Protein AF-A0A498N273-F1 (afdb_monomer_lite)

Organism: Labeo rohita (NCBI:txid84645)

Radius of gyration: 37.77 Å; chains: 1; bounding box: 94×83×137 Å

Secondary structure (DSSP, 8-state):
--SSSTTTSSSS-------PPPGGGG----TTPEEEE-SSS-EEEE-TTTTEETTTT-EE-HHHHHHHHHPPPHHHHHHHHHS-HHHHHHHHH-HHHHHHHHHHHHHHHHTTS-SS--B-SS-SS--HHHHH-TTBPBBSSPPPPTTS----PPPHHHHIIIIIB-SS--B-TT-BBHHHHHHHHHHHTTT--B-TTT-TTBBS-TT-SSS-HHHH-SSHHHHHHHB-SSTTPBP-EEETTEEEPPBHHHH-------TTS-GGG-B--SSTTGGG-HHHHHHHHHHHHHHHHHHHHHHHH-TT--HHHHHHHHHHHHHHHHHHHIIIIIIHHHH--SS-----GGGGTTS---S----BHHHHHHT--GGGS-SSEEETTEEE-HHHHTT-THHHHHHHHHHHHHHHHHSBPBP-SSSS-B-GGGHHHHHHHHHHHHHTTPPBHHHHHHHTTPPPPSSHHHHHS-HHHHHHHHHHHSSGGG-BHHHHHHHSPPPTT-SS-HHHHHHHHHHHHHHHHTSGGGSTTT-SGGGGTSHHHHHHHHH--HHHHHHTTSSSSPPP--SB---HHHHHHHHHHHHHHHHHHHHHHHHHHHS-HHHHTTSTT-S-HHHHHHHHHHHHHTT--S--SSSSSSS-------------S--S---HHHHHHHHHT-PPPP-----------------------------------PPPHHHHHHHHHHHHHHHHHHHHHHHHHHHHHHHHHHHHHHHHHHHHHHHHHHHHHHHHHHHHHHHHHHHHHHHHHHHHTT--TTTHHHHHHHHHHHHHHHTTS----SSHHHHHHHHHHHHHHHHSS----

Foldseek 3Di:
DPPPVVVVVVPPPPPVVPQQAFCCLVVQAFQPWAWDGPDRNDIATRLPPSQADDRRRPHHDPVRVVCVVPDDAVLVVLCVQQDPLVVQVVQQVDVVSLLVVLLCLLVVLQVLADPVAAEFLVGLGRDPCQRPPLFFFGASHRFRDPNHPAPPFFQLLLLCVLWFAAPDFAFQLLQFFLLLVLLLVLQCCLQCAAPPVVARRGHLNSQNFLQPLQAQASDPLLNVLQPPQALLAGDWDADPNATFADFCVRSVDAADADPPQDRVLHGDGSDRDLLFFQSNRLVSGLVNLQLVVQSVVLCVLCVPDGNVVSNQLSSLLVSLLSLQQCQQANVCSQSSGSSGGGDDLVSPQPPPAALAHRHHSLLSLLSPQQLQDDQWQDFPPDIGGSVCGTSPNVSCSVCDSQSNQQRRQAHTTGQQALTNRHHPVCSVVSSVSVVSCVSSNPFALQVLCSSLVHHRDPALCQFQVDPVSRVSVCVRQVGSRSHHNNSSFRRGHCDVSHSGHDSSCSVNSNNSSCSSCSHPCSHPVNVDQVSNSHPVSNCSSNVHHQQCSQCVRDPDGRHDHHSRHDDPVVVCVVVVVVVVVVVVVVVVVVCVVPDPPVVVVVVVPCPDVVVVVVVVVVVVVVPDDDDPPPDPPDDDDDDDDDDDDDDDDDPPDDDPVVVVVVVVPDDDDDDDDDDDDDDDDDDDDDDDDDDDDDDDDDDDDDDDDDDPPVVVVVVVVVVVVVVVVVVVVVVVVVVVVVVVVVVVVVVVVVVVVVVVVVVVVVVVVVVVVVVVVVVVVVVVVCVVVVDPPPVVVVVVVVVVVVVVVVPPDDDDDPPVVVVVVVVVVVVVVVVPPPDDD

Structure (mmCIF, N/CA/C/O backbone):
data_AF-A0A498N273-F1
#
_entry.id   AF-A0A498N273-F1
#
loop_
_atom_site.group_PDB
_atom_site.id
_atom_site.type_symbol
_atom_site.label_atom_id
_atom_site.label_alt_id
_atom_site.label_comp_id
_atom_site.label_asym_id
_atom_site.label_entity_id
_atom_site.label_seq_id
_atom_site.pdbx_PDB_ins_code
_atom_site.Cartn_x
_atom_site.Cartn_y
_atom_site.Cartn_z
_atom_site.occupancy
_atom_site.B_iso_or_equiv
_atom_site.auth_seq_id
_atom_site.auth_comp_id
_atom_site.auth_asym_id
_atom_site.auth_atom_id
_atom_site.pdbx_PDB_model_num
ATOM 1 N N . MET A 1 1 ? 4.950 -53.287 -56.652 1.00 44.94 1 MET A N 1
ATOM 2 C CA . MET A 1 1 ? 5.261 -51.878 -56.986 1.00 44.94 1 MET A CA 1
ATOM 3 C C . MET A 1 1 ? 4.222 -50.840 -56.525 1.00 44.94 1 MET A C 1
ATOM 5 O O . MET A 1 1 ? 4.472 -49.673 -56.754 1.00 44.94 1 MET A O 1
ATOM 9 N N . ASN A 1 2 ? 3.154 -51.188 -55.783 1.00 47.03 2 ASN A N 1
ATOM 10 C CA . ASN A 1 2 ? 2.124 -50.221 -55.330 1.00 47.03 2 ASN A CA 1
ATOM 11 C C . ASN A 1 2 ? 1.917 -50.171 -53.797 1.00 47.03 2 ASN A C 1
ATOM 13 O O . ASN A 1 2 ? 0.798 -50.011 -53.325 1.00 47.03 2 ASN A O 1
ATOM 17 N N . LYS A 1 3 ? 2.979 -50.330 -52.994 1.00 42.00 3 LYS A N 1
ATOM 18 C CA . LYS A 1 3 ? 2.920 -50.085 -51.531 1.00 42.00 3 LYS A CA 1
ATOM 19 C C . LYS A 1 3 ? 4.093 -49.276 -50.959 1.00 42.00 3 LYS A C 1
ATOM 21 O O . LYS A 1 3 ? 4.051 -48.915 -49.793 1.00 42.00 3 LYS A O 1
ATOM 26 N N . LEU A 1 4 ? 5.093 -48.930 -51.778 1.00 41.75 4 LEU A N 1
ATOM 27 C CA . LEU A 1 4 ? 6.255 -48.138 -51.347 1.00 41.75 4 LEU A CA 1
ATOM 28 C C . LEU A 1 4 ? 6.167 -46.650 -51.744 1.00 41.75 4 LEU A C 1
ATOM 30 O O . LEU A 1 4 ? 6.940 -45.844 -51.249 1.00 41.75 4 LEU A O 1
ATOM 34 N N . ILE A 1 5 ? 5.207 -46.272 -52.599 1.00 43.53 5 ILE A N 1
ATOM 35 C CA . ILE A 1 5 ? 5.062 -44.895 -53.113 1.00 43.53 5 ILE A CA 1
ATOM 36 C C . ILE A 1 5 ? 4.079 -44.059 -52.266 1.00 43.53 5 ILE A C 1
ATOM 38 O O . ILE A 1 5 ? 4.222 -42.844 -52.187 1.00 43.53 5 ILE A O 1
ATOM 42 N N . CYS A 1 6 ? 3.149 -44.681 -51.528 1.00 37.53 6 CYS A N 1
ATOM 43 C CA . CYS A 1 6 ? 2.253 -43.949 -50.615 1.00 37.53 6 CYS A CA 1
ATOM 44 C C . CYS A 1 6 ? 2.905 -43.536 -49.284 1.00 37.53 6 CYS A C 1
ATOM 46 O O . CYS A 1 6 ? 2.385 -42.648 -48.619 1.00 37.53 6 CYS A O 1
ATOM 48 N N . LEU A 1 7 ? 4.032 -44.141 -48.895 1.00 35.72 7 LEU A N 1
ATOM 49 C CA . LEU A 1 7 ? 4.723 -43.822 -47.636 1.00 35.72 7 LEU A CA 1
ATOM 50 C C . LEU A 1 7 ? 5.719 -42.657 -47.760 1.00 35.72 7 LEU A C 1
ATOM 52 O O . LEU A 1 7 ? 6.090 -42.080 -46.747 1.00 35.72 7 LEU A O 1
ATOM 56 N N . VAL A 1 8 ? 6.104 -42.272 -48.982 1.00 38.25 8 VAL A N 1
ATOM 57 C CA . VAL A 1 8 ? 7.063 -41.176 -49.234 1.00 38.25 8 VAL A CA 1
ATOM 58 C C . VAL A 1 8 ? 6.360 -39.842 -49.540 1.00 38.25 8 VAL A C 1
ATOM 60 O O . VAL A 1 8 ? 6.970 -38.783 -49.446 1.00 38.25 8 VAL A O 1
ATOM 63 N N . LEU A 1 9 ? 5.056 -39.859 -49.844 1.00 35.78 9 LEU A N 1
ATOM 64 C CA . LEU A 1 9 ? 4.267 -38.651 -50.140 1.00 35.78 9 LEU A CA 1
ATOM 65 C C . LEU A 1 9 ? 3.417 -38.141 -48.961 1.00 35.78 9 LEU A C 1
ATOM 67 O O . LEU A 1 9 ? 2.783 -37.099 -49.081 1.00 35.78 9 LEU A O 1
ATOM 71 N N . LEU A 1 10 ? 3.427 -38.832 -47.815 1.00 36.25 10 LEU A N 1
ATOM 72 C CA . LEU A 1 10 ? 2.771 -38.386 -46.573 1.00 36.25 10 LEU A CA 1
ATOM 73 C C . LEU A 1 10 ? 3.752 -37.819 -45.529 1.00 36.25 10 LEU A C 1
ATOM 75 O O . LEU A 1 10 ? 3.320 -37.351 -44.481 1.00 36.25 10 LEU A O 1
ATOM 79 N N . SER A 1 11 ? 5.059 -37.814 -45.812 1.00 33.12 11 SER A N 1
ATOM 80 C CA . SER A 1 11 ? 6.101 -37.307 -44.905 1.00 33.12 11 SER A CA 1
ATOM 81 C C . SER A 1 11 ? 6.611 -35.899 -45.247 1.00 33.12 11 SER A C 1
ATOM 83 O O . SER A 1 11 ? 7.574 -35.443 -44.641 1.00 33.12 11 SER A O 1
ATOM 85 N N . SER A 1 12 ? 6.000 -35.201 -46.209 1.00 37.75 12 SER A N 1
ATOM 86 C CA . SER A 1 12 ? 6.477 -33.904 -46.727 1.00 37.75 12 SER A CA 1
ATOM 87 C C . SER A 1 12 ? 5.497 -32.734 -46.555 1.00 37.75 12 SER A C 1
ATOM 89 O O . SER A 1 12 ? 5.726 -31.663 -47.104 1.00 37.75 12 SER A O 1
ATOM 91 N N . PHE A 1 13 ? 4.451 -32.890 -45.736 1.00 37.34 13 PHE A N 1
ATOM 92 C CA . PHE A 1 13 ? 3.522 -31.803 -45.378 1.00 37.34 13 PHE A CA 1
ATOM 93 C C . PHE A 1 13 ? 3.272 -31.687 -43.868 1.00 37.34 13 PHE A C 1
ATOM 95 O O . PHE A 1 13 ? 2.177 -31.374 -43.418 1.00 37.34 13 PHE A O 1
ATOM 102 N N . TRP A 1 14 ? 4.324 -31.886 -43.076 1.00 32.78 14 TRP A N 1
ATOM 103 C CA . TRP A 1 14 ? 4.428 -31.257 -41.760 1.00 32.78 14 TRP A CA 1
ATOM 104 C C . TRP A 1 14 ? 5.559 -30.236 -41.824 1.00 32.78 14 TRP A C 1
ATOM 106 O O . TRP A 1 14 ? 6.591 -30.362 -41.171 1.00 32.78 14 TRP A O 1
ATOM 116 N N . ILE A 1 15 ? 5.358 -29.202 -42.645 1.00 31.83 15 ILE A N 1
ATOM 117 C CA . ILE A 1 15 ? 5.887 -27.893 -42.280 1.00 31.83 15 ILE A CA 1
ATOM 118 C C . ILE A 1 15 ? 5.110 -27.555 -41.010 1.00 31.83 15 ILE A C 1
ATOM 120 O O . ILE A 1 15 ? 3.981 -27.075 -41.081 1.00 31.83 15 ILE A O 1
ATOM 124 N N . PHE A 1 16 ? 5.673 -27.881 -39.843 1.00 34.06 16 PHE A N 1
ATOM 125 C CA . PHE A 1 16 ? 5.371 -27.078 -38.669 1.00 34.06 16 PHE A CA 1
ATOM 126 C C . PHE A 1 16 ? 5.617 -25.643 -39.137 1.00 34.06 16 PHE A C 1
ATOM 128 O O . PHE A 1 16 ? 6.737 -25.375 -39.589 1.00 34.06 16 PHE A O 1
ATOM 135 N N . PRO A 1 17 ? 4.618 -24.743 -39.151 1.00 38.34 17 PRO A N 1
ATOM 13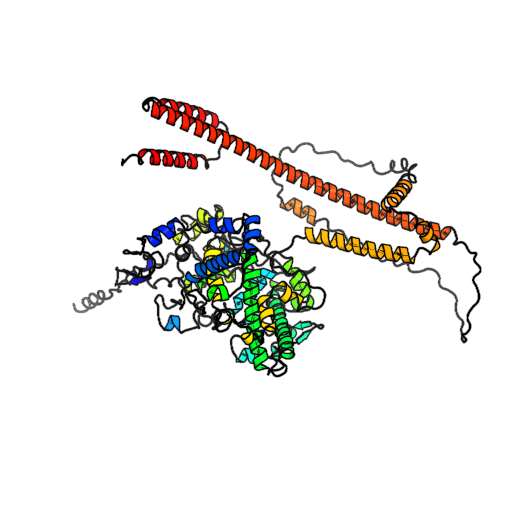6 C CA . PRO A 1 17 ? 4.957 -23.339 -39.239 1.00 38.34 17 PRO A CA 1
ATOM 137 C C . PRO A 1 17 ? 5.901 -23.134 -38.060 1.00 38.34 17 PRO A C 1
ATOM 139 O O . PRO A 1 17 ? 5.493 -23.332 -36.917 1.00 38.34 17 PRO A O 1
ATOM 142 N N . GLY A 1 18 ? 7.188 -22.899 -38.331 1.00 40.78 18 GLY A N 1
ATOM 143 C CA . GLY A 1 18 ? 8.090 -22.460 -37.282 1.00 40.78 18 GLY A CA 1
ATOM 144 C C . GLY A 1 18 ? 7.391 -21.260 -36.675 1.00 40.78 18 GLY A C 1
ATOM 145 O O . GLY A 1 18 ? 7.112 -20.309 -37.406 1.00 40.78 18 GLY A O 1
ATOM 146 N N . GLU A 1 19 ? 6.961 -21.367 -35.417 1.00 50.47 19 GLU A N 1
ATOM 147 C CA . GLU A 1 19 ? 6.368 -20.239 -34.718 1.00 50.47 19 GLU A CA 1
ATOM 148 C C . GLU A 1 19 ? 7.398 -19.120 -34.821 1.00 50.47 19 GLU A C 1
ATOM 150 O O . GLU A 1 19 ? 8.490 -19.222 -34.263 1.00 50.47 19 GLU A O 1
ATOM 155 N N . GLY A 1 20 ? 7.100 -18.124 -35.660 1.00 57.72 20 GLY A N 1
ATOM 156 C CA . GLY A 1 20 ? 8.016 -17.026 -35.920 1.00 57.72 20 GLY A CA 1
ATOM 157 C C . GLY A 1 20 ? 8.399 -16.402 -34.587 1.00 57.72 20 GLY A C 1
ATOM 158 O O . GLY A 1 20 ? 7.533 -16.178 -33.736 1.00 57.72 20 GLY A O 1
ATOM 159 N N . TYR A 1 21 ? 9.694 -16.184 -34.383 1.00 75.38 21 TYR A N 1
ATOM 160 C CA . TYR A 1 21 ? 10.208 -15.475 -33.220 1.00 75.38 21 TYR A CA 1
ATOM 161 C C . TYR A 1 21 ? 9.589 -14.073 -33.198 1.00 75.38 21 TYR A C 1
ATOM 163 O O . TYR A 1 21 ? 9.798 -13.310 -34.133 1.00 75.38 21 TYR A O 1
ATOM 171 N N . ASP A 1 22 ? 8.810 -13.719 -32.168 1.00 84.88 22 ASP A N 1
ATOM 172 C CA . ASP A 1 22 ? 8.237 -12.370 -32.106 1.00 84.88 22 ASP A CA 1
ATOM 173 C C . ASP A 1 22 ? 9.373 -11.347 -31.903 1.00 84.88 22 ASP A C 1
ATOM 175 O O . ASP A 1 22 ? 10.061 -11.388 -30.876 1.00 84.88 22 ASP A O 1
ATOM 179 N N . PRO A 1 23 ? 9.586 -10.402 -32.836 1.00 88.62 23 PRO A N 1
ATOM 180 C CA . PRO A 1 23 ? 10.664 -9.421 -32.725 1.00 88.62 23 PRO A CA 1
ATOM 181 C C . PRO A 1 23 ? 10.529 -8.517 -31.486 1.00 88.62 23 PRO A C 1
ATOM 183 O O . PRO A 1 23 ? 11.522 -7.970 -30.998 1.00 88.62 23 PRO A O 1
ATOM 186 N N . CYS A 1 24 ? 9.331 -8.398 -30.903 1.00 91.00 24 CYS A N 1
ATOM 187 C CA . CYS A 1 24 ? 9.109 -7.680 -29.653 1.00 91.00 24 CYS A CA 1
ATOM 188 C C . CYS A 1 24 ? 9.619 -8.433 -28.409 1.00 91.00 24 CYS A C 1
ATOM 190 O O . CYS A 1 24 ? 9.699 -7.828 -27.335 1.00 91.00 24 CYS A O 1
ATOM 192 N N . CYS A 1 25 ? 10.033 -9.702 -28.522 1.00 88.44 25 CYS A N 1
ATOM 193 C CA . CYS A 1 25 ? 10.668 -10.453 -27.432 1.00 88.44 25 CYS A CA 1
ATOM 194 C C . CYS A 1 25 ? 11.966 -9.807 -26.941 1.00 88.44 25 CYS A C 1
ATOM 196 O O . CYS A 1 25 ? 12.244 -9.822 -25.742 1.00 88.44 25 CYS A O 1
ATOM 198 N N . ALA A 1 26 ? 12.729 -9.187 -27.846 1.00 87.69 26 ALA A N 1
ATOM 199 C CA . ALA A 1 26 ? 13.946 -8.451 -27.513 1.00 87.69 26 ALA A CA 1
ATOM 200 C C . ALA A 1 26 ? 13.675 -7.099 -26.822 1.00 87.69 26 ALA A C 1
ATOM 202 O O . ALA A 1 26 ? 14.612 -6.446 -26.366 1.00 87.69 26 ALA A O 1
ATOM 203 N N . GLN A 1 27 ? 12.406 -6.671 -26.740 1.00 91.12 27 GLN A N 1
ATOM 204 C CA . GLN A 1 27 ? 11.986 -5.373 -26.197 1.00 91.12 27 GLN A CA 1
ATOM 205 C C . GLN A 1 27 ? 12.759 -4.194 -26.827 1.00 91.12 27 GLN A C 1
ATOM 207 O O . GLN A 1 27 ? 13.385 -3.405 -26.105 1.00 91.12 27 GLN A O 1
ATOM 212 N N . PRO A 1 28 ? 12.742 -4.067 -28.169 1.00 93.56 28 PRO A N 1
ATOM 213 C CA . PRO A 1 28 ? 13.600 -3.121 -28.883 1.00 93.56 28 PRO A CA 1
ATOM 214 C C . PRO A 1 28 ? 13.245 -1.655 -28.586 1.00 93.56 28 PRO A C 1
ATOM 216 O O . PRO A 1 28 ? 14.132 -0.808 -28.460 1.00 93.56 28 PRO A O 1
ATOM 219 N N . CYS A 1 29 ? 11.963 -1.362 -28.358 1.00 95.94 29 CYS A N 1
ATOM 220 C CA . CYS A 1 29 ? 11.476 -0.011 -28.094 1.00 95.94 29 CYS A CA 1
ATOM 221 C C . CYS A 1 29 ? 11.874 0.483 -26.699 1.00 95.94 29 CYS A C 1
ATOM 223 O O . CYS A 1 29 ? 11.448 -0.059 -25.677 1.00 95.94 29 CYS A O 1
ATOM 225 N N . GLN A 1 30 ? 12.682 1.543 -26.648 1.00 96.06 30 GLN A N 1
ATOM 226 C CA . GLN A 1 30 ? 13.123 2.166 -25.401 1.00 96.06 30 GLN A CA 1
ATOM 227 C C . GLN A 1 30 ? 12.214 3.339 -25.004 1.00 96.06 30 GLN A C 1
ATOM 229 O O . GLN A 1 30 ? 11.290 3.713 -25.722 1.00 96.06 30 GLN A O 1
ATOM 234 N N . ASN A 1 31 ? 12.463 3.922 -23.826 1.00 95.00 31 ASN A N 1
ATOM 235 C CA . ASN A 1 31 ? 11.831 5.170 -23.371 1.00 95.00 31 ASN A CA 1
ATOM 236 C C . ASN A 1 31 ? 10.291 5.171 -23.430 1.00 95.00 31 ASN A C 1
ATOM 238 O O . ASN A 1 31 ? 9.673 6.195 -23.706 1.00 95.00 31 ASN A O 1
ATOM 242 N N . GLN A 1 32 ? 9.680 4.024 -23.105 1.00 94.69 32 GLN A N 1
ATOM 243 C CA . GLN A 1 32 ? 8.226 3.793 -23.119 1.00 94.69 32 GLN A CA 1
ATOM 244 C C . GLN A 1 32 ? 7.589 3.717 -24.518 1.00 94.69 32 GLN A C 1
ATOM 246 O O . GLN A 1 32 ? 6.362 3.719 -24.614 1.00 94.69 32 GLN A O 1
ATOM 251 N N . GLY A 1 33 ? 8.391 3.605 -25.581 1.00 95.19 33 GLY A N 1
ATOM 252 C CA . GLY A 1 33 ? 7.890 3.266 -26.910 1.00 95.19 33 GLY A CA 1
ATOM 253 C C . GLY A 1 33 ? 7.167 1.916 -26.913 1.00 95.19 33 GLY A C 1
ATOM 254 O O . GLY A 1 33 ? 7.537 0.999 -26.174 1.00 95.19 33 GLY A O 1
ATOM 255 N N . VAL A 1 34 ? 6.119 1.796 -27.726 1.00 95.56 34 VAL A N 1
ATOM 256 C CA . VAL A 1 34 ? 5.301 0.576 -27.809 1.00 95.56 34 VAL A CA 1
ATOM 257 C C . VAL A 1 34 ? 5.722 -0.237 -29.025 1.00 95.56 34 VAL A C 1
ATOM 259 O O . VAL A 1 34 ? 5.678 0.268 -30.141 1.00 95.56 34 VAL A O 1
ATOM 262 N N . CYS A 1 35 ? 6.113 -1.493 -28.806 1.00 94.62 35 CYS A N 1
ATOM 263 C CA . CYS A 1 35 ? 6.479 -2.407 -29.885 1.00 94.62 35 CYS A CA 1
ATOM 264 C C . CYS A 1 35 ? 5.234 -2.982 -30.562 1.00 94.62 35 CYS A C 1
ATOM 266 O O . CYS A 1 35 ? 4.337 -3.489 -29.887 1.00 94.62 35 CYS A O 1
ATOM 268 N N . LEU A 1 36 ? 5.203 -2.911 -31.889 1.00 92.44 36 LEU A N 1
ATOM 269 C CA . LEU A 1 36 ? 4.174 -3.475 -32.751 1.00 92.44 36 LEU A CA 1
ATOM 270 C C . LEU A 1 36 ? 4.843 -4.441 -33.731 1.00 92.44 36 LEU A C 1
ATOM 272 O O . LEU A 1 36 ? 5.681 -4.028 -34.531 1.00 92.44 36 LEU A O 1
ATOM 276 N N . SER A 1 37 ? 4.474 -5.720 -33.683 1.00 89.19 37 SER A N 1
ATOM 277 C CA . SER A 1 37 ? 4.946 -6.699 -34.668 1.00 89.19 37 SER A CA 1
ATOM 278 C C . SER A 1 37 ? 4.305 -6.436 -36.042 1.00 89.19 37 SER A C 1
ATOM 280 O O . SER A 1 37 ? 3.099 -6.202 -36.142 1.00 89.19 37 SER A O 1
ATOM 282 N N . LYS A 1 38 ? 5.120 -6.464 -37.105 1.00 86.62 38 LYS A N 1
ATOM 283 C CA . LYS A 1 38 ? 4.755 -6.244 -38.519 1.00 86.62 38 LYS A CA 1
ATOM 284 C C . LYS A 1 38 ? 4.967 -7.495 -39.388 1.00 86.62 38 LYS A C 1
ATOM 286 O O . LYS A 1 38 ? 5.168 -7.386 -40.595 1.00 86.62 38 LYS A O 1
ATOM 291 N N . GLY A 1 39 ? 4.938 -8.685 -38.795 1.00 76.12 39 GLY A N 1
ATOM 292 C CA . GLY A 1 39 ? 5.166 -9.957 -39.488 1.00 76.12 39 GLY A CA 1
ATOM 293 C C . GLY A 1 39 ? 6.173 -10.831 -38.746 1.00 76.12 39 GLY A C 1
ATOM 294 O O . GLY A 1 39 ? 6.466 -10.570 -37.584 1.00 76.12 39 GLY A O 1
ATOM 295 N N . ALA A 1 40 ? 6.695 -11.865 -39.413 1.00 71.44 40 ALA A N 1
ATOM 296 C CA . ALA A 1 40 ? 7.546 -12.870 -38.768 1.00 71.44 40 ALA A CA 1
ATOM 297 C C . ALA A 1 40 ? 8.842 -12.289 -38.171 1.00 71.44 40 ALA A C 1
ATOM 299 O O . ALA A 1 40 ? 9.206 -12.691 -37.078 1.00 71.44 40 ALA A O 1
ATOM 300 N N . ASP A 1 41 ? 9.471 -11.307 -38.833 1.00 79.62 41 ASP A N 1
ATOM 301 C CA . ASP A 1 41 ? 10.799 -10.796 -38.439 1.00 79.62 41 ASP A CA 1
ATOM 302 C C . ASP A 1 41 ? 10.883 -9.256 -38.356 1.00 79.62 41 ASP A C 1
ATOM 304 O O . ASP A 1 41 ? 11.966 -8.692 -38.205 1.00 79.62 41 ASP A O 1
ATOM 308 N N . ALA A 1 42 ? 9.758 -8.543 -38.482 1.00 88.94 42 ALA A N 1
ATOM 309 C CA . ALA A 1 42 ? 9.729 -7.078 -38.537 1.00 88.94 42 ALA A CA 1
ATOM 310 C C . ALA A 1 42 ? 8.910 -6.479 -37.390 1.00 88.94 42 ALA A C 1
ATOM 312 O O . ALA A 1 42 ? 7.859 -7.006 -37.028 1.00 88.94 42 ALA A O 1
ATOM 313 N N . TYR A 1 43 ? 9.351 -5.340 -36.858 1.00 94.19 43 TYR A N 1
ATOM 314 C CA . TYR A 1 43 ? 8.640 -4.585 -35.828 1.00 94.19 43 TYR A CA 1
ATOM 315 C C . TYR A 1 43 ? 8.644 -3.085 -36.135 1.00 94.19 43 TYR A C 1
ATOM 317 O O . TYR A 1 43 ? 9.382 -2.600 -36.990 1.00 94.19 43 TYR A O 1
ATOM 325 N N . GLU A 1 44 ? 7.801 -2.347 -35.425 1.00 95.75 44 GLU A N 1
ATOM 326 C CA . GLU A 1 44 ? 7.808 -0.890 -35.369 1.00 95.75 44 GLU A CA 1
ATOM 327 C C . GLU A 1 44 ? 7.659 -0.437 -33.920 1.00 95.75 44 GLU A C 1
ATOM 329 O O . GLU A 1 44 ? 6.890 -1.020 -33.153 1.00 95.75 44 GLU A O 1
ATOM 334 N N . CYS A 1 45 ? 8.374 0.623 -33.552 1.00 97.06 45 CYS A N 1
ATOM 335 C CA . CYS A 1 45 ? 8.185 1.291 -32.276 1.00 97.06 45 CYS A CA 1
ATOM 336 C C . CYS A 1 45 ? 7.329 2.545 -32.445 1.00 97.06 45 CYS A C 1
ATOM 338 O O . CYS A 1 45 ? 7.725 3.503 -33.107 1.00 97.06 45 CYS A O 1
ATOM 340 N N . ASP A 1 46 ? 6.174 2.573 -31.784 1.00 97.25 46 ASP A N 1
ATOM 341 C CA . ASP A 1 46 ? 5.399 3.799 -31.625 1.00 97.25 46 ASP A CA 1
ATOM 342 C C . ASP A 1 46 ? 6.048 4.670 -30.537 1.00 97.25 46 ASP A C 1
ATOM 344 O O . ASP A 1 46 ? 5.923 4.399 -29.338 1.00 97.25 46 ASP A O 1
ATOM 348 N N . CYS A 1 47 ? 6.753 5.719 -30.968 1.00 97.31 47 CYS A N 1
ATOM 349 C CA . CYS A 1 47 ? 7.430 6.677 -30.092 1.00 97.31 47 CYS A CA 1
ATOM 350 C C . CYS A 1 47 ? 6.552 7.883 -29.701 1.00 97.31 47 CYS A C 1
ATOM 352 O O . CYS A 1 47 ? 7.056 8.858 -29.130 1.00 97.31 47 CYS A O 1
ATOM 354 N N . THR A 1 48 ? 5.248 7.858 -29.996 1.00 97.44 48 THR A N 1
ATOM 355 C CA . THR A 1 48 ? 4.342 8.999 -29.798 1.00 97.44 48 THR A CA 1
ATOM 356 C C . THR A 1 48 ? 4.396 9.543 -28.368 1.00 97.44 48 THR A C 1
ATOM 358 O O . THR A 1 48 ? 4.073 8.850 -27.404 1.00 97.44 48 THR A O 1
ATOM 361 N N . ARG A 1 49 ? 4.740 10.834 -28.234 1.00 95.25 49 ARG A N 1
ATOM 362 C CA . ARG A 1 49 ? 4.841 11.571 -26.954 1.00 95.25 49 ARG A CA 1
ATOM 363 C C . ARG A 1 49 ? 5.819 10.966 -25.934 1.00 95.25 49 ARG A C 1
ATOM 365 O O . ARG A 1 49 ? 5.735 11.286 -24.751 1.00 95.25 49 ARG A O 1
ATOM 372 N N . THR A 1 50 ? 6.770 10.148 -26.377 1.00 95.19 50 THR A N 1
ATOM 373 C CA . THR A 1 50 ? 7.875 9.681 -25.519 1.00 95.19 50 THR A CA 1
ATOM 374 C C . THR A 1 50 ? 8.936 10.769 -25.308 1.00 95.19 50 THR A C 1
ATOM 376 O O . THR A 1 50 ? 9.700 10.710 -24.345 1.00 95.19 50 THR A O 1
ATOM 379 N N . GLY A 1 51 ? 8.976 11.777 -26.191 1.00 95.81 51 GLY A N 1
ATOM 380 C CA . GLY A 1 51 ? 10.057 12.762 -26.274 1.00 95.81 51 GLY A CA 1
ATOM 381 C C . GLY A 1 51 ? 11.293 12.243 -27.020 1.00 95.81 51 GLY A C 1
ATOM 382 O O . GLY A 1 51 ? 12.343 12.891 -26.974 1.00 95.81 51 GLY A O 1
ATOM 383 N N . TYR A 1 52 ? 11.174 11.079 -27.667 1.00 97.12 52 TYR A N 1
ATOM 384 C CA . TYR A 1 52 ? 12.191 10.424 -28.483 1.00 97.12 52 TYR A CA 1
ATOM 385 C C . TYR A 1 52 ? 11.616 10.021 -29.849 1.00 97.12 52 TYR A C 1
ATOM 387 O O . TYR A 1 52 ? 10.407 9.867 -30.009 1.00 97.12 52 TYR A O 1
ATOM 395 N N . TYR A 1 53 ? 12.499 9.809 -30.823 1.00 96.62 53 TYR A N 1
ATOM 396 C CA . TYR A 1 53 ? 12.189 9.306 -32.161 1.00 96.62 53 TYR A CA 1
ATOM 397 C C . TYR A 1 53 ? 13.263 8.308 -32.642 1.00 96.62 53 TYR A C 1
ATOM 399 O O . TYR A 1 53 ? 14.178 7.948 -31.892 1.00 96.62 53 TYR A O 1
ATOM 407 N N . GLY A 1 54 ? 13.136 7.846 -33.889 1.00 96.12 54 GLY A N 1
ATOM 408 C CA . GLY A 1 54 ? 13.994 6.822 -34.494 1.00 96.12 54 GLY A CA 1
ATOM 409 C C . GLY A 1 54 ? 13.418 5.413 -34.340 1.00 96.12 54 GLY A C 1
ATOM 410 O O . GLY A 1 54 ? 12.418 5.227 -33.653 1.00 96.12 54 GLY A O 1
ATOM 411 N N . GLU A 1 55 ? 14.064 4.425 -34.963 1.00 95.06 55 GLU A N 1
ATOM 412 C CA . GLU A 1 55 ? 13.575 3.035 -35.046 1.00 95.06 55 GLU A CA 1
ATOM 413 C C . GLU A 1 55 ? 13.225 2.430 -33.676 1.00 95.06 55 GLU A C 1
ATOM 415 O O . GLU A 1 55 ? 12.208 1.762 -33.542 1.00 95.06 55 GLU A O 1
ATOM 420 N N . ASN A 1 56 ? 14.021 2.747 -32.646 1.00 97.06 56 ASN A N 1
ATOM 421 C CA . ASN A 1 56 ? 13.899 2.200 -31.289 1.00 97.06 56 ASN A CA 1
ATOM 422 C C . ASN A 1 56 ? 13.514 3.235 -30.219 1.00 97.06 56 ASN A C 1
ATOM 424 O O . ASN A 1 56 ? 13.649 2.965 -29.022 1.00 97.06 56 ASN A O 1
ATOM 428 N N . CYS A 1 57 ? 13.065 4.430 -30.620 1.00 97.38 57 CYS A N 1
ATOM 429 C CA . CYS A 1 57 ? 12.776 5.550 -29.712 1.00 97.38 57 CYS A CA 1
ATOM 430 C C . CYS A 1 57 ? 13.976 5.948 -28.829 1.00 97.38 57 CYS A C 1
ATOM 432 O O . CYS A 1 57 ? 13.843 6.176 -27.623 1.00 97.38 57 CYS A O 1
ATOM 434 N N . THR A 1 58 ? 15.174 6.004 -29.412 1.00 97.00 58 THR A N 1
ATOM 435 C CA . THR A 1 58 ? 16.429 6.288 -28.696 1.00 97.00 58 THR A CA 1
ATOM 436 C C . THR A 1 58 ? 16.984 7.680 -28.970 1.00 97.00 58 THR A C 1
ATOM 438 O O . THR A 1 58 ? 17.774 8.175 -28.166 1.00 97.00 58 THR A O 1
ATOM 441 N N . THR A 1 59 ? 16.566 8.344 -30.049 1.00 97.06 59 THR A N 1
ATOM 442 C CA . THR A 1 59 ? 17.050 9.685 -30.390 1.00 97.06 59 THR A CA 1
ATOM 443 C C . THR A 1 59 ? 16.198 10.740 -29.680 1.00 97.06 59 THR A C 1
ATOM 445 O O . THR A 1 59 ? 15.007 10.835 -29.970 1.00 97.06 59 THR A O 1
ATOM 448 N N . PRO A 1 60 ? 16.744 11.517 -28.725 1.00 96.62 60 PRO A N 1
ATOM 449 C CA . PRO A 1 60 ? 15.956 12.476 -27.960 1.00 96.62 60 PRO A CA 1
ATOM 450 C C . PRO A 1 60 ? 15.608 13.716 -28.787 1.00 96.62 60 PRO A C 1
ATOM 452 O O . PRO A 1 60 ? 16.417 14.217 -29.570 1.00 96.62 60 PRO A O 1
ATOM 455 N N . GLU A 1 61 ? 14.429 14.277 -28.541 1.00 96.44 61 GLU A N 1
ATOM 456 C CA . GLU A 1 61 ? 14.122 15.658 -28.917 1.00 96.44 61 GLU A CA 1
ATOM 457 C C . GLU A 1 61 ? 14.995 16.644 -28.117 1.00 96.44 61 GLU A C 1
ATOM 459 O O . GLU A 1 61 ? 15.441 16.339 -27.008 1.00 96.44 61 GLU A O 1
ATOM 464 N N . LEU A 1 62 ? 15.193 17.868 -28.623 1.00 95.25 62 LEU A N 1
ATOM 465 C CA . LEU A 1 62 ? 16.043 18.878 -27.973 1.00 95.25 62 LEU A CA 1
ATOM 466 C C . LEU A 1 62 ? 15.636 19.155 -26.512 1.00 95.25 62 LEU A C 1
ATOM 468 O O . LEU A 1 62 ? 16.482 19.187 -25.620 1.00 95.25 62 LEU A O 1
ATOM 472 N N . LEU A 1 63 ? 14.335 19.315 -26.245 1.00 93.81 63 LEU A N 1
ATOM 473 C CA . LEU A 1 63 ? 13.833 19.544 -24.885 1.00 93.81 63 LEU A CA 1
ATOM 474 C C . LEU A 1 63 ? 14.034 18.323 -23.982 1.00 93.81 63 LEU A C 1
ATOM 476 O O . LEU A 1 63 ? 14.341 18.480 -22.800 1.00 93.81 63 LEU A O 1
ATOM 480 N N . THR A 1 64 ? 13.876 17.114 -24.519 1.00 93.12 64 THR A N 1
ATOM 481 C CA . THR A 1 64 ? 14.122 15.864 -23.789 1.00 93.12 64 THR A CA 1
ATOM 482 C C . THR A 1 64 ? 15.595 15.721 -23.437 1.00 93.12 64 THR A C 1
ATOM 484 O O . THR A 1 64 ? 15.910 15.366 -22.303 1.00 93.12 64 THR A O 1
ATOM 487 N N . LEU A 1 65 ? 16.494 16.073 -24.359 1.00 93.25 65 LEU A N 1
ATOM 488 C CA . LEU A 1 65 ? 17.934 16.083 -24.126 1.00 93.25 65 LEU A CA 1
ATOM 489 C C . LEU A 1 65 ? 18.300 17.033 -22.975 1.00 93.25 65 LEU A C 1
ATOM 491 O O . LEU A 1 65 ? 18.968 16.616 -22.030 1.00 93.25 65 LEU A O 1
ATOM 495 N N . ILE A 1 66 ? 17.790 18.270 -22.998 1.00 94.06 66 ILE A N 1
ATOM 496 C CA . ILE A 1 66 ? 18.018 19.260 -21.931 1.00 94.06 66 ILE A CA 1
ATOM 497 C C . ILE A 1 66 ? 17.466 18.754 -20.591 1.00 94.06 66 ILE A C 1
ATOM 499 O O . ILE A 1 66 ? 18.172 18.766 -19.582 1.00 94.06 66 ILE A O 1
ATOM 503 N N . LYS A 1 67 ? 16.221 18.258 -20.567 1.00 90.81 67 LYS A N 1
ATOM 504 C CA . LYS A 1 67 ? 15.600 17.712 -19.348 1.00 90.81 67 LYS A CA 1
ATOM 505 C C . LYS A 1 67 ? 16.389 16.531 -18.792 1.00 90.81 67 LYS A C 1
ATOM 507 O O . LYS A 1 67 ? 16.604 16.463 -17.587 1.00 90.81 67 LYS A O 1
ATOM 512 N N . SER A 1 68 ? 16.822 15.610 -19.650 1.00 87.94 68 SER A N 1
ATOM 513 C CA . SER A 1 68 ? 17.596 14.440 -19.238 1.00 87.94 68 SER A CA 1
ATOM 514 C C . SER A 1 68 ? 18.984 14.817 -18.722 1.00 87.94 68 SER A C 1
ATOM 516 O O . SER A 1 68 ? 19.481 14.150 -17.820 1.00 87.94 68 SER A O 1
ATOM 518 N N . PHE A 1 69 ? 19.599 15.869 -19.268 1.00 91.06 69 PHE A N 1
ATOM 519 C CA . PHE A 1 69 ? 20.891 16.375 -18.807 1.00 91.06 69 PHE A CA 1
ATOM 520 C C . PHE A 1 69 ? 20.791 17.043 -17.427 1.00 91.06 69 PHE A C 1
ATOM 522 O O . PHE A 1 69 ? 21.643 16.818 -16.571 1.00 91.06 69 PHE A O 1
ATOM 529 N N . LEU A 1 70 ? 19.727 17.817 -17.182 1.00 91.69 70 LEU A N 1
ATOM 530 C CA . LEU A 1 70 ? 19.513 18.528 -15.915 1.00 91.69 70 LEU A CA 1
ATOM 531 C C . LEU A 1 70 ? 18.912 17.655 -14.802 1.00 91.69 70 LEU A C 1
ATOM 533 O O . LEU A 1 70 ? 18.996 18.018 -13.629 1.00 91.69 70 LEU A O 1
ATOM 537 N N . LYS A 1 71 ? 18.275 16.525 -15.136 1.00 89.31 71 LYS A N 1
ATOM 538 C CA . LYS A 1 71 ? 17.587 15.678 -14.155 1.00 89.31 71 LYS A CA 1
ATOM 539 C C . LYS A 1 71 ? 18.600 15.006 -13.211 1.00 89.31 71 LYS A C 1
ATOM 541 O O . LYS A 1 71 ? 19.378 14.159 -13.658 1.00 89.31 71 LYS A O 1
ATOM 546 N N . PRO A 1 72 ? 18.567 15.292 -11.896 1.00 91.50 72 PRO A N 1
ATOM 547 C CA . PRO A 1 72 ? 19.438 14.614 -10.945 1.00 91.50 72 PRO A CA 1
ATOM 548 C C . PRO A 1 72 ? 19.091 13.124 -10.854 1.00 91.50 72 PRO A C 1
ATOM 550 O O . PRO A 1 72 ? 17.932 12.718 -10.985 1.00 91.50 72 PRO A O 1
ATOM 553 N N . ARG A 1 73 ? 20.103 12.291 -10.588 1.00 88.75 73 ARG A N 1
ATOM 554 C CA . ARG A 1 73 ? 19.898 10.852 -10.356 1.00 88.75 73 ARG A CA 1
ATOM 555 C C . ARG A 1 73 ? 19.038 10.638 -9.097 1.00 88.75 73 ARG A C 1
ATOM 557 O O . ARG A 1 73 ? 19.217 11.391 -8.137 1.00 88.75 73 ARG A O 1
ATOM 564 N N . PRO A 1 74 ? 18.195 9.589 -9.022 1.00 89.56 74 PRO A N 1
ATOM 565 C CA . PRO A 1 74 ? 17.344 9.354 -7.851 1.00 89.56 74 PRO A CA 1
ATOM 566 C C . PRO A 1 74 ? 18.122 9.262 -6.530 1.00 89.56 74 PRO A C 1
ATOM 568 O O . PRO A 1 74 ? 17.675 9.777 -5.511 1.00 89.56 74 PRO A O 1
ATOM 571 N N . ASN A 1 75 ? 19.332 8.690 -6.546 1.00 87.69 75 ASN A N 1
ATOM 572 C CA . ASN A 1 75 ? 20.213 8.657 -5.372 1.00 87.69 75 ASN A CA 1
ATOM 573 C C . ASN A 1 75 ? 20.648 10.043 -4.875 1.00 87.69 75 ASN A C 1
ATOM 575 O O . ASN A 1 75 ? 20.757 10.234 -3.668 1.00 87.69 75 ASN A O 1
ATOM 579 N N . ILE A 1 76 ? 20.835 11.012 -5.776 1.00 91.44 76 ILE A N 1
ATOM 580 C CA . ILE A 1 76 ? 21.152 12.399 -5.409 1.00 91.44 76 ILE A CA 1
ATOM 581 C C . ILE A 1 76 ? 19.919 13.051 -4.779 1.00 91.44 76 ILE A C 1
ATOM 583 O O . ILE A 1 76 ? 20.017 13.637 -3.706 1.00 91.44 76 ILE A O 1
ATOM 587 N N . VAL A 1 77 ? 18.744 12.891 -5.397 1.00 92.31 77 VAL A N 1
ATOM 588 C CA . VAL A 1 77 ? 17.477 13.417 -4.858 1.00 92.31 77 VAL A CA 1
ATOM 589 C C . VAL A 1 77 ? 17.203 12.856 -3.461 1.00 92.31 77 VAL A C 1
ATOM 591 O O . VAL A 1 77 ? 16.888 13.606 -2.541 1.00 92.31 77 VAL A O 1
ATOM 594 N N . HIS A 1 78 ? 17.385 11.548 -3.277 1.00 90.50 78 HIS A N 1
ATOM 595 C CA . HIS A 1 78 ? 17.237 10.899 -1.979 1.00 90.50 78 HIS A CA 1
ATOM 596 C C . HIS A 1 78 ? 18.234 11.424 -0.940 1.00 90.50 78 HIS A C 1
ATOM 598 O O . HIS A 1 78 ? 17.849 11.650 0.205 1.00 90.50 78 HIS A O 1
ATOM 604 N N . HIS A 1 79 ? 19.496 11.639 -1.325 1.00 92.12 79 HIS A N 1
ATOM 605 C CA . HIS A 1 79 ? 20.496 12.221 -0.432 1.00 92.12 79 HIS A CA 1
ATOM 606 C C . HIS A 1 79 ? 20.061 13.616 0.035 1.00 92.12 79 HIS A C 1
ATOM 608 O O . HIS A 1 79 ? 20.015 13.859 1.234 1.00 92.12 79 HIS A O 1
ATOM 614 N N . ILE A 1 80 ? 19.618 14.486 -0.880 1.00 94.50 80 ILE A N 1
ATOM 615 C CA . ILE A 1 80 ? 19.118 15.826 -0.533 1.00 94.50 80 ILE A CA 1
ATOM 616 C C . ILE A 1 80 ? 17.915 15.734 0.420 1.00 94.50 80 ILE A C 1
ATOM 618 O O . ILE A 1 80 ? 17.877 16.450 1.414 1.00 94.50 80 ILE A O 1
ATOM 622 N N . LEU A 1 81 ? 16.956 14.834 0.167 1.00 93.94 81 LEU A N 1
ATOM 623 C CA . LEU A 1 81 ? 15.749 14.669 0.994 1.00 93.94 81 LEU A CA 1
ATOM 624 C C . LEU A 1 81 ? 16.014 14.091 2.395 1.00 93.94 81 LEU A C 1
ATOM 626 O O . LEU A 1 81 ? 15.179 14.260 3.283 1.00 93.94 81 LEU A O 1
ATOM 630 N N . THR A 1 82 ? 17.143 13.411 2.600 1.00 92.88 82 THR A N 1
ATOM 631 C CA . THR A 1 82 ? 17.522 12.770 3.876 1.00 92.88 82 THR A CA 1
ATOM 632 C C . THR A 1 82 ? 18.674 13.470 4.600 1.00 92.88 82 THR A C 1
ATOM 634 O O . THR A 1 82 ? 19.043 13.055 5.694 1.00 92.88 82 THR A O 1
ATOM 637 N N . HIS A 1 83 ? 19.240 14.527 4.014 1.00 92.19 83 HIS A N 1
ATOM 638 C CA . HIS A 1 83 ? 20.318 15.335 4.591 1.00 92.19 83 HIS A CA 1
ATOM 639 C C . HIS A 1 83 ? 19.878 16.799 4.720 1.00 92.19 83 HIS A C 1
ATOM 641 O O . HIS A 1 83 ? 18.767 17.166 4.344 1.00 92.19 83 HIS A O 1
ATOM 647 N N . TYR A 1 84 ? 20.738 17.647 5.292 1.00 94.56 84 TYR A N 1
ATOM 648 C CA . TYR A 1 84 ? 20.496 19.091 5.433 1.00 94.56 84 TYR A CA 1
ATOM 649 C C . TYR A 1 84 ? 19.196 19.435 6.175 1.00 94.56 84 TYR A C 1
ATOM 651 O O . TYR A 1 84 ? 18.441 20.317 5.767 1.00 94.56 84 TYR A O 1
ATOM 659 N N . LYS A 1 85 ? 18.929 18.742 7.290 1.00 95.00 85 LYS A N 1
ATOM 660 C CA . LYS A 1 85 ? 17.699 18.896 8.081 1.00 95.00 85 LYS A CA 1
ATOM 661 C C . LYS A 1 85 ? 17.314 20.358 8.355 1.00 95.00 85 LYS A C 1
ATOM 663 O O . LYS A 1 85 ? 16.141 20.689 8.250 1.00 95.00 85 LYS A O 1
ATOM 668 N N . TRP A 1 86 ? 18.279 21.227 8.658 1.00 96.12 86 TRP A N 1
ATOM 669 C CA . TRP A 1 86 ? 18.024 22.644 8.937 1.00 96.12 86 TRP A CA 1
ATOM 670 C C . TRP A 1 86 ? 17.390 23.389 7.746 1.00 96.12 86 TRP A C 1
ATOM 672 O O . TRP A 1 86 ? 16.495 24.205 7.953 1.00 96.12 86 TRP A O 1
ATOM 682 N N . ILE A 1 87 ? 17.786 23.070 6.505 1.00 96.38 87 ILE A N 1
ATOM 683 C CA . ILE A 1 87 ? 17.180 23.635 5.288 1.00 96.38 87 ILE A CA 1
ATOM 684 C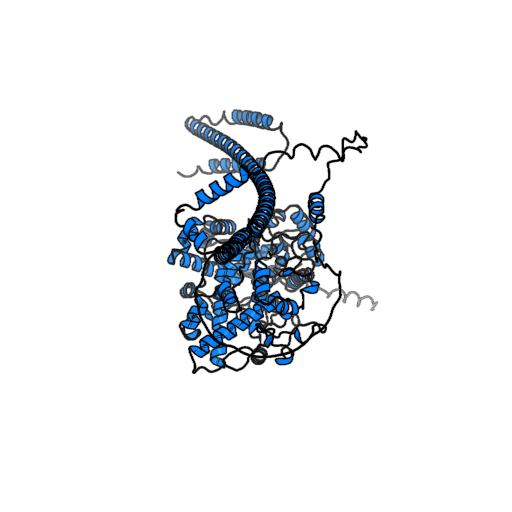 C . ILE A 1 87 ? 15.731 23.171 5.196 1.00 96.38 87 ILE A C 1
ATOM 686 O O . ILE A 1 87 ? 14.826 23.974 4.982 1.00 96.38 87 ILE A O 1
ATOM 690 N N . TRP A 1 88 ? 15.496 21.875 5.400 1.00 97.06 88 TRP A N 1
ATOM 691 C CA . TRP A 1 88 ? 14.149 21.320 5.366 1.00 97.06 88 TRP A CA 1
ATOM 692 C C . TRP A 1 88 ? 13.257 21.880 6.463 1.00 97.06 88 TRP A C 1
ATOM 694 O O . TRP A 1 88 ? 12.090 22.132 6.202 1.00 97.06 88 TRP A O 1
ATOM 704 N N . ASP A 1 89 ? 13.777 22.125 7.662 1.00 95.56 89 ASP A N 1
ATOM 705 C CA . ASP A 1 89 ? 13.008 22.744 8.741 1.00 95.56 89 ASP A CA 1
ATOM 706 C C . ASP A 1 89 ? 12.539 24.161 8.346 1.00 95.56 89 ASP A C 1
ATOM 708 O O . ASP A 1 89 ? 11.392 24.510 8.622 1.00 95.56 89 ASP A O 1
ATOM 712 N N . ILE A 1 90 ? 13.348 24.930 7.604 1.00 96.12 90 ILE A N 1
ATOM 713 C CA . ILE A 1 90 ? 12.930 26.214 7.009 1.00 96.12 90 ILE A CA 1
ATOM 714 C C . ILE A 1 90 ? 11.866 25.989 5.925 1.00 96.12 90 ILE A C 1
ATOM 716 O O . ILE A 1 90 ? 10.779 26.558 6.004 1.00 96.12 90 ILE A O 1
ATOM 720 N N . ILE A 1 91 ? 12.147 25.128 4.939 1.00 96.25 91 ILE A N 1
ATOM 721 C CA . ILE A 1 91 ? 11.240 24.839 3.812 1.00 96.25 91 ILE A CA 1
ATOM 722 C C . ILE A 1 91 ? 9.866 24.376 4.307 1.00 96.25 91 ILE A C 1
ATOM 724 O O . ILE A 1 91 ? 8.837 24.835 3.822 1.00 96.25 91 ILE A O 1
ATOM 728 N N . ASN A 1 92 ? 9.841 23.483 5.293 1.00 96.25 92 ASN A N 1
ATOM 729 C CA . ASN A 1 92 ? 8.624 22.896 5.841 1.00 96.25 92 ASN A CA 1
ATOM 730 C C . ASN A 1 92 ? 7.734 23.919 6.561 1.00 96.25 92 ASN A C 1
ATOM 732 O O . ASN A 1 92 ? 6.530 23.689 6.669 1.00 96.25 92 ASN A O 1
ATOM 736 N N . ASN A 1 93 ? 8.314 25.012 7.066 1.00 95.81 93 ASN A N 1
ATOM 737 C CA . ASN A 1 93 ? 7.586 26.090 7.737 1.00 95.81 93 ASN A CA 1
ATOM 738 C C . ASN A 1 93 ? 7.091 27.168 6.756 1.00 95.81 93 ASN A C 1
ATOM 740 O O . ASN A 1 93 ? 6.257 27.991 7.125 1.00 95.81 93 ASN A O 1
ATOM 744 N N . ILE A 1 94 ? 7.564 27.153 5.506 1.00 96.38 94 ILE A N 1
ATOM 745 C CA . ILE A 1 94 ? 7.143 28.071 4.446 1.00 96.38 94 ILE A CA 1
ATOM 746 C C . ILE A 1 94 ? 6.133 27.346 3.548 1.00 96.38 94 ILE A C 1
ATOM 748 O O . ILE A 1 94 ? 6.506 26.566 2.670 1.00 96.38 94 ILE A O 1
ATOM 752 N N . SER A 1 95 ? 4.840 27.610 3.763 1.00 93.62 95 SER A N 1
ATOM 753 C CA . SER A 1 95 ? 3.733 26.889 3.114 1.00 93.62 95 SER A CA 1
ATOM 754 C C . SER A 1 95 ? 3.853 26.835 1.591 1.00 93.62 95 SER A C 1
ATOM 756 O O . SER A 1 95 ? 3.841 25.743 1.033 1.00 93.62 95 SER A O 1
ATOM 758 N N . PHE A 1 96 ? 4.066 27.973 0.919 1.00 95.75 96 PHE A N 1
ATOM 759 C CA . PHE A 1 96 ? 4.127 28.012 -0.548 1.00 95.75 96 PHE A CA 1
ATOM 760 C C . PHE A 1 96 ? 5.249 27.130 -1.120 1.00 95.75 96 PHE A C 1
ATOM 762 O O . PHE A 1 96 ? 5.088 26.538 -2.186 1.00 95.75 96 PHE A O 1
ATOM 769 N N . LEU A 1 97 ? 6.382 27.022 -0.415 1.00 96.06 97 LEU A N 1
ATOM 770 C CA . LEU A 1 97 ? 7.530 26.244 -0.871 1.00 96.06 97 LEU A CA 1
ATOM 771 C C . LEU A 1 97 ? 7.315 24.752 -0.615 1.00 96.06 97 LEU A C 1
ATOM 773 O O . LEU A 1 97 ? 7.568 23.934 -1.501 1.00 96.06 97 LEU A O 1
ATOM 777 N N . ARG A 1 98 ? 6.791 24.398 0.565 1.00 97.38 98 ARG A N 1
ATOM 778 C CA . ARG A 1 98 ? 6.383 23.022 0.871 1.00 97.38 98 ARG A CA 1
ATOM 779 C C . ARG A 1 98 ? 5.340 22.526 -0.129 1.00 97.38 98 ARG A C 1
ATOM 781 O O . ARG A 1 98 ? 5.484 21.429 -0.665 1.00 97.38 98 ARG A O 1
ATOM 788 N N . ASP A 1 99 ? 4.340 23.348 -0.417 1.00 97.56 99 ASP A N 1
ATOM 789 C CA . ASP A 1 99 ? 3.241 23.027 -1.323 1.00 97.56 99 ASP A CA 1
ATOM 790 C C . ASP A 1 99 ? 3.721 22.903 -2.775 1.00 97.56 99 ASP A C 1
ATOM 792 O O . ASP A 1 99 ? 3.330 21.964 -3.470 1.00 97.56 99 ASP A O 1
ATOM 796 N N . ALA A 1 100 ? 4.636 23.770 -3.225 1.00 97.50 100 ALA A N 1
ATOM 797 C CA . ALA A 1 100 ? 5.257 23.656 -4.545 1.00 97.50 100 ALA A CA 1
ATOM 798 C C . ALA A 1 100 ? 6.053 22.347 -4.704 1.00 97.50 100 ALA A C 1
ATOM 800 O O . ALA A 1 100 ? 5.921 21.655 -5.717 1.00 97.50 100 ALA A O 1
ATOM 801 N N . ILE A 1 101 ? 6.842 21.967 -3.692 1.00 97.31 101 ILE A N 1
ATOM 802 C CA . ILE A 1 101 ? 7.610 20.714 -3.708 1.00 97.31 101 ILE A CA 1
ATOM 803 C C . ILE A 1 101 ? 6.669 19.509 -3.662 1.00 97.31 101 ILE A C 1
ATOM 805 O O . ILE A 1 101 ? 6.840 18.578 -4.449 1.00 97.31 101 ILE A O 1
ATOM 809 N N . MET A 1 102 ? 5.652 19.522 -2.795 1.00 97.75 102 MET A N 1
ATOM 810 C CA . MET A 1 102 ? 4.680 18.431 -2.716 1.00 97.75 102 MET A CA 1
ATOM 811 C C . MET A 1 102 ? 3.919 18.274 -4.037 1.00 97.75 102 MET A C 1
ATOM 813 O O . MET A 1 102 ? 3.798 17.158 -4.538 1.00 97.75 102 MET A O 1
ATOM 817 N N . ARG A 1 103 ? 3.487 19.375 -4.666 1.00 98.12 103 ARG A N 1
ATOM 818 C CA . ARG A 1 103 ? 2.856 19.354 -5.994 1.00 98.12 103 ARG A CA 1
ATOM 819 C C . ARG A 1 103 ? 3.767 18.725 -7.045 1.00 98.12 103 ARG A C 1
ATOM 821 O O . ARG A 1 103 ? 3.321 17.869 -7.811 1.00 98.12 103 ARG A O 1
ATOM 828 N N . TYR A 1 104 ? 5.047 19.098 -7.061 1.00 96.69 104 TYR A N 1
ATOM 829 C CA . TYR A 1 104 ? 6.027 18.488 -7.959 1.00 96.69 104 TYR A CA 1
ATOM 830 C C . TYR A 1 104 ? 6.193 16.985 -7.691 1.00 96.69 104 TYR A C 1
ATOM 832 O O . TYR A 1 104 ? 6.231 16.191 -8.629 1.00 96.69 104 TYR A O 1
ATOM 840 N N . VAL A 1 105 ? 6.241 16.559 -6.425 1.00 96.44 105 VAL A N 1
ATOM 841 C CA . VAL A 1 105 ? 6.294 15.134 -6.061 1.00 96.44 105 VAL A CA 1
ATOM 842 C C . VAL A 1 105 ? 5.053 14.395 -6.572 1.00 96.44 105 VAL A C 1
ATOM 844 O O . VAL A 1 105 ? 5.191 13.362 -7.224 1.00 96.44 105 VAL A O 1
ATOM 847 N N . LEU A 1 106 ? 3.850 14.925 -6.342 1.00 96.81 106 LEU A N 1
ATOM 848 C CA . LEU A 1 106 ? 2.600 14.291 -6.767 1.00 96.81 106 LEU A CA 1
ATOM 849 C C . LEU A 1 106 ? 2.511 14.150 -8.293 1.00 96.81 106 LEU A C 1
ATOM 851 O O . LEU A 1 106 ? 2.228 13.062 -8.800 1.00 96.81 106 LEU A O 1
ATOM 855 N N . THR A 1 107 ? 2.795 15.220 -9.033 1.00 96.06 107 THR A N 1
ATOM 856 C CA . THR A 1 107 ? 2.745 15.227 -10.505 1.00 96.06 107 THR A CA 1
ATOM 857 C C . THR A 1 107 ? 3.838 14.345 -11.111 1.00 96.06 107 THR A C 1
ATOM 859 O O . THR A 1 107 ? 3.541 13.413 -11.858 1.00 96.06 107 THR A O 1
ATOM 862 N N . SER A 1 108 ? 5.104 14.543 -10.728 1.00 94.31 108 SER A N 1
ATOM 863 C CA . SER A 1 108 ? 6.235 13.788 -11.292 1.00 94.31 108 SER A CA 1
ATOM 864 C C . SER A 1 108 ? 6.136 12.277 -11.065 1.00 94.31 108 SER A C 1
ATOM 866 O O . SER A 1 108 ? 6.536 11.500 -11.934 1.00 94.31 108 SER A O 1
ATOM 868 N N . ARG A 1 109 ? 5.588 11.843 -9.922 1.00 95.69 109 ARG A N 1
ATOM 869 C CA . ARG A 1 109 ? 5.401 10.422 -9.607 1.00 95.69 109 ARG A CA 1
ATOM 870 C C . ARG A 1 109 ? 4.169 9.840 -10.293 1.00 95.69 109 ARG A C 1
ATOM 872 O O . ARG A 1 109 ? 4.265 8.759 -10.866 1.00 95.69 109 ARG A O 1
ATOM 879 N N . SER A 1 110 ? 3.037 10.542 -10.283 1.00 93.38 110 SER A N 1
ATOM 880 C CA . SER A 1 110 ? 1.793 10.026 -10.871 1.00 93.38 110 SER A CA 1
ATOM 881 C C . SER A 1 110 ? 1.839 9.897 -12.395 1.00 93.38 110 SER A C 1
ATOM 883 O O . SER A 1 110 ? 1.252 8.957 -12.926 1.00 93.38 110 SER A O 1
ATOM 885 N N . HIS A 1 111 ? 2.600 10.745 -13.098 1.00 93.00 111 HIS A N 1
ATOM 886 C CA . HIS A 1 111 ? 2.791 10.642 -14.553 1.00 93.00 111 HIS A CA 1
ATOM 887 C C . HIS A 1 111 ? 3.486 9.349 -15.011 1.00 93.00 111 HIS A C 1
ATOM 889 O O . HIS A 1 111 ? 3.453 9.032 -16.198 1.00 93.00 111 HIS A O 1
ATOM 895 N N . LEU A 1 112 ? 4.101 8.583 -14.102 1.00 95.62 112 LEU A N 1
ATOM 896 C CA . LEU A 1 112 ? 4.693 7.286 -14.437 1.00 95.62 112 LEU A CA 1
ATOM 897 C C . LEU A 1 112 ? 3.667 6.150 -14.489 1.00 95.62 112 LEU A C 1
ATOM 899 O O . LEU A 1 112 ? 4.000 5.089 -15.020 1.00 95.62 112 LEU A O 1
ATOM 903 N N . VAL A 1 113 ? 2.447 6.355 -13.984 1.00 97.50 113 VAL A N 1
ATOM 904 C CA . VAL A 1 113 ? 1.362 5.365 -14.008 1.00 97.50 113 VAL A CA 1
ATOM 905 C C . VAL A 1 113 ? 0.395 5.689 -15.145 1.00 97.50 113 VAL A C 1
ATOM 907 O O . VAL A 1 113 ? -0.147 6.791 -15.219 1.00 97.50 113 VAL A O 1
ATOM 910 N N . ASN A 1 114 ? 0.145 4.714 -16.020 1.00 96.94 114 ASN A N 1
ATOM 911 C CA . ASN A 1 114 ? -0.789 4.883 -17.131 1.00 96.94 114 ASN A CA 1
ATOM 912 C C . ASN A 1 114 ? -2.224 5.045 -16.600 1.00 96.94 114 ASN A C 1
ATOM 914 O O . ASN A 1 114 ? -2.704 4.225 -15.818 1.00 96.94 114 ASN A O 1
ATOM 918 N N . SER A 1 115 ? -2.910 6.107 -17.022 1.00 97.56 115 SER A N 1
ATOM 919 C CA . SER A 1 115 ? -4.296 6.392 -16.645 1.00 97.56 115 SER A CA 1
ATOM 920 C C . SER A 1 115 ? -5.000 7.068 -17.832 1.00 97.56 115 SER A C 1
ATOM 922 O O . SER A 1 115 ? -4.610 8.189 -18.168 1.00 97.56 115 SER A O 1
ATOM 924 N N . PRO A 1 116 ? -5.984 6.420 -18.495 1.00 98.06 116 PRO A N 1
ATOM 925 C CA . PRO A 1 116 ? -6.572 5.098 -18.203 1.00 98.06 116 PRO A CA 1
ATOM 926 C C . PRO A 1 116 ? -5.578 3.910 -18.226 1.00 98.06 116 PRO A C 1
ATOM 928 O O . PRO A 1 116 ? -4.500 4.040 -18.812 1.00 98.06 116 PRO A O 1
ATOM 931 N N . PRO A 1 117 ? -5.902 2.765 -17.583 1.00 98.19 117 PRO A N 1
ATOM 932 C CA . PRO A 1 117 ? -5.050 1.571 -17.606 1.00 98.19 117 PRO A CA 1
ATOM 933 C C . PRO A 1 117 ? -4.891 1.004 -19.024 1.00 98.19 117 PRO A C 1
ATOM 935 O O . PRO A 1 117 ? -5.749 1.216 -19.879 1.00 98.19 117 PRO A O 1
ATOM 938 N N . THR A 1 118 ? -3.786 0.294 -19.277 1.00 97.88 118 THR A N 1
ATOM 939 C CA . THR A 1 118 ? -3.385 -0.111 -20.640 1.00 97.88 118 THR A CA 1
ATOM 940 C C . THR A 1 118 ? -3.443 -1.611 -20.901 1.00 97.88 118 THR A C 1
ATOM 942 O O . THR A 1 118 ? -4.132 -2.032 -21.823 1.00 97.88 118 THR A O 1
ATOM 945 N N . TYR A 1 119 ? -2.692 -2.402 -20.135 1.00 98.12 119 TYR A N 1
ATOM 946 C CA . TYR A 1 119 ? -2.475 -3.833 -20.372 1.00 98.12 119 TYR A CA 1
ATOM 947 C C . TYR A 1 119 ? -2.992 -4.642 -19.185 1.00 98.12 119 TYR A C 1
ATOM 949 O O . TYR A 1 119 ? -3.122 -4.107 -18.084 1.00 98.12 119 TYR A O 1
ATOM 957 N N . ASN A 1 120 ? -3.184 -5.943 -19.363 1.00 97.94 120 ASN A N 1
ATOM 958 C CA . ASN A 1 120 ? -3.323 -6.888 -18.254 1.00 97.94 120 ASN A CA 1
ATOM 959 C C . ASN A 1 120 ? -2.498 -8.157 -18.551 1.00 97.94 120 ASN A C 1
ATOM 961 O O . ASN A 1 120 ? -1.609 -8.119 -19.400 1.00 97.94 120 ASN A O 1
ATOM 965 N N . ALA A 1 121 ? -2.703 -9.250 -17.812 1.00 96.12 121 ALA A N 1
ATOM 966 C CA . ALA A 1 121 ? -1.923 -10.475 -18.018 1.00 96.12 121 ALA A CA 1
ATOM 967 C C . ALA A 1 121 ? -2.222 -11.192 -19.349 1.00 96.12 121 ALA A C 1
ATOM 969 O O . ALA A 1 121 ? -1.337 -11.877 -19.858 1.00 96.12 121 ALA A O 1
ATOM 970 N N . ASP A 1 122 ? -3.415 -10.997 -19.916 1.00 95.75 122 ASP A N 1
ATOM 971 C CA . ASP A 1 122 ? -3.869 -11.694 -21.125 1.00 95.75 122 ASP A CA 1
ATOM 972 C C . ASP A 1 122 ? -3.730 -10.819 -22.381 1.00 95.75 122 ASP A C 1
ATOM 974 O O . ASP A 1 122 ? -3.496 -11.324 -23.476 1.00 95.75 122 ASP A O 1
ATOM 978 N N . TYR A 1 123 ? -3.818 -9.495 -22.223 1.00 96.25 123 TYR A N 1
ATOM 979 C CA . TYR A 1 123 ? -3.715 -8.523 -23.309 1.00 96.25 123 TYR A CA 1
ATOM 980 C C . TYR A 1 123 ? -2.413 -7.719 -23.197 1.00 96.25 123 TYR A C 1
ATOM 982 O O . TYR A 1 123 ? -2.276 -6.829 -22.351 1.00 96.25 123 TYR A O 1
ATOM 990 N N . ASN A 1 124 ? -1.466 -8.005 -24.098 1.00 94.06 124 ASN A N 1
ATOM 991 C CA . ASN A 1 124 ? -0.209 -7.262 -24.268 1.00 94.06 124 ASN A CA 1
ATOM 992 C C . ASN A 1 124 ? -0.341 -6.011 -25.160 1.00 94.06 124 ASN A C 1
ATOM 994 O O . ASN A 1 124 ? 0.640 -5.308 -25.390 1.00 94.06 124 ASN A O 1
ATOM 998 N N . TYR A 1 125 ? -1.556 -5.704 -25.615 1.00 93.75 125 TYR A N 1
ATOM 999 C CA . TYR A 1 125 ? -1.934 -4.499 -26.348 1.00 93.75 125 TYR A CA 1
ATOM 1000 C C . TYR A 1 125 ? -3.138 -3.829 -25.675 1.00 93.75 125 TYR A C 1
ATOM 1002 O O . TYR A 1 125 ? -3.826 -4.425 -24.847 1.00 93.75 125 TYR A O 1
ATOM 1010 N N . LYS A 1 126 ? -3.399 -2.566 -26.024 1.00 96.94 126 LYS A N 1
ATOM 1011 C CA . LYS A 1 126 ? -4.561 -1.827 -25.510 1.00 96.94 126 LYS A CA 1
ATOM 1012 C C . LYS A 1 126 ? -5.832 -2.407 -26.128 1.00 96.94 126 LYS A C 1
ATOM 1014 O O . LYS A 1 126 ? -5.967 -2.414 -27.349 1.00 96.94 126 LYS A O 1
ATOM 1019 N N . SER A 1 127 ? -6.769 -2.848 -25.300 1.00 98.12 127 SER A N 1
ATOM 1020 C CA . SER A 1 127 ? -8.064 -3.372 -25.737 1.00 98.12 127 SER A CA 1
ATOM 1021 C C . SER A 1 127 ? -9.184 -2.829 -24.856 1.00 98.12 127 SER A C 1
ATOM 1023 O O . SER A 1 127 ? -8.947 -2.388 -23.728 1.00 98.12 127 SER A O 1
ATOM 1025 N N . TRP A 1 128 ? -10.416 -2.859 -25.368 1.00 98.44 128 TRP A N 1
ATOM 1026 C CA . TRP A 1 128 ? -11.574 -2.473 -24.563 1.00 98.44 128 TRP A CA 1
ATOM 1027 C C . TRP A 1 128 ? -11.735 -3.393 -23.352 1.00 98.44 128 TRP A C 1
ATOM 1029 O O . TRP A 1 128 ? -11.970 -2.903 -22.258 1.00 98.44 128 TRP A O 1
ATOM 1039 N N . GLU A 1 129 ? -11.490 -4.695 -23.520 1.00 98.38 129 GLU A N 1
ATOM 1040 C CA . GLU A 1 129 ? -11.557 -5.678 -22.434 1.00 98.38 129 GLU A CA 1
ATOM 1041 C C . GLU A 1 129 ? -10.546 -5.386 -21.315 1.00 98.38 129 GLU A C 1
ATOM 1043 O O . GLU A 1 129 ? -10.913 -5.375 -20.139 1.00 98.38 129 GLU A O 1
ATOM 1048 N N . ALA A 1 130 ? -9.291 -5.070 -21.660 1.00 98.06 130 ALA A N 1
ATOM 1049 C CA . ALA A 1 130 ? -8.276 -4.699 -20.672 1.00 98.06 130 ALA A CA 1
ATOM 1050 C C . ALA A 1 130 ? -8.652 -3.421 -19.899 1.00 98.06 130 ALA A C 1
ATOM 1052 O O . ALA A 1 130 ? -8.340 -3.285 -18.712 1.00 98.06 130 ALA A O 1
ATOM 1053 N N . TYR A 1 131 ? -9.352 -2.494 -20.557 1.00 98.44 131 TYR A N 1
ATOM 1054 C CA . TYR A 1 131 ? -9.864 -1.283 -19.930 1.00 98.44 131 TYR A CA 1
ATOM 1055 C C . TYR A 1 131 ? -11.089 -1.553 -19.039 1.00 98.44 131 TYR A C 1
ATOM 1057 O O . TYR A 1 131 ? -11.069 -1.182 -17.863 1.00 98.44 131 TYR A O 1
ATOM 1065 N N . SER A 1 132 ? -12.140 -2.193 -19.559 1.00 98.31 132 SER A N 1
ATOM 1066 C CA . SER A 1 132 ? -13.450 -2.288 -18.901 1.00 98.31 132 SER A CA 1
ATOM 1067 C C . SER A 1 132 ? -13.547 -3.385 -17.844 1.00 98.31 132 SER A C 1
ATOM 1069 O O . SER A 1 132 ? -14.305 -3.230 -16.887 1.00 98.31 132 SER A O 1
ATOM 1071 N N . ASN A 1 133 ? -12.802 -4.487 -17.974 1.00 98.44 133 ASN A N 1
ATOM 1072 C CA . ASN A 1 133 ? -12.902 -5.593 -17.027 1.00 98.44 133 ASN A CA 1
ATOM 1073 C C . ASN A 1 133 ? -12.104 -5.314 -15.743 1.00 98.44 133 ASN A C 1
ATOM 1075 O O . ASN A 1 133 ? -10.888 -5.505 -15.670 1.00 98.44 133 ASN A O 1
ATOM 1079 N N . LEU A 1 134 ? -12.821 -4.890 -14.700 1.00 98.50 134 LEU A N 1
ATOM 1080 C CA . LEU A 1 134 ? -12.270 -4.593 -13.372 1.00 98.50 134 LEU A CA 1
ATOM 1081 C C . LEU A 1 134 ? -11.814 -5.842 -12.602 1.00 98.50 134 LEU A C 1
ATOM 1083 O O . LEU A 1 134 ? -11.175 -5.728 -11.566 1.00 98.50 134 LEU A O 1
ATOM 1087 N N . SER A 1 135 ? -12.115 -7.055 -13.075 1.00 98.50 135 SER A N 1
ATOM 1088 C CA . SER A 1 135 ? -11.598 -8.255 -12.408 1.00 98.50 135 SER A CA 1
ATOM 1089 C C . SER A 1 135 ? -10.095 -8.435 -12.624 1.00 98.50 135 SER A C 1
ATOM 1091 O O . SER A 1 135 ? -9.500 -9.240 -11.920 1.00 98.50 135 SER A O 1
ATOM 1093 N N . TYR A 1 136 ? -9.467 -7.733 -13.573 1.00 98.75 136 TYR A N 1
ATOM 1094 C CA . TYR A 1 136 ? -8.027 -7.821 -13.816 1.00 98.75 136 TYR A CA 1
ATOM 1095 C C . TYR A 1 136 ? -7.235 -6.786 -13.020 1.00 98.75 136 TYR A C 1
ATOM 1097 O O . TYR A 1 136 ? -7.569 -5.598 -12.989 1.00 98.75 136 TYR A O 1
ATOM 1105 N N . TYR A 1 137 ? -6.079 -7.203 -12.506 1.00 98.81 137 TYR A N 1
ATOM 1106 C CA . TYR A 1 137 ? -4.995 -6.255 -12.280 1.00 98.81 137 TYR A CA 1
ATOM 1107 C C . TYR A 1 137 ? -4.483 -5.713 -13.624 1.00 98.81 137 TYR A C 1
ATOM 1109 O O . TYR A 1 137 ? -4.321 -6.461 -14.592 1.00 98.81 137 TYR A O 1
ATOM 1117 N N . THR A 1 138 ? -4.181 -4.412 -13.684 1.00 98.81 138 THR A N 1
ATOM 1118 C CA . THR A 1 138 ? -3.490 -3.836 -14.851 1.00 98.81 138 THR A CA 1
ATOM 1119 C C . THR A 1 138 ? -2.009 -4.201 -14.826 1.00 98.81 138 THR A C 1
ATOM 1121 O O . THR A 1 138 ? -1.472 -4.668 -13.819 1.00 98.81 138 THR A O 1
ATOM 1124 N N . ARG A 1 139 ? -1.320 -3.948 -15.933 1.00 98.25 139 ARG A N 1
ATOM 1125 C CA . ARG A 1 139 ? 0.126 -4.099 -16.065 1.00 98.25 139 ARG A CA 1
ATOM 1126 C C . ARG A 1 139 ? 0.762 -2.824 -16.603 1.00 98.25 139 ARG A C 1
ATOM 1128 O O . ARG A 1 139 ? 0.219 -2.192 -17.512 1.00 98.25 139 ARG A O 1
ATOM 1135 N N . THR A 1 140 ? 1.908 -2.445 -16.040 1.00 96.81 140 THR A N 1
ATOM 1136 C CA . THR A 1 140 ? 2.664 -1.259 -16.491 1.00 96.81 140 THR A CA 1
ATOM 1137 C C . THR A 1 140 ? 3.543 -1.578 -17.693 1.00 96.81 140 THR A C 1
ATOM 1139 O O . THR A 1 140 ? 3.661 -0.762 -18.608 1.00 96.81 140 THR A O 1
ATOM 1142 N N . LEU A 1 141 ? 4.138 -2.771 -17.699 1.00 97.06 141 LEU A N 1
ATOM 1143 C CA . LEU A 1 141 ? 4.777 -3.357 -18.872 1.00 97.06 141 LEU A CA 1
ATOM 1144 C C . LEU A 1 141 ? 3.915 -4.513 -19.361 1.00 97.06 141 LEU A C 1
ATOM 1146 O O . LEU A 1 141 ? 3.455 -5.322 -18.556 1.00 97.06 141 LEU A O 1
ATOM 1150 N N . ALA A 1 142 ? 3.713 -4.588 -20.673 1.00 95.62 142 ALA A N 1
ATOM 1151 C CA . ALA A 1 142 ? 2.993 -5.692 -21.281 1.00 95.62 142 ALA A CA 1
ATOM 1152 C C . ALA A 1 142 ? 3.663 -7.037 -20.920 1.00 95.62 142 ALA A C 1
ATOM 1154 O O . ALA A 1 142 ? 4.899 -7.092 -20.821 1.00 95.62 142 ALA A O 1
ATOM 1155 N N . PRO A 1 143 ? 2.890 -8.118 -20.706 1.00 94.94 143 PRO A N 1
ATOM 1156 C CA . PRO A 1 143 ? 3.471 -9.446 -20.569 1.00 94.94 143 PRO A CA 1
ATOM 1157 C C . PRO A 1 143 ? 4.286 -9.773 -21.824 1.00 94.94 143 PRO A C 1
ATOM 1159 O O . PRO A 1 143 ? 3.957 -9.319 -22.923 1.00 94.94 143 PRO A O 1
ATOM 1162 N N . LEU A 1 144 ? 5.360 -10.549 -21.665 1.00 90.50 144 LEU A N 1
ATOM 1163 C CA . LEU A 1 144 ? 6.146 -11.007 -22.817 1.00 90.50 144 LEU A CA 1
ATOM 1164 C C . LEU A 1 144 ? 5.218 -11.698 -23.848 1.00 90.50 144 LEU A C 1
ATOM 1166 O O . LEU A 1 144 ? 4.261 -12.343 -23.416 1.00 90.50 144 LEU A O 1
ATOM 1170 N N . PRO A 1 145 ? 5.481 -11.645 -25.165 1.00 87.38 145 PRO A N 1
ATOM 1171 C CA . PRO A 1 145 ? 4.761 -12.438 -26.179 1.00 87.38 145 PRO A CA 1
ATOM 1172 C C . PRO A 1 145 ? 4.889 -13.961 -26.017 1.00 87.38 145 PRO A C 1
ATOM 1174 O O . PRO A 1 145 ? 5.958 -14.455 -25.657 1.00 87.38 145 PRO A O 1
ATOM 1177 N N . GLN A 1 146 ? 3.813 -14.727 -26.253 1.00 83.31 146 GLN A N 1
ATOM 1178 C CA . GLN A 1 146 ? 3.750 -16.156 -25.889 1.00 83.31 146 GLN A CA 1
ATOM 1179 C C . GLN A 1 146 ? 4.868 -17.030 -26.463 1.00 83.31 146 GLN A C 1
ATOM 1181 O O . GLN A 1 146 ? 5.414 -17.855 -25.736 1.00 83.31 146 GLN A O 1
ATOM 1186 N N . ASN A 1 147 ? 5.243 -16.755 -27.702 1.00 83.12 147 ASN A N 1
ATOM 1187 C CA . ASN A 1 147 ? 6.279 -17.395 -28.505 1.00 83.12 147 ASN A CA 1
ATOM 1188 C C . ASN A 1 147 ? 7.713 -16.905 -28.219 1.00 83.12 147 ASN A C 1
ATOM 1190 O O . ASN A 1 147 ? 8.639 -17.273 -28.940 1.00 83.12 147 ASN A O 1
ATOM 1194 N N . CYS A 1 148 ? 7.942 -16.079 -27.193 1.00 83.00 148 CYS A N 1
ATOM 1195 C CA . CYS A 1 148 ? 9.309 -15.757 -26.793 1.00 83.00 148 CYS A CA 1
ATOM 1196 C C . CYS A 1 148 ? 10.025 -16.984 -26.237 1.00 83.00 148 CYS A C 1
ATOM 1198 O O . CYS A 1 148 ? 9.523 -17.637 -25.323 1.00 83.00 148 CYS A O 1
ATOM 1200 N N . LEU A 1 149 ? 11.255 -17.210 -26.704 1.00 70.06 149 LEU A N 1
ATOM 1201 C CA . LEU A 1 149 ? 12.209 -18.078 -26.022 1.00 70.06 149 LEU A CA 1
ATOM 1202 C C . LEU A 1 149 ? 12.483 -17.484 -24.636 1.00 70.06 149 LEU A C 1
ATOM 1204 O O . LEU A 1 149 ? 13.197 -16.490 -24.497 1.00 70.06 149 LEU A O 1
ATOM 1208 N N . THR A 1 150 ? 11.856 -18.041 -23.606 1.00 63.12 150 THR A N 1
ATOM 1209 C CA . THR A 1 150 ? 12.140 -17.655 -22.226 1.00 63.12 150 THR A CA 1
ATOM 1210 C C . THR A 1 150 ? 13.468 -18.279 -21.805 1.00 63.12 150 THR A C 1
ATOM 1212 O O . THR A 1 150 ? 13.655 -19.470 -22.054 1.00 63.12 150 THR A O 1
ATOM 1215 N N . PRO A 1 151 ? 14.377 -17.532 -21.152 1.00 66.31 151 PRO A N 1
ATOM 1216 C CA . PRO A 1 151 ? 15.542 -18.133 -20.510 1.00 66.31 151 PRO A CA 1
ATOM 1217 C C . PRO A 1 151 ? 15.094 -19.242 -19.552 1.00 66.31 151 PRO A C 1
ATOM 1219 O O . PRO A 1 151 ? 14.049 -19.094 -18.910 1.00 66.31 151 PRO A O 1
ATOM 1222 N N . ASP A 1 152 ? 15.884 -20.308 -19.413 1.00 79.56 152 ASP A N 1
ATOM 1223 C CA . ASP A 1 152 ? 15.667 -21.315 -18.371 1.00 79.56 152 ASP A CA 1
ATOM 1224 C C . ASP A 1 152 ? 15.803 -20.643 -16.995 1.00 79.56 152 ASP A C 1
ATOM 1226 O O . ASP A 1 152 ? 16.902 -20.427 -16.483 1.00 79.56 152 ASP A O 1
ATOM 1230 N N . LEU A 1 153 ? 14.670 -20.234 -16.415 1.00 91.94 153 LEU A N 1
ATOM 1231 C CA . LEU A 1 153 ? 14.641 -19.569 -15.117 1.00 91.94 153 LEU A CA 1
ATOM 1232 C C . LEU A 1 153 ? 14.972 -20.573 -14.002 1.00 91.94 153 LEU A C 1
ATOM 1234 O O . LEU A 1 153 ? 14.480 -21.707 -14.027 1.00 91.94 153 LEU A O 1
ATOM 1238 N N . PRO A 1 154 ? 15.720 -20.159 -12.964 1.00 95.31 154 PRO A N 1
ATOM 1239 C CA . PRO A 1 154 ? 16.059 -21.037 -11.849 1.00 95.31 154 PRO A CA 1
ATOM 1240 C C . PRO A 1 154 ? 14.807 -21.535 -11.123 1.00 95.31 154 PRO A C 1
ATOM 1242 O O . PRO A 1 154 ? 13.755 -20.891 -11.123 1.00 95.31 154 PRO A O 1
ATOM 1245 N N . ASN A 1 155 ? 14.901 -22.671 -10.433 1.00 97.19 155 ASN A N 1
ATOM 1246 C CA . ASN A 1 155 ? 13.793 -23.166 -9.622 1.00 97.19 155 ASN A CA 1
ATOM 1247 C C . ASN A 1 155 ? 13.408 -22.139 -8.531 1.00 97.19 155 ASN A C 1
ATOM 1249 O O . ASN A 1 155 ? 14.262 -21.688 -7.769 1.00 97.19 155 ASN A O 1
ATOM 1253 N N . ALA A 1 156 ? 12.121 -21.784 -8.435 1.00 97.75 156 ALA A N 1
ATOM 1254 C CA . ALA A 1 156 ? 11.651 -20.731 -7.528 1.00 97.75 156 ALA A CA 1
ATOM 1255 C C . ALA A 1 156 ? 11.982 -21.014 -6.051 1.00 97.75 156 ALA A C 1
ATOM 1257 O O . ALA A 1 156 ? 12.379 -20.107 -5.321 1.00 97.75 156 ALA A O 1
ATOM 1258 N N . LYS A 1 157 ? 11.879 -22.277 -5.617 1.00 97.94 157 LYS A N 1
ATOM 1259 C CA . LYS A 1 157 ? 12.236 -22.688 -4.255 1.00 97.94 157 LYS A CA 1
ATOM 1260 C C . LYS A 1 157 ? 13.731 -22.496 -3.993 1.00 97.94 157 LYS A C 1
ATOM 1262 O O . LYS A 1 157 ? 14.082 -21.900 -2.980 1.00 97.94 157 LYS A O 1
ATOM 1267 N N . GLN A 1 158 ? 14.591 -22.896 -4.932 1.00 97.62 158 GLN A N 1
ATOM 1268 C CA . GLN A 1 158 ? 16.040 -22.689 -4.807 1.00 97.62 158 GLN A CA 1
ATOM 1269 C C . GLN A 1 158 ? 16.415 -21.204 -4.728 1.00 97.62 158 GLN A C 1
ATOM 1271 O O . GLN A 1 158 ? 17.271 -20.839 -3.925 1.00 97.62 158 GLN A O 1
ATOM 1276 N N . VAL A 1 159 ? 15.766 -20.337 -5.516 1.00 98.19 159 VAL A N 1
ATOM 1277 C CA . VAL A 1 159 ? 15.973 -18.881 -5.421 1.00 98.19 159 VAL A CA 1
ATOM 1278 C C . VAL A 1 159 ? 15.621 -18.388 -4.017 1.00 98.19 159 VAL A C 1
ATOM 1280 O O . VAL A 1 159 ? 16.424 -17.716 -3.374 1.00 98.19 159 VAL A O 1
ATOM 1283 N N . VAL A 1 160 ? 14.437 -18.742 -3.512 1.00 98.25 160 VAL A N 1
ATOM 1284 C CA . VAL A 1 160 ? 13.978 -18.300 -2.187 1.00 98.25 160 VAL A CA 1
ATOM 1285 C C . VAL A 1 160 ? 14.932 -18.772 -1.088 1.00 98.25 160 VAL A C 1
ATOM 1287 O O . VAL A 1 160 ? 15.395 -17.950 -0.297 1.00 98.25 160 VAL A O 1
ATOM 1290 N N . GLU A 1 161 ? 15.277 -20.059 -1.064 1.00 97.62 161 GLU A N 1
ATOM 1291 C CA . GLU A 1 161 ? 16.128 -20.656 -0.027 1.00 97.62 161 GLU A CA 1
ATOM 1292 C C . GLU A 1 161 ? 17.553 -20.083 -0.023 1.00 97.62 161 GLU A C 1
ATOM 1294 O O . GLU A 1 161 ? 18.096 -19.810 1.047 1.00 97.62 161 GLU A O 1
ATOM 1299 N N . ARG A 1 162 ? 18.156 -19.851 -1.197 1.00 97.56 162 ARG A N 1
ATOM 1300 C CA . ARG A 1 162 ? 19.555 -19.396 -1.293 1.00 97.56 162 ARG A CA 1
ATOM 1301 C C . ARG A 1 162 ? 19.731 -17.900 -1.031 1.00 97.56 162 ARG A C 1
ATOM 1303 O O . ARG A 1 162 ? 20.718 -17.500 -0.404 1.00 97.56 162 ARG A O 1
ATOM 1310 N N . VAL A 1 163 ? 18.800 -17.062 -1.506 1.00 98.06 163 VAL A N 1
ATOM 1311 C CA . VAL A 1 163 ? 18.997 -15.598 -1.505 1.00 98.06 163 VAL A CA 1
ATOM 1312 C C . VAL A 1 163 ? 17.976 -14.796 -0.695 1.00 98.06 163 VAL A C 1
ATOM 1314 O O . VAL A 1 163 ? 18.254 -13.637 -0.379 1.00 98.06 163 VAL A O 1
ATOM 1317 N N . LEU A 1 164 ? 16.828 -15.368 -0.305 1.00 98.19 164 LEU A N 1
ATOM 1318 C CA . LEU A 1 164 ? 15.775 -14.629 0.413 1.00 98.19 164 LEU A CA 1
ATOM 1319 C C . LEU A 1 164 ? 15.586 -15.063 1.869 1.00 98.19 164 LEU A C 1
ATOM 1321 O O . LEU A 1 164 ? 15.386 -14.190 2.716 1.00 98.19 164 LEU A O 1
ATOM 1325 N N . VAL A 1 165 ? 15.637 -16.366 2.168 1.00 98.12 165 VAL A N 1
ATOM 1326 C CA . VAL A 1 165 ? 15.367 -16.894 3.517 1.00 98.12 165 VAL A CA 1
ATOM 1327 C C . VAL A 1 165 ? 16.352 -16.332 4.545 1.00 98.12 165 VAL A C 1
ATOM 1329 O O . VAL A 1 165 ? 17.556 -16.219 4.310 1.00 98.12 165 VAL A O 1
ATOM 1332 N N . ARG A 1 166 ? 15.801 -15.939 5.694 1.00 97.56 166 ARG A N 1
ATOM 1333 C CA . ARG A 1 166 ? 16.503 -15.372 6.839 1.00 97.56 166 ARG A CA 1
ATOM 1334 C C . ARG A 1 166 ? 17.430 -16.407 7.462 1.00 97.56 166 ARG A C 1
ATOM 1336 O O . ARG A 1 166 ? 16.980 -17.479 7.849 1.00 97.56 166 ARG A O 1
ATOM 1343 N N . LYS A 1 167 ? 18.702 -16.036 7.612 1.00 91.88 167 LYS A N 1
ATOM 1344 C CA . LYS A 1 167 ? 19.658 -16.758 8.470 1.00 91.88 167 LYS A CA 1
ATOM 1345 C C . LYS A 1 167 ? 19.682 -16.167 9.881 1.00 91.88 167 LYS A C 1
ATOM 1347 O O . LYS A 1 167 ? 19.616 -16.894 10.859 1.00 91.88 167 LYS A O 1
ATOM 1352 N N . GLN A 1 168 ? 19.713 -14.839 9.961 1.00 95.12 168 GLN A N 1
ATOM 1353 C CA . GLN A 1 168 ? 19.656 -14.060 11.195 1.00 95.12 168 GLN A CA 1
ATOM 1354 C C . GLN A 1 168 ? 18.715 -12.878 10.980 1.00 95.12 168 GLN A C 1
ATOM 1356 O O . GLN A 1 168 ? 18.664 -12.328 9.878 1.00 95.12 168 GLN A O 1
ATOM 1361 N N . PHE A 1 169 ? 17.972 -12.480 12.012 1.00 97.06 169 PHE A N 1
ATOM 1362 C CA . PHE A 1 169 ? 17.121 -11.298 11.940 1.00 97.06 169 PHE A CA 1
ATOM 1363 C C . PHE A 1 169 ? 17.943 -10.039 11.670 1.00 97.06 169 PHE A C 1
ATOM 1365 O O . PHE A 1 169 ? 18.779 -9.641 12.480 1.00 97.06 169 PHE A O 1
ATOM 1372 N N . ILE A 1 170 ? 17.667 -9.387 10.541 1.00 97.69 170 ILE A N 1
ATOM 1373 C CA . ILE A 1 170 ? 18.252 -8.091 10.205 1.00 97.69 170 ILE A CA 1
ATOM 1374 C C . ILE A 1 170 ? 17.201 -7.020 10.520 1.00 97.69 170 ILE A C 1
ATOM 1376 O O . ILE A 1 170 ? 16.248 -6.868 9.744 1.00 97.69 170 ILE A O 1
ATOM 1380 N N . PRO A 1 171 ? 17.328 -6.280 11.636 1.00 97.31 171 PRO A N 1
ATOM 1381 C CA . PRO A 1 171 ? 16.378 -5.231 11.982 1.00 97.31 171 PRO A CA 1
ATOM 1382 C C . PRO A 1 171 ? 16.440 -4.082 10.972 1.00 97.31 171 PRO A C 1
ATOM 1384 O O . PRO A 1 171 ? 17.502 -3.750 10.442 1.00 97.31 171 PRO A O 1
ATOM 1387 N N . ASP A 1 172 ? 15.304 -3.437 10.720 1.00 97.19 172 ASP A N 1
ATOM 1388 C CA . ASP A 1 172 ? 15.264 -2.270 9.841 1.00 97.19 172 ASP A CA 1
ATOM 1389 C C . ASP A 1 172 ? 16.034 -1.075 10.451 1.00 97.19 172 ASP A C 1
ATOM 1391 O O . ASP A 1 172 ? 15.670 -0.621 11.541 1.00 97.19 172 ASP A O 1
ATOM 1395 N N . PRO A 1 173 ? 17.043 -0.494 9.772 1.00 95.06 173 PRO A N 1
ATOM 1396 C CA . PRO A 1 173 ? 17.808 0.639 10.298 1.00 95.06 173 PRO A CA 1
ATOM 1397 C C . PRO A 1 173 ? 16.975 1.911 10.543 1.00 95.06 173 PRO A C 1
ATOM 1399 O O . PRO A 1 173 ? 17.347 2.709 11.410 1.00 95.06 173 PRO A O 1
ATOM 1402 N N . GLN A 1 174 ? 15.829 2.099 9.868 1.00 93.50 174 GLN A N 1
ATOM 1403 C CA . GLN A 1 174 ? 14.912 3.220 10.155 1.00 93.50 174 GLN A CA 1
ATOM 1404 C C . GLN A 1 174 ? 14.130 3.029 11.464 1.00 93.50 174 GLN A C 1
ATOM 1406 O O . GLN A 1 174 ? 13.456 3.956 11.931 1.00 93.50 174 GLN A O 1
ATOM 1411 N N . LYS A 1 175 ? 14.287 1.864 12.106 1.00 95.19 175 LYS A N 1
ATOM 1412 C CA . LYS A 1 175 ? 13.572 1.437 13.308 1.00 95.19 175 LYS A CA 1
ATOM 1413 C C . LYS A 1 175 ? 12.079 1.328 13.052 1.00 95.19 175 LYS A C 1
ATOM 1415 O O . LYS A 1 175 ? 11.296 1.764 13.878 1.00 95.19 175 LYS A O 1
ATOM 1420 N N . THR A 1 176 ? 11.662 0.790 11.918 1.00 97.81 176 THR A N 1
ATOM 1421 C CA . THR A 1 176 ? 10.256 0.460 11.664 1.00 97.81 176 THR A CA 1
ATOM 1422 C C . THR A 1 176 ? 9.730 -0.486 12.744 1.00 97.81 176 THR A C 1
ATOM 1424 O O . THR A 1 176 ? 10.432 -1.413 13.137 1.00 97.81 176 THR A O 1
ATOM 1427 N N . SER A 1 177 ? 8.528 -0.238 13.263 1.00 98.12 177 SER A N 1
ATOM 1428 C CA . SER A 1 177 ? 7.881 -1.066 14.290 1.00 98.12 177 SER A CA 1
ATOM 1429 C C . SER A 1 177 ? 6.940 -2.116 13.683 1.00 98.12 177 SER A C 1
ATOM 1431 O O . SER A 1 177 ? 6.558 -2.026 12.513 1.00 98.12 177 SER A O 1
ATOM 1433 N N . LEU A 1 178 ? 6.495 -3.100 14.470 1.00 98.38 178 LEU A N 1
ATOM 1434 C CA . LEU A 1 178 ? 5.422 -4.005 14.034 1.00 98.38 178 LEU A CA 1
ATOM 1435 C C . LEU A 1 178 ? 4.074 -3.296 13.881 1.00 98.38 178 LEU A C 1
ATOM 1437 O O . LEU A 1 178 ? 3.246 -3.742 13.087 1.00 98.38 178 LEU A O 1
ATOM 1441 N N . MET A 1 179 ? 3.872 -2.159 14.555 1.00 98.25 179 MET A N 1
ATOM 1442 C CA . MET A 1 179 ? 2.708 -1.303 14.321 1.00 98.25 179 MET A CA 1
ATOM 1443 C C . MET A 1 179 ? 2.660 -0.872 12.849 1.00 98.25 179 MET A C 1
ATOM 1445 O O . MET A 1 179 ? 1.605 -0.956 12.223 1.00 98.25 179 MET A O 1
ATOM 1449 N N . PHE A 1 180 ? 3.806 -0.500 12.262 1.00 98.75 180 PHE A N 1
ATOM 1450 C CA . PHE A 1 180 ? 3.914 -0.216 10.827 1.00 98.75 180 PHE A CA 1
ATOM 1451 C C . PHE A 1 180 ? 3.680 -1.464 9.978 1.00 98.75 180 PHE A C 1
ATOM 1453 O O . PHE A 1 180 ? 2.942 -1.403 8.999 1.00 98.75 180 PHE A O 1
ATOM 1460 N N . ALA A 1 181 ? 4.284 -2.597 10.342 1.00 98.69 181 ALA A N 1
ATOM 1461 C CA . ALA A 1 181 ? 4.191 -3.813 9.539 1.00 98.69 181 ALA A CA 1
ATOM 1462 C C . ALA A 1 181 ? 2.743 -4.321 9.416 1.00 98.69 181 ALA A C 1
ATOM 1464 O O . ALA A 1 181 ? 2.285 -4.634 8.316 1.00 98.69 181 ALA A O 1
ATOM 1465 N N . PHE A 1 182 ? 1.987 -4.320 10.516 1.00 98.81 182 PHE A N 1
ATOM 1466 C CA . PHE A 1 182 ? 0.571 -4.681 10.485 1.00 98.81 182 PHE A CA 1
ATOM 1467 C C . PHE A 1 182 ? -0.312 -3.592 9.867 1.00 98.81 182 PHE A C 1
ATOM 1469 O O . PHE A 1 182 ? -1.318 -3.935 9.249 1.00 98.81 182 PHE A O 1
ATOM 1476 N N . PHE A 1 183 ? 0.069 -2.308 9.945 1.00 98.94 183 PHE A N 1
ATOM 1477 C CA . PHE A 1 183 ? -0.631 -1.250 9.205 1.00 98.94 183 PHE A CA 1
ATOM 1478 C C . PHE A 1 183 ? -0.501 -1.475 7.704 1.00 98.94 183 PHE A C 1
ATOM 1480 O O . PHE A 1 183 ? -1.501 -1.462 6.996 1.00 98.94 183 PHE A O 1
ATOM 1487 N N . ALA A 1 184 ? 0.724 -1.732 7.231 1.00 98.69 184 ALA A N 1
ATOM 1488 C CA . ALA A 1 184 ? 1.017 -2.035 5.837 1.00 98.69 184 ALA A CA 1
ATOM 1489 C C . ALA A 1 184 ? 0.174 -3.220 5.353 1.00 98.69 184 ALA A C 1
ATOM 1491 O O . ALA A 1 184 ? -0.495 -3.130 4.325 1.00 98.69 184 ALA A O 1
ATOM 1492 N N . GLN A 1 185 ? 0.154 -4.313 6.121 1.00 98.81 185 GLN A N 1
ATOM 1493 C CA . GLN A 1 185 ? -0.628 -5.498 5.781 1.00 98.81 185 GLN A CA 1
ATOM 1494 C C . GLN A 1 185 ? -2.134 -5.190 5.735 1.00 98.81 185 GLN A C 1
ATOM 1496 O O . GLN A 1 185 ? -2.774 -5.444 4.718 1.00 98.81 185 GLN A O 1
ATOM 1501 N N . HIS A 1 186 ? -2.690 -4.573 6.781 1.00 98.88 186 HIS A N 1
ATOM 1502 C CA . HIS A 1 186 ? -4.113 -4.233 6.859 1.00 98.88 186 HIS A CA 1
ATOM 1503 C C . HIS A 1 186 ? -4.543 -3.286 5.730 1.00 98.88 186 HIS A C 1
ATOM 1505 O O . HIS A 1 186 ? -5.505 -3.563 5.017 1.00 98.88 186 HIS A O 1
ATOM 1511 N N . PHE A 1 187 ? -3.801 -2.191 5.536 1.00 98.88 187 PHE A N 1
ATOM 1512 C CA . PHE A 1 187 ? -4.083 -1.173 4.528 1.00 98.88 187 PHE A CA 1
ATOM 1513 C C . PHE A 1 187 ? -4.037 -1.739 3.109 1.00 98.88 187 PHE A C 1
ATOM 1515 O O . PHE A 1 187 ? -4.927 -1.463 2.309 1.00 98.88 187 PHE A O 1
ATOM 1522 N N . THR A 1 188 ? -3.014 -2.527 2.779 1.00 98.75 188 THR A N 1
ATOM 1523 C CA . THR A 1 188 ? -2.836 -3.009 1.403 1.00 98.75 188 THR A CA 1
ATOM 1524 C C . THR A 1 188 ? -3.791 -4.123 1.010 1.00 98.75 188 THR A C 1
ATOM 1526 O O . THR A 1 188 ? -4.184 -4.219 -0.153 1.00 98.75 188 THR A O 1
ATOM 1529 N N . HIS A 1 189 ? -4.232 -4.935 1.968 1.00 98.69 189 HIS A N 1
ATOM 1530 C CA . HIS A 1 189 ? -5.154 -6.036 1.697 1.00 98.69 189 HIS A CA 1
ATOM 1531 C C . HIS A 1 189 ? -6.565 -5.565 1.315 1.00 98.69 189 HIS A C 1
ATOM 1533 O O . HIS A 1 189 ? -7.366 -6.368 0.855 1.00 98.69 189 HIS A O 1
ATOM 1539 N N . GLN A 1 190 ? -6.877 -4.269 1.408 1.00 98.62 190 GLN A N 1
ATOM 1540 C CA . GLN A 1 190 ? -8.116 -3.743 0.829 1.00 98.62 190 GLN A CA 1
ATOM 1541 C C . GLN A 1 190 ? -8.108 -3.736 -0.706 1.00 98.62 190 GLN A C 1
ATOM 1543 O O . GLN A 1 190 ? -9.160 -3.824 -1.318 1.00 98.62 190 GLN A O 1
ATOM 1548 N N . PHE A 1 191 ? -6.930 -3.656 -1.335 1.00 98.56 191 PHE A N 1
ATOM 1549 C CA . PHE A 1 191 ? -6.805 -3.574 -2.793 1.00 98.56 191 PHE A CA 1
ATOM 1550 C C . PHE A 1 191 ? -5.928 -4.674 -3.411 1.00 98.56 191 PHE A C 1
ATOM 1552 O O . PHE A 1 191 ? -5.916 -4.832 -4.634 1.00 98.56 191 PHE A O 1
ATOM 1559 N N . PHE A 1 192 ? -5.238 -5.476 -2.594 1.00 98.62 192 PHE A N 1
ATOM 1560 C CA . PHE A 1 192 ? -4.592 -6.724 -3.010 1.00 98.62 192 PHE A CA 1
ATOM 1561 C C . PHE A 1 192 ? -5.397 -7.936 -2.541 1.00 98.62 192 PHE A C 1
ATOM 1563 O O . PHE A 1 192 ? -5.100 -8.546 -1.516 1.00 98.62 192 PHE A O 1
ATOM 1570 N N . LYS A 1 193 ? -6.415 -8.303 -3.324 1.00 98.12 193 LYS A N 1
ATOM 1571 C CA . LYS A 1 193 ? -7.290 -9.452 -3.054 1.00 98.12 193 LYS A CA 1
ATOM 1572 C C . LYS A 1 193 ? -7.341 -10.377 -4.257 1.00 98.12 193 LYS A C 1
ATOM 1574 O O . LYS A 1 193 ? -8.351 -10.442 -4.954 1.00 98.12 193 LYS A O 1
ATOM 1579 N N . SER A 1 194 ? -6.229 -11.051 -4.538 1.00 98.19 194 SER A N 1
ATOM 1580 C CA . SER A 1 194 ? -6.121 -11.892 -5.731 1.00 98.19 194 SER A CA 1
ATOM 1581 C C . SER A 1 194 ? -7.184 -12.998 -5.755 1.00 98.19 194 SER A C 1
ATOM 1583 O O . SER A 1 194 ? -7.368 -13.724 -4.777 1.00 98.19 194 SER A O 1
ATOM 1585 N N . ASP A 1 195 ? -7.882 -13.138 -6.882 1.00 97.69 195 ASP A N 1
ATOM 1586 C CA . ASP A 1 195 ? -8.881 -14.185 -7.088 1.00 97.69 195 ASP A CA 1
ATOM 1587 C C . ASP A 1 195 ? -8.214 -15.451 -7.629 1.00 97.69 195 ASP A C 1
ATOM 1589 O O . ASP A 1 195 ? -8.263 -15.755 -8.821 1.00 97.69 195 ASP A O 1
ATOM 1593 N N . PHE A 1 196 ? -7.590 -16.221 -6.737 1.00 94.12 196 PHE A N 1
ATOM 1594 C CA . PHE A 1 196 ? -6.881 -17.444 -7.119 1.00 94.12 196 PHE A CA 1
ATOM 1595 C C . PHE A 1 196 ? -7.777 -18.521 -7.754 1.00 94.12 196 PHE A C 1
ATOM 1597 O O . PHE A 1 196 ? -7.242 -19.443 -8.361 1.00 94.12 196 PHE A O 1
ATOM 1604 N N . LYS A 1 197 ? -9.115 -18.403 -7.680 1.00 96.06 197 LYS A N 1
ATOM 1605 C CA . LYS A 1 197 ? -10.023 -19.275 -8.447 1.00 96.06 197 LYS A CA 1
ATOM 1606 C C . LYS A 1 197 ? -9.945 -18.991 -9.952 1.00 96.06 197 LYS A C 1
ATOM 1608 O O . LYS A 1 197 ? -10.077 -19.919 -10.741 1.00 96.06 197 LYS A O 1
ATOM 1613 N N . LYS A 1 198 ? -9.727 -17.730 -10.342 1.00 96.94 198 LYS A N 1
ATOM 1614 C CA . LYS A 1 198 ? -9.513 -17.306 -11.739 1.00 96.94 198 LYS A CA 1
ATOM 1615 C C . LYS A 1 198 ? -8.032 -17.287 -12.126 1.00 96.94 198 LYS A C 1
ATOM 1617 O O . LYS A 1 198 ? -7.699 -17.471 -13.290 1.00 96.94 198 LYS A O 1
ATOM 1622 N N . GLY A 1 199 ? -7.147 -17.067 -11.157 1.00 97.38 199 GLY A N 1
ATOM 1623 C CA . GLY A 1 199 ? -5.697 -17.030 -11.336 1.00 97.38 199 GLY A CA 1
ATOM 1624 C C . GLY A 1 199 ? -5.064 -15.771 -10.732 1.00 97.38 199 GLY A C 1
ATOM 1625 O O . GLY A 1 199 ? -5.768 -14.847 -10.325 1.00 97.38 199 GLY A O 1
ATOM 1626 N N . PRO A 1 200 ? -3.723 -15.693 -10.672 1.00 97.38 200 PRO A N 1
ATOM 1627 C CA . PRO A 1 200 ? -3.022 -14.611 -9.973 1.00 97.38 200 PRO A CA 1
ATOM 1628 C C . PRO A 1 200 ? -3.198 -13.224 -10.611 1.00 97.38 200 PRO A C 1
ATOM 1630 O O . PRO A 1 200 ? -2.964 -12.218 -9.945 1.00 97.38 200 PRO A O 1
ATOM 1633 N N . ALA A 1 201 ? -3.627 -13.168 -11.875 1.00 97.81 201 ALA A N 1
ATOM 1634 C CA . ALA A 1 201 ? -3.873 -11.930 -12.613 1.00 97.81 201 ALA A CA 1
ATOM 1635 C C . ALA A 1 201 ? -5.174 -11.212 -12.218 1.00 97.81 201 ALA A C 1
ATOM 1637 O O . ALA A 1 201 ? -5.376 -10.057 -12.601 1.00 97.81 201 ALA A O 1
ATOM 1638 N N . PHE A 1 202 ? -6.056 -11.887 -11.478 1.00 98.75 202 PHE A N 1
ATOM 1639 C CA . PHE A 1 202 ? -7.389 -11.393 -11.162 1.00 98.75 202 PHE A CA 1
ATOM 1640 C C . PHE A 1 202 ? -7.493 -10.906 -9.721 1.00 98.75 202 PHE A C 1
ATOM 1642 O O . PHE A 1 202 ? -6.786 -11.388 -8.838 1.00 98.75 202 PHE A O 1
ATOM 1649 N N . THR A 1 203 ? -8.418 -9.985 -9.468 1.00 98.69 203 THR A N 1
ATOM 1650 C CA . THR A 1 203 ? -8.724 -9.426 -8.151 1.00 98.69 203 THR A CA 1
ATOM 1651 C C . THR A 1 203 ? -10.214 -9.507 -7.840 1.00 98.69 203 THR A C 1
ATOM 1653 O O . THR A 1 203 ? -11.059 -9.369 -8.723 1.00 98.69 203 THR A O 1
ATOM 1656 N N . LYS A 1 204 ? -10.533 -9.697 -6.558 1.00 98.00 204 LYS A N 1
ATOM 1657 C CA . LYS A 1 204 ? -11.877 -9.505 -6.000 1.00 98.00 204 LYS A CA 1
ATOM 1658 C C . LYS A 1 204 ? -12.127 -8.060 -5.557 1.00 98.00 204 LYS A C 1
ATOM 1660 O O . LYS A 1 204 ? -13.280 -7.686 -5.387 1.00 98.00 204 LYS A O 1
ATOM 1665 N N . ALA A 1 205 ? -11.067 -7.269 -5.369 1.00 98.06 205 ALA A N 1
ATOM 1666 C CA . ALA A 1 205 ? -11.145 -5.874 -4.938 1.00 98.06 205 ALA A CA 1
ATOM 1667 C C . ALA A 1 205 ? -11.412 -4.943 -6.128 1.00 98.06 205 ALA A C 1
ATOM 1669 O O . ALA A 1 205 ? -10.503 -4.280 -6.639 1.00 98.06 205 ALA A O 1
ATOM 1670 N N . LEU A 1 206 ? -12.663 -4.925 -6.595 1.00 98.31 206 LEU A N 1
ATOM 1671 C CA . LEU A 1 206 ? -13.072 -4.198 -7.805 1.00 98.31 206 LEU A CA 1
ATOM 1672 C C . LEU A 1 206 ? -13.015 -2.668 -7.646 1.00 98.31 206 LEU A C 1
ATOM 1674 O O . LEU A 1 206 ? -13.020 -1.954 -8.647 1.00 98.31 206 LEU A O 1
ATOM 1678 N N . GLY A 1 207 ? -12.916 -2.158 -6.412 1.00 97.81 207 GLY A N 1
ATOM 1679 C CA . GLY A 1 207 ? -12.711 -0.733 -6.135 1.00 97.81 207 GLY A CA 1
ATOM 1680 C C . GLY A 1 207 ? -11.321 -0.214 -6.525 1.00 97.81 207 GLY A C 1
ATOM 1681 O O . GLY A 1 207 ? -11.149 0.987 -6.720 1.00 97.81 207 GLY A O 1
ATOM 1682 N N . HIS A 1 208 ? -10.325 -1.099 -6.681 1.00 98.62 208 HIS A N 1
ATOM 1683 C CA . HIS A 1 208 ? -8.963 -0.766 -7.123 1.00 98.62 208 HIS A CA 1
ATOM 1684 C C . HIS A 1 208 ? -8.292 0.416 -6.394 1.00 98.62 208 HIS A C 1
ATOM 1686 O O . HIS A 1 208 ? -7.540 1.192 -6.995 1.00 98.62 208 HIS A O 1
ATOM 1692 N N . GLY A 1 209 ? -8.495 0.552 -5.088 1.00 98.25 209 GLY A N 1
ATOM 1693 C CA . GLY A 1 209 ? -7.897 1.646 -4.334 1.00 98.25 209 GLY A CA 1
ATOM 1694 C C . GLY A 1 209 ? -8.334 1.673 -2.882 1.00 98.25 209 GLY A C 1
ATOM 1695 O O . GLY A 1 209 ? -8.624 0.640 -2.289 1.00 98.25 209 GLY A O 1
ATOM 1696 N N . VAL A 1 210 ? -8.340 2.872 -2.306 1.00 98.75 210 VAL A N 1
ATOM 1697 C CA . VAL A 1 210 ? -8.719 3.096 -0.908 1.00 98.75 210 VAL A CA 1
ATOM 1698 C C . VAL A 1 210 ? -10.231 3.297 -0.812 1.00 98.75 210 VAL A C 1
ATOM 1700 O O . VAL A 1 210 ? -10.717 4.422 -0.777 1.00 98.75 210 VAL A O 1
ATOM 1703 N N . ASP A 1 211 ? -10.984 2.203 -0.822 1.00 98.56 211 ASP A N 1
ATOM 1704 C CA . ASP A 1 211 ? -12.447 2.196 -0.672 1.00 98.56 211 ASP A CA 1
ATOM 1705 C C . ASP A 1 211 ? -12.906 1.691 0.708 1.00 98.56 211 ASP A C 1
ATOM 1707 O O . ASP A 1 211 ? -14.102 1.686 1.018 1.00 98.56 211 ASP A O 1
ATOM 1711 N N . LEU A 1 212 ? -11.953 1.260 1.539 1.00 98.81 212 LEU A N 1
ATOM 1712 C CA . LEU A 1 212 ? -12.170 0.617 2.827 1.00 98.81 212 LEU A CA 1
ATOM 1713 C C . LEU A 1 212 ? -12.996 -0.687 2.744 1.00 98.81 212 LEU A C 1
ATOM 1715 O O . LEU A 1 212 ? -13.615 -1.095 3.728 1.00 98.81 212 LEU A O 1
ATOM 1719 N N . GLY A 1 213 ? -12.948 -1.411 1.620 1.00 98.56 213 GLY A N 1
ATOM 1720 C CA . GLY A 1 213 ? -13.592 -2.725 1.446 1.00 98.56 213 GLY A CA 1
ATOM 1721 C C . GLY A 1 213 ? -13.138 -3.765 2.478 1.00 98.56 213 GLY A C 1
ATOM 1722 O O . GLY A 1 213 ? -13.921 -4.584 2.952 1.00 98.56 213 GLY A O 1
ATOM 1723 N N . HIS A 1 214 ? -11.903 -3.659 2.966 1.00 98.75 214 HIS A N 1
ATOM 1724 C CA . HIS A 1 214 ? -11.411 -4.456 4.093 1.00 98.75 214 HIS A CA 1
ATOM 1725 C C . HIS A 1 214 ? -12.132 -4.235 5.443 1.00 98.75 214 HIS A C 1
ATOM 1727 O O . HIS A 1 214 ? -12.083 -5.118 6.301 1.00 98.75 214 HIS A O 1
ATOM 1733 N N . ILE A 1 215 ? -12.836 -3.113 5.627 1.00 98.88 215 ILE A N 1
ATOM 1734 C CA . ILE A 1 215 ? -13.680 -2.828 6.801 1.00 98.88 215 ILE A CA 1
ATOM 1735 C C . ILE A 1 215 ? -15.145 -3.129 6.471 1.00 98.88 215 ILE A C 1
ATOM 1737 O O . ILE A 1 215 ? -15.815 -3.840 7.217 1.00 98.88 215 ILE A O 1
ATOM 1741 N N . TYR A 1 216 ? -15.624 -2.635 5.326 1.00 98.81 216 TYR A N 1
ATOM 1742 C CA . TYR A 1 216 ? -17.046 -2.636 4.968 1.00 98.81 216 TYR A CA 1
ATOM 1743 C C . TYR A 1 216 ? -17.499 -3.833 4.119 1.00 98.81 216 TYR A C 1
ATOM 1745 O O . TYR A 1 216 ? -18.695 -4.032 3.954 1.00 98.81 216 TYR A O 1
ATOM 1753 N N . GLY A 1 217 ? -16.577 -4.633 3.589 1.00 97.69 217 GLY A N 1
ATOM 1754 C CA . GLY A 1 217 ? -16.840 -5.706 2.629 1.00 97.69 217 GLY A CA 1
ATOM 1755 C C . GLY A 1 217 ? -16.833 -5.241 1.166 1.00 97.69 217 GLY A C 1
ATOM 1756 O O . GLY A 1 217 ? -17.180 -4.103 0.860 1.00 97.69 217 GLY A O 1
ATOM 1757 N N . GLU A 1 218 ? -16.455 -6.149 0.257 1.00 95.06 218 GLU A N 1
ATOM 1758 C CA . GLU A 1 218 ? -16.397 -5.892 -1.200 1.00 95.06 218 GLU A CA 1
ATOM 1759 C C . GLU A 1 218 ? -17.775 -5.853 -1.867 1.00 95.06 218 GLU A C 1
ATOM 1761 O O . GLU A 1 218 ? -17.959 -5.228 -2.907 1.00 95.06 218 GLU A O 1
ATOM 1766 N N . THR A 1 219 ? -18.746 -6.573 -1.299 1.00 97.81 219 THR A N 1
ATOM 1767 C CA . THR A 1 219 ? -20.104 -6.666 -1.836 1.00 97.81 219 THR A CA 1
ATOM 1768 C C . THR A 1 219 ? -21.078 -5.946 -0.921 1.00 97.81 219 THR A C 1
ATOM 1770 O O . THR A 1 219 ? -20.931 -5.955 0.304 1.00 97.81 219 THR A O 1
ATOM 1773 N N . LEU A 1 220 ? -22.122 -5.374 -1.520 1.00 98.25 220 LEU A N 1
ATOM 1774 C CA . LEU A 1 220 ? -23.197 -4.725 -0.773 1.00 98.25 220 LEU A CA 1
ATOM 1775 C C . LEU A 1 220 ? -23.869 -5.694 0.211 1.00 98.25 220 LEU A C 1
ATOM 1777 O O . LEU A 1 220 ? -24.181 -5.325 1.336 1.00 98.25 220 LEU A O 1
ATOM 1781 N N . GLU A 1 221 ? -24.016 -6.963 -0.176 1.00 98.12 221 GLU A N 1
ATOM 1782 C CA . GLU A 1 221 ? -24.550 -8.006 0.699 1.00 98.12 221 GLU A CA 1
ATOM 1783 C C . GLU A 1 221 ? -23.704 -8.186 1.968 1.00 98.12 221 GLU A C 1
ATOM 1785 O O . GLU A 1 221 ? -24.240 -8.196 3.078 1.00 98.12 221 GLU A O 1
ATOM 1790 N N . ARG A 1 222 ? -22.376 -8.291 1.826 1.00 98.31 222 ARG A N 1
ATOM 1791 C CA . ARG A 1 222 ? -21.472 -8.406 2.975 1.00 98.31 222 ARG A CA 1
ATOM 1792 C C . ARG A 1 222 ? -21.531 -7.153 3.843 1.00 98.31 222 ARG A C 1
ATOM 1794 O O . ARG A 1 222 ? -21.604 -7.273 5.064 1.00 98.31 222 ARG A O 1
ATOM 1801 N N . GLN A 1 223 ? -21.558 -5.978 3.219 1.00 98.69 223 GLN A N 1
ATOM 1802 C CA . GLN A 1 223 ? -21.694 -4.706 3.921 1.00 98.69 223 GLN A CA 1
ATOM 1803 C C . GLN A 1 223 ? -22.971 -4.652 4.759 1.00 98.69 223 GLN A C 1
ATOM 1805 O O . GLN A 1 223 ? -22.912 -4.325 5.941 1.00 98.69 223 GLN A O 1
ATOM 1810 N N . HIS A 1 224 ? -24.112 -5.031 4.186 1.00 98.62 224 HIS A N 1
ATOM 1811 C CA . HIS A 1 224 ? -25.385 -5.075 4.901 1.00 98.62 224 HIS A CA 1
ATOM 1812 C C . HIS A 1 224 ? -25.335 -6.036 6.092 1.00 98.62 224 HIS A C 1
ATOM 1814 O O . HIS A 1 224 ? -25.794 -5.699 7.178 1.00 98.62 224 HIS A O 1
ATOM 1820 N N . ARG A 1 225 ? -24.720 -7.214 5.941 1.00 98.50 225 ARG A N 1
ATOM 1821 C CA . ARG A 1 225 ? -24.585 -8.166 7.057 1.00 98.50 225 ARG A CA 1
ATOM 1822 C C . ARG A 1 225 ? -23.751 -7.606 8.217 1.00 98.50 225 ARG A C 1
ATOM 1824 O O . ARG A 1 225 ? -24.070 -7.898 9.372 1.00 98.50 225 ARG A O 1
ATOM 1831 N N . LEU A 1 226 ? -22.735 -6.791 7.918 1.00 98.69 226 LEU A N 1
ATOM 1832 C CA . LEU A 1 226 ? -21.849 -6.150 8.899 1.00 98.69 226 LEU A CA 1
ATOM 1833 C C . LEU A 1 226 ? -22.442 -4.880 9.535 1.00 98.69 226 LEU A C 1
ATOM 1835 O O . LEU A 1 22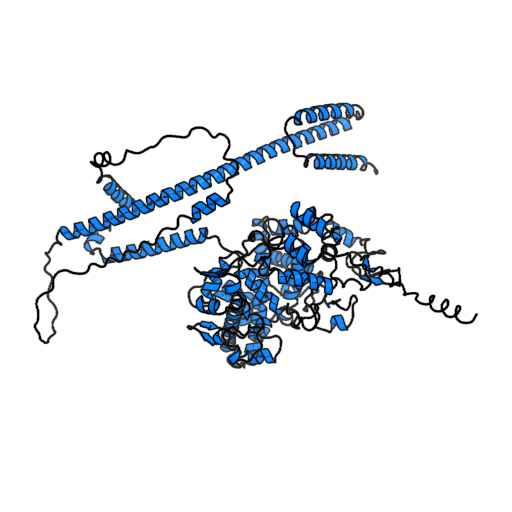6 ? -22.030 -4.500 10.630 1.00 98.69 226 LEU A O 1
ATOM 1839 N N . ARG A 1 227 ? -23.406 -4.224 8.884 1.00 98.69 227 ARG A N 1
ATOM 1840 C CA . ARG A 1 227 ? -24.062 -3.009 9.390 1.00 98.69 227 ARG A CA 1
ATOM 1841 C C . ARG A 1 227 ? -25.073 -3.306 10.486 1.00 98.69 227 ARG A C 1
ATOM 1843 O O . ARG A 1 227 ? -25.763 -4.324 10.461 1.00 98.69 227 ARG A O 1
ATOM 1850 N N . LEU A 1 228 ? -25.173 -2.385 11.441 1.00 98.69 228 LEU A N 1
ATOM 1851 C CA . LEU A 1 228 ? -26.179 -2.420 12.499 1.00 98.69 228 LEU A CA 1
ATOM 1852 C C . LEU A 1 228 ? -27.552 -1.952 11.997 1.00 98.69 228 LEU A C 1
ATOM 1854 O O . LEU A 1 228 ? -28.561 -2.368 12.558 1.00 98.69 228 LEU A O 1
ATOM 1858 N N . PHE A 1 229 ? -27.581 -1.116 10.951 1.00 98.69 229 PHE A N 1
ATOM 1859 C CA . PHE A 1 229 ? -28.779 -0.407 10.474 1.00 98.69 229 PHE A CA 1
ATOM 1860 C C . PHE A 1 229 ? -29.452 0.442 11.558 1.00 98.69 229 PHE A C 1
ATOM 1862 O O . PHE A 1 229 ? -30.674 0.596 11.608 1.00 98.69 229 PHE A O 1
ATOM 1869 N N . LYS A 1 230 ? -28.624 0.974 12.455 1.00 98.75 230 LYS A N 1
ATOM 1870 C CA . LYS A 1 230 ? -29.008 1.952 13.455 1.00 98.75 230 LYS A CA 1
ATOM 1871 C C . LYS A 1 230 ? -27.877 2.960 13.624 1.00 98.75 230 LYS A C 1
ATOM 1873 O O . LYS A 1 230 ? -26.729 2.568 13.845 1.00 98.75 230 LYS A O 1
ATOM 1878 N N . ASP A 1 231 ? -28.230 4.242 13.560 1.00 98.69 231 ASP A N 1
ATOM 1879 C CA . ASP A 1 231 ? -27.324 5.386 13.733 1.00 98.69 231 ASP A CA 1
ATOM 1880 C C . ASP A 1 231 ? -26.084 5.337 12.817 1.00 98.69 231 ASP A C 1
ATOM 1882 O O . ASP A 1 231 ? -25.017 5.833 13.161 1.00 98.69 231 ASP A O 1
ATOM 1886 N N . GLY A 1 232 ? -26.207 4.691 11.658 1.00 98.81 232 GLY A N 1
ATOM 1887 C CA . GLY A 1 232 ? -25.160 4.490 10.665 1.00 98.81 232 GLY A CA 1
ATOM 1888 C C . GLY A 1 232 ? -24.057 3.522 11.079 1.00 98.81 232 GLY A C 1
ATOM 1889 O O . GLY A 1 232 ? -23.043 3.471 10.398 1.00 98.81 232 GLY A O 1
ATOM 1890 N N . LYS A 1 233 ? -24.197 2.789 12.191 1.00 98.94 233 LYS A N 1
ATOM 1891 C CA . LYS A 1 233 ? -23.102 2.023 12.811 1.00 98.94 233 LYS A CA 1
ATOM 1892 C C . LYS A 1 233 ? -22.844 0.661 12.166 1.00 98.94 233 LYS A C 1
ATOM 1894 O O . LYS A 1 233 ? -23.718 0.039 11.554 1.00 98.94 233 LYS A O 1
ATOM 1899 N N . LEU A 1 234 ? -21.647 0.137 12.414 1.00 98.94 234 LEU A N 1
ATOM 1900 C CA . LEU A 1 234 ? -21.304 -1.273 12.230 1.00 98.94 234 LEU A CA 1
ATOM 1901 C C . LEU A 1 234 ? -21.687 -2.091 13.469 1.00 98.94 234 LEU A C 1
ATOM 1903 O O . LEU A 1 234 ? -21.615 -1.600 14.599 1.00 98.94 234 LEU A O 1
ATOM 1907 N N . LYS A 1 235 ? -22.067 -3.357 13.259 1.00 98.81 235 LYS A N 1
ATOM 1908 C CA . LYS A 1 235 ? -22.275 -4.328 14.342 1.00 98.81 235 LYS A CA 1
ATOM 1909 C C . LYS A 1 235 ? -20.974 -4.554 15.101 1.00 98.81 235 LYS A C 1
ATOM 1911 O O . LYS A 1 235 ? -19.890 -4.466 14.534 1.00 98.81 235 LYS A O 1
ATOM 1916 N N . TYR A 1 236 ? -21.099 -4.884 16.377 1.00 98.62 236 TYR A N 1
ATOM 1917 C CA . TYR A 1 236 ? -19.987 -5.147 17.278 1.00 98.62 236 TYR A CA 1
ATOM 1918 C C . TYR A 1 236 ? -20.446 -6.063 18.412 1.00 98.62 236 TYR A C 1
ATOM 1920 O O . TYR A 1 236 ? -21.642 -6.285 18.595 1.00 98.62 236 TYR A O 1
ATOM 1928 N N . GLN A 1 237 ? -19.491 -6.562 19.185 1.00 98.00 237 GLN A N 1
ATOM 1929 C CA . GLN A 1 237 ? -19.726 -7.218 20.467 1.00 98.00 237 GLN A CA 1
ATOM 1930 C C . GLN A 1 237 ? -18.922 -6.519 21.565 1.00 98.00 237 GLN A C 1
ATOM 1932 O O . GLN A 1 237 ? -17.996 -5.757 21.277 1.00 98.00 237 GLN A O 1
ATOM 1937 N N . VAL A 1 238 ? -19.276 -6.778 22.822 1.00 97.19 238 VAL A N 1
ATOM 1938 C CA . VAL A 1 238 ? -18.544 -6.270 23.985 1.00 97.19 238 VAL A CA 1
ATOM 1939 C C . VAL A 1 238 ? -17.978 -7.454 24.756 1.00 97.19 238 VAL A C 1
ATOM 1941 O O . VAL A 1 238 ? -18.738 -8.304 25.211 1.00 97.19 238 VAL A O 1
ATOM 1944 N N . VAL A 1 239 ? -16.655 -7.497 24.900 1.00 94.81 239 VAL A N 1
ATOM 1945 C CA . VAL A 1 239 ? -15.923 -8.524 25.657 1.00 94.81 239 VAL A CA 1
ATOM 1946 C C . VAL A 1 239 ? -15.097 -7.797 26.706 1.00 94.81 239 VAL A C 1
ATOM 1948 O O . VAL A 1 239 ? -14.375 -6.864 26.364 1.00 94.81 239 VAL A O 1
ATOM 1951 N N . ASP A 1 240 ? -15.273 -8.151 27.980 1.00 91.62 240 ASP A N 1
ATOM 1952 C CA . ASP A 1 240 ? -14.599 -7.505 29.118 1.00 91.62 240 ASP A CA 1
ATOM 1953 C C . ASP A 1 240 ? -14.725 -5.969 29.117 1.00 91.62 240 ASP A C 1
ATOM 1955 O O . ASP A 1 240 ? -13.806 -5.216 29.435 1.00 91.62 240 ASP A O 1
ATOM 1959 N N . GLY A 1 241 ? -15.903 -5.482 28.714 1.00 92.94 241 GLY A N 1
ATOM 1960 C CA . GLY A 1 241 ? -16.211 -4.057 28.622 1.00 92.94 241 GLY A CA 1
ATOM 1961 C C . GLY A 1 241 ? -15.619 -3.344 27.399 1.00 92.94 241 GLY A C 1
ATOM 1962 O O . GLY A 1 241 ? -15.885 -2.156 27.226 1.00 92.94 241 GLY A O 1
ATOM 1963 N N . GLU A 1 242 ? -14.868 -4.019 26.534 1.00 95.88 242 GLU A N 1
ATOM 1964 C CA . GLU A 1 242 ? -14.240 -3.462 25.333 1.00 95.88 242 GLU A CA 1
ATOM 1965 C C . GLU A 1 242 ? -14.995 -3.848 24.052 1.00 95.88 242 GLU A C 1
ATOM 1967 O O . GLU A 1 242 ? -15.542 -4.942 23.934 1.00 95.88 242 GLU A O 1
ATOM 1972 N N . VAL A 1 243 ? -15.018 -2.947 23.064 1.00 98.06 243 VAL A N 1
ATOM 1973 C CA . VAL A 1 243 ? -15.707 -3.166 21.779 1.00 98.06 243 VAL A CA 1
ATOM 1974 C C . VAL A 1 243 ? -14.827 -3.974 20.824 1.00 98.06 243 VAL A C 1
ATOM 1976 O O . VAL A 1 243 ? -13.710 -3.556 20.515 1.00 98.06 243 VAL A O 1
ATOM 1979 N N . TYR A 1 244 ? -15.352 -5.075 20.297 1.00 98.50 244 TYR A N 1
ATOM 1980 C CA . TYR A 1 244 ? -14.700 -5.921 19.292 1.00 98.50 244 TYR A CA 1
ATOM 1981 C C . TYR A 1 244 ? -15.624 -6.169 18.090 1.00 98.50 244 TYR A C 1
ATOM 1983 O O . TYR A 1 244 ? -16.840 -5.979 18.204 1.00 98.50 244 TYR A O 1
ATOM 1991 N N . PRO A 1 245 ? -15.089 -6.595 16.929 1.00 98.75 245 PRO A N 1
ATOM 1992 C CA . PRO A 1 245 ? -15.920 -6.999 15.801 1.00 98.75 245 PRO A CA 1
ATOM 1993 C C . PRO A 1 245 ? -16.871 -8.142 16.185 1.00 98.75 245 PRO A C 1
ATOM 1995 O O . PRO A 1 245 ? -16.522 -8.942 17.052 1.00 98.75 245 PRO A O 1
ATOM 1998 N N . PRO A 1 246 ? -18.059 -8.241 15.566 1.00 98.44 246 PRO A N 1
ATOM 1999 C CA . PRO A 1 246 ? -19.058 -9.253 15.907 1.00 98.44 246 PRO A CA 1
ATOM 2000 C C . PRO A 1 246 ? -18.565 -10.665 15.558 1.00 98.44 246 PRO A C 1
ATOM 2002 O O . PRO A 1 246 ? -17.597 -10.821 14.812 1.00 98.44 246 PRO A O 1
ATOM 2005 N N . LEU A 1 247 ? -19.228 -11.708 16.060 1.00 98.19 247 LEU A N 1
ATOM 2006 C CA . LEU A 1 247 ? -18.873 -13.089 15.721 1.00 98.19 247 LEU A CA 1
ATOM 2007 C C . LEU A 1 247 ? -19.458 -13.500 14.367 1.00 98.19 247 LEU A C 1
ATOM 2009 O O . LEU A 1 247 ? -20.538 -13.057 13.971 1.00 98.19 247 LEU A O 1
ATOM 2013 N N . VAL A 1 248 ? -18.774 -14.412 13.673 1.00 97.81 248 VAL A N 1
ATOM 2014 C CA . VAL A 1 248 ? -19.236 -14.988 12.398 1.00 97.81 248 VAL A CA 1
ATOM 2015 C C . VAL A 1 248 ? -20.630 -15.594 12.532 1.00 97.81 248 VAL A C 1
ATOM 2017 O O . VAL A 1 248 ? -21.472 -15.348 11.670 1.00 97.81 248 VAL A O 1
ATOM 2020 N N . LYS A 1 249 ? -20.912 -16.309 13.627 1.00 96.06 249 LYS A N 1
ATOM 2021 C CA . LYS A 1 249 ? -22.232 -16.903 13.891 1.00 96.06 249 LYS A CA 1
ATOM 2022 C C . LYS A 1 249 ? -23.376 -15.875 13.966 1.00 96.06 249 LYS A C 1
ATOM 2024 O O . LYS A 1 249 ? -24.502 -16.211 13.608 1.00 96.06 249 LYS A O 1
ATOM 2029 N N . ASP A 1 250 ? -23.090 -14.631 14.361 1.00 96.12 250 ASP A N 1
ATOM 2030 C CA . ASP A 1 250 ? -24.111 -13.596 14.584 1.00 96.12 250 ASP A CA 1
ATOM 2031 C C . ASP A 1 250 ? -24.446 -12.812 13.305 1.00 96.12 250 ASP A C 1
ATOM 2033 O O . ASP A 1 250 ? -25.555 -12.301 13.147 1.00 96.12 250 ASP A O 1
ATOM 2037 N N . VAL A 1 251 ? -23.493 -12.700 12.372 1.00 95.50 251 VAL A N 1
ATOM 2038 C CA . VAL A 1 251 ? -23.662 -11.929 11.122 1.00 95.50 251 VAL A CA 1
ATOM 2039 C C . VAL A 1 251 ? -23.674 -12.786 9.859 1.00 95.50 251 VAL A C 1
ATOM 2041 O O . VAL A 1 251 ? -24.078 -12.309 8.800 1.00 95.50 251 VAL A O 1
ATOM 2044 N N . GLN A 1 252 ? -23.242 -14.043 9.966 1.00 92.00 252 GLN A N 1
ATOM 2045 C CA . GLN A 1 252 ? -23.222 -15.042 8.898 1.00 92.00 252 GLN A CA 1
ATOM 2046 C C . GLN A 1 252 ? -22.441 -14.588 7.655 1.00 92.00 252 GLN A C 1
ATOM 2048 O O . GLN A 1 252 ? -22.867 -14.815 6.526 1.00 92.00 252 GLN A O 1
ATOM 2053 N N . VAL A 1 253 ? -21.301 -13.916 7.828 1.00 95.19 253 VAL A N 1
ATOM 2054 C CA . VAL A 1 253 ? -20.399 -13.584 6.710 1.00 95.19 253 VAL A CA 1
ATOM 2055 C C . VAL A 1 253 ? -19.319 -14.651 6.559 1.00 95.19 253 VAL A C 1
ATOM 2057 O O . VAL A 1 253 ? -18.840 -15.200 7.547 1.00 95.19 253 VAL A O 1
ATOM 20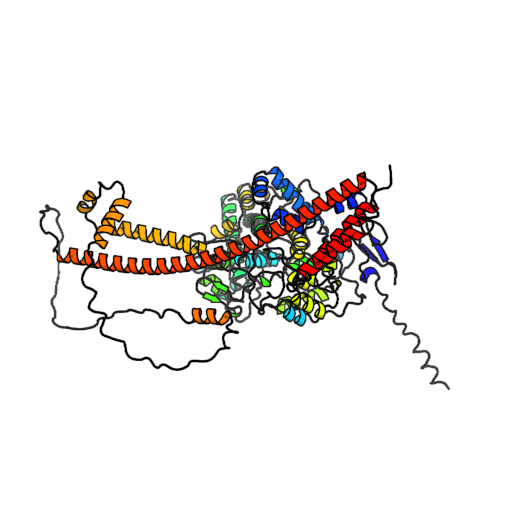60 N N . GLU A 1 254 ? -18.892 -14.921 5.326 1.00 95.62 254 GLU A N 1
ATOM 2061 C CA . GLU A 1 254 ? -17.779 -15.842 5.077 1.00 95.62 254 GLU A CA 1
ATOM 2062 C C . GLU A 1 254 ? -16.470 -15.268 5.649 1.00 95.62 254 GLU A C 1
ATOM 2064 O O . GLU A 1 254 ? -16.110 -14.120 5.371 1.00 95.62 254 GLU A O 1
ATOM 2069 N N . MET A 1 255 ? -15.756 -16.061 6.444 1.00 98.00 255 MET A N 1
ATOM 2070 C CA . MET A 1 255 ? -14.421 -15.754 6.957 1.00 98.00 255 MET A CA 1
ATOM 2071 C C . MET A 1 255 ? -13.532 -16.988 6.795 1.00 98.00 255 MET A C 1
ATOM 2073 O O . MET A 1 255 ? -13.981 -18.117 6.987 1.00 98.00 255 MET A O 1
ATOM 2077 N N . HIS A 1 256 ? -12.259 -16.780 6.476 1.00 97.31 256 HIS A N 1
ATOM 2078 C CA . HIS A 1 256 ? -11.273 -17.845 6.343 1.00 97.31 256 HIS A CA 1
ATOM 2079 C C . HIS A 1 256 ? -10.687 -18.196 7.717 1.00 97.31 256 HIS A C 1
ATOM 2081 O O . HIS A 1 256 ? -9.636 -17.685 8.103 1.00 97.31 256 HIS A O 1
ATOM 2087 N N . TYR A 1 257 ? -11.366 -19.082 8.443 1.00 97.69 257 TYR A N 1
ATOM 2088 C CA . TYR A 1 257 ? -10.859 -19.698 9.669 1.00 97.69 257 TYR A CA 1
ATOM 2089 C C . TYR A 1 257 ? -10.715 -21.213 9.490 1.00 97.69 257 TYR A C 1
ATOM 2091 O O . TYR A 1 257 ? -11.604 -21.842 8.909 1.00 97.69 257 TYR A O 1
ATOM 2099 N N . PRO A 1 258 ? -9.644 -21.833 10.013 1.00 96.94 258 PRO A N 1
ATOM 2100 C CA . PRO A 1 258 ? -9.569 -23.280 10.122 1.00 96.94 258 PRO A CA 1
ATOM 2101 C C . PRO A 1 258 ? -10.730 -23.853 10.957 1.00 96.94 258 PRO A C 1
ATOM 2103 O O . PRO A 1 258 ? -11.160 -23.210 11.920 1.00 96.94 258 PRO A O 1
ATOM 2106 N N . PRO A 1 259 ? -11.198 -25.084 10.671 1.00 94.75 259 PRO A N 1
ATOM 2107 C CA . PRO A 1 259 ? -12.312 -25.694 11.403 1.00 94.75 259 PRO A CA 1
ATOM 2108 C C . PRO A 1 259 ? -12.083 -25.845 12.914 1.00 94.75 259 PRO A C 1
ATOM 2110 O O . PRO A 1 259 ? -13.047 -25.866 13.668 1.00 94.75 259 PRO A O 1
ATOM 2113 N N . HIS A 1 260 ? -10.823 -25.937 13.353 1.00 93.69 260 HIS A N 1
ATOM 2114 C CA . HIS A 1 260 ? -10.458 -26.109 14.763 1.00 93.69 260 HIS A CA 1
ATOM 2115 C C . HIS A 1 260 ? -10.514 -24.814 15.588 1.00 93.69 260 HIS A C 1
ATOM 2117 O O . HIS A 1 260 ? -10.419 -24.883 16.810 1.00 93.69 260 HIS A O 1
ATOM 2123 N N . VAL A 1 261 ? -10.624 -23.639 14.955 1.00 96.44 261 VAL A N 1
ATOM 2124 C CA . VAL A 1 261 ? -10.742 -22.371 15.689 1.00 96.44 261 VAL A CA 1
ATOM 2125 C C . VAL A 1 261 ? -12.120 -22.329 16.367 1.00 96.44 261 VAL A C 1
ATOM 2127 O O . VAL A 1 261 ? -13.115 -22.577 15.680 1.00 96.44 261 VAL A O 1
ATOM 2130 N N . PRO A 1 262 ? -12.216 -22.018 17.672 1.00 95.56 262 PRO A N 1
ATOM 2131 C CA . PRO A 1 262 ? -13.501 -21.934 18.366 1.00 95.56 262 PRO A CA 1
ATOM 2132 C C . PRO A 1 262 ? -14.393 -20.801 17.838 1.00 95.56 262 PRO A C 1
ATOM 2134 O O . PRO A 1 262 ? -13.890 -19.762 17.405 1.00 95.56 262 PRO A O 1
ATOM 2137 N N . GLU A 1 263 ? -15.718 -20.971 17.880 1.00 94.75 263 GLU A N 1
ATOM 2138 C CA . GLU A 1 263 ? -16.680 -19.984 17.354 1.00 94.75 263 GLU A CA 1
ATOM 2139 C C . GLU A 1 263 ? -16.576 -18.624 18.054 1.00 94.75 263 GLU A C 1
ATOM 2141 O O . GLU A 1 263 ? -16.709 -17.583 17.415 1.00 94.75 263 GLU A O 1
ATOM 2146 N N . GLU A 1 264 ? -16.271 -18.617 19.349 1.00 93.38 264 GLU A N 1
ATOM 2147 C CA . GLU A 1 264 ? -16.038 -17.420 20.159 1.00 93.38 264 GLU A CA 1
ATOM 2148 C C . GLU A 1 264 ? -14.794 -16.616 19.739 1.00 93.38 264 GLU A C 1
ATOM 2150 O O . GLU A 1 264 ? -14.669 -15.450 20.104 1.00 93.38 264 GLU A O 1
ATOM 2155 N N . GLN A 1 265 ? -13.901 -17.197 18.929 1.00 94.44 265 GLN A N 1
ATOM 2156 C CA . GLN A 1 265 ? -12.704 -16.531 18.397 1.00 94.44 265 GLN A CA 1
ATOM 2157 C C . GLN A 1 265 ? -12.827 -16.149 16.911 1.00 94.44 265 GLN A C 1
ATOM 2159 O O . GLN A 1 265 ? -11.899 -15.566 16.332 1.00 94.44 265 GLN A O 1
ATOM 2164 N N . LYS A 1 266 ? -13.957 -16.470 16.266 1.00 97.62 266 LYS A N 1
ATOM 2165 C CA . LYS A 1 266 ? -14.212 -16.163 14.852 1.00 97.62 266 LYS A CA 1
ATOM 2166 C C . LYS A 1 266 ? -14.882 -14.804 14.717 1.00 97.62 266 LYS A C 1
ATOM 2168 O O . LYS A 1 266 ? -16.105 -14.699 14.649 1.00 97.62 266 LYS A O 1
ATOM 2173 N N . PHE A 1 267 ? -14.072 -13.757 14.654 1.00 98.44 267 PHE A N 1
ATOM 2174 C CA . PHE A 1 267 ? -14.545 -12.400 14.399 1.00 98.44 267 PHE A CA 1
ATOM 2175 C C . PHE A 1 267 ? -14.883 -12.186 12.922 1.00 98.44 267 PHE A C 1
ATOM 2177 O O . PHE A 1 267 ? -14.217 -12.698 12.024 1.00 98.44 267 PHE A O 1
ATOM 2184 N N . ALA A 1 268 ? -15.927 -11.407 12.674 1.00 98.62 268 ALA A N 1
ATOM 2185 C CA . ALA A 1 268 ? -16.415 -11.052 11.356 1.00 98.62 268 ALA A CA 1
ATOM 2186 C C . ALA A 1 268 ? -16.075 -9.596 11.027 1.00 98.62 268 ALA A C 1
ATOM 2188 O O . ALA A 1 268 ? -16.475 -8.671 11.731 1.00 98.62 268 ALA A O 1
ATOM 2189 N N . VAL A 1 269 ? -15.353 -9.399 9.925 1.00 98.69 269 VAL A N 1
ATOM 2190 C CA . VAL A 1 269 ? -14.920 -8.083 9.426 1.00 98.69 269 VAL A CA 1
ATOM 2191 C C . VAL A 1 269 ? -15.036 -8.027 7.901 1.00 98.69 269 VAL A C 1
ATOM 2193 O O . VAL A 1 269 ? -15.318 -9.041 7.257 1.00 98.69 269 VAL A O 1
ATOM 2196 N N . GLY A 1 270 ? -14.820 -6.858 7.294 1.00 98.44 270 GLY A N 1
ATOM 2197 C CA . GLY A 1 270 ? -14.918 -6.678 5.842 1.00 98.44 270 GLY A CA 1
ATOM 2198 C C . GLY A 1 270 ? -14.021 -7.622 5.037 1.00 98.44 270 GLY A C 1
ATOM 2199 O O . GLY A 1 270 ? -14.497 -8.243 4.089 1.00 98.44 270 GLY A O 1
ATOM 2200 N N . HIS A 1 271 ? -12.763 -7.800 5.441 1.00 98.56 271 HIS A N 1
ATOM 2201 C CA . HIS A 1 271 ? -11.821 -8.695 4.768 1.00 98.56 271 HIS A CA 1
ATOM 2202 C C . HIS A 1 271 ? -11.856 -10.125 5.331 1.00 98.56 271 HIS A C 1
ATOM 2204 O O . HIS A 1 271 ? -11.515 -10.366 6.489 1.00 98.56 271 HIS A O 1
ATOM 2210 N N . GLU A 1 272 ? -12.161 -11.104 4.481 1.00 98.12 272 GLU A N 1
ATOM 2211 C CA . GLU A 1 272 ? -12.389 -12.501 4.862 1.00 98.12 272 GLU A CA 1
ATOM 2212 C C . GLU A 1 272 ? -11.174 -13.200 5.504 1.00 98.12 272 GLU A C 1
ATOM 2214 O O . GLU A 1 272 ? -11.343 -14.131 6.284 1.00 98.12 272 GLU A O 1
ATOM 2219 N N . ALA A 1 273 ? -9.950 -12.739 5.229 1.00 97.81 273 ALA A N 1
ATOM 2220 C CA . ALA A 1 273 ? -8.715 -13.333 5.759 1.00 97.81 273 ALA A CA 1
ATOM 2221 C C . ALA A 1 273 ? -8.142 -12.660 7.026 1.00 97.81 273 ALA A C 1
ATOM 2223 O O . ALA A 1 273 ? -7.094 -13.080 7.506 1.00 97.81 273 ALA A O 1
ATOM 2224 N N . PHE A 1 274 ? -8.765 -11.613 7.583 1.00 98.56 274 PHE A N 1
ATOM 2225 C CA . PHE A 1 274 ? -8.166 -10.868 8.712 1.00 98.56 274 PHE A CA 1
ATOM 2226 C C . PHE A 1 274 ? -8.158 -11.627 10.042 1.00 98.56 274 PHE A C 1
ATOM 2228 O O . PHE A 1 274 ? -7.433 -11.243 10.955 1.00 98.56 274 PHE A O 1
ATOM 2235 N N . GLY A 1 275 ? -8.872 -12.752 10.123 1.00 97.88 275 GLY A N 1
ATOM 2236 C CA . GLY A 1 275 ? -8.733 -13.718 11.212 1.00 97.88 275 GLY A CA 1
ATOM 2237 C C . GLY A 1 275 ? -7.388 -14.452 11.258 1.00 97.88 275 GLY A C 1
ATOM 2238 O O . GLY A 1 275 ? -7.132 -15.165 12.223 1.00 97.88 275 GLY A O 1
ATOM 2239 N N . LEU A 1 276 ? -6.539 -14.290 10.233 1.00 98.31 276 LEU A N 1
ATOM 2240 C CA . LEU A 1 276 ? -5.248 -14.966 10.102 1.00 98.31 276 LEU A CA 1
ATOM 2241 C C . LEU A 1 276 ? -4.241 -14.575 11.188 1.00 98.31 276 LEU A C 1
ATOM 2243 O O . LEU A 1 276 ? -3.504 -15.437 11.651 1.00 98.31 276 LEU A O 1
ATOM 2247 N N . VAL A 1 277 ? -4.169 -13.299 11.573 1.00 98.50 277 VAL A N 1
ATOM 2248 C CA . VAL A 1 277 ? -3.221 -12.827 12.595 1.00 98.50 277 VAL A CA 1
ATOM 2249 C C . VAL A 1 277 ? -3.835 -11.732 13.476 1.00 98.50 277 VAL A C 1
ATOM 2251 O O . VAL A 1 277 ? -4.492 -10.828 12.949 1.00 98.50 277 VAL A O 1
ATOM 2254 N N . PRO A 1 278 ? -3.550 -11.724 14.792 1.00 98.50 278 PRO A N 1
ATOM 2255 C CA . PRO A 1 278 ? -4.050 -10.716 15.730 1.00 98.50 278 PRO A CA 1
ATOM 2256 C C . PRO A 1 278 ? -3.739 -9.270 15.341 1.00 98.50 278 PRO A C 1
ATOM 2258 O O . PRO A 1 278 ? -4.532 -8.379 15.625 1.00 98.50 278 PRO A O 1
ATOM 2261 N N . GLY A 1 279 ? -2.613 -9.017 14.664 1.00 98.56 279 GLY A N 1
ATOM 2262 C CA . GLY A 1 279 ? -2.249 -7.673 14.208 1.00 98.56 279 GLY A CA 1
ATOM 2263 C C . GLY A 1 279 ? -3.222 -7.080 13.180 1.00 98.56 279 GLY A C 1
ATOM 2264 O O . GLY A 1 279 ? -3.518 -5.888 13.238 1.00 98.56 279 GLY A O 1
ATOM 2265 N N . LEU A 1 280 ? -3.782 -7.904 12.285 1.00 98.88 280 LEU A N 1
ATOM 2266 C CA . LEU A 1 280 ? -4.815 -7.466 11.336 1.00 98.88 280 LEU A CA 1
ATOM 2267 C C . LEU A 1 280 ? -6.133 -7.186 12.053 1.00 98.88 280 LEU A C 1
ATOM 2269 O O . LEU A 1 280 ? -6.763 -6.153 11.828 1.00 98.88 280 LEU A O 1
ATOM 2273 N N . MET A 1 281 ? -6.521 -8.084 12.955 1.00 98.75 281 MET A N 1
ATOM 2274 C CA . MET A 1 281 ? -7.753 -7.954 13.722 1.00 98.75 281 MET A CA 1
ATOM 2275 C C . MET A 1 281 ? -7.714 -6.778 14.714 1.00 98.75 281 MET A C 1
ATOM 2277 O O . MET A 1 281 ? -8.737 -6.133 14.950 1.00 98.75 281 MET A O 1
ATOM 2281 N N . MET A 1 282 ? -6.532 -6.428 15.235 1.00 98.75 282 MET A N 1
ATOM 2282 C CA . MET A 1 282 ? -6.303 -5.212 16.021 1.00 98.75 282 MET A CA 1
ATOM 2283 C C . MET A 1 282 ? -6.666 -3.961 15.215 1.00 98.75 282 MET A C 1
ATOM 2285 O O . MET A 1 282 ? -7.463 -3.150 15.682 1.00 98.75 282 MET A O 1
ATOM 2289 N N . TYR A 1 283 ? -6.134 -3.813 13.998 1.00 98.88 283 TYR A N 1
ATOM 2290 C CA . TYR A 1 283 ? -6.482 -2.678 13.141 1.00 98.88 283 TYR A CA 1
ATOM 2291 C C . TYR A 1 283 ? -7.954 -2.686 12.734 1.00 98.88 283 TYR A C 1
ATOM 2293 O O . TYR A 1 283 ? -8.593 -1.639 12.805 1.00 98.88 283 TYR A O 1
ATOM 2301 N N . ALA A 1 284 ? -8.517 -3.849 12.397 1.00 98.88 284 ALA A N 1
ATOM 2302 C CA . ALA A 1 284 ? -9.938 -3.957 12.077 1.00 98.88 284 ALA A CA 1
ATOM 2303 C C . ALA A 1 284 ? -10.824 -3.505 13.253 1.00 98.88 284 ALA A C 1
ATOM 2305 O O . ALA A 1 284 ? -11.821 -2.815 13.052 1.00 98.88 284 ALA A O 1
ATOM 2306 N N . THR A 1 285 ? -10.420 -3.822 14.488 1.00 98.88 285 THR A N 1
ATOM 2307 C CA . THR A 1 285 ? -11.098 -3.364 15.708 1.00 98.88 285 THR A CA 1
ATOM 2308 C C . THR A 1 285 ? -10.971 -1.851 15.894 1.00 98.88 285 THR A C 1
ATOM 2310 O O . THR A 1 285 ? -11.971 -1.189 16.159 1.00 98.88 285 THR A O 1
ATOM 2313 N N . ILE A 1 286 ? -9.771 -1.282 15.724 1.00 98.88 286 ILE A N 1
ATOM 2314 C CA . ILE A 1 286 ? -9.536 0.168 15.846 1.00 98.88 286 ILE A CA 1
ATOM 2315 C C . ILE A 1 286 ? -10.394 0.943 14.836 1.00 98.88 286 ILE A C 1
ATOM 2317 O O . ILE A 1 286 ? -11.073 1.894 15.213 1.00 98.88 286 ILE A O 1
ATOM 2321 N N . TRP A 1 287 ? -10.418 0.512 13.574 1.00 98.94 287 TRP A N 1
ATOM 2322 C CA . TRP A 1 287 ? -11.197 1.175 12.526 1.00 98.94 287 TRP A CA 1
ATOM 2323 C C . TRP A 1 287 ? -12.709 1.003 12.685 1.00 98.94 287 TRP A C 1
ATOM 2325 O O . TRP A 1 287 ? -13.461 1.921 12.366 1.00 98.94 287 TRP A O 1
ATOM 2335 N N . LEU A 1 288 ? -13.170 -0.135 13.210 1.00 98.94 288 LEU A N 1
ATOM 2336 C CA . LEU A 1 288 ? -14.578 -0.327 13.564 1.00 98.94 288 LEU A CA 1
ATOM 2337 C C . LEU A 1 288 ? -15.008 0.642 14.672 1.00 98.94 288 LEU A C 1
ATOM 2339 O O . LEU A 1 288 ? -16.090 1.226 14.601 1.00 98.94 288 LEU A O 1
ATOM 2343 N N . ARG A 1 289 ? -14.160 0.821 15.692 1.00 98.88 289 ARG A N 1
ATOM 2344 C CA . ARG A 1 289 ? -14.409 1.782 16.773 1.00 98.88 289 ARG A CA 1
ATOM 2345 C C . ARG A 1 289 ? -14.434 3.210 16.235 1.00 98.88 289 ARG A C 1
ATOM 2347 O O . ARG A 1 289 ? -15.379 3.929 16.544 1.00 98.88 289 ARG A O 1
ATOM 2354 N N . GLU A 1 290 ? -13.487 3.569 15.365 1.00 98.94 290 GLU A N 1
ATOM 2355 C CA . GLU A 1 290 ? -13.454 4.896 14.740 1.00 98.94 290 GLU A CA 1
ATOM 2356 C C . GLU A 1 290 ? -14.707 5.161 13.906 1.00 98.94 290 GLU A C 1
ATOM 2358 O O . GLU A 1 290 ? -15.317 6.216 14.047 1.00 98.94 290 GLU A O 1
ATOM 2363 N N . HIS A 1 291 ? -15.158 4.183 13.115 1.00 98.94 291 HIS A N 1
ATOM 2364 C CA . HIS A 1 291 ? -16.407 4.298 12.366 1.00 98.94 291 HIS A CA 1
ATOM 2365 C C . HIS A 1 291 ? -17.581 4.615 13.300 1.00 98.94 291 HIS A C 1
ATOM 2367 O O . HIS A 1 291 ? -18.272 5.614 13.118 1.00 98.94 291 HIS A O 1
ATOM 2373 N N . ASN A 1 292 ? -17.784 3.806 14.343 1.00 98.94 292 ASN A N 1
ATOM 2374 C CA . ASN A 1 292 ? -18.902 4.006 15.263 1.00 98.94 292 ASN A CA 1
ATOM 2375 C C . ASN A 1 292 ? -18.789 5.331 16.043 1.00 98.94 292 ASN A C 1
ATOM 2377 O O . ASN A 1 292 ? -19.814 5.970 16.279 1.00 98.94 292 ASN A O 1
ATOM 2381 N N . ARG A 1 293 ? -17.569 5.772 16.384 1.00 98.88 293 ARG A N 1
ATOM 2382 C CA . ARG A 1 293 ? -17.297 7.069 17.024 1.00 98.88 293 ARG A CA 1
ATOM 2383 C C . ARG A 1 293 ? -17.660 8.237 16.107 1.00 98.88 293 ARG A C 1
ATOM 2385 O O . ARG A 1 293 ? -18.281 9.196 16.554 1.00 98.88 293 ARG A O 1
ATOM 2392 N N . VAL A 1 294 ? -17.293 8.170 14.828 1.00 98.94 294 VAL A N 1
ATOM 2393 C CA . VAL A 1 294 ? -17.635 9.205 13.842 1.00 98.94 294 VAL A CA 1
ATOM 2394 C C . VAL A 1 294 ? -19.135 9.209 13.553 1.00 98.94 294 VAL A C 1
ATOM 2396 O O . VAL A 1 294 ? -19.709 10.289 13.455 1.00 98.94 294 VAL A O 1
ATOM 2399 N N . CYS A 1 295 ? -19.798 8.049 13.520 1.00 98.94 295 CYS A N 1
ATOM 2400 C CA . CYS A 1 295 ? -21.259 7.979 13.439 1.00 98.94 295 CYS A CA 1
ATOM 2401 C C . CYS A 1 295 ? -21.947 8.723 14.591 1.00 98.94 295 CYS A C 1
ATOM 2403 O O . CYS A 1 295 ? -22.902 9.454 14.342 1.00 98.94 295 CYS A O 1
ATOM 2405 N N . ASP A 1 296 ? -21.444 8.601 15.825 1.00 98.88 296 ASP A N 1
ATOM 2406 C CA . ASP A 1 296 ? -21.982 9.344 16.973 1.00 98.88 296 ASP A CA 1
ATOM 2407 C C . ASP A 1 296 ? -21.839 10.864 16.792 1.00 98.88 296 ASP A C 1
ATOM 2409 O O . ASP A 1 296 ? -22.786 11.608 17.044 1.00 98.88 296 ASP A O 1
ATOM 2413 N N . ILE A 1 297 ? -20.695 11.327 16.277 1.00 98.88 297 ILE A N 1
ATOM 2414 C CA . ILE A 1 297 ? -20.471 12.750 15.972 1.00 98.88 297 ILE A CA 1
ATOM 2415 C C . ILE A 1 297 ? -21.414 13.216 14.863 1.00 98.88 297 ILE A C 1
ATOM 2417 O O . ILE A 1 297 ? -22.032 14.266 14.988 1.00 98.88 297 ILE A O 1
ATOM 2421 N N . MET A 1 298 ? -21.558 12.435 13.790 1.00 98.81 298 MET A N 1
ATOM 2422 C CA . MET A 1 298 ? -22.455 12.777 12.685 1.00 98.81 298 MET A CA 1
ATOM 2423 C C . MET A 1 298 ? -23.918 12.794 13.130 1.00 98.81 298 MET A C 1
ATOM 2425 O O . MET A 1 298 ? -24.660 13.671 12.703 1.00 98.81 298 MET A O 1
ATOM 2429 N N . LYS A 1 299 ? -24.336 11.880 14.014 1.00 98.69 299 LYS A N 1
ATOM 2430 C CA . LYS A 1 299 ? -25.697 11.864 14.566 1.00 98.69 299 LYS A CA 1
ATOM 2431 C C . LYS A 1 299 ? -25.959 13.049 15.492 1.00 98.69 299 LYS A C 1
ATOM 2433 O O . LYS A 1 299 ? -27.080 13.548 15.528 1.00 98.69 299 LYS A O 1
ATOM 2438 N N . GLN A 1 300 ? -24.947 13.488 16.238 1.00 98.56 300 GLN A N 1
ATOM 2439 C CA . GLN A 1 300 ? -25.034 14.689 17.065 1.00 98.56 300 GLN A CA 1
ATOM 2440 C C . GLN A 1 300 ? -25.127 15.956 16.207 1.00 98.56 300 GLN A C 1
ATOM 2442 O O . GLN A 1 300 ? -25.945 16.825 16.500 1.00 98.56 300 GLN A O 1
ATOM 2447 N N . GLU A 1 301 ? -24.302 16.051 15.165 1.00 98.44 301 GLU A N 1
ATOM 2448 C CA . GLU A 1 301 ? -24.243 17.221 14.285 1.00 98.44 301 GLU A CA 1
ATOM 2449 C C . GLU A 1 301 ? -25.473 17.317 13.371 1.00 98.44 301 GLU A C 1
ATOM 2451 O O . GLU A 1 301 ? -25.954 18.413 13.091 1.00 98.44 301 GLU A O 1
ATOM 2456 N N . HIS A 1 302 ? -26.009 16.164 12.961 1.00 98.56 302 HIS A N 1
ATOM 2457 C CA . HIS A 1 302 ? -27.181 16.041 12.095 1.00 98.56 302 HIS A CA 1
ATOM 2458 C C . HIS A 1 302 ? -28.214 15.064 12.684 1.00 98.56 302 HIS A C 1
ATOM 2460 O O . HIS A 1 302 ? -28.346 13.922 12.218 1.00 98.56 302 HIS A O 1
ATOM 2466 N N . PRO A 1 303 ? -28.978 15.473 13.717 1.00 98.56 303 PRO A N 1
ATOM 2467 C CA . PRO A 1 303 ? -29.985 14.619 14.349 1.00 98.56 303 PRO A CA 1
ATOM 2468 C C . PRO A 1 303 ? -31.054 14.109 13.375 1.00 98.56 303 PRO A C 1
ATOM 2470 O O . PRO A 1 303 ? -31.613 13.027 13.583 1.00 98.56 303 PRO A O 1
ATOM 2473 N N . GLU A 1 304 ? -31.320 14.863 12.309 1.00 98.44 304 GLU A N 1
ATOM 2474 C CA . GLU A 1 304 ? -32.305 14.573 11.271 1.00 98.44 304 GLU A CA 1
ATOM 2475 C C . GLU A 1 304 ? -31.844 13.544 10.232 1.00 98.44 304 GLU A C 1
ATOM 2477 O O . GLU A 1 304 ? -32.671 13.052 9.465 1.00 98.44 304 GLU A O 1
ATOM 2482 N N . TRP A 1 305 ? -30.552 13.202 10.184 1.00 98.69 305 TRP A N 1
ATOM 2483 C CA . TRP A 1 305 ? -30.061 12.209 9.230 1.00 98.69 305 TRP A CA 1
ATOM 2484 C C . TRP A 1 305 ? -30.484 10.790 9.609 1.00 98.69 305 TRP A C 1
ATOM 2486 O O . TRP A 1 305 ? -30.519 10.399 10.786 1.00 98.69 305 TRP A O 1
ATOM 2496 N N . ASP A 1 306 ? -30.785 10.015 8.568 1.00 98.69 306 ASP A N 1
ATOM 2497 C CA . ASP A 1 306 ? -31.069 8.592 8.661 1.00 98.69 306 ASP A CA 1
ATOM 2498 C C . ASP A 1 306 ? -29.784 7.753 8.780 1.00 98.69 306 ASP A C 1
ATOM 2500 O O . ASP A 1 306 ? -28.658 8.248 8.685 1.00 98.69 306 ASP A O 1
ATOM 2504 N N . ASP A 1 307 ? -29.965 6.453 9.027 1.00 98.81 307 ASP A N 1
ATOM 2505 C CA . ASP A 1 307 ? -28.867 5.491 9.157 1.00 98.81 307 ASP A CA 1
ATOM 2506 C C . ASP A 1 307 ? -27.965 5.462 7.915 1.00 98.81 307 ASP A C 1
ATOM 2508 O O . ASP A 1 307 ? -26.740 5.468 8.036 1.00 98.81 307 ASP A O 1
ATOM 2512 N N . GLU A 1 308 ? -28.564 5.459 6.722 1.00 98.88 308 GLU A N 1
ATOM 2513 C CA . GLU A 1 308 ? -27.832 5.323 5.465 1.00 98.88 308 GLU A CA 1
ATOM 2514 C C . GLU A 1 308 ? -26.913 6.519 5.223 1.00 98.88 308 GLU A C 1
ATOM 2516 O O . GLU A 1 308 ? -25.726 6.343 4.937 1.00 98.88 308 GLU A O 1
ATOM 2521 N N . ARG A 1 309 ? -27.424 7.745 5.382 1.00 98.81 309 ARG A N 1
ATOM 2522 C CA . ARG A 1 309 ? -26.630 8.954 5.165 1.00 98.81 309 ARG A CA 1
ATOM 2523 C C . ARG A 1 309 ? -25.479 9.059 6.157 1.00 98.81 309 ARG A C 1
ATOM 2525 O O . ARG A 1 309 ? -24.377 9.439 5.753 1.00 98.81 309 ARG A O 1
ATOM 2532 N N . ILE A 1 310 ? -25.700 8.694 7.421 1.00 98.94 310 ILE A N 1
ATOM 2533 C CA . ILE A 1 310 ? -24.633 8.660 8.428 1.00 98.94 310 ILE A CA 1
ATOM 2534 C C . ILE A 1 310 ? -23.585 7.615 8.045 1.00 98.94 310 ILE A C 1
ATOM 2536 O O . ILE A 1 310 ? -22.405 7.950 7.975 1.00 98.94 310 ILE A O 1
ATOM 2540 N N . PHE A 1 311 ? -23.995 6.387 7.710 1.00 98.94 311 PHE A N 1
ATOM 2541 C CA . PHE A 1 311 ? -23.072 5.318 7.319 1.00 98.94 311 PHE A CA 1
ATOM 2542 C C . PHE A 1 311 ? -22.183 5.725 6.130 1.00 98.94 311 PHE A C 1
ATOM 2544 O O . PHE A 1 311 ? -20.957 5.585 6.191 1.00 98.94 311 PHE A O 1
ATOM 2551 N N . GLN A 1 312 ? -22.779 6.264 5.059 1.00 98.94 312 GLN A N 1
ATOM 2552 C CA . GLN A 1 312 ? -22.034 6.658 3.859 1.00 98.94 312 GLN A CA 1
ATOM 2553 C C . GLN A 1 312 ? -21.119 7.862 4.116 1.00 98.94 312 GLN A C 1
ATOM 2555 O O . GLN A 1 312 ? -19.966 7.856 3.680 1.00 98.94 312 GLN A O 1
ATOM 2560 N N . THR A 1 313 ? -21.583 8.865 4.869 1.00 98.94 313 THR A N 1
ATOM 2561 C CA . THR A 1 313 ? -20.757 10.035 5.217 1.00 98.94 313 THR A CA 1
ATOM 2562 C C . THR A 1 313 ? -19.570 9.625 6.086 1.00 98.94 313 THR A C 1
ATOM 2564 O O . THR A 1 313 ? -18.432 9.997 5.796 1.00 98.94 313 THR A O 1
ATOM 2567 N N . THR A 1 314 ? -19.799 8.781 7.095 1.00 98.94 314 THR A N 1
ATOM 2568 C CA . THR A 1 314 ? -18.734 8.225 7.935 1.00 98.94 314 THR A CA 1
ATOM 2569 C C . THR A 1 314 ? -17.722 7.437 7.105 1.00 98.94 314 THR A C 1
ATOM 2571 O O . THR A 1 314 ? -16.516 7.595 7.293 1.00 98.94 314 THR A O 1
ATOM 2574 N N . ARG A 1 315 ? -18.167 6.626 6.135 1.00 98.94 315 ARG A N 1
ATOM 2575 C CA . ARG A 1 315 ? -17.252 5.919 5.225 1.00 98.94 315 ARG A CA 1
ATOM 2576 C C . ARG A 1 315 ? -16.354 6.885 4.446 1.00 98.94 315 ARG A C 1
ATOM 2578 O O . ARG A 1 315 ? -15.157 6.620 4.346 1.00 98.94 315 ARG A O 1
ATOM 2585 N N . LEU A 1 316 ? -16.895 7.992 3.932 1.00 98.94 316 LEU A N 1
ATOM 2586 C CA . LEU A 1 316 ? -16.115 9.020 3.228 1.00 98.94 316 LEU A CA 1
ATOM 2587 C C . LEU A 1 316 ? -15.094 9.706 4.146 1.00 98.94 316 LEU A C 1
ATOM 2589 O O . LEU A 1 316 ? -13.948 9.897 3.735 1.00 98.94 316 LEU A O 1
ATOM 2593 N N . ILE A 1 317 ? -15.473 10.010 5.392 1.00 98.94 317 ILE A N 1
ATOM 2594 C CA . ILE A 1 317 ? -14.556 10.553 6.406 1.00 98.94 317 ILE A CA 1
ATOM 2595 C C . ILE A 1 317 ? -13.400 9.576 6.645 1.00 98.94 317 ILE A C 1
ATOM 2597 O O . ILE A 1 317 ? -12.243 9.957 6.486 1.00 98.94 317 ILE A O 1
ATOM 2601 N N . LEU A 1 318 ? -13.682 8.300 6.922 1.00 98.94 318 LEU A N 1
ATOM 2602 C CA . LEU A 1 318 ? -12.637 7.308 7.196 1.00 98.94 318 LEU A CA 1
ATOM 2603 C C . LEU A 1 318 ? -11.734 7.028 5.977 1.00 98.94 318 LEU A C 1
ATOM 2605 O O . LEU A 1 318 ? -10.546 6.744 6.156 1.00 98.94 318 LEU A O 1
ATOM 2609 N N . ILE A 1 319 ? -12.241 7.134 4.738 1.00 98.94 319 ILE A N 1
ATOM 2610 C CA . ILE A 1 319 ? -11.392 7.115 3.528 1.00 98.94 319 ILE A CA 1
ATOM 2611 C C . ILE A 1 319 ? -10.405 8.292 3.576 1.00 98.94 319 ILE A C 1
ATOM 2613 O O . ILE A 1 319 ? -9.204 8.095 3.375 1.00 98.94 319 ILE A O 1
ATOM 2617 N N . GLY A 1 320 ? -10.889 9.498 3.889 1.00 98.88 320 GLY A N 1
ATOM 2618 C CA . GLY A 1 320 ? -10.060 10.692 4.055 1.00 98.88 320 GLY A CA 1
ATOM 2619 C C . GLY A 1 320 ? -9.005 10.541 5.151 1.00 98.88 320 GLY A C 1
ATOM 2620 O O . GLY A 1 320 ? -7.826 10.796 4.902 1.00 98.88 320 GLY A O 1
ATOM 2621 N N . GLU A 1 321 ? -9.397 10.074 6.338 1.00 98.94 321 GLU A N 1
ATOM 2622 C CA . GLU A 1 321 ? -8.467 9.810 7.443 1.00 98.94 321 GLU A CA 1
ATOM 2623 C C . GLU A 1 321 ? -7.399 8.787 7.052 1.00 98.94 321 GLU A C 1
ATOM 2625 O O . GLU A 1 321 ? -6.214 8.979 7.329 1.00 98.94 321 GLU A O 1
ATOM 2630 N N . THR A 1 322 ? -7.799 7.720 6.356 1.00 98.94 322 THR A N 1
ATOM 2631 C CA . THR A 1 322 ? -6.873 6.693 5.871 1.00 98.94 322 THR A CA 1
ATOM 2632 C C . THR A 1 322 ? -5.834 7.305 4.935 1.00 98.94 322 THR A C 1
ATOM 2634 O O . THR A 1 322 ? -4.640 7.104 5.141 1.00 98.94 322 THR A O 1
ATOM 2637 N N . ILE A 1 323 ? -6.252 8.085 3.933 1.00 98.88 323 ILE A N 1
ATOM 2638 C CA . ILE A 1 323 ? -5.326 8.717 2.980 1.00 98.88 323 ILE A CA 1
ATOM 2639 C C . ILE A 1 323 ? -4.402 9.716 3.692 1.00 98.88 323 ILE A C 1
ATOM 2641 O O . ILE A 1 323 ? -3.193 9.712 3.439 1.00 98.88 323 ILE A O 1
ATOM 2645 N N . LYS A 1 324 ? -4.939 10.514 4.624 1.00 98.88 324 LYS A N 1
ATOM 2646 C CA . LYS A 1 324 ? -4.170 11.455 5.450 1.00 98.88 324 LYS A CA 1
ATOM 2647 C C . LYS A 1 324 ? -3.067 10.743 6.236 1.00 98.88 324 LYS A C 1
ATOM 2649 O O . LYS A 1 324 ? -1.898 11.104 6.099 1.00 98.88 324 LYS A O 1
ATOM 2654 N N . ILE A 1 325 ? -3.422 9.709 7.003 1.00 98.88 325 ILE A N 1
ATOM 2655 C CA . ILE A 1 325 ? -2.479 8.916 7.810 1.00 98.88 325 ILE A CA 1
ATOM 2656 C C . ILE A 1 325 ? -1.456 8.223 6.905 1.00 98.88 325 ILE A C 1
ATOM 2658 O O . ILE A 1 325 ? -0.264 8.185 7.218 1.00 98.88 325 ILE A O 1
ATOM 2662 N N . VAL A 1 326 ? -1.888 7.700 5.753 1.00 98.81 326 VAL A N 1
ATOM 2663 C CA . VAL A 1 326 ? -0.976 7.032 4.824 1.00 98.81 326 VAL A CA 1
ATOM 2664 C C . VAL A 1 326 ? 0.075 8.009 4.287 1.00 98.81 326 VAL A C 1
ATOM 2666 O O . VAL A 1 326 ? 1.257 7.677 4.280 1.00 98.81 326 VAL A O 1
ATOM 2669 N N . ILE A 1 327 ? -0.305 9.213 3.859 1.00 98.62 327 ILE A N 1
ATOM 2670 C CA . ILE A 1 327 ? 0.652 10.180 3.297 1.00 98.62 327 ILE A CA 1
ATOM 2671 C C . ILE A 1 327 ? 1.558 10.768 4.385 1.00 98.62 327 ILE A C 1
ATOM 2673 O O . ILE A 1 327 ? 2.777 10.805 4.206 1.00 98.62 327 ILE A O 1
ATOM 2677 N N . GLU A 1 328 ? 0.982 11.235 5.493 1.00 98.62 328 GLU A N 1
ATOM 2678 C CA . GLU A 1 328 ? 1.700 12.079 6.458 1.00 98.62 328 GLU A CA 1
ATOM 2679 C C . GLU A 1 328 ? 2.380 11.310 7.595 1.00 98.62 328 GLU A C 1
ATOM 2681 O O . GLU A 1 328 ? 3.368 11.808 8.132 1.00 98.62 328 GLU A O 1
ATOM 2686 N N . ASP A 1 329 ? 1.932 10.090 7.915 1.00 98.50 329 ASP A N 1
ATOM 2687 C CA . ASP A 1 329 ? 2.571 9.249 8.936 1.00 98.50 329 ASP A CA 1
ATOM 2688 C C . ASP A 1 329 ? 3.302 8.057 8.298 1.00 98.50 329 ASP A C 1
ATOM 2690 O O . ASP A 1 329 ? 4.498 7.851 8.520 1.00 98.50 329 ASP A O 1
ATOM 2694 N N . TYR A 1 330 ? 2.602 7.264 7.481 1.00 98.50 330 TYR A N 1
ATOM 2695 C CA . TYR A 1 330 ? 3.120 5.991 6.966 1.00 98.50 330 TYR A CA 1
ATOM 2696 C C . TYR A 1 330 ? 4.203 6.178 5.893 1.00 98.50 330 TYR A C 1
ATOM 2698 O O . TYR A 1 330 ? 5.328 5.703 6.060 1.00 98.50 330 TYR A O 1
ATOM 2706 N N . VAL A 1 331 ? 3.905 6.904 4.808 1.00 97.62 331 VAL A N 1
ATOM 2707 C CA . VAL A 1 331 ? 4.876 7.197 3.739 1.00 97.62 331 VAL A CA 1
ATOM 2708 C C . VAL A 1 331 ? 5.975 8.129 4.256 1.00 97.62 331 VAL A C 1
ATOM 2710 O O . VAL A 1 331 ? 7.137 7.988 3.867 1.00 97.62 331 VAL A O 1
ATOM 2713 N N . GLN A 1 332 ? 5.653 9.035 5.183 1.00 97.25 332 GLN A N 1
ATOM 2714 C CA . GLN A 1 332 ? 6.648 9.878 5.845 1.00 97.25 332 GLN A CA 1
ATOM 2715 C C . GLN A 1 332 ? 7.699 9.039 6.582 1.00 97.25 332 GLN A C 1
ATOM 2717 O O . GLN A 1 332 ? 8.895 9.238 6.365 1.00 97.25 332 GLN A O 1
ATOM 2722 N N . HIS A 1 333 ? 7.269 8.078 7.408 1.00 96.56 333 HIS A N 1
ATOM 2723 C CA . HIS A 1 333 ? 8.173 7.150 8.092 1.00 96.56 333 HIS A CA 1
ATOM 2724 C C . HIS A 1 333 ? 8.977 6.313 7.093 1.00 96.56 333 HIS A C 1
ATOM 2726 O O . HIS A 1 333 ? 10.206 6.277 7.164 1.00 96.56 333 HIS A O 1
ATOM 2732 N N . LEU A 1 334 ? 8.286 5.706 6.125 1.00 93.75 334 LEU A N 1
ATOM 2733 C CA . LEU A 1 334 ? 8.875 4.826 5.117 1.00 93.75 334 LEU A CA 1
ATOM 2734 C C . LEU A 1 334 ? 9.970 5.520 4.296 1.00 93.75 334 LEU A C 1
ATOM 2736 O O . LEU A 1 334 ? 11.034 4.954 4.062 1.00 93.75 334 LEU A O 1
ATOM 2740 N N . SER A 1 335 ? 9.722 6.760 3.872 1.00 93.75 335 SER A N 1
ATOM 2741 C CA . SER A 1 335 ? 10.654 7.526 3.041 1.00 93.75 335 SER A CA 1
ATOM 2742 C C . SER A 1 335 ? 11.918 7.965 3.786 1.00 93.75 335 SER A C 1
ATOM 2744 O O . SER A 1 335 ? 12.973 8.116 3.168 1.00 93.75 335 SER A O 1
ATOM 2746 N N . GLY A 1 336 ? 11.815 8.189 5.101 1.00 93.12 336 GLY A N 1
ATOM 2747 C CA . GLY A 1 336 ? 12.891 8.757 5.914 1.00 93.12 336 GLY A CA 1
ATOM 2748 C C . GLY A 1 336 ? 13.216 10.219 5.585 1.00 93.12 336 GLY A C 1
ATOM 2749 O O . GLY A 1 336 ? 14.253 10.721 6.017 1.00 93.12 336 GLY A O 1
ATOM 2750 N N . TYR A 1 337 ? 12.368 10.911 4.816 1.00 95.19 337 TYR A N 1
ATOM 2751 C CA . TYR A 1 337 ? 12.645 12.274 4.368 1.00 95.19 337 TYR A CA 1
ATOM 2752 C C . TYR A 1 337 ? 12.523 13.288 5.508 1.00 95.19 337 TYR A C 1
ATOM 2754 O O . TYR A 1 337 ? 11.681 13.172 6.398 1.00 95.19 337 TYR A O 1
ATOM 2762 N N . HIS A 1 338 ? 13.357 14.326 5.461 1.00 96.50 338 HIS A N 1
ATOM 2763 C CA . HIS A 1 338 ? 13.215 15.511 6.306 1.00 96.50 338 HIS A CA 1
ATOM 2764 C C . HIS A 1 338 ? 12.148 16.475 5.779 1.00 96.50 338 HIS A C 1
ATOM 2766 O O . HIS A 1 338 ? 11.591 17.256 6.550 1.00 96.50 338 HIS A O 1
ATOM 2772 N N . PHE A 1 339 ? 11.833 16.401 4.485 1.00 97.75 339 PHE A N 1
ATOM 2773 C CA . PHE A 1 339 ? 10.659 17.049 3.915 1.00 97.75 339 PHE A CA 1
ATOM 2774 C C . PHE A 1 339 ? 9.378 16.465 4.530 1.00 97.75 339 PHE A C 1
ATOM 2776 O O . PHE A 1 339 ? 9.213 15.244 4.568 1.00 97.75 339 PHE A O 1
ATOM 2783 N N . LYS A 1 340 ? 8.478 17.334 5.004 1.00 97.69 340 LYS A N 1
ATOM 2784 C CA . LYS A 1 340 ? 7.176 16.942 5.553 1.00 97.69 340 LYS A CA 1
ATOM 2785 C C . LYS A 1 340 ? 6.171 16.786 4.418 1.00 97.69 340 LYS A C 1
ATOM 2787 O O . LYS A 1 340 ? 5.660 17.783 3.902 1.00 97.69 340 LYS A O 1
ATOM 2792 N N . LEU A 1 341 ? 5.852 15.547 4.067 1.00 97.81 341 LEU A N 1
ATOM 2793 C CA . LEU A 1 341 ? 4.780 15.219 3.129 1.00 97.81 341 LEU A CA 1
ATOM 2794 C C . LEU A 1 341 ? 3.456 15.829 3.602 1.00 97.81 341 LEU A C 1
ATOM 2796 O O . LEU A 1 341 ? 3.258 16.058 4.797 1.00 97.81 341 LEU A O 1
ATOM 2800 N N . LYS A 1 342 ? 2.577 16.163 2.659 1.00 98.00 342 LYS A N 1
ATOM 2801 C CA . LYS A 1 342 ? 1.293 16.819 2.928 1.00 98.00 342 LYS A CA 1
ATOM 2802 C C . LYS A 1 342 ? 0.207 16.146 2.102 1.00 98.00 342 LYS A C 1
ATOM 2804 O O . LYS A 1 342 ? 0.359 16.019 0.888 1.00 98.00 342 LYS A O 1
ATOM 2809 N N . PHE A 1 343 ? -0.876 15.737 2.748 1.00 98.56 343 PHE A N 1
ATOM 2810 C CA . PHE A 1 343 ? -2.117 15.419 2.060 1.00 98.56 343 PHE A CA 1
ATOM 2811 C C . PHE A 1 343 ? -2.911 16.709 1.881 1.00 98.56 343 PHE A C 1
ATOM 2813 O O . PHE A 1 343 ? -3.397 17.289 2.851 1.00 98.56 343 PHE A O 1
ATOM 2820 N N . ASP A 1 344 ? -2.982 17.159 0.635 1.00 98.38 344 ASP A N 1
ATOM 2821 C CA . ASP A 1 344 ? -3.728 18.343 0.232 1.00 98.38 344 ASP A CA 1
ATOM 2822 C C . ASP A 1 344 ? -4.171 18.176 -1.233 1.00 98.38 344 ASP A C 1
ATOM 2824 O O . ASP A 1 344 ? -3.357 18.350 -2.150 1.00 98.38 344 ASP A O 1
ATOM 2828 N N . PRO A 1 345 ? -5.428 17.757 -1.470 1.00 98.56 345 PRO A N 1
ATOM 2829 C CA . PRO A 1 345 ? -5.974 17.588 -2.815 1.00 98.56 345 PRO A CA 1
ATOM 2830 C C . PRO A 1 345 ? -5.948 18.849 -3.679 1.00 98.56 345 PRO A C 1
ATOM 2832 O O . PRO A 1 345 ? -5.782 18.736 -4.896 1.00 98.56 345 PRO A O 1
ATOM 2835 N N . GLU A 1 346 ? -6.023 20.039 -3.074 1.00 98.31 346 GLU A N 1
ATOM 2836 C CA . GLU A 1 346 ? -6.072 21.311 -3.805 1.00 98.31 346 GLU A CA 1
ATOM 2837 C C . GLU A 1 346 ? -4.798 21.560 -4.621 1.00 98.31 346 GLU A C 1
ATOM 2839 O O . GLU A 1 346 ? -4.823 22.227 -5.659 1.00 98.31 346 GLU A O 1
ATOM 2844 N N . LEU A 1 347 ? -3.678 20.944 -4.219 1.00 98.06 347 LEU A N 1
ATOM 2845 C CA . LEU A 1 347 ? -2.414 21.005 -4.951 1.00 98.06 347 LEU A CA 1
ATOM 2846 C C . LEU A 1 347 ? -2.518 20.471 -6.386 1.00 98.06 347 LEU A C 1
ATOM 2848 O O . LEU A 1 347 ? -1.670 20.820 -7.206 1.00 98.06 347 LEU A O 1
ATOM 2852 N N . LEU A 1 348 ? -3.518 19.639 -6.689 1.00 98.19 348 LEU A N 1
ATOM 2853 C CA . LEU A 1 348 ? -3.719 19.028 -8.004 1.00 98.19 348 LEU A CA 1
ATOM 2854 C C . LEU A 1 348 ? -4.878 19.632 -8.808 1.00 98.19 348 LEU A C 1
ATOM 2856 O O . LEU A 1 348 ? -5.024 19.278 -9.973 1.00 98.19 348 LEU A O 1
ATOM 2860 N N . PHE A 1 349 ? -5.667 20.558 -8.253 1.00 98.25 349 PHE A N 1
ATOM 2861 C CA . PHE A 1 349 ? -6.863 21.087 -8.937 1.00 98.25 349 PHE A CA 1
ATOM 2862 C C . PHE A 1 349 ? -6.543 21.844 -10.228 1.00 98.25 349 PHE A C 1
ATOM 2864 O O . PHE A 1 349 ? -7.340 21.852 -11.161 1.00 98.25 349 PHE A O 1
ATOM 2871 N N . ASN A 1 350 ? -5.353 22.442 -10.298 1.00 96.50 350 ASN A N 1
ATOM 2872 C CA . ASN A 1 350 ? -4.870 23.162 -11.477 1.00 96.50 350 ASN A CA 1
ATOM 2873 C C . ASN A 1 350 ? -3.912 22.324 -12.341 1.00 96.50 350 ASN A C 1
ATOM 2875 O O . ASN A 1 350 ? -3.269 22.857 -13.243 1.00 96.50 350 ASN A O 1
ATOM 2879 N N . GLU A 1 351 ? -3.792 21.024 -12.065 1.00 96.81 351 GLU A N 1
ATOM 2880 C CA . GLU A 1 351 ? -2.893 20.112 -12.766 1.00 96.81 351 GLU A CA 1
ATOM 2881 C C . GLU A 1 351 ? -3.675 19.113 -13.624 1.00 96.81 351 GLU A C 1
ATOM 2883 O O . GLU A 1 351 ? -4.828 18.772 -13.359 1.00 96.81 351 GLU A O 1
ATOM 2888 N N . ARG A 1 352 ? -3.031 18.579 -14.667 1.00 95.75 352 ARG A N 1
ATOM 2889 C CA . ARG A 1 352 ? -3.625 17.507 -15.479 1.00 95.75 352 ARG A CA 1
ATOM 2890 C C . ARG A 1 352 ? -3.515 16.177 -14.746 1.00 95.75 352 ARG A C 1
ATOM 2892 O O . ARG A 1 352 ? -2.578 15.409 -14.967 1.00 95.75 352 ARG A O 1
ATOM 2899 N N . PHE A 1 353 ? -4.497 15.903 -13.899 1.00 97.75 353 PHE A N 1
ATOM 2900 C CA . PHE A 1 353 ? -4.574 14.689 -13.103 1.00 97.75 353 PHE A CA 1
ATOM 2901 C C . PHE A 1 353 ? -5.890 13.940 -13.353 1.00 97.75 353 PHE A C 1
ATOM 2903 O O . PHE A 1 353 ? -6.920 14.535 -13.647 1.00 97.75 353 PHE A O 1
ATOM 2910 N N . GLN A 1 354 ? -5.849 12.609 -13.289 1.00 98.06 354 GLN A N 1
ATOM 2911 C CA . GLN A 1 354 ? -7.016 11.749 -13.506 1.00 98.06 354 GLN A CA 1
ATOM 2912 C C . GLN A 1 354 ? -7.416 11.095 -12.179 1.00 98.06 354 GLN A C 1
ATOM 2914 O O . GLN A 1 354 ? -6.643 10.297 -11.642 1.00 98.06 354 GLN A O 1
ATOM 2919 N N . TYR A 1 355 ? -8.612 11.390 -11.669 1.00 98.44 355 TYR A N 1
ATOM 2920 C CA . TYR A 1 355 ? -9.148 10.837 -10.414 1.00 98.44 355 TYR A CA 1
ATOM 2921 C C . TYR A 1 355 ? -9.731 9.432 -10.614 1.00 98.44 355 TYR A C 1
ATOM 2923 O O . TYR A 1 355 ? -10.924 9.186 -10.481 1.00 98.44 355 TYR A O 1
ATOM 2931 N N . GLN A 1 356 ? -8.858 8.515 -11.020 1.00 98.12 356 GLN A N 1
ATOM 2932 C CA . GLN A 1 356 ? -9.140 7.091 -11.158 1.00 98.12 356 GLN A CA 1
ATOM 2933 C C . GLN A 1 356 ? -7.861 6.292 -10.904 1.00 98.12 356 GLN A C 1
ATOM 2935 O O . GLN A 1 356 ? -6.752 6.794 -11.126 1.00 98.12 356 GLN A O 1
ATOM 2940 N N . ASN A 1 357 ? -8.009 5.029 -10.513 1.00 98.75 357 ASN A N 1
ATOM 2941 C CA . ASN A 1 357 ? -6.894 4.111 -10.326 1.00 98.75 357 ASN A CA 1
ATOM 2942 C C . ASN A 1 357 ? -7.240 2.697 -10.812 1.00 98.75 357 ASN A C 1
ATOM 2944 O O . ASN A 1 357 ? -8.393 2.273 -10.782 1.00 98.75 357 ASN A O 1
ATOM 2948 N N . ARG A 1 358 ? -6.217 1.956 -11.240 1.00 98.81 358 ARG A N 1
ATOM 2949 C CA . ARG A 1 358 ? -6.289 0.516 -11.482 1.00 98.81 358 ARG A CA 1
ATOM 2950 C C . ARG A 1 358 ? -5.056 -0.106 -10.855 1.00 98.81 358 ARG A C 1
ATOM 2952 O O . ARG A 1 358 ? -3.936 0.263 -11.199 1.00 98.81 358 ARG A O 1
ATOM 2959 N N . ILE A 1 359 ? -5.257 -1.024 -9.917 1.00 98.75 359 ILE A N 1
ATOM 2960 C CA . ILE A 1 359 ? -4.140 -1.656 -9.214 1.00 98.75 359 ILE A CA 1
ATOM 2961 C C . ILE A 1 359 ? -3.330 -2.487 -10.202 1.00 98.75 359 ILE A C 1
ATOM 2963 O O . ILE A 1 359 ? -3.877 -3.341 -10.904 1.00 98.75 359 ILE A O 1
ATOM 2967 N N . ALA A 1 360 ? -2.031 -2.210 -10.259 1.00 98.81 360 ALA A N 1
ATOM 2968 C CA . ALA A 1 360 ? -1.107 -2.948 -11.096 1.00 98.81 360 ALA A CA 1
ATOM 2969 C C . ALA A 1 360 ? -0.682 -4.249 -10.412 1.00 98.81 360 ALA A C 1
ATOM 2971 O O . ALA A 1 360 ? -0.410 -4.270 -9.208 1.00 98.81 360 ALA A O 1
ATOM 2972 N N . SER A 1 361 ? -0.557 -5.321 -11.186 1.00 98.75 361 SER A N 1
ATOM 2973 C CA . SER A 1 361 ? -0.072 -6.602 -10.674 1.00 98.75 361 SER A CA 1
ATOM 2974 C C . SER A 1 361 ? 1.361 -6.467 -10.148 1.00 98.75 361 SER A C 1
ATOM 2976 O O . SER A 1 361 ? 1.730 -7.067 -9.142 1.00 98.75 361 SER A O 1
ATOM 2978 N N . GLU A 1 362 ? 2.179 -5.613 -10.766 1.00 98.81 362 GLU A N 1
ATOM 2979 C CA . GLU A 1 362 ? 3.530 -5.326 -10.284 1.00 98.81 362 GLU A CA 1
ATOM 2980 C C . GLU A 1 362 ? 3.536 -4.597 -8.945 1.00 98.81 362 GLU A C 1
ATOM 2982 O O . GLU A 1 362 ? 4.446 -4.816 -8.153 1.00 98.81 362 GLU A O 1
ATOM 2987 N N . PHE A 1 363 ? 2.526 -3.761 -8.676 1.00 98.81 363 PHE A N 1
ATOM 2988 C CA . PHE A 1 363 ? 2.363 -3.120 -7.373 1.00 98.81 363 PHE A CA 1
ATOM 2989 C C . PHE A 1 363 ? 2.003 -4.154 -6.301 1.00 98.81 363 PHE A C 1
ATOM 2991 O O . PHE A 1 363 ? 2.544 -4.100 -5.202 1.00 98.81 363 PHE A O 1
ATOM 2998 N N . ASN A 1 364 ? 1.173 -5.143 -6.647 1.00 98.81 364 ASN A N 1
ATOM 2999 C CA . ASN A 1 364 ? 0.890 -6.290 -5.785 1.00 98.81 364 ASN A CA 1
ATOM 3000 C C . ASN A 1 364 ? 2.184 -7.066 -5.468 1.00 98.81 364 ASN A C 1
ATOM 3002 O O . ASN A 1 364 ? 2.569 -7.187 -4.305 1.00 98.81 364 ASN A O 1
ATOM 3006 N N . THR A 1 365 ? 2.936 -7.485 -6.491 1.00 98.69 365 THR A N 1
ATOM 3007 C CA . THR A 1 365 ? 4.229 -8.175 -6.326 1.00 98.69 365 THR A CA 1
ATOM 3008 C C . THR A 1 365 ? 5.212 -7.380 -5.458 1.00 98.69 365 THR A C 1
ATOM 3010 O O . THR A 1 365 ? 5.822 -7.943 -4.550 1.00 98.69 365 THR A O 1
ATOM 3013 N N . LEU A 1 366 ? 5.342 -6.070 -5.693 1.00 98.19 366 LEU A N 1
ATOM 3014 C CA . LEU A 1 366 ? 6.255 -5.201 -4.946 1.00 98.19 366 LEU A CA 1
ATOM 3015 C C . LEU A 1 366 ? 5.929 -5.131 -3.450 1.00 98.19 366 LEU A C 1
ATOM 3017 O O . LEU A 1 366 ? 6.852 -5.011 -2.649 1.00 98.19 366 LEU A O 1
ATOM 3021 N N . TYR A 1 367 ? 4.656 -5.223 -3.059 1.00 98.56 367 TYR A N 1
ATOM 3022 C CA . TYR A 1 367 ? 4.227 -5.016 -1.671 1.00 98.56 367 TYR A CA 1
ATOM 3023 C C . TYR A 1 367 ? 4.317 -6.270 -0.791 1.00 98.56 367 TYR A C 1
ATOM 3025 O O . TYR A 1 367 ? 3.866 -6.270 0.353 1.00 98.56 367 TYR A O 1
ATOM 3033 N N . HIS A 1 368 ? 4.925 -7.352 -1.279 1.00 98.69 368 HIS A N 1
ATOM 3034 C CA . HIS A 1 368 ? 5.147 -8.573 -0.500 1.00 98.69 368 HIS A CA 1
ATOM 3035 C C . HIS A 1 368 ? 6.322 -8.415 0.485 1.00 98.69 368 HIS A C 1
ATOM 3037 O O . HIS A 1 368 ? 7.315 -9.147 0.424 1.00 98.69 368 HIS A O 1
ATOM 3043 N N . TRP A 1 369 ? 6.193 -7.468 1.419 1.00 98.56 369 TRP A N 1
ATOM 3044 C CA . TRP A 1 369 ? 7.190 -7.064 2.423 1.00 98.56 369 TRP A CA 1
ATOM 3045 C C . TRP A 1 369 ? 7.240 -7.994 3.642 1.00 98.56 369 TRP A C 1
ATOM 3047 O O . TRP A 1 369 ? 7.425 -7.567 4.779 1.00 98.56 369 TRP A O 1
ATOM 3057 N N . HIS A 1 370 ? 7.119 -9.294 3.399 1.00 98.62 370 HIS A N 1
ATOM 3058 C CA . HIS A 1 370 ? 7.212 -10.340 4.415 1.00 98.62 370 HIS A CA 1
ATOM 3059 C C . HIS A 1 370 ? 8.492 -10.307 5.276 1.00 98.62 370 HIS A C 1
ATOM 3061 O O . HIS A 1 370 ? 8.397 -10.696 6.440 1.00 98.62 370 HIS A O 1
ATOM 3067 N N . PRO A 1 371 ? 9.658 -9.804 4.806 1.00 98.75 371 PRO A N 1
ATOM 3068 C CA . PRO A 1 371 ? 10.813 -9.607 5.684 1.00 98.75 371 PRO A CA 1
ATOM 3069 C C . PRO A 1 371 ? 10.578 -8.668 6.879 1.00 98.75 371 PRO A C 1
ATOM 3071 O O . PRO A 1 371 ? 11.347 -8.727 7.834 1.00 98.75 371 PRO A O 1
ATOM 3074 N N . LEU A 1 372 ? 9.526 -7.833 6.869 1.00 98.75 372 LEU A N 1
ATOM 3075 C CA . LEU A 1 372 ? 9.150 -7.017 8.031 1.00 98.75 372 LEU A CA 1
ATOM 3076 C C . LEU A 1 372 ? 8.802 -7.874 9.254 1.00 98.75 372 LEU A C 1
ATOM 3078 O O . LEU A 1 372 ? 8.991 -7.423 10.383 1.00 98.75 372 LEU A O 1
ATOM 3082 N N . MET A 1 373 ? 8.279 -9.085 9.043 1.00 98.50 373 MET A N 1
ATOM 3083 C CA . MET A 1 373 ? 7.824 -9.942 10.133 1.00 98.50 373 MET A CA 1
ATOM 3084 C C . MET A 1 373 ? 9.008 -10.438 10.984 1.00 98.50 373 MET A C 1
ATOM 3086 O O . MET A 1 373 ? 10.063 -10.783 10.436 1.00 98.50 373 MET A O 1
ATOM 3090 N N . PRO A 1 374 ? 8.867 -10.478 12.319 1.00 97.69 374 PRO A N 1
ATOM 3091 C CA . PRO A 1 374 ? 9.931 -10.891 13.232 1.00 97.69 374 PRO A CA 1
ATOM 3092 C C . PRO A 1 374 ? 10.067 -12.422 13.253 1.00 97.69 374 PRO A C 1
ATOM 3094 O O . PRO A 1 374 ? 9.343 -13.122 12.546 1.00 97.69 374 PRO A O 1
ATOM 3097 N N . ASP A 1 375 ? 10.983 -12.953 14.060 1.00 96.00 375 ASP A N 1
ATOM 3098 C CA . ASP A 1 375 ? 11.053 -14.403 14.310 1.00 96.00 375 ASP A CA 1
ATOM 3099 C C . ASP A 1 375 ? 9.976 -14.862 15.308 1.00 96.00 375 ASP A C 1
ATOM 3101 O O . ASP A 1 375 ? 9.391 -15.928 15.137 1.00 96.00 375 ASP A O 1
ATOM 3105 N N . ASN A 1 376 ? 9.657 -14.018 16.296 1.00 97.00 376 ASN A N 1
ATOM 3106 C CA . ASN A 1 376 ? 8.600 -14.222 17.291 1.00 97.00 376 ASN A CA 1
ATOM 3107 C C . ASN A 1 376 ? 7.876 -12.898 17.575 1.00 97.00 376 ASN A C 1
ATOM 3109 O O . ASN A 1 376 ? 8.438 -11.827 17.349 1.00 97.00 376 ASN A O 1
ATOM 3113 N N . PHE A 1 377 ? 6.660 -12.951 18.109 1.00 98.25 377 PHE A N 1
ATOM 3114 C CA . PHE A 1 377 ? 5.851 -11.781 18.457 1.00 98.25 377 PHE A CA 1
ATOM 3115 C C . PHE A 1 377 ? 5.872 -11.573 19.970 1.00 98.25 377 PHE A C 1
ATOM 3117 O O . PHE A 1 377 ? 5.366 -12.407 20.717 1.00 98.25 377 PHE A O 1
ATOM 3124 N N . GLN A 1 378 ? 6.463 -10.471 20.425 1.00 96.56 378 GLN A N 1
ATOM 3125 C CA . GLN A 1 378 ? 6.533 -10.127 21.841 1.00 96.56 378 GLN A CA 1
ATOM 3126 C C . GLN A 1 378 ? 5.363 -9.213 22.200 1.00 96.56 378 GLN A C 1
ATOM 3128 O O . GLN A 1 378 ? 5.246 -8.112 21.661 1.00 96.56 378 GLN A O 1
ATOM 3133 N N . ILE A 1 379 ? 4.497 -9.675 23.101 1.00 96.50 379 ILE A N 1
ATOM 3134 C CA . ILE A 1 379 ? 3.302 -8.957 23.546 1.00 96.50 379 ILE A CA 1
ATOM 3135 C C . ILE A 1 379 ? 3.319 -8.913 25.068 1.00 96.50 379 ILE A C 1
ATOM 3137 O O . ILE A 1 379 ? 3.161 -9.935 25.732 1.00 96.50 379 ILE A O 1
ATOM 3141 N N . GLN A 1 380 ? 3.532 -7.715 25.616 1.00 93.00 380 GLN A N 1
ATOM 3142 C CA . GLN A 1 380 ? 3.811 -7.509 27.038 1.00 93.00 380 GLN A CA 1
ATOM 3143 C C . GLN A 1 380 ? 4.944 -8.447 27.503 1.00 93.00 380 GLN A C 1
ATOM 3145 O O . GLN A 1 380 ? 6.034 -8.409 26.927 1.00 93.00 380 GLN A O 1
ATOM 3150 N N . ASP A 1 381 ? 4.687 -9.292 28.500 1.00 90.88 381 ASP A N 1
ATOM 3151 C CA . ASP A 1 381 ? 5.665 -10.224 29.070 1.00 90.88 381 ASP A CA 1
ATOM 3152 C C . ASP A 1 381 ? 5.657 -11.605 28.382 1.00 90.88 381 ASP A C 1
ATOM 3154 O O . ASP A 1 381 ? 6.367 -12.513 28.804 1.00 90.88 381 ASP A O 1
ATOM 3158 N N . GLN A 1 382 ? 4.857 -11.782 27.324 1.00 94.56 382 GLN A N 1
ATOM 3159 C CA . GLN A 1 382 ? 4.698 -13.048 26.605 1.00 94.56 382 GLN A CA 1
ATOM 3160 C C . GLN A 1 382 ? 5.375 -13.009 25.231 1.00 94.56 382 GLN A C 1
ATOM 3162 O O . GLN A 1 382 ? 5.403 -11.980 24.550 1.00 94.56 382 GLN A O 1
ATOM 3167 N N . VAL A 1 383 ? 5.901 -14.158 24.800 1.00 96.56 383 VAL A N 1
ATOM 3168 C CA . VAL A 1 383 ? 6.525 -14.340 23.483 1.00 96.56 383 VAL A CA 1
ATOM 3169 C C . VAL A 1 383 ? 5.797 -15.450 22.738 1.00 96.56 383 VAL A C 1
ATOM 3171 O O . VAL A 1 383 ? 5.732 -16.583 23.205 1.00 96.56 383 VAL A O 1
ATOM 3174 N N . TYR A 1 384 ? 5.273 -15.118 21.561 1.00 98.19 384 TYR A N 1
ATOM 3175 C CA . TYR A 1 384 ? 4.514 -16.029 20.715 1.00 98.19 384 TYR A CA 1
ATOM 3176 C C . TYR A 1 384 ? 5.310 -16.402 19.466 1.00 98.19 384 TYR A C 1
ATOM 3178 O O . TYR A 1 384 ? 5.698 -15.533 18.680 1.00 98.19 384 TYR A O 1
ATOM 3186 N N . GLY A 1 385 ? 5.502 -17.699 19.237 1.00 97.62 385 GLY A N 1
ATOM 3187 C CA . GLY A 1 385 ? 5.957 -18.200 17.940 1.00 97.62 385 GLY A CA 1
ATOM 3188 C C . GLY A 1 385 ? 4.849 -18.122 16.882 1.00 97.62 385 GLY A C 1
ATOM 3189 O O . GLY A 1 385 ? 3.667 -17.982 17.205 1.00 97.62 385 GLY A O 1
ATOM 3190 N N . TYR A 1 386 ? 5.196 -18.281 15.600 1.00 97.44 386 TYR A N 1
ATOM 3191 C CA . TYR A 1 386 ? 4.221 -18.229 14.494 1.00 97.44 386 TYR A CA 1
ATOM 3192 C C . TYR A 1 386 ? 3.035 -19.188 14.677 1.00 97.44 386 TYR A C 1
ATOM 3194 O O . TYR A 1 386 ? 1.897 -18.791 14.450 1.00 97.44 386 TYR A O 1
ATOM 3202 N N . HIS A 1 387 ? 3.278 -20.420 15.136 1.00 95.44 387 HIS A N 1
ATOM 3203 C CA . HIS A 1 387 ? 2.217 -21.408 15.372 1.00 95.44 387 HIS A CA 1
ATOM 3204 C C . HIS A 1 387 ? 1.216 -20.963 16.451 1.00 95.44 387 HIS A C 1
ATOM 3206 O O . HIS A 1 387 ? 0.047 -21.321 16.393 1.00 95.44 387 HIS A O 1
ATOM 3212 N N . GLN A 1 388 ? 1.665 -20.193 17.445 1.00 97.12 388 GLN A N 1
ATOM 3213 C CA . GLN A 1 388 ? 0.799 -19.691 18.514 1.00 97.12 388 GLN A CA 1
ATOM 3214 C C . GLN A 1 388 ? 0.088 -18.393 18.118 1.00 97.12 388 GLN A C 1
ATOM 3216 O O . GLN A 1 388 ? -0.986 -18.111 18.641 1.00 97.12 388 GLN A O 1
ATOM 3221 N N . PHE A 1 389 ? 0.692 -17.596 17.232 1.00 97.88 389 PHE A N 1
ATOM 3222 C CA . PHE A 1 389 ? 0.178 -16.290 16.823 1.00 97.88 389 PHE A CA 1
ATOM 3223 C C . PHE A 1 389 ? -0.847 -16.378 15.683 1.00 97.88 389 PHE A C 1
ATOM 3225 O O . PHE A 1 389 ? -1.823 -15.631 15.662 1.00 97.88 389 PHE A O 1
ATOM 3232 N N . VAL A 1 390 ? -0.638 -17.277 14.720 1.00 97.69 390 VAL A N 1
ATOM 3233 C CA . VAL A 1 390 ? -1.509 -17.426 13.546 1.00 97.69 390 VAL A CA 1
ATOM 3234 C C . VAL A 1 390 ? -2.844 -18.078 13.942 1.00 97.69 390 VAL A C 1
ATOM 3236 O O . VAL A 1 390 ? -2.869 -19.060 14.672 1.00 97.69 390 VAL A O 1
ATOM 3239 N N . PHE A 1 391 ? -3.957 -17.526 13.448 1.00 97.94 391 PHE A N 1
ATOM 3240 C CA . PHE A 1 391 ? -5.345 -17.918 13.742 1.00 97.94 391 PHE A CA 1
ATOM 3241 C C . PHE A 1 391 ? -5.757 -17.868 15.224 1.00 97.94 391 PHE A C 1
ATOM 3243 O O . PHE A 1 391 ? -6.724 -18.522 15.612 1.00 97.94 391 PHE A O 1
ATOM 3250 N N . ASN A 1 392 ? -5.081 -17.059 16.047 1.00 97.44 392 ASN A N 1
ATOM 3251 C CA . ASN A 1 392 ? -5.327 -17.002 17.487 1.00 97.44 392 ASN A CA 1
ATOM 3252 C C . ASN A 1 392 ? -5.827 -15.625 17.961 1.00 97.44 392 ASN A C 1
ATOM 3254 O O . ASN A 1 392 ? -5.063 -14.808 18.476 1.00 97.44 392 ASN A O 1
ATOM 3258 N N . ASN A 1 393 ? -7.128 -15.357 17.813 1.00 96.81 393 ASN A N 1
ATOM 3259 C CA . ASN A 1 393 ? -7.705 -14.073 18.237 1.00 96.81 393 ASN A CA 1
ATOM 3260 C C . ASN A 1 393 ? -7.849 -13.933 19.759 1.00 96.81 393 ASN A C 1
ATOM 3262 O O . ASN A 1 393 ? -8.070 -12.812 20.218 1.00 96.81 393 ASN A O 1
ATOM 3266 N N . SER A 1 394 ? -7.667 -15.000 20.551 1.00 96.19 394 SER A N 1
ATOM 3267 C CA . SER A 1 394 ? -7.696 -14.867 22.013 1.00 96.19 394 SER A CA 1
ATOM 3268 C C . SER A 1 394 ? -6.557 -13.986 22.529 1.00 96.19 394 SER A C 1
ATOM 3270 O O . SER A 1 394 ? -6.727 -13.319 23.540 1.00 96.19 394 SER A O 1
ATOM 3272 N N . ILE A 1 395 ? -5.430 -13.905 21.808 1.00 97.38 395 ILE A N 1
ATOM 3273 C CA . ILE A 1 395 ? -4.327 -12.974 22.105 1.00 97.38 395 ILE A CA 1
ATOM 3274 C C . ILE A 1 395 ? -4.840 -11.524 22.118 1.00 97.38 395 ILE A C 1
ATOM 3276 O O . ILE A 1 395 ? -4.493 -10.736 22.996 1.00 97.38 395 ILE A O 1
ATOM 3280 N N . LEU A 1 396 ? -5.709 -11.164 21.168 1.00 96.12 396 LEU A N 1
ATOM 3281 C CA . LEU A 1 396 ? -6.244 -9.808 21.054 1.00 96.12 396 LEU A CA 1
ATOM 3282 C C . LEU A 1 396 ? -7.179 -9.448 22.219 1.00 96.12 396 LEU A C 1
ATOM 3284 O O . LEU A 1 396 ? -7.148 -8.313 22.701 1.00 96.12 396 LEU A O 1
ATOM 3288 N N . THR A 1 397 ? -8.021 -10.387 22.656 1.00 95.31 397 THR A N 1
ATOM 3289 C CA . THR A 1 397 ? -8.933 -10.175 23.791 1.00 95.31 397 THR A CA 1
ATOM 3290 C C . THR A 1 397 ? -8.196 -10.252 25.126 1.00 95.31 397 THR A C 1
ATOM 3292 O O . THR A 1 397 ? -8.458 -9.441 26.001 1.00 95.31 397 THR A O 1
ATOM 3295 N N . GLN A 1 398 ? -7.210 -11.145 25.258 1.00 95.88 398 GLN A N 1
ATOM 3296 C CA . GLN A 1 398 ? -6.407 -11.322 26.471 1.00 95.88 398 GLN A CA 1
ATOM 3297 C C . GLN A 1 398 ? -5.542 -10.097 26.793 1.00 95.88 398 GLN A C 1
ATOM 3299 O O . GLN A 1 398 ? -5.490 -9.666 27.941 1.00 95.88 398 GLN A O 1
ATOM 3304 N N . HIS A 1 399 ? -4.843 -9.539 25.800 1.00 96.00 399 HIS A N 1
ATOM 3305 C CA . HIS A 1 399 ? -3.948 -8.392 26.015 1.00 96.00 399 HIS A CA 1
ATOM 3306 C C . HIS A 1 399 ? -4.639 -7.035 25.831 1.00 96.00 399 HIS A C 1
ATOM 3308 O O . HIS A 1 399 ? -4.093 -5.996 26.217 1.00 96.00 399 HIS A O 1
ATOM 3314 N N . GLY A 1 400 ? -5.825 -7.029 25.217 1.00 95.81 400 GLY A N 1
ATOM 3315 C CA . GLY A 1 400 ? -6.543 -5.819 24.838 1.00 95.81 400 GLY A CA 1
ATOM 3316 C C . GLY A 1 400 ? -5.846 -5.015 23.732 1.00 95.81 400 GLY A C 1
ATOM 3317 O O . GLY A 1 400 ? -4.668 -5.191 23.417 1.00 95.81 400 GLY A O 1
ATOM 3318 N N . ILE A 1 401 ? -6.571 -4.060 23.142 1.00 96.94 401 ILE A N 1
ATOM 3319 C CA . ILE A 1 401 ? -6.025 -3.207 22.069 1.00 96.94 401 ILE A CA 1
ATOM 3320 C C . ILE A 1 401 ? -4.826 -2.381 22.558 1.00 96.94 401 ILE A C 1
ATOM 3322 O O . ILE A 1 401 ? -3.840 -2.246 21.838 1.00 96.94 401 ILE A O 1
ATOM 3326 N N . SER A 1 402 ? -4.878 -1.867 23.792 1.00 95.81 402 SER A N 1
ATOM 3327 C CA . SER A 1 402 ? -3.800 -1.043 24.357 1.00 95.81 402 SER A CA 1
ATOM 3328 C C . SER A 1 402 ? -2.485 -1.823 24.500 1.00 95.81 402 SER A C 1
ATOM 3330 O O . SER A 1 402 ? -1.447 -1.371 24.008 1.00 95.81 402 SER A O 1
ATOM 3332 N N . GLY A 1 403 ? -2.535 -3.033 25.076 1.00 95.81 403 GLY A N 1
ATOM 3333 C CA . GLY A 1 403 ? -1.360 -3.894 25.234 1.00 95.81 403 GLY A CA 1
ATOM 3334 C C . GLY A 1 403 ? -0.757 -4.317 23.894 1.00 95.81 403 GLY A C 1
ATOM 3335 O O . GLY A 1 403 ? 0.468 -4.319 23.737 1.00 95.81 403 GLY A O 1
ATOM 3336 N N . MET A 1 404 ? -1.605 -4.590 22.900 1.00 97.56 404 MET A N 1
ATOM 3337 C CA . MET A 1 404 ? -1.179 -4.920 21.537 1.00 97.56 404 MET A CA 1
ATOM 3338 C C . MET A 1 404 ? -0.477 -3.743 20.852 1.00 97.56 404 MET A C 1
ATOM 3340 O O . MET A 1 404 ? 0.638 -3.899 20.351 1.00 97.56 404 MET A O 1
ATOM 3344 N N . VAL A 1 405 ? -1.082 -2.549 20.873 1.00 97.56 405 VAL A N 1
ATOM 3345 C CA . VAL A 1 405 ? -0.502 -1.346 20.252 1.00 97.56 405 VAL A CA 1
ATOM 3346 C C . VAL A 1 405 ? 0.833 -0.979 20.892 1.00 97.56 405 VAL A C 1
ATOM 3348 O O . VAL A 1 405 ? 1.795 -0.688 20.176 1.00 97.56 405 VAL A O 1
ATOM 3351 N N . GLU A 1 406 ? 0.919 -1.006 22.224 1.00 95.56 406 GLU A N 1
ATOM 3352 C CA . GLU A 1 406 ? 2.160 -0.686 22.925 1.00 95.56 406 GLU A CA 1
ATOM 3353 C C . GLU A 1 406 ? 3.273 -1.682 22.564 1.00 95.56 406 GLU A C 1
ATOM 3355 O O . GLU A 1 406 ? 4.400 -1.277 22.263 1.00 95.56 406 GLU A O 1
ATOM 3360 N N . SER A 1 407 ? 2.954 -2.976 22.539 1.00 97.06 407 SER A N 1
ATOM 3361 C CA . SER A 1 407 ? 3.918 -4.036 22.230 1.00 97.06 407 SER A CA 1
ATOM 3362 C C . SER A 1 407 ? 4.402 -3.964 20.782 1.00 97.06 407 SER A C 1
ATOM 3364 O O . SER A 1 407 ? 5.608 -3.925 20.528 1.00 97.06 407 SER A O 1
ATOM 3366 N N . PHE A 1 408 ? 3.485 -3.824 19.821 1.00 98.12 408 PHE A N 1
ATOM 3367 C CA . PHE A 1 408 ? 3.840 -3.697 18.408 1.00 98.12 408 PHE A CA 1
ATOM 3368 C C . PHE A 1 408 ? 4.535 -2.382 18.071 1.00 98.12 408 PHE A C 1
ATOM 3370 O O . PHE A 1 408 ? 5.310 -2.333 17.118 1.00 98.12 408 PHE A O 1
ATOM 3377 N N . THR A 1 409 ? 4.309 -1.319 18.843 1.00 97.19 409 THR A N 1
ATOM 3378 C CA . THR A 1 409 ? 5.075 -0.076 18.705 1.00 97.19 409 THR A CA 1
ATOM 3379 C C . THR A 1 409 ? 6.513 -0.247 19.195 1.00 97.19 409 THR A C 1
ATOM 3381 O O . THR A 1 409 ? 7.428 0.335 18.613 1.00 97.19 409 THR A O 1
ATOM 3384 N N . LYS A 1 410 ? 6.742 -1.042 20.248 1.00 94.62 410 LYS A N 1
ATOM 3385 C CA . LYS A 1 410 ? 8.082 -1.291 20.805 1.00 94.62 410 LYS A CA 1
ATOM 3386 C C . LYS A 1 410 ? 8.898 -2.272 19.968 1.00 94.62 410 LYS A C 1
ATOM 3388 O O . LYS A 1 410 ? 10.097 -2.058 19.800 1.00 94.62 410 LYS A O 1
ATOM 3393 N N . GLN A 1 411 ? 8.271 -3.326 19.452 1.00 96.50 411 GLN A N 1
ATOM 3394 C CA . GLN A 1 411 ? 8.975 -4.362 18.707 1.00 96.50 411 GLN A CA 1
ATOM 3395 C C . GLN A 1 411 ? 9.360 -3.881 17.301 1.00 96.50 411 GLN A C 1
ATOM 3397 O O . GLN A 1 411 ? 8.531 -3.364 16.550 1.00 96.50 411 GLN A O 1
ATOM 3402 N N . GLN A 1 412 ? 10.633 -4.058 16.944 1.00 96.25 412 GLN A N 1
ATOM 3403 C CA . GLN A 1 412 ? 11.186 -3.641 15.657 1.00 96.25 412 GLN A CA 1
ATOM 3404 C C . GLN A 1 412 ? 10.888 -4.671 14.556 1.00 96.25 412 GLN A C 1
ATOM 3406 O O . GLN A 1 412 ? 10.958 -5.878 14.781 1.00 96.25 412 GLN A O 1
ATOM 3411 N N . ALA A 1 413 ? 10.581 -4.178 13.360 1.00 98.38 413 ALA A N 1
ATOM 3412 C CA . ALA A 1 413 ? 10.399 -4.954 12.142 1.00 98.38 413 ALA A CA 1
ATOM 3413 C C . ALA A 1 413 ? 11.740 -5.210 11.427 1.00 98.38 413 ALA A C 1
ATOM 3415 O O . ALA A 1 413 ? 12.733 -4.506 11.644 1.00 98.38 413 ALA A O 1
ATOM 3416 N N . GLY A 1 414 ? 11.770 -6.221 10.560 1.00 98.12 414 GLY A N 1
ATOM 3417 C CA . GLY A 1 414 ? 12.950 -6.555 9.759 1.00 98.12 414 GLY A CA 1
ATOM 3418 C C . GLY A 1 414 ? 13.148 -5.635 8.550 1.00 98.12 414 GLY A C 1
ATOM 3419 O O . GLY A 1 414 ? 12.202 -5.062 8.015 1.00 98.12 414 GLY A O 1
ATOM 3420 N N . ARG A 1 415 ? 14.391 -5.497 8.080 1.00 98.25 415 ARG A N 1
ATOM 3421 C CA . ARG A 1 415 ? 14.719 -4.806 6.823 1.00 98.25 415 ARG A CA 1
ATOM 3422 C C . ARG A 1 415 ? 14.180 -5.586 5.618 1.00 98.25 415 ARG A C 1
ATOM 3424 O O . ARG A 1 415 ? 14.290 -6.810 5.590 1.00 98.25 415 ARG A O 1
ATOM 3431 N N . VAL A 1 416 ? 13.651 -4.902 4.601 1.00 98.50 416 VAL A N 1
ATOM 3432 C CA . VAL A 1 416 ? 13.049 -5.575 3.434 1.00 98.50 416 VAL A CA 1
ATOM 3433 C C . VAL A 1 416 ? 14.043 -5.850 2.312 1.00 98.50 416 VAL A C 1
ATOM 3435 O O . VAL A 1 416 ? 14.048 -6.955 1.778 1.00 98.50 416 VAL A O 1
ATOM 3438 N N . ALA A 1 417 ? 14.880 -4.875 1.961 1.00 97.88 417 ALA A N 1
ATOM 3439 C CA . ALA A 1 417 ? 15.904 -5.044 0.930 1.00 97.88 417 ALA A CA 1
ATOM 3440 C C . ALA A 1 417 ? 17.215 -5.646 1.480 1.00 97.88 417 ALA A C 1
ATOM 3442 O O . ALA A 1 417 ? 17.436 -5.723 2.695 1.00 97.88 417 ALA A O 1
ATOM 3443 N N . GLY A 1 418 ? 18.124 -6.014 0.575 1.00 97.06 418 GLY A N 1
ATOM 3444 C CA . GLY A 1 418 ? 19.453 -6.553 0.878 1.00 97.06 418 GLY A CA 1
ATOM 3445 C C . GLY A 1 418 ? 19.535 -8.075 1.041 1.00 97.06 418 GLY A C 1
ATOM 3446 O O . GLY A 1 418 ? 20.589 -8.571 1.428 1.00 97.06 418 GLY A O 1
ATOM 3447 N N . GLY A 1 419 ? 18.459 -8.805 0.745 1.00 96.81 419 GLY A N 1
ATOM 3448 C CA . GLY A 1 419 ? 18.414 -10.267 0.746 1.00 96.81 419 GLY A CA 1
ATOM 3449 C C . GLY A 1 419 ? 18.441 -10.909 2.137 1.00 96.81 419 GLY A C 1
ATOM 3450 O O . GLY A 1 419 ? 18.633 -10.245 3.155 1.00 96.81 419 GLY A O 1
ATOM 3451 N N . ARG A 1 420 ? 18.233 -12.232 2.162 1.00 97.38 420 ARG A N 1
ATOM 3452 C CA . ARG A 1 420 ? 18.411 -13.122 3.328 1.00 97.38 420 ARG A CA 1
ATOM 3453 C C . ARG A 1 420 ? 17.762 -12.638 4.637 1.00 97.38 420 ARG A C 1
ATOM 3455 O O . ARG A 1 420 ? 18.362 -12.747 5.705 1.00 97.38 420 ARG A O 1
ATOM 3462 N N . ASN A 1 421 ? 16.533 -12.120 4.570 1.00 98.38 421 ASN A N 1
ATOM 3463 C CA . ASN A 1 421 ? 15.782 -11.662 5.747 1.00 98.38 421 ASN A CA 1
ATOM 3464 C C . ASN A 1 421 ? 14.291 -12.056 5.748 1.00 98.38 421 ASN A C 1
ATOM 3466 O O . ASN A 1 421 ? 13.524 -11.556 6.569 1.00 98.38 421 ASN A O 1
ATOM 3470 N N . LEU A 1 422 ? 13.861 -12.943 4.848 1.00 98.19 422 LEU A N 1
ATOM 3471 C CA . LEU A 1 422 ? 12.503 -13.492 4.817 1.00 98.19 422 LEU A CA 1
ATOM 3472 C C . LEU A 1 422 ? 12.348 -14.600 5.880 1.00 98.19 422 LEU A C 1
ATOM 3474 O O . LEU A 1 422 ? 13.063 -15.598 5.788 1.00 98.19 422 LEU A O 1
ATOM 3478 N N . PRO A 1 423 ? 11.423 -14.501 6.853 1.00 97.69 423 PRO A N 1
ATOM 3479 C CA . PRO A 1 423 ? 11.233 -15.565 7.836 1.00 97.69 423 PRO A CA 1
ATOM 3480 C C . PRO A 1 423 ? 10.867 -16.894 7.164 1.00 97.69 423 PRO A C 1
ATOM 3482 O O . PRO A 1 423 ? 9.997 -16.938 6.289 1.00 97.69 423 PRO A O 1
ATOM 3485 N N . ALA A 1 424 ? 11.477 -17.992 7.616 1.00 96.31 424 ALA A N 1
ATOM 3486 C CA . ALA A 1 424 ? 11.226 -19.325 7.062 1.00 96.31 424 ALA A CA 1
ATOM 3487 C C . ALA A 1 424 ? 9.738 -19.726 7.131 1.00 96.31 424 ALA A C 1
ATOM 3489 O O . ALA A 1 424 ? 9.228 -20.368 6.215 1.00 96.31 424 ALA A O 1
ATOM 3490 N N . ALA A 1 425 ? 9.014 -19.266 8.160 1.00 96.00 425 ALA A N 1
ATOM 3491 C CA . ALA A 1 425 ? 7.584 -19.521 8.348 1.00 96.00 425 ALA A CA 1
ATOM 3492 C C . ALA A 1 425 ? 6.701 -19.057 7.171 1.00 96.00 425 ALA A C 1
ATOM 3494 O O . ALA A 1 425 ? 5.622 -19.604 6.960 1.00 96.00 425 ALA A O 1
ATOM 3495 N N . VAL A 1 426 ? 7.153 -18.071 6.386 1.00 96.56 426 VAL A N 1
ATOM 3496 C CA . VAL A 1 426 ? 6.401 -17.496 5.256 1.00 96.56 426 VAL A CA 1
ATOM 3497 C C . VAL A 1 426 ? 7.102 -17.692 3.908 1.00 96.56 426 VAL A C 1
ATOM 3499 O O . VAL A 1 426 ? 6.691 -17.109 2.904 1.00 96.56 426 VAL A O 1
ATOM 3502 N N . GLN A 1 427 ? 8.125 -18.553 3.833 1.00 96.94 427 GLN A N 1
ATOM 3503 C CA . GLN A 1 427 ? 8.882 -18.781 2.594 1.00 96.94 427 GLN A CA 1
ATOM 3504 C C . GLN A 1 427 ? 8.012 -19.298 1.437 1.00 96.94 427 GLN A C 1
ATOM 3506 O O . GLN A 1 427 ? 8.229 -18.931 0.283 1.00 96.94 427 GLN A O 1
ATOM 3511 N N . GLY A 1 428 ? 6.978 -20.091 1.746 1.00 97.94 428 GLY A N 1
ATOM 3512 C CA . GLY A 1 428 ? 6.036 -20.604 0.748 1.00 97.94 428 GLY A CA 1
ATOM 3513 C C . GLY A 1 428 ? 5.290 -19.493 0.005 1.00 97.94 428 GLY A C 1
ATOM 3514 O O . GLY A 1 428 ? 4.989 -19.646 -1.177 1.00 97.94 428 GLY A O 1
ATOM 3515 N N . VAL A 1 429 ? 5.067 -18.344 0.655 1.00 98.12 429 VAL A N 1
ATOM 3516 C CA . VAL A 1 429 ? 4.461 -17.171 0.014 1.00 98.12 429 VAL A CA 1
ATOM 3517 C C . VAL A 1 429 ? 5.403 -16.610 -1.050 1.00 98.12 429 VAL A C 1
ATOM 3519 O O . VAL A 1 429 ? 4.982 -16.407 -2.184 1.00 98.12 429 VAL A O 1
ATOM 3522 N N . ALA A 1 430 ? 6.688 -16.431 -0.734 1.00 98.31 430 ALA A N 1
ATOM 3523 C CA . ALA A 1 430 ? 7.676 -15.921 -1.688 1.00 98.31 430 ALA A CA 1
ATOM 3524 C C . ALA A 1 430 ? 7.866 -16.845 -2.903 1.00 98.31 430 ALA A C 1
ATOM 3526 O O . ALA A 1 430 ? 7.980 -16.357 -4.027 1.00 98.31 430 ALA A O 1
ATOM 3527 N N . VAL A 1 431 ? 7.830 -18.169 -2.697 1.00 98.69 431 VAL A N 1
ATOM 3528 C CA . VAL A 1 431 ? 7.852 -19.148 -3.800 1.00 98.69 431 VAL A CA 1
ATOM 3529 C C . VAL A 1 431 ? 6.656 -18.927 -4.727 1.00 98.69 431 VAL A C 1
ATOM 3531 O O . VAL A 1 431 ? 6.833 -18.794 -5.938 1.00 98.69 431 VAL A O 1
ATOM 3534 N N . LYS A 1 432 ? 5.447 -18.799 -4.165 1.00 98.38 432 LYS A N 1
ATOM 3535 C CA . LYS A 1 432 ? 4.227 -18.553 -4.947 1.00 98.38 432 LYS A CA 1
ATOM 3536 C C . LYS A 1 432 ? 4.259 -17.218 -5.686 1.00 98.38 432 LYS A C 1
ATOM 3538 O O . LYS A 1 432 ? 3.800 -17.153 -6.819 1.00 98.38 432 LYS A O 1
ATOM 3543 N N . VAL A 1 433 ? 4.838 -16.168 -5.103 1.00 98.44 433 VAL A N 1
ATOM 3544 C CA . VAL A 1 433 ? 4.999 -14.871 -5.786 1.00 98.44 433 VAL A CA 1
ATOM 3545 C C . VAL A 1 433 ? 5.854 -15.002 -7.046 1.00 98.44 433 VAL A C 1
ATOM 3547 O O . VAL A 1 433 ? 5.493 -14.434 -8.080 1.00 98.44 433 VAL A O 1
ATOM 3550 N N . LEU A 1 434 ? 6.954 -15.759 -6.990 1.00 98.12 434 LEU A N 1
ATOM 3551 C CA . LEU A 1 434 ? 7.785 -16.023 -8.169 1.00 98.12 434 LEU A CA 1
ATOM 3552 C C . LEU A 1 434 ? 7.024 -16.844 -9.210 1.00 98.12 434 LEU A C 1
ATOM 3554 O O . LEU A 1 434 ? 6.943 -16.436 -10.365 1.00 98.12 434 LEU A O 1
ATOM 3558 N N . GLU A 1 435 ? 6.389 -17.944 -8.801 1.00 97.75 435 GLU A N 1
ATOM 3559 C CA . GLU A 1 435 ? 5.579 -18.780 -9.698 1.00 97.75 435 GLU A CA 1
ATOM 3560 C C . GLU A 1 435 ? 4.479 -17.968 -10.401 1.00 97.75 435 GLU A C 1
ATOM 3562 O O . GLU A 1 435 ? 4.333 -18.041 -11.621 1.00 97.75 435 GLU A O 1
ATOM 3567 N N . HIS A 1 436 ? 3.755 -17.124 -9.663 1.00 97.88 436 HIS A N 1
ATOM 3568 C CA . HIS A 1 436 ? 2.726 -16.249 -10.220 1.00 97.88 436 HIS A CA 1
ATOM 3569 C C . HIS A 1 436 ? 3.308 -15.183 -11.158 1.00 97.88 436 HIS A C 1
ATOM 3571 O O . HIS A 1 436 ? 2.719 -14.899 -12.199 1.00 97.88 436 HIS A O 1
ATOM 3577 N N . SER A 1 437 ? 4.468 -14.605 -10.831 1.00 97.38 437 SER A N 1
ATOM 3578 C CA . SER A 1 437 ? 5.141 -13.622 -11.696 1.00 97.38 437 SER A CA 1
ATOM 3579 C C . SER A 1 437 ? 5.549 -14.241 -13.038 1.00 97.38 437 SER A C 1
ATOM 3581 O O . SER A 1 437 ? 5.393 -13.606 -14.084 1.00 97.38 437 SER A O 1
ATOM 3583 N N . ARG A 1 438 ? 5.996 -15.505 -13.022 1.00 95.56 438 ARG A N 1
ATOM 3584 C CA . ARG A 1 438 ? 6.315 -16.296 -14.221 1.00 95.56 438 ARG A CA 1
ATOM 3585 C C . ARG A 1 438 ? 5.064 -16.653 -15.015 1.00 95.56 438 ARG A C 1
ATOM 3587 O O . ARG A 1 438 ? 5.046 -16.445 -16.224 1.00 95.56 438 ARG A O 1
ATOM 3594 N N . GLN A 1 439 ? 3.997 -17.096 -14.344 1.00 95.25 439 GLN A N 1
ATOM 3595 C CA . GLN A 1 439 ? 2.702 -17.370 -14.980 1.00 95.25 439 GLN A CA 1
ATOM 3596 C C . GLN A 1 439 ? 2.150 -16.127 -15.691 1.00 95.25 439 GLN A C 1
ATOM 3598 O O . GLN A 1 439 ? 1.634 -16.220 -16.799 1.00 95.25 439 GLN A O 1
ATOM 3603 N N . MET A 1 440 ? 2.301 -14.951 -15.079 1.00 96.06 440 MET A N 1
ATOM 3604 C CA . MET A 1 440 ? 1.905 -13.666 -15.661 1.00 96.06 440 MET A CA 1
ATOM 3605 C C . MET A 1 440 ? 2.966 -13.062 -16.591 1.00 96.06 440 MET A C 1
ATOM 3607 O O . MET A 1 440 ? 2.797 -11.935 -17.065 1.00 96.06 440 MET A O 1
ATOM 3611 N N . ARG A 1 441 ? 4.063 -13.783 -16.855 1.00 95.62 441 ARG A N 1
ATOM 3612 C CA . ARG A 1 441 ? 5.085 -13.445 -17.855 1.00 95.62 441 ARG A CA 1
ATOM 3613 C C . ARG A 1 441 ? 5.653 -12.041 -17.659 1.00 95.62 441 ARG A C 1
ATOM 3615 O O . ARG A 1 441 ? 5.671 -11.213 -18.577 1.00 95.62 441 ARG A O 1
ATOM 3622 N N . TYR A 1 442 ? 6.036 -11.741 -16.421 1.00 96.81 442 TYR A N 1
ATOM 3623 C CA . TYR A 1 442 ? 6.684 -10.477 -16.089 1.00 96.81 442 TYR A CA 1
ATOM 3624 C C . TYR A 1 442 ? 7.984 -10.317 -16.875 1.00 96.81 442 TYR A C 1
ATOM 3626 O O . TYR A 1 442 ? 8.706 -11.280 -17.115 1.00 96.81 442 TYR A O 1
ATOM 3634 N N . GLN A 1 443 ? 8.278 -9.079 -17.265 1.00 95.56 443 GLN A N 1
ATOM 3635 C CA . GLN A 1 443 ? 9.583 -8.740 -17.822 1.00 95.56 443 GLN A CA 1
ATOM 3636 C C . GLN A 1 443 ? 10.642 -8.710 -16.706 1.00 95.56 443 GLN A C 1
ATOM 3638 O O . GLN A 1 443 ? 10.317 -8.756 -15.515 1.00 95.56 443 GLN A O 1
ATOM 3643 N N . SER A 1 444 ? 11.917 -8.627 -17.084 1.00 96.06 444 SER A N 1
ATOM 3644 C CA . SER A 1 444 ? 13.016 -8.633 -16.120 1.00 96.06 444 SER A CA 1
ATOM 3645 C C . SER A 1 444 ? 13.026 -7.398 -15.218 1.00 96.06 444 SER A C 1
ATOM 3647 O O . SER A 1 444 ? 12.466 -6.342 -15.530 1.00 96.06 444 SER A O 1
ATOM 3649 N N . PHE A 1 445 ? 13.729 -7.512 -14.096 1.00 98.19 445 PHE A N 1
ATOM 3650 C CA . PHE A 1 445 ? 13.977 -6.414 -13.169 1.00 98.19 445 PHE A CA 1
ATOM 3651 C C . PHE A 1 445 ? 14.551 -5.177 -13.881 1.00 98.19 445 PHE A C 1
ATOM 3653 O O . PHE A 1 445 ? 14.070 -4.062 -13.673 1.00 98.19 445 PHE A O 1
ATOM 3660 N N . ASN A 1 446 ? 15.506 -5.365 -14.798 1.00 97.81 446 ASN A N 1
ATOM 3661 C CA . ASN A 1 446 ? 16.094 -4.274 -15.576 1.00 97.81 446 ASN A CA 1
ATOM 3662 C C . ASN A 1 446 ? 15.106 -3.632 -16.567 1.00 97.81 446 ASN A C 1
ATOM 3664 O O . ASN A 1 446 ? 15.157 -2.416 -16.766 1.00 97.81 446 ASN A O 1
ATOM 3668 N N . ALA A 1 447 ? 14.166 -4.391 -17.143 1.00 96.88 447 ALA A N 1
ATOM 3669 C CA . ALA A 1 447 ? 13.098 -3.820 -17.967 1.00 96.88 447 ALA A CA 1
ATOM 3670 C C . ALA A 1 447 ? 12.208 -2.868 -17.147 1.00 96.88 447 ALA A C 1
ATOM 3672 O O . ALA A 1 447 ? 11.938 -1.738 -17.566 1.00 96.88 447 ALA A O 1
ATOM 3673 N N . TYR A 1 448 ? 11.840 -3.270 -15.926 1.00 98.38 448 TYR A N 1
ATOM 3674 C CA . TYR A 1 448 ? 11.112 -2.403 -15.001 1.00 98.38 448 TYR A CA 1
ATOM 3675 C C . TYR A 1 448 ? 11.943 -1.199 -14.544 1.00 98.38 448 TYR A C 1
ATOM 3677 O O . TYR A 1 448 ? 11.419 -0.085 -14.518 1.00 98.38 448 TYR A O 1
ATOM 3685 N N . ARG A 1 449 ? 13.248 -1.358 -14.279 1.00 98.19 449 ARG A N 1
ATOM 3686 C CA . ARG A 1 449 ? 14.130 -0.217 -13.976 1.00 98.19 449 ARG A CA 1
ATOM 3687 C C . ARG A 1 449 ? 14.096 0.831 -15.090 1.00 98.19 449 ARG A C 1
ATOM 3689 O O . ARG A 1 449 ? 13.828 2.000 -14.808 1.00 98.19 449 ARG A O 1
ATOM 3696 N N . LYS A 1 450 ? 14.243 0.411 -16.352 1.00 97.06 450 LYS A N 1
ATOM 3697 C CA . LYS A 1 450 ? 14.123 1.304 -17.519 1.00 97.06 450 LYS A CA 1
ATOM 3698 C C . LYS A 1 450 ? 12.756 1.995 -17.569 1.00 97.06 450 LYS A C 1
ATOM 3700 O O . LYS A 1 450 ? 12.691 3.213 -17.727 1.00 97.06 450 LYS A O 1
ATOM 3705 N N . ARG A 1 451 ? 11.660 1.252 -17.361 1.00 97.19 451 ARG A N 1
ATOM 3706 C CA . ARG A 1 451 ? 10.289 1.801 -17.371 1.00 97.19 451 ARG A CA 1
ATOM 3707 C C . ARG A 1 451 ? 10.059 2.896 -16.325 1.00 97.19 451 ARG A C 1
ATOM 3709 O O . ARG A 1 451 ? 9.246 3.792 -16.557 1.00 97.19 451 ARG A O 1
ATOM 3716 N N . PHE A 1 452 ? 10.765 2.839 -15.201 1.00 96.69 452 PHE A N 1
ATOM 3717 C CA . PHE A 1 452 ? 10.690 3.825 -14.120 1.00 96.69 452 PHE A CA 1
ATOM 3718 C C . PHE A 1 452 ? 11.866 4.817 -14.130 1.00 96.69 452 PHE A C 1
ATOM 3720 O O . PHE A 1 452 ? 12.164 5.446 -13.118 1.00 96.69 452 PHE A O 1
ATOM 3727 N N . ASN A 1 453 ? 12.491 5.027 -15.296 1.00 94.38 453 ASN A N 1
ATOM 3728 C CA . ASN A 1 453 ? 13.573 5.994 -15.522 1.00 94.38 453 ASN A CA 1
ATOM 3729 C C . ASN A 1 453 ? 14.822 5.769 -14.650 1.00 94.38 453 ASN A C 1
ATOM 3731 O O . ASN A 1 453 ? 15.532 6.724 -14.320 1.00 94.38 453 ASN A O 1
ATOM 3735 N N . MET A 1 454 ? 15.096 4.520 -14.280 1.00 95.69 454 MET A N 1
ATOM 3736 C CA . MET A 1 454 ? 16.334 4.108 -13.626 1.00 95.69 454 MET A CA 1
ATOM 3737 C C . MET A 1 454 ? 17.280 3.469 -14.642 1.00 95.69 454 MET A C 1
ATOM 3739 O O . MET A 1 454 ? 16.855 2.882 -15.639 1.00 95.69 454 MET A O 1
ATOM 3743 N N . LYS A 1 455 ? 18.585 3.550 -14.370 1.00 95.38 455 LYS A N 1
ATOM 3744 C CA . LYS A 1 455 ? 19.579 2.829 -15.170 1.00 95.38 455 LYS A CA 1
ATOM 3745 C C . LYS A 1 455 ? 19.496 1.328 -14.867 1.00 95.38 455 LYS A C 1
ATOM 3747 O O . LYS A 1 455 ? 19.436 0.988 -13.682 1.00 95.38 455 LYS A O 1
ATOM 3752 N N . PRO A 1 456 ? 19.499 0.446 -15.880 1.00 97.62 456 PRO A N 1
ATOM 3753 C CA . PRO A 1 456 ? 19.620 -0.989 -15.643 1.00 97.62 456 PRO A CA 1
ATOM 3754 C C . PRO A 1 456 ? 20.951 -1.290 -14.945 1.00 97.62 456 PRO A C 1
ATOM 3756 O O . PRO A 1 456 ? 21.937 -0.585 -15.163 1.00 97.62 456 PRO A O 1
ATOM 3759 N N . TYR A 1 457 ? 20.964 -2.313 -14.095 1.00 98.31 457 TYR A N 1
ATOM 3760 C CA . TYR A 1 457 ? 22.194 -2.789 -13.472 1.00 98.31 457 TYR A CA 1
ATOM 3761 C C . TYR A 1 457 ? 23.059 -3.530 -14.484 1.00 98.31 457 TYR A C 1
ATOM 3763 O O . TYR A 1 457 ? 22.548 -4.335 -15.263 1.00 98.31 457 TYR A O 1
ATOM 3771 N N . SER A 1 458 ? 24.364 -3.269 -14.437 1.00 97.62 458 SER A N 1
ATOM 3772 C CA . SER A 1 458 ? 25.353 -3.874 -15.333 1.00 97.62 458 SER A CA 1
ATOM 3773 C C . SER A 1 458 ? 25.943 -5.177 -14.789 1.00 97.62 458 SER A C 1
ATOM 3775 O O . SER A 1 458 ? 26.433 -6.004 -15.554 1.00 97.62 458 SER A O 1
ATOM 3777 N N . SER A 1 459 ? 25.881 -5.392 -13.471 1.00 98.19 459 SER A N 1
ATOM 3778 C CA . SER A 1 459 ? 26.391 -6.598 -12.819 1.00 98.19 459 SER A CA 1
ATOM 3779 C C . SER A 1 459 ? 25.606 -6.948 -11.554 1.00 98.19 459 SER A C 1
ATOM 3781 O O . SER A 1 459 ? 24.936 -6.105 -10.949 1.00 98.19 459 SER A O 1
ATOM 3783 N N . PHE A 1 460 ? 25.718 -8.205 -11.118 1.00 98.56 460 PHE A N 1
ATOM 3784 C CA . PHE A 1 460 ? 25.131 -8.664 -9.856 1.00 98.56 460 PHE A CA 1
ATOM 3785 C C . PHE A 1 460 ? 25.753 -7.972 -8.633 1.00 98.56 460 PHE A C 1
ATOM 3787 O O . PHE A 1 460 ? 25.045 -7.694 -7.664 1.00 98.56 460 PHE A O 1
ATOM 3794 N N . GLU A 1 461 ? 27.049 -7.645 -8.680 1.00 98.00 461 GLU A N 1
ATOM 3795 C CA . GLU A 1 461 ? 27.736 -6.908 -7.610 1.00 98.00 461 GLU A CA 1
ATOM 3796 C C . GLU A 1 461 ? 27.212 -5.470 -7.489 1.00 98.00 461 GLU A C 1
ATOM 3798 O O . GLU A 1 461 ? 26.980 -4.987 -6.381 1.00 98.00 461 GLU A O 1
ATOM 3803 N N . GLU A 1 462 ? 26.948 -4.794 -8.615 1.00 97.62 462 GLU A N 1
ATOM 3804 C CA . GLU A 1 462 ? 26.376 -3.443 -8.612 1.00 97.62 462 GLU A CA 1
ATOM 3805 C C . GLU A 1 462 ? 24.983 -3.423 -7.962 1.00 97.62 462 GLU A C 1
ATOM 3807 O O . GLU A 1 462 ? 24.683 -2.517 -7.171 1.00 97.62 462 GLU A O 1
ATOM 3812 N N . MET A 1 463 ? 24.161 -4.429 -8.284 1.00 98.19 463 MET A N 1
ATOM 3813 C CA . MET A 1 463 ? 22.791 -4.589 -7.794 1.00 98.19 463 MET A CA 1
ATOM 3814 C C . MET A 1 463 ? 22.746 -4.909 -6.297 1.00 98.19 463 MET A C 1
ATOM 3816 O O . MET A 1 463 ? 22.015 -4.259 -5.552 1.00 98.19 463 MET A O 1
ATOM 3820 N N . THR A 1 464 ? 23.514 -5.904 -5.853 1.00 98.06 464 THR A N 1
ATOM 3821 C CA . THR A 1 464 ? 23.447 -6.433 -4.478 1.00 98.06 464 THR A CA 1
ATOM 3822 C C . THR A 1 464 ? 24.328 -5.667 -3.495 1.00 98.06 464 THR A C 1
ATOM 3824 O O . THR A 1 464 ? 24.041 -5.649 -2.300 1.00 98.06 464 THR A O 1
ATOM 3827 N N . GLY A 1 465 ? 25.412 -5.036 -3.966 1.00 96.69 465 GLY A N 1
ATOM 3828 C CA . GLY A 1 465 ? 26.432 -4.441 -3.100 1.00 96.69 465 GLY A CA 1
ATOM 3829 C C . GLY A 1 465 ? 27.142 -5.455 -2.190 1.00 96.69 465 GLY A C 1
ATOM 3830 O O . GLY A 1 465 ? 27.795 -5.046 -1.234 1.00 96.69 465 GLY A O 1
ATOM 3831 N N . ASN A 1 466 ? 26.995 -6.759 -2.451 1.00 96.25 466 ASN A N 1
ATOM 3832 C CA . ASN A 1 466 ? 27.544 -7.846 -1.648 1.00 96.25 466 ASN A CA 1
ATOM 3833 C C . ASN A 1 466 ? 28.047 -8.958 -2.577 1.00 96.25 466 ASN A C 1
ATOM 3835 O O . ASN A 1 466 ? 27.269 -9.537 -3.331 1.00 96.25 466 ASN A O 1
ATOM 3839 N N . LYS A 1 467 ? 29.345 -9.265 -2.505 1.00 96.94 467 LYS A N 1
ATOM 3840 C CA . LYS A 1 467 ? 29.993 -10.215 -3.417 1.00 96.94 467 LYS A CA 1
ATOM 3841 C C . LYS A 1 467 ? 29.444 -11.640 -3.297 1.00 96.94 467 LYS A C 1
ATOM 3843 O O . LYS A 1 467 ? 29.137 -12.254 -4.307 1.00 96.94 467 LYS A O 1
ATOM 3848 N N . GLU A 1 468 ? 29.242 -12.132 -2.076 1.00 96.62 468 GLU A N 1
ATOM 3849 C CA . GLU A 1 468 ? 28.708 -13.480 -1.838 1.00 96.62 468 GLU A CA 1
ATOM 3850 C C . GLU A 1 468 ? 27.296 -13.629 -2.429 1.00 96.62 468 GLU A C 1
ATOM 3852 O O . GLU A 1 468 ? 26.998 -14.586 -3.140 1.00 96.62 468 GLU A O 1
ATOM 3857 N N . LEU A 1 469 ? 26.425 -12.644 -2.188 1.00 96.81 469 LEU A N 1
ATOM 3858 C CA . LEU A 1 469 ? 25.073 -12.632 -2.740 1.00 96.81 469 LEU A CA 1
ATOM 3859 C C . LEU A 1 469 ? 25.086 -12.476 -4.268 1.00 96.81 469 LEU A C 1
ATOM 3861 O O . LEU A 1 469 ? 24.264 -13.083 -4.952 1.00 96.81 469 LEU A O 1
ATOM 3865 N N . ALA A 1 470 ? 26.013 -11.685 -4.813 1.00 98.31 470 ALA A N 1
ATOM 3866 C CA . ALA A 1 470 ? 26.192 -11.529 -6.251 1.00 98.31 470 ALA A CA 1
ATOM 3867 C C . ALA A 1 470 ? 26.612 -12.839 -6.932 1.00 98.31 470 ALA A C 1
ATOM 3869 O O . ALA A 1 470 ? 26.068 -13.166 -7.988 1.00 98.31 470 ALA A O 1
ATOM 3870 N N . ASP A 1 471 ? 27.528 -13.596 -6.324 1.00 98.19 471 ASP A N 1
ATOM 3871 C CA . ASP A 1 471 ? 27.993 -14.887 -6.835 1.00 98.19 471 ASP A CA 1
ATOM 3872 C C . ASP A 1 471 ? 26.861 -15.925 -6.841 1.00 98.19 471 ASP A C 1
ATOM 3874 O O . ASP A 1 471 ? 26.642 -16.600 -7.849 1.00 98.19 471 ASP A O 1
ATOM 3878 N N . GLU A 1 472 ? 26.071 -15.988 -5.766 1.00 97.75 472 GLU A N 1
ATOM 3879 C CA . GLU A 1 472 ? 24.866 -16.825 -5.679 1.00 97.75 472 GLU A CA 1
ATOM 3880 C C . GLU A 1 472 ? 23.842 -16.468 -6.770 1.00 97.75 472 GLU A C 1
ATOM 3882 O O . GLU A 1 472 ? 23.325 -17.340 -7.472 1.00 97.75 472 GLU A O 1
ATOM 3887 N N . MET A 1 473 ? 23.581 -15.172 -6.965 1.00 98.06 473 MET A N 1
ATOM 3888 C CA . MET A 1 473 ? 22.674 -14.689 -8.009 1.00 98.06 473 MET A CA 1
ATOM 3889 C C . MET A 1 473 ? 23.192 -15.000 -9.418 1.00 98.06 473 MET A C 1
ATOM 3891 O O . MET A 1 473 ? 22.406 -15.387 -10.283 1.00 98.06 473 MET A O 1
ATOM 3895 N N . LYS A 1 474 ? 24.504 -14.881 -9.650 1.00 97.19 474 LYS A N 1
ATOM 3896 C CA . LYS A 1 474 ? 25.141 -15.220 -10.927 1.00 97.19 474 LYS A CA 1
ATOM 3897 C C . LYS A 1 474 ? 25.021 -16.709 -11.239 1.00 97.19 474 LYS A C 1
ATOM 3899 O O . LYS A 1 474 ? 24.734 -17.055 -12.380 1.00 97.19 474 LYS A O 1
ATOM 3904 N N . GLN A 1 475 ? 25.194 -17.577 -10.244 1.00 97.19 475 GLN A N 1
ATOM 3905 C CA . GLN A 1 475 ? 24.996 -19.020 -10.410 1.00 97.19 475 GLN A CA 1
ATOM 3906 C C . GLN A 1 475 ? 23.540 -19.374 -10.735 1.00 97.19 475 GLN A C 1
ATOM 3908 O O . GLN A 1 475 ? 23.300 -20.285 -11.519 1.00 97.19 475 GLN A O 1
ATOM 3913 N N . LEU A 1 476 ? 22.575 -18.665 -10.140 1.00 97.06 476 LEU A N 1
ATOM 3914 C CA . LEU A 1 476 ? 21.148 -18.918 -10.353 1.00 97.06 476 LEU A CA 1
ATOM 3915 C C . LEU A 1 476 ? 20.634 -18.399 -11.702 1.00 97.06 476 LEU A C 1
ATOM 3917 O O . LEU A 1 476 ? 19.860 -19.089 -12.355 1.00 97.06 476 LEU A O 1
ATOM 3921 N N . TYR A 1 477 ? 21.020 -17.186 -12.102 1.00 96.50 477 TYR A N 1
ATOM 3922 C CA . TYR A 1 477 ? 20.430 -16.502 -13.260 1.00 96.50 477 TYR A CA 1
ATOM 3923 C C . TYR A 1 477 ? 21.338 -16.440 -14.492 1.00 96.50 477 TYR A C 1
ATOM 3925 O O . TYR A 1 477 ? 20.853 -16.155 -15.584 1.00 96.50 477 TYR A O 1
ATOM 3933 N N . GLY A 1 478 ? 22.651 -16.639 -14.342 1.00 95.62 478 GLY A N 1
ATOM 3934 C CA . GLY A 1 478 ? 23.645 -16.516 -15.415 1.00 95.62 478 GLY A CA 1
ATOM 3935 C C . GLY A 1 478 ? 23.908 -15.072 -15.869 1.00 95.62 478 GLY A C 1
ATOM 3936 O O . GLY A 1 478 ? 25.063 -14.651 -15.938 1.00 95.62 478 GLY A O 1
ATOM 3937 N N . HIS A 1 479 ? 22.856 -14.290 -16.130 1.00 95.00 479 HIS A N 1
ATOM 3938 C CA . HIS A 1 479 ? 22.924 -12.925 -16.653 1.00 95.00 479 HIS A CA 1
ATOM 3939 C C . HIS A 1 479 ? 22.048 -11.941 -15.859 1.00 95.00 479 HIS A C 1
ATOM 3941 O O . HIS A 1 479 ? 20.951 -12.282 -15.420 1.00 95.00 479 HIS A O 1
ATOM 3947 N N . ILE A 1 480 ? 22.510 -10.694 -15.699 1.00 96.12 480 ILE A N 1
ATOM 3948 C CA . ILE A 1 480 ? 21.824 -9.667 -14.891 1.00 96.12 480 ILE A CA 1
ATOM 3949 C C . ILE A 1 480 ? 20.441 -9.297 -15.453 1.00 96.12 480 ILE A C 1
ATOM 3951 O O . ILE A 1 480 ? 19.495 -9.081 -14.699 1.00 96.12 480 ILE A O 1
ATOM 3955 N N . ASP A 1 481 ? 20.290 -9.311 -16.779 1.00 94.50 481 ASP A N 1
ATOM 3956 C CA . ASP A 1 481 ? 19.013 -9.037 -17.452 1.00 94.50 481 ASP A CA 1
ATOM 3957 C C . ASP A 1 481 ? 17.989 -10.179 -17.357 1.00 94.50 481 ASP A C 1
ATOM 3959 O O . ASP A 1 481 ? 16.849 -9.991 -17.775 1.00 94.50 481 ASP A O 1
ATOM 3963 N N . ALA A 1 482 ? 18.356 -11.333 -16.788 1.00 94.88 482 ALA A N 1
ATOM 3964 C CA . ALA A 1 482 ? 17.431 -12.437 -16.524 1.00 94.88 482 ALA A CA 1
ATOM 3965 C C . ALA A 1 482 ? 16.791 -12.369 -15.123 1.00 94.88 482 ALA A C 1
ATOM 3967 O O . ALA A 1 482 ? 15.878 -13.138 -14.831 1.00 94.88 482 ALA A O 1
ATOM 3968 N N . VAL A 1 483 ? 17.248 -11.461 -14.249 1.00 97.62 483 VAL A N 1
ATOM 3969 C CA . VAL A 1 483 ? 16.758 -11.369 -12.865 1.00 97.62 483 VAL A CA 1
ATOM 3970 C C . VAL A 1 483 ? 15.276 -10.993 -12.838 1.00 97.62 483 VAL A C 1
ATOM 3972 O O . VAL A 1 483 ? 14.855 -9.997 -13.431 1.00 97.62 483 VAL A O 1
ATOM 3975 N N . GLU A 1 484 ? 14.481 -11.775 -12.111 1.00 98.06 484 GLU A N 1
ATOM 3976 C CA . GLU A 1 484 ? 13.046 -11.547 -11.929 1.00 98.06 484 GLU A CA 1
ATOM 3977 C C . GLU A 1 484 ? 12.769 -10.342 -11.018 1.00 98.06 484 GLU A C 1
ATOM 3979 O O . GLU A 1 484 ? 13.509 -10.080 -10.067 1.00 98.06 484 GLU A O 1
ATOM 3984 N N . LEU A 1 485 ? 11.660 -9.632 -11.268 1.00 98.56 485 LEU A N 1
ATOM 3985 C CA . LEU A 1 485 ? 11.293 -8.415 -10.532 1.00 98.56 485 LEU A CA 1
ATOM 3986 C C . LEU A 1 485 ? 11.289 -8.620 -9.008 1.00 98.56 485 LEU A C 1
ATOM 3988 O O . LEU A 1 485 ? 11.910 -7.841 -8.291 1.00 98.56 485 LEU A O 1
ATOM 3992 N N . TYR A 1 486 ? 10.604 -9.654 -8.509 1.00 98.62 486 TYR A N 1
ATOM 3993 C CA . TYR A 1 486 ? 10.457 -9.866 -7.066 1.00 98.62 486 TYR A CA 1
ATOM 3994 C C . TYR A 1 486 ? 11.790 -10.184 -6.381 1.00 98.62 486 TYR A C 1
ATOM 3996 O O . TYR A 1 486 ? 12.110 -9.586 -5.354 1.00 98.62 486 TYR A O 1
ATOM 4004 N N . THR A 1 487 ? 12.599 -11.071 -6.970 1.00 98.56 487 THR A N 1
ATOM 4005 C CA . THR A 1 487 ? 13.938 -11.367 -6.448 1.00 98.56 487 THR A CA 1
ATOM 4006 C C . THR A 1 487 ? 14.804 -10.116 -6.464 1.00 98.56 487 THR A C 1
ATOM 4008 O O . THR A 1 487 ? 15.370 -9.781 -5.428 1.00 98.56 487 THR A O 1
ATOM 4011 N N . GLY A 1 488 ? 14.850 -9.396 -7.593 1.00 98.56 488 GLY A N 1
ATOM 4012 C CA . GLY A 1 488 ? 15.613 -8.157 -7.738 1.00 98.56 488 GLY A CA 1
ATOM 4013 C C . GLY A 1 488 ? 15.266 -7.128 -6.662 1.00 98.56 488 GLY A C 1
ATOM 4014 O O . GLY A 1 488 ? 16.162 -6.623 -5.997 1.00 98.56 488 GLY A O 1
ATOM 4015 N N . LEU A 1 489 ? 13.973 -6.893 -6.408 1.00 98.75 489 LEU A N 1
ATOM 4016 C CA . LEU A 1 489 ? 13.500 -5.957 -5.379 1.00 98.75 489 LEU A CA 1
ATOM 4017 C C . LEU A 1 489 ? 13.978 -6.301 -3.961 1.00 98.75 489 LEU A C 1
ATOM 4019 O O . LEU A 1 489 ? 14.248 -5.393 -3.174 1.00 98.75 489 LEU A O 1
ATOM 4023 N N . LEU A 1 490 ? 14.054 -7.589 -3.616 1.00 98.62 490 LEU A N 1
ATOM 4024 C CA . LEU A 1 490 ? 14.426 -8.024 -2.269 1.00 98.62 490 LEU A CA 1
ATOM 4025 C C . LEU A 1 490 ? 15.939 -8.146 -2.068 1.00 98.62 490 LEU A C 1
ATOM 4027 O O . LEU A 1 490 ? 16.404 -7.931 -0.951 1.00 98.62 490 LEU A O 1
ATOM 4031 N N . VAL A 1 491 ? 16.712 -8.468 -3.110 1.00 98.44 491 VAL A N 1
ATOM 4032 C CA . VAL A 1 491 ? 18.182 -8.594 -3.020 1.00 98.44 491 VAL A CA 1
ATOM 4033 C C . VAL A 1 491 ? 18.929 -7.303 -3.353 1.00 98.44 491 VAL A C 1
ATOM 4035 O O . VAL A 1 491 ? 20.122 -7.210 -3.067 1.00 98.44 491 VAL A O 1
ATOM 4038 N N . GLU A 1 492 ? 18.258 -6.313 -3.951 1.00 98.62 492 GLU A N 1
ATOM 4039 C CA . GLU A 1 492 ? 18.845 -5.004 -4.249 1.00 98.62 492 GLU A CA 1
ATOM 4040 C C . GLU A 1 492 ? 19.439 -4.376 -2.982 1.00 98.62 492 GLU A C 1
ATOM 4042 O O . GLU A 1 492 ? 18.848 -4.434 -1.896 1.00 98.62 492 GLU A O 1
ATOM 4047 N N . LYS A 1 493 ? 20.613 -3.752 -3.120 1.00 97.88 493 LYS A N 1
ATOM 4048 C CA . LYS A 1 493 ? 21.275 -3.068 -2.012 1.00 97.88 493 LYS A CA 1
ATOM 4049 C C . LYS A 1 493 ? 20.359 -1.985 -1.423 1.00 97.88 493 LYS A C 1
ATOM 4051 O O . LYS A 1 493 ? 19.864 -1.129 -2.166 1.00 97.88 493 LYS A O 1
ATOM 4056 N N . PRO A 1 494 ? 20.145 -1.969 -0.097 1.00 97.25 494 PRO A N 1
ATOM 4057 C CA . PRO A 1 494 ? 19.400 -0.897 0.543 1.00 97.25 494 PRO A CA 1
ATOM 4058 C C . PRO A 1 494 ? 20.094 0.454 0.352 1.00 97.25 494 PRO A C 1
ATOM 4060 O O . PRO A 1 494 ? 21.322 0.536 0.257 1.00 97.25 494 PRO A O 1
ATOM 4063 N N . ARG A 1 495 ? 19.316 1.538 0.359 1.00 94.94 495 ARG A N 1
ATOM 4064 C CA . ARG A 1 495 ? 19.883 2.883 0.533 1.00 94.94 495 ARG A CA 1
ATOM 4065 C C . ARG A 1 495 ? 20.491 3.006 1.947 1.00 94.94 495 ARG A C 1
ATOM 4067 O O . ARG A 1 495 ? 20.064 2.281 2.852 1.00 94.94 495 ARG A O 1
ATOM 4074 N N . PRO A 1 496 ? 21.469 3.905 2.174 1.00 91.88 496 PRO A N 1
ATOM 4075 C CA . PRO A 1 496 ? 22.066 4.086 3.496 1.00 91.88 496 PRO A CA 1
ATOM 4076 C C . PRO A 1 496 ? 21.003 4.341 4.571 1.00 91.88 496 PRO A C 1
ATOM 4078 O O . PRO A 1 496 ? 20.182 5.243 4.426 1.00 91.88 496 PRO A O 1
ATOM 4081 N N . ASN A 1 497 ? 21.024 3.543 5.641 1.00 88.75 497 ASN A N 1
ATOM 4082 C CA . ASN A 1 497 ? 20.060 3.601 6.746 1.00 88.75 497 ASN A CA 1
ATOM 4083 C C . ASN A 1 497 ? 18.577 3.497 6.330 1.00 88.75 497 ASN A C 1
ATOM 4085 O O . ASN A 1 497 ? 17.724 4.049 7.023 1.00 88.75 497 ASN A O 1
ATOM 4089 N N . ALA A 1 498 ? 18.262 2.793 5.237 1.00 93.44 498 ALA A N 1
ATOM 4090 C CA . ALA A 1 498 ? 16.897 2.630 4.736 1.00 93.44 498 ALA A CA 1
ATOM 4091 C C . ALA A 1 498 ? 16.394 1.176 4.774 1.00 93.44 498 ALA A C 1
ATOM 4093 O O . ALA A 1 498 ? 17.173 0.220 4.727 1.00 93.44 498 ALA A O 1
ATOM 4094 N N . VAL A 1 499 ? 15.068 1.023 4.778 1.00 95.00 499 VAL A N 1
ATOM 4095 C CA . VAL A 1 499 ? 14.366 -0.269 4.720 1.00 95.00 499 VAL A CA 1
ATOM 4096 C C . VAL A 1 499 ? 14.410 -0.904 3.322 1.00 95.00 499 VAL A C 1
ATOM 4098 O O . VAL A 1 499 ? 14.348 -2.131 3.189 1.00 95.00 499 VAL A O 1
ATOM 4101 N N . PHE A 1 500 ? 14.559 -0.076 2.279 1.00 96.12 500 PHE A N 1
ATOM 4102 C CA . PHE A 1 500 ? 14.476 -0.458 0.868 1.00 96.12 500 PHE A CA 1
ATOM 4103 C C . PHE A 1 500 ? 15.684 -0.040 0.020 1.00 96.12 500 PHE A C 1
ATOM 4105 O O . PHE A 1 500 ? 16.438 0.873 0.369 1.00 96.12 500 PHE A O 1
ATOM 4112 N N . GLY A 1 501 ? 15.812 -0.685 -1.144 1.00 95.38 501 GLY A N 1
ATOM 4113 C CA . GLY A 1 501 ? 16.657 -0.251 -2.255 1.00 95.38 501 GLY A CA 1
ATOM 4114 C C . GLY A 1 501 ? 16.029 0.862 -3.105 1.00 95.38 501 GLY A C 1
ATOM 4115 O O . GLY A 1 501 ? 14.951 1.386 -2.810 1.00 95.38 501 GLY A O 1
ATOM 4116 N N . GLU A 1 502 ? 16.733 1.258 -4.167 1.00 97.06 502 GLU A N 1
ATOM 4117 C CA . GLU A 1 502 ? 16.295 2.304 -5.099 1.00 97.06 502 GLU A CA 1
ATOM 4118 C C . GLU A 1 502 ? 15.009 1.918 -5.840 1.00 97.06 502 GLU A C 1
ATOM 4120 O O . GLU A 1 502 ? 14.073 2.721 -5.886 1.00 97.06 502 GLU A O 1
ATOM 4125 N N . THR A 1 503 ? 14.936 0.697 -6.372 1.00 98.25 503 THR A N 1
ATOM 4126 C CA . THR A 1 503 ? 13.847 0.269 -7.256 1.00 98.25 503 THR A CA 1
ATOM 4127 C C . THR A 1 503 ? 12.513 0.217 -6.523 1.00 98.25 503 THR A C 1
ATOM 4129 O O . THR A 1 503 ? 11.502 0.671 -7.057 1.00 98.25 503 THR A O 1
ATOM 4132 N N . MET A 1 504 ? 12.502 -0.253 -5.272 1.00 98.00 504 MET A N 1
ATOM 4133 C CA . MET A 1 504 ? 11.279 -0.305 -4.463 1.00 98.00 504 MET A CA 1
ATOM 4134 C C . MET A 1 504 ? 10.647 1.085 -4.287 1.00 98.00 504 MET A C 1
ATOM 4136 O O . MET A 1 504 ? 9.429 1.227 -4.367 1.00 98.00 504 MET A O 1
ATOM 4140 N N . VAL A 1 505 ? 11.466 2.126 -4.089 1.00 96.62 505 VAL A N 1
ATOM 4141 C CA . VAL A 1 505 ? 10.990 3.509 -3.921 1.00 96.62 505 VAL A CA 1
ATOM 4142 C C . VAL A 1 505 ? 10.530 4.090 -5.256 1.00 96.62 505 VAL A C 1
ATOM 4144 O O . VAL A 1 505 ? 9.430 4.634 -5.348 1.00 96.62 505 VAL A O 1
ATOM 4147 N N . GLU A 1 506 ? 11.347 3.958 -6.299 1.00 97.44 506 GLU A N 1
ATOM 4148 C CA . GLU A 1 506 ? 11.085 4.576 -7.602 1.00 97.44 506 GLU A CA 1
ATOM 4149 C C . GLU A 1 506 ? 9.923 3.908 -8.358 1.00 97.44 506 GLU A C 1
ATOM 4151 O O . GLU A 1 506 ? 9.234 4.585 -9.121 1.00 97.44 506 GLU A O 1
ATOM 4156 N N . MET A 1 507 ? 9.649 2.621 -8.103 1.00 98.12 507 MET A N 1
ATOM 4157 C CA . MET A 1 507 ? 8.450 1.925 -8.590 1.00 98.12 507 MET A CA 1
ATOM 4158 C C . MET A 1 507 ? 7.252 2.079 -7.649 1.00 98.12 507 MET A C 1
ATOM 4160 O O . MET A 1 507 ? 6.132 2.299 -8.108 1.00 98.12 507 MET A O 1
ATOM 4164 N N . GLY A 1 508 ? 7.464 1.970 -6.335 1.00 97.94 508 GLY A N 1
ATOM 4165 C CA . GLY A 1 508 ? 6.387 1.972 -5.345 1.00 97.94 508 GLY A CA 1
ATOM 4166 C C . GLY A 1 508 ? 5.721 3.332 -5.167 1.00 97.94 508 GLY A C 1
ATOM 4167 O O . GLY A 1 508 ? 4.495 3.402 -5.082 1.00 97.94 508 GLY A O 1
ATOM 4168 N N . ALA A 1 509 ? 6.499 4.420 -5.154 1.00 97.44 509 ALA A N 1
ATOM 4169 C CA . ALA A 1 509 ? 5.963 5.762 -4.933 1.00 97.44 509 ALA A CA 1
ATOM 4170 C C . ALA A 1 509 ? 4.950 6.195 -6.015 1.00 97.44 509 ALA A C 1
ATOM 4172 O O . ALA A 1 509 ? 3.882 6.675 -5.635 1.00 97.44 509 ALA A O 1
ATOM 4173 N N . PRO A 1 510 ? 5.196 5.994 -7.329 1.00 98.62 510 PRO A N 1
ATOM 4174 C CA . PRO A 1 510 ? 4.192 6.230 -8.369 1.00 98.62 510 PRO A CA 1
ATOM 4175 C C . PRO A 1 510 ? 2.859 5.519 -8.132 1.00 98.62 510 PRO A C 1
ATOM 4177 O O . PRO A 1 510 ? 1.819 6.176 -8.131 1.00 98.62 510 PRO A O 1
ATOM 4180 N N . TYR A 1 511 ? 2.878 4.204 -7.891 1.00 98.69 511 TYR A N 1
ATOM 4181 C CA . TYR A 1 511 ? 1.653 3.437 -7.656 1.00 98.69 511 TYR A CA 1
ATOM 4182 C C . TYR A 1 511 ? 0.935 3.882 -6.383 1.00 98.69 511 TYR A C 1
ATOM 4184 O O . TYR A 1 511 ? -0.279 4.073 -6.399 1.00 98.69 511 TYR A O 1
ATOM 4192 N N . SER A 1 512 ? 1.685 4.097 -5.298 1.00 98.31 512 SER A N 1
ATOM 4193 C CA . SER A 1 512 ? 1.129 4.534 -4.019 1.00 98.31 512 SER A CA 1
ATOM 4194 C C . SER A 1 512 ? 0.462 5.903 -4.142 1.00 98.31 512 SER A C 1
ATOM 4196 O O . SER A 1 512 ? -0.698 6.053 -3.776 1.00 98.31 512 SER A O 1
ATOM 4198 N N . LEU A 1 513 ? 1.162 6.906 -4.680 1.00 98.00 513 LEU A N 1
ATOM 4199 C CA . LEU A 1 513 ? 0.627 8.267 -4.783 1.00 98.00 513 LEU A CA 1
ATOM 4200 C C . LEU A 1 513 ? -0.533 8.352 -5.777 1.00 98.00 513 LEU A C 1
ATOM 4202 O O . LEU A 1 513 ? -1.502 9.060 -5.510 1.00 98.00 513 LEU A O 1
ATOM 4206 N N . LYS A 1 514 ? -0.481 7.600 -6.886 1.00 98.56 514 LYS A N 1
ATOM 4207 C CA . LYS A 1 514 ? -1.605 7.501 -7.823 1.00 98.56 514 LYS A CA 1
ATOM 4208 C C . LYS A 1 514 ? -2.819 6.818 -7.190 1.00 98.56 514 LYS A C 1
ATOM 4210 O O . LYS A 1 514 ? -3.927 7.296 -7.390 1.00 98.56 514 LYS A O 1
ATOM 4215 N N . GLY A 1 515 ? -2.629 5.756 -6.408 1.00 98.38 515 GLY A N 1
ATOM 4216 C CA . GLY A 1 515 ? -3.720 5.079 -5.700 1.00 98.38 515 GLY A CA 1
ATOM 4217 C C . GLY A 1 515 ? -4.372 5.933 -4.609 1.00 98.38 515 GLY A C 1
ATOM 4218 O O . GLY A 1 515 ? -5.576 5.828 -4.395 1.00 98.38 515 GLY A O 1
ATOM 4219 N N . LEU A 1 516 ? -3.593 6.802 -3.956 1.00 98.69 516 LEU A N 1
ATOM 4220 C CA . LEU A 1 516 ? -4.073 7.722 -2.921 1.00 98.69 516 LEU A CA 1
ATOM 4221 C C . LEU A 1 516 ? -4.768 8.947 -3.530 1.00 98.69 516 LEU A C 1
ATOM 4223 O O . LEU A 1 516 ? -5.957 9.161 -3.316 1.00 98.69 516 LEU A O 1
ATOM 4227 N N . MET A 1 517 ? -4.052 9.732 -4.341 1.00 98.62 517 MET A N 1
ATOM 4228 C CA . MET A 1 517 ? -4.592 10.972 -4.914 1.00 98.62 517 MET A CA 1
ATOM 4229 C C . MET A 1 517 ? -5.574 10.723 -6.061 1.00 98.62 517 MET A C 1
ATOM 4231 O O . MET A 1 517 ? -6.378 11.591 -6.373 1.00 98.62 517 MET A O 1
ATOM 4235 N N . GLY A 1 518 ? -5.535 9.539 -6.680 1.00 98.44 518 GLY A N 1
ATOM 4236 C CA . GLY A 1 518 ? -6.496 9.094 -7.692 1.00 98.44 518 GLY A CA 1
ATOM 4237 C C . GLY A 1 518 ? -7.867 8.726 -7.133 1.00 98.44 518 GLY A C 1
ATOM 4238 O O . GLY A 1 518 ? -8.751 8.403 -7.919 1.00 98.44 518 GLY A O 1
ATOM 4239 N N . ASN A 1 519 ? -8.048 8.753 -5.810 1.00 98.81 519 ASN A N 1
ATOM 4240 C CA . ASN A 1 519 ? -9.346 8.540 -5.189 1.00 98.81 519 ASN A CA 1
ATOM 4241 C C . ASN A 1 519 ? -10.316 9.676 -5.554 1.00 98.81 519 ASN A C 1
ATOM 4243 O O . ASN A 1 519 ? -9.927 10.844 -5.580 1.00 98.81 519 ASN A O 1
ATOM 4247 N N . ALA A 1 520 ? -11.585 9.335 -5.784 1.00 98.44 520 ALA A N 1
ATOM 4248 C CA . ALA A 1 520 ? -12.627 10.305 -6.098 1.00 98.44 520 ALA A CA 1
ATOM 4249 C C . ALA A 1 520 ? -12.777 11.380 -5.013 1.00 98.44 520 ALA A C 1
ATOM 4251 O O . ALA A 1 520 ? -13.031 12.528 -5.363 1.00 98.44 520 ALA A O 1
ATOM 4252 N N . ILE A 1 521 ? -12.539 11.068 -3.729 1.00 98.62 521 ILE A N 1
ATOM 4253 C CA . ILE A 1 521 ? -12.648 12.073 -2.657 1.00 98.62 521 ILE A CA 1
ATOM 4254 C C . ILE A 1 521 ? -11.638 13.220 -2.791 1.00 98.62 521 ILE A C 1
ATOM 4256 O O . ILE A 1 521 ? -11.851 14.281 -2.219 1.00 98.62 521 ILE A O 1
ATOM 4260 N N . CYS A 1 522 ? -10.556 13.020 -3.548 1.00 98.75 522 CYS A N 1
ATOM 4261 C CA . CYS A 1 522 ? -9.537 14.033 -3.821 1.00 98.75 522 CYS A CA 1
ATOM 4262 C C . CYS A 1 522 ? -9.884 14.912 -5.038 1.00 98.75 522 CYS A C 1
ATOM 4264 O O . CYS A 1 522 ? -9.104 15.800 -5.379 1.00 98.75 522 CYS A O 1
ATOM 4266 N N . SER A 1 523 ? -10.993 14.643 -5.733 1.00 98.62 523 SER A N 1
ATOM 4267 C CA . SER A 1 523 ? -11.448 15.466 -6.858 1.00 98.62 523 SER A CA 1
ATOM 4268 C C . SER A 1 523 ? -12.002 16.812 -6.377 1.00 98.62 523 SER A C 1
ATOM 4270 O O . SER A 1 523 ? -12.532 16.876 -5.263 1.00 98.62 523 SER A O 1
ATOM 4272 N N . PRO A 1 524 ? -11.934 17.876 -7.200 1.00 98.38 524 PRO A N 1
ATOM 4273 C CA . PRO A 1 524 ? -12.573 19.156 -6.891 1.00 98.38 524 PRO A CA 1
ATOM 4274 C C . PRO A 1 524 ? -14.063 19.016 -6.545 1.00 98.38 524 PRO A C 1
ATOM 4276 O O . PRO A 1 524 ? -14.578 19.749 -5.706 1.00 98.38 524 PRO A O 1
ATOM 4279 N N . GLU A 1 525 ? -14.750 18.052 -7.159 1.00 98.31 525 GLU A N 1
ATOM 4280 C CA . GLU A 1 525 ? -16.178 17.803 -6.961 1.00 98.31 525 GLU A CA 1
ATOM 4281 C C . GLU A 1 525 ? -16.509 17.190 -5.594 1.00 98.31 525 GLU A C 1
ATOM 4283 O O . GLU A 1 525 ? -17.599 17.420 -5.077 1.00 98.31 525 GLU A O 1
ATOM 4288 N N . TYR A 1 526 ? -15.601 16.409 -5.002 1.00 98.69 526 TYR A N 1
ATOM 4289 C CA . TYR A 1 526 ? -15.842 15.742 -3.717 1.00 98.69 526 TYR A CA 1
ATOM 4290 C C . TYR A 1 526 ? -15.134 16.422 -2.551 1.00 98.69 526 TYR A C 1
ATOM 4292 O O . TYR A 1 526 ? -15.609 16.322 -1.419 1.00 98.69 526 TYR A O 1
ATOM 4300 N N . TRP A 1 527 ? -14.008 17.095 -2.784 1.00 98.62 527 TRP A N 1
ATOM 4301 C CA . TRP A 1 527 ? -13.195 17.681 -1.723 1.00 98.62 527 TRP A CA 1
ATOM 4302 C C . TRP A 1 527 ? -13.787 19.001 -1.213 1.00 98.62 527 TRP A C 1
ATOM 4304 O O . TRP A 1 527 ? -13.262 20.091 -1.430 1.00 98.62 527 TRP A O 1
ATOM 4314 N N . MET A 1 528 ? -14.922 18.892 -0.529 1.00 98.19 528 MET A N 1
ATOM 4315 C CA . MET A 1 528 ? -15.662 20.004 0.053 1.00 98.19 528 MET A CA 1
ATOM 4316 C C . MET A 1 528 ? -16.296 19.588 1.383 1.00 98.19 528 MET A C 1
ATOM 4318 O O . MET A 1 528 ? -16.655 18.419 1.544 1.00 98.19 528 MET A O 1
ATOM 4322 N N . PRO A 1 529 ? -16.497 20.520 2.336 1.00 98.62 529 PRO A N 1
ATOM 4323 C CA . PRO A 1 529 ? -17.021 20.172 3.654 1.00 98.62 529 PRO A CA 1
ATOM 4324 C C . PRO A 1 529 ? -18.358 19.422 3.619 1.00 98.62 529 PRO A C 1
ATOM 4326 O O . PRO A 1 529 ? -18.560 18.500 4.400 1.00 98.62 529 PRO A O 1
ATOM 4329 N N . SER A 1 530 ? -19.265 19.760 2.699 1.00 98.31 530 SER A N 1
ATOM 4330 C CA . SER A 1 530 ? -20.578 19.109 2.562 1.00 98.31 530 SER A CA 1
ATOM 4331 C C . SER A 1 530 ? -20.496 17.598 2.316 1.00 98.31 530 SER A C 1
ATOM 4333 O O . SER A 1 530 ? -21.324 16.866 2.857 1.00 98.31 530 SER A O 1
ATOM 4335 N N . THR A 1 531 ? -19.491 17.119 1.578 1.00 98.69 531 THR A N 1
ATOM 4336 C CA . THR A 1 531 ? -19.244 15.684 1.331 1.00 98.69 531 THR A CA 1
ATOM 4337 C C . THR A 1 531 ? -19.002 14.908 2.623 1.00 98.69 531 THR A C 1
ATOM 4339 O O . THR A 1 531 ? -19.363 13.740 2.732 1.00 98.69 531 THR A O 1
ATOM 4342 N N . PHE A 1 532 ? -18.420 15.574 3.618 1.00 98.75 532 PHE A N 1
ATOM 4343 C CA . PHE A 1 532 ? -18.045 14.997 4.905 1.00 98.75 532 PHE A CA 1
ATOM 4344 C C . PHE A 1 532 ? -19.009 15.415 6.023 1.00 98.75 532 PHE A C 1
ATOM 4346 O O . PHE A 1 532 ? -18.651 15.378 7.193 1.00 98.75 532 PHE A O 1
ATOM 4353 N N . GLY A 1 533 ? -20.221 15.862 5.684 1.00 98.38 533 GLY A N 1
ATOM 4354 C CA . GLY A 1 533 ? -21.202 16.308 6.676 1.00 98.38 533 GLY A CA 1
ATOM 4355 C C . GLY A 1 533 ? -20.859 17.625 7.360 1.00 98.38 533 GLY A C 1
ATOM 4356 O O . GLY A 1 533 ? -21.204 17.849 8.515 1.00 98.38 533 GLY A O 1
ATOM 4357 N N . GLY A 1 534 ? -20.213 18.529 6.630 1.00 98.50 534 GLY A N 1
ATOM 4358 C CA . GLY A 1 534 ? -19.881 19.872 7.080 1.00 98.50 534 GLY A CA 1
ATOM 4359 C C . GLY A 1 534 ? -18.453 19.990 7.602 1.00 98.50 534 GLY A C 1
ATOM 4360 O O . GLY A 1 534 ? -17.600 19.122 7.409 1.00 98.50 534 GLY A O 1
ATOM 4361 N N . LYS A 1 535 ? -18.175 21.120 8.257 1.00 98.50 535 LYS A N 1
ATOM 4362 C CA . LYS A 1 535 ? -16.827 21.458 8.728 1.00 98.50 535 LYS A CA 1
ATOM 4363 C C . LYS A 1 535 ? -16.292 20.434 9.734 1.00 98.50 535 LYS A C 1
ATOM 4365 O O . LYS A 1 535 ? -15.111 20.122 9.684 1.00 98.50 535 LYS A O 1
ATOM 4370 N N . VAL A 1 536 ? -17.151 19.879 10.592 1.00 98.69 536 VAL A N 1
ATOM 4371 C CA . VAL A 1 536 ? -16.749 18.901 11.614 1.00 98.69 536 VAL A CA 1
ATOM 4372 C C . VAL A 1 536 ? -16.139 17.648 10.990 1.00 98.69 536 VAL A C 1
ATOM 4374 O O . VAL A 1 536 ? -15.003 17.309 11.313 1.00 98.69 536 VAL A O 1
ATOM 4377 N N . GLY A 1 537 ? -16.831 16.985 10.058 1.00 98.69 537 GLY A N 1
ATOM 4378 C CA . GLY A 1 537 ? -16.274 15.797 9.405 1.00 98.69 537 GLY A CA 1
ATOM 4379 C C . GLY A 1 537 ? -15.069 16.114 8.519 1.00 98.69 537 GLY A C 1
ATOM 4380 O O . GLY A 1 537 ? -14.113 15.341 8.478 1.00 98.69 537 GLY A O 1
ATOM 4381 N N . PHE A 1 538 ? -15.042 17.290 7.888 1.00 98.75 538 PHE A N 1
ATOM 4382 C CA . PHE A 1 538 ? -13.877 17.732 7.122 1.00 98.75 538 PHE A CA 1
ATOM 4383 C C . PHE A 1 538 ? -12.641 17.981 8.004 1.00 98.75 538 PHE A C 1
ATOM 4385 O O . PHE A 1 538 ? -11.522 17.633 7.626 1.00 98.75 538 PHE A O 1
ATOM 4392 N N . ASP A 1 539 ? -12.820 18.529 9.206 1.00 98.75 539 ASP A N 1
ATOM 4393 C CA . ASP A 1 539 ? -11.742 18.735 10.179 1.00 98.75 539 ASP A CA 1
ATOM 4394 C C . ASP A 1 539 ? -11.237 17.407 10.770 1.00 98.75 539 ASP A C 1
ATOM 4396 O O . ASP A 1 539 ? -10.043 17.288 11.075 1.00 98.75 539 ASP A O 1
ATOM 4400 N N . ILE A 1 540 ? -12.104 16.391 10.901 1.00 98.81 540 ILE A N 1
ATOM 4401 C CA . ILE A 1 540 ? -11.691 15.025 11.268 1.00 98.81 540 ILE A CA 1
ATOM 4402 C C . ILE A 1 540 ? -10.677 14.515 10.238 1.00 98.81 540 ILE A C 1
ATOM 4404 O O . ILE A 1 540 ? -9.547 14.201 10.611 1.00 98.81 540 ILE A O 1
ATOM 4408 N N . VAL A 1 541 ? -11.019 14.566 8.944 1.00 98.75 541 VAL A N 1
ATOM 4409 C CA . VAL A 1 541 ? -10.114 14.166 7.852 1.00 98.75 541 VAL A CA 1
ATOM 4410 C C . VAL A 1 541 ? -8.804 14.959 7.881 1.00 98.75 541 VAL A C 1
ATOM 4412 O O . VAL A 1 541 ? -7.715 14.382 7.900 1.00 98.75 541 VAL A O 1
ATOM 4415 N N . ASN A 1 542 ? -8.886 16.291 7.901 1.00 98.31 542 ASN A N 1
ATOM 4416 C CA . ASN A 1 542 ? -7.713 17.160 7.770 1.00 98.31 542 ASN A CA 1
ATOM 4417 C C . ASN A 1 542 ? -6.764 17.104 8.972 1.00 98.31 542 ASN A C 1
ATOM 4419 O O . ASN A 1 542 ? -5.582 17.436 8.843 1.00 98.31 542 ASN A O 1
ATOM 4423 N N . SER A 1 543 ? -7.264 16.678 10.133 1.00 98.38 543 SER A N 1
ATOM 4424 C CA . SER A 1 543 ? -6.495 16.595 11.372 1.00 98.38 543 SER A CA 1
ATOM 4425 C C . SER A 1 543 ? -6.187 15.162 11.818 1.00 98.38 543 SER A C 1
ATOM 4427 O O . SER A 1 543 ? -5.643 14.988 12.919 1.00 98.38 543 SER A O 1
ATOM 4429 N N . ALA A 1 544 ? -6.520 14.161 10.996 1.00 98.81 544 ALA A N 1
ATOM 4430 C CA . ALA A 1 544 ? -6.284 12.752 11.275 1.00 98.81 544 ALA A CA 1
ATOM 4431 C C . ALA A 1 544 ? -4.789 12.444 11.434 1.00 98.81 544 ALA A C 1
ATOM 4433 O O . ALA A 1 544 ? -3.927 13.032 10.784 1.00 98.81 544 ALA A O 1
ATOM 4434 N N . SER A 1 545 ? -4.489 11.516 12.338 1.00 98.69 545 SER A N 1
ATOM 4435 C CA . SER A 1 545 ? -3.146 10.976 12.572 1.00 98.69 545 SER A CA 1
ATOM 4436 C C . SER A 1 545 ? -3.276 9.595 13.199 1.00 98.69 545 SER A C 1
ATOM 4438 O O . SER A 1 545 ? -4.256 9.333 13.904 1.00 98.69 545 SER A O 1
ATOM 4440 N N . LEU A 1 546 ? -2.265 8.741 13.031 1.00 98.31 546 LEU A N 1
ATOM 4441 C CA . LEU A 1 546 ? -2.215 7.422 13.668 1.00 98.31 546 LEU A CA 1
ATOM 4442 C C . LEU A 1 546 ? -2.444 7.525 15.183 1.00 98.31 546 LEU A C 1
ATOM 4444 O O . LEU A 1 546 ? -3.149 6.710 15.779 1.00 98.31 546 LEU A O 1
ATOM 4448 N N . LYS A 1 547 ? -1.870 8.560 15.809 1.00 97.69 547 LYS A N 1
ATOM 4449 C CA . LYS A 1 547 ? -2.016 8.797 17.243 1.00 97.69 547 LYS A CA 1
ATOM 4450 C C . LYS A 1 547 ? -3.467 9.073 17.630 1.00 97.69 547 LYS A C 1
ATOM 4452 O O . LYS A 1 547 ? -3.940 8.469 18.584 1.00 97.69 547 LYS A O 1
ATOM 4457 N N . LYS A 1 548 ? -4.171 9.959 16.919 1.00 98.31 548 LYS A N 1
ATOM 4458 C CA . LYS A 1 548 ? -5.589 10.242 17.205 1.00 98.31 548 LYS A CA 1
ATOM 4459 C C . LYS A 1 548 ? -6.465 9.017 16.967 1.00 98.31 548 LYS A C 1
ATOM 4461 O O . LYS A 1 548 ? -7.252 8.693 17.848 1.00 98.31 548 LYS A O 1
ATOM 4466 N N . LEU A 1 549 ? -6.256 8.318 15.849 1.00 98.69 549 LEU A N 1
ATOM 4467 C CA . LEU A 1 549 ? -6.979 7.090 15.515 1.00 98.69 549 LEU A CA 1
ATOM 4468 C C . LEU A 1 549 ? -6.903 6.068 16.657 1.00 98.69 549 LEU A C 1
ATOM 4470 O O . LEU A 1 549 ? -7.911 5.488 17.038 1.00 98.69 549 LEU A O 1
ATOM 4474 N N . VAL A 1 550 ? -5.721 5.867 17.244 1.00 98.12 550 VAL A N 1
ATOM 4475 C CA . VAL A 1 550 ? -5.573 4.962 18.390 1.00 98.12 550 VAL A CA 1
ATOM 4476 C C . VAL A 1 550 ? -6.129 5.581 19.672 1.00 98.12 550 VAL A C 1
ATOM 4478 O O . VAL A 1 550 ? -6.995 4.982 20.300 1.00 98.12 550 VAL A O 1
ATOM 4481 N N . CYS A 1 551 ? -5.649 6.763 20.077 1.00 97.56 551 CYS A N 1
ATOM 4482 C CA . CYS A 1 551 ? -5.953 7.332 21.394 1.00 97.56 551 CYS A CA 1
ATOM 4483 C C . CYS A 1 551 ? -7.450 7.600 21.610 1.00 97.56 551 CYS A C 1
ATOM 4485 O O . CYS A 1 551 ? -7.908 7.529 22.744 1.00 97.56 551 CYS A O 1
ATOM 4487 N N . LEU A 1 552 ? -8.202 7.940 20.556 1.00 98.06 552 LEU A N 1
ATOM 4488 C CA . LEU A 1 552 ? -9.637 8.229 20.657 1.00 98.06 552 LEU A CA 1
ATOM 4489 C C . LEU A 1 552 ? -10.506 6.962 20.716 1.00 98.06 552 LEU A C 1
ATOM 4491 O O . LEU A 1 552 ? -11.690 7.067 21.023 1.00 98.06 552 LEU A O 1
ATOM 4495 N N . ASN A 1 553 ? -9.935 5.782 20.446 1.00 97.94 553 ASN A N 1
ATOM 4496 C CA . ASN A 1 553 ? -10.668 4.517 20.299 1.00 97.94 553 ASN A CA 1
ATOM 4497 C C . ASN A 1 553 ? -10.247 3.435 21.301 1.00 97.94 553 ASN A C 1
ATOM 4499 O O . ASN A 1 553 ? -10.500 2.243 21.105 1.00 97.94 553 ASN A O 1
ATOM 4503 N N . ILE A 1 554 ? -9.610 3.830 22.395 1.00 94.00 554 ILE A N 1
ATOM 4504 C CA . ILE A 1 554 ? -9.191 2.936 23.473 1.00 94.00 554 ILE A CA 1
ATOM 4505 C C . ILE A 1 554 ? -9.600 3.529 24.817 1.00 94.00 554 ILE A C 1
ATOM 4507 O O . ILE A 1 554 ? -9.673 4.749 24.970 1.00 94.00 554 ILE A O 1
ATOM 4511 N N . LYS A 1 555 ? -9.848 2.672 25.807 1.00 85.81 555 LYS A N 1
ATOM 4512 C CA . LYS A 1 555 ? -10.068 3.124 27.180 1.00 85.81 555 LYS A CA 1
ATOM 4513 C C . LYS A 1 555 ? -8.743 3.311 27.914 1.00 85.81 555 LYS A C 1
ATOM 4515 O O . LYS A 1 555 ? -7.782 2.579 27.686 1.00 85.81 555 LYS A O 1
ATOM 4520 N N . GLY A 1 556 ? -8.730 4.263 28.845 1.00 86.81 556 GLY A N 1
ATOM 4521 C CA . GLY A 1 556 ? -7.580 4.537 29.703 1.00 86.81 556 GLY A CA 1
ATOM 4522 C C . GLY A 1 556 ? -6.539 5.473 29.072 1.00 86.81 556 GLY A C 1
ATOM 4523 O O . GLY A 1 556 ? -6.842 6.194 28.118 1.00 86.81 556 GLY A O 1
ATOM 4524 N N . PRO A 1 557 ? -5.318 5.527 29.634 1.00 89.75 557 PRO A N 1
ATOM 4525 C CA . PRO A 1 557 ? -4.266 6.399 29.127 1.00 89.75 557 PRO A CA 1
ATOM 4526 C C . PRO A 1 557 ? -3.842 5.968 27.722 1.00 89.75 557 PRO A C 1
ATOM 4528 O O . PRO A 1 557 ? -3.702 4.778 27.442 1.00 89.75 557 PRO A O 1
ATOM 4531 N N . CYS A 1 558 ? -3.589 6.939 26.841 1.00 92.94 558 CYS A N 1
ATOM 4532 C CA . CYS A 1 558 ? -3.144 6.604 25.496 1.00 92.94 558 CYS A CA 1
ATOM 4533 C C . CYS A 1 558 ? -1.757 5.925 25.523 1.00 92.94 558 CYS A C 1
ATOM 4535 O O . CYS A 1 558 ? -0.809 6.528 26.041 1.00 92.94 558 CYS A O 1
ATOM 4537 N N . PRO A 1 559 ? -1.607 4.708 24.959 1.00 92.12 559 PRO A N 1
ATOM 4538 C CA . PRO A 1 559 ? -0.359 3.988 24.918 1.00 92.12 559 PRO A CA 1
ATOM 4539 C C . PRO A 1 559 ? 0.591 4.673 23.949 1.00 92.12 559 PRO A C 1
ATOM 4541 O O . PRO A 1 559 ? 0.239 5.544 23.144 1.00 92.12 559 PRO A O 1
ATOM 4544 N N . MET A 1 560 ? 1.837 4.229 24.000 1.00 90.75 560 MET A N 1
ATOM 4545 C CA . MET A 1 560 ? 2.795 4.613 22.987 1.00 90.75 560 MET A CA 1
ATOM 4546 C C . MET A 1 560 ? 2.365 4.051 21.628 1.00 90.75 560 MET A C 1
ATOM 4548 O O . MET A 1 560 ? 2.247 2.841 21.465 1.00 90.75 560 MET A O 1
ATOM 4552 N N . VAL A 1 561 ? 2.181 4.940 20.652 1.00 95.00 561 VAL A N 1
ATOM 4553 C CA . VAL A 1 561 ? 1.817 4.599 19.275 1.00 95.00 561 VAL A CA 1
ATOM 4554 C C . VAL A 1 561 ? 2.749 5.314 18.305 1.00 95.00 561 VAL A C 1
ATOM 4556 O O . VAL A 1 561 ? 2.915 6.534 18.366 1.00 95.00 561 VAL A O 1
ATOM 4559 N N . SER A 1 562 ? 3.411 4.543 17.445 1.00 95.81 562 SER A N 1
ATOM 4560 C CA . SER A 1 562 ? 4.366 5.054 16.461 1.00 95.81 562 SER A CA 1
ATOM 4561 C C . SER A 1 562 ? 4.715 3.978 15.431 1.00 95.81 562 SER A C 1
ATOM 4563 O O . SER A 1 562 ? 4.911 2.811 15.774 1.00 95.81 562 SER A O 1
ATOM 4565 N N . PHE A 1 563 ? 4.888 4.384 14.173 1.00 97.25 563 PHE A N 1
ATOM 4566 C CA . PHE A 1 563 ? 5.490 3.536 13.135 1.00 97.25 563 PHE A CA 1
ATOM 4567 C C . PHE A 1 563 ? 7.002 3.349 13.299 1.00 97.25 563 PHE A C 1
ATOM 4569 O O . PHE A 1 563 ? 7.585 2.431 12.725 1.00 97.25 563 PHE A O 1
ATOM 4576 N N . LYS A 1 564 ? 7.628 4.178 14.135 1.00 91.88 564 LYS A N 1
ATOM 4577 C CA . LYS A 1 564 ? 9.023 4.060 14.542 1.00 91.88 564 LYS A CA 1
ATOM 4578 C C . LYS A 1 564 ? 9.136 3.440 15.935 1.00 91.88 564 LYS A C 1
ATOM 4580 O O . LYS A 1 564 ? 8.645 4.021 16.905 1.00 91.88 564 LYS A O 1
ATOM 4585 N N . GLY A 1 565 ? 9.828 2.312 16.022 1.00 74.56 565 GLY A N 1
ATOM 4586 C CA . GLY A 1 565 ? 10.225 1.614 17.235 1.00 74.56 565 GLY A CA 1
ATOM 4587 C C . GLY A 1 565 ? 11.177 2.429 18.107 1.00 74.56 565 GLY A C 1
ATOM 4588 O O . GLY A 1 565 ? 12.044 3.174 17.630 1.00 74.56 565 GLY A O 1
ATOM 4589 N N . TRP A 1 566 ? 10.999 2.299 19.420 1.00 60.66 566 TRP A N 1
ATOM 4590 C CA . TRP A 1 566 ? 11.696 3.088 20.433 1.00 60.66 566 TRP A CA 1
ATOM 4591 C C . TRP A 1 566 ? 12.698 2.234 21.213 1.00 60.66 566 TRP A C 1
ATOM 4593 O O . TRP A 1 566 ? 12.392 1.113 21.602 1.00 60.66 566 TRP A O 1
ATOM 4603 N N . ARG A 1 567 ? 13.903 2.762 21.482 1.00 50.91 567 ARG A N 1
ATOM 4604 C CA . ARG A 1 567 ? 14.901 2.056 22.308 1.00 50.91 567 ARG A CA 1
ATOM 4605 C C . ARG A 1 567 ? 14.463 2.016 23.778 1.00 50.91 567 ARG A C 1
ATOM 4607 O O . ARG A 1 567 ? 14.131 3.057 24.350 1.00 50.91 567 ARG A O 1
ATOM 4614 N N . LEU A 1 568 ? 14.622 0.846 24.402 1.00 43.91 568 LEU A N 1
ATOM 4615 C CA . LEU A 1 568 ? 14.518 0.582 25.847 1.00 43.91 568 LEU A CA 1
ATOM 4616 C C . LEU A 1 568 ? 15.184 1.658 26.736 1.00 43.91 568 LEU A C 1
ATOM 4618 O O . LEU A 1 568 ? 14.625 2.023 27.764 1.00 43.91 568 LEU A O 1
ATOM 4622 N N . LEU A 1 569 ? 16.310 2.250 26.316 1.00 41.22 569 LEU A N 1
ATOM 4623 C CA . LEU A 1 569 ? 17.040 3.295 27.063 1.00 41.22 569 LEU A CA 1
ATOM 4624 C C . LEU A 1 569 ? 16.205 4.550 27.384 1.00 41.22 569 LEU A C 1
ATOM 4626 O O . LEU A 1 569 ? 16.309 5.110 28.473 1.00 41.22 569 LEU A O 1
ATOM 4630 N N . GLY A 1 570 ? 15.340 4.995 26.465 1.00 37.34 570 GLY A N 1
ATOM 4631 C CA . GLY A 1 570 ? 14.497 6.173 26.705 1.00 37.34 570 GLY A CA 1
ATOM 4632 C C . GLY A 1 570 ? 13.354 5.894 27.685 1.00 37.34 570 GLY A C 1
ATOM 4633 O O . GLY A 1 570 ? 12.918 6.797 28.398 1.00 37.34 570 GLY A O 1
ATOM 4634 N N . TRP A 1 571 ? 12.891 4.642 27.730 1.00 40.56 571 TRP A N 1
ATOM 4635 C CA . TRP A 1 571 ? 11.889 4.173 28.682 1.00 40.56 571 TRP A CA 1
ATOM 4636 C C . TRP A 1 571 ? 12.503 3.904 30.051 1.00 40.56 571 TRP A C 1
ATOM 4638 O O . TRP A 1 571 ? 11.928 4.360 31.025 1.00 40.56 571 TRP A O 1
ATOM 4648 N N . MET A 1 572 ? 13.687 3.288 30.141 1.00 34.09 572 MET A N 1
ATOM 4649 C CA . MET A 1 572 ? 14.401 3.153 31.416 1.00 34.09 572 MET A CA 1
ATOM 4650 C C . MET A 1 572 ? 14.628 4.522 32.048 1.00 34.09 572 MET A C 1
ATOM 4652 O O . MET A 1 572 ? 14.303 4.701 33.209 1.00 34.09 572 MET A O 1
ATOM 4656 N N . ARG A 1 573 ? 15.045 5.531 31.270 1.00 36.72 573 ARG A N 1
ATOM 4657 C CA . ARG A 1 573 ? 15.205 6.903 31.773 1.00 36.72 573 ARG A CA 1
ATOM 4658 C C . ARG A 1 573 ? 13.880 7.557 32.188 1.00 36.72 573 ARG A C 1
ATOM 4660 O O . ARG A 1 573 ? 13.828 8.210 33.223 1.00 36.72 573 ARG A O 1
ATOM 4667 N N . LYS A 1 574 ? 12.797 7.402 31.413 1.00 41.75 574 LYS A N 1
ATOM 4668 C CA . LYS A 1 574 ? 11.482 7.984 31.757 1.00 41.75 574 LYS A CA 1
ATOM 4669 C C . LYS A 1 574 ? 10.784 7.255 32.907 1.00 41.75 574 LYS A C 1
ATOM 4671 O O . LYS A 1 574 ? 10.167 7.916 33.730 1.00 41.75 574 LYS A O 1
ATOM 4676 N N . ARG A 1 575 ? 10.898 5.929 32.980 1.00 41.47 575 ARG A N 1
ATOM 4677 C CA . ARG A 1 575 ? 10.391 5.092 34.072 1.00 41.47 575 ARG A CA 1
ATOM 4678 C C . ARG A 1 575 ? 11.224 5.273 35.334 1.00 41.47 575 ARG A C 1
ATOM 4680 O O . ARG A 1 575 ? 10.627 5.368 36.389 1.00 41.47 575 ARG A O 1
ATOM 4687 N N . TYR A 1 576 ? 12.544 5.433 35.225 1.00 41.78 576 TYR A N 1
ATOM 4688 C CA . TYR A 1 576 ? 13.409 5.890 36.317 1.00 41.78 576 TYR A CA 1
ATOM 4689 C C . TYR A 1 576 ? 12.911 7.230 36.866 1.00 41.78 576 TYR A C 1
ATOM 4691 O O . TYR A 1 576 ? 12.595 7.325 38.042 1.00 41.78 576 TYR A O 1
ATOM 4699 N N . LEU A 1 577 ? 12.713 8.239 36.010 1.00 40.59 577 LEU A N 1
ATOM 4700 C CA . LEU A 1 577 ? 12.215 9.550 36.448 1.00 40.59 577 LEU A CA 1
ATOM 4701 C C . LEU A 1 577 ? 10.782 9.504 37.010 1.00 40.59 577 LEU A C 1
ATOM 4703 O O . LEU A 1 577 ? 10.467 10.266 37.921 1.00 40.59 577 LEU A O 1
ATOM 4707 N N . ALA A 1 578 ? 9.922 8.625 36.489 1.00 43.62 578 ALA A N 1
ATOM 4708 C CA . ALA A 1 578 ? 8.557 8.438 36.980 1.00 43.62 578 ALA A CA 1
ATOM 4709 C C . ALA A 1 578 ? 8.524 7.699 38.328 1.00 43.62 578 ALA A C 1
ATOM 4711 O O . ALA A 1 578 ? 7.895 8.190 39.255 1.00 43.62 578 ALA A O 1
ATOM 4712 N N . GLN A 1 579 ? 9.267 6.596 38.474 1.00 43.19 579 GLN A N 1
ATOM 4713 C CA . GLN A 1 579 ? 9.382 5.839 39.726 1.00 43.19 579 GLN A CA 1
ATOM 4714 C C . GLN A 1 579 ? 10.083 6.646 40.820 1.00 43.19 579 GLN A C 1
ATOM 4716 O O . GLN A 1 579 ? 9.699 6.553 41.980 1.00 43.19 579 GLN A O 1
ATOM 4721 N N . VAL A 1 580 ? 11.081 7.462 40.467 1.00 41.50 580 VAL A N 1
ATOM 4722 C CA . VAL A 1 580 ? 11.719 8.392 41.407 1.00 41.50 580 VAL A CA 1
ATOM 4723 C C . VAL A 1 580 ? 10.726 9.470 41.853 1.00 41.50 580 VAL A C 1
ATOM 4725 O O . VAL A 1 580 ? 10.682 9.784 43.036 1.00 41.50 580 VAL A O 1
ATOM 4728 N N . ARG A 1 581 ? 9.881 10.005 40.958 1.00 42.94 581 ARG A N 1
ATOM 4729 C CA . ARG A 1 581 ? 8.823 10.967 41.333 1.00 42.94 581 ARG A CA 1
ATOM 4730 C C . ARG A 1 581 ? 7.743 10.360 42.220 1.00 42.94 581 ARG A C 1
ATOM 4732 O O . ARG A 1 581 ? 7.345 11.001 43.180 1.00 42.94 581 ARG A O 1
ATOM 4739 N N . GLU A 1 582 ? 7.293 9.158 41.891 1.00 42.91 582 GLU A N 1
ATOM 4740 C CA . GLU A 1 582 ? 6.221 8.451 42.594 1.00 42.91 582 GLU A CA 1
ATOM 4741 C C . GLU A 1 582 ? 6.678 7.974 43.979 1.00 42.91 582 GLU A C 1
ATOM 4743 O O . GLU A 1 582 ? 5.967 8.140 44.966 1.00 42.91 582 GLU A O 1
ATOM 4748 N N . ARG A 1 583 ? 7.927 7.496 44.097 1.00 45.66 583 ARG A N 1
ATOM 4749 C CA . ARG A 1 583 ? 8.530 7.246 45.413 1.00 45.66 583 ARG A CA 1
ATOM 4750 C C . ARG A 1 583 ? 8.735 8.539 46.188 1.00 45.66 583 ARG A C 1
ATOM 4752 O O . ARG A 1 583 ? 8.464 8.545 47.375 1.00 45.66 583 ARG A O 1
ATOM 4759 N N . LYS A 1 584 ? 9.149 9.635 45.541 1.00 38.94 584 LYS A N 1
ATOM 4760 C CA . LYS A 1 584 ? 9.307 10.939 46.205 1.00 38.94 584 LYS A CA 1
ATOM 4761 C C . LYS A 1 584 ? 7.976 11.483 46.739 1.00 38.94 584 LYS A C 1
ATOM 4763 O O . LYS A 1 584 ? 7.974 12.043 47.826 1.00 38.94 584 LYS A O 1
ATOM 4768 N N . SER A 1 585 ? 6.860 11.309 46.025 1.00 41.97 585 SER A N 1
ATOM 4769 C CA . SER A 1 585 ? 5.540 11.742 46.507 1.00 41.97 585 SER A CA 1
ATOM 4770 C C . SER A 1 585 ? 5.038 10.894 47.673 1.00 41.97 585 SER A C 1
ATOM 4772 O O . SER A 1 585 ? 4.612 11.462 48.670 1.00 41.97 585 SER A O 1
ATOM 4774 N N . LEU A 1 586 ? 5.175 9.565 47.592 1.00 46.09 586 LEU A N 1
ATOM 4775 C CA . LEU A 1 586 ? 4.813 8.659 48.690 1.00 46.09 586 LEU A CA 1
ATOM 4776 C C . LEU A 1 586 ? 5.669 8.913 49.940 1.00 46.09 586 LEU A C 1
ATOM 4778 O O . LEU A 1 586 ? 5.160 8.908 51.054 1.00 46.09 586 LEU A O 1
ATOM 4782 N N . TRP A 1 587 ? 6.957 9.211 49.753 1.00 43.59 587 TRP A N 1
ATOM 4783 C CA . TRP A 1 587 ? 7.882 9.527 50.842 1.00 43.59 587 TRP A CA 1
ATOM 4784 C C . TRP A 1 587 ? 7.549 10.865 51.525 1.00 43.59 587 TRP A C 1
ATOM 4786 O O . TRP A 1 587 ? 7.591 10.957 52.747 1.00 43.59 587 TRP A O 1
ATOM 4796 N N . LEU A 1 588 ? 7.156 11.890 50.757 1.00 41.59 588 LEU A N 1
ATOM 4797 C CA . LEU A 1 588 ? 6.711 13.184 51.297 1.00 41.59 588 LEU A CA 1
ATOM 4798 C C . LEU A 1 588 ? 5.375 13.075 52.048 1.00 41.59 588 LEU A C 1
ATOM 4800 O O . LEU A 1 588 ? 5.197 13.710 53.086 1.00 41.59 588 LEU A O 1
ATOM 4804 N N . GLU A 1 589 ? 4.455 12.250 51.552 1.00 42.84 589 GLU A N 1
ATOM 4805 C CA . GLU A 1 589 ? 3.146 12.014 52.167 1.00 42.84 589 GLU A CA 1
ATOM 4806 C C . GLU A 1 589 ? 3.271 11.195 53.465 1.00 42.84 589 GLU A C 1
ATOM 4808 O O . GLU A 1 589 ? 2.610 11.482 54.461 1.00 42.84 589 GLU A O 1
ATOM 4813 N N . GLU A 1 590 ? 4.191 10.229 53.509 1.00 42.22 590 GLU A N 1
ATOM 4814 C CA . GLU A 1 590 ? 4.422 9.394 54.689 1.00 42.22 590 GLU A CA 1
ATOM 4815 C C . GLU A 1 590 ? 5.204 10.116 55.804 1.00 42.22 590 GLU A C 1
ATOM 4817 O O . GLU A 1 590 ? 4.946 9.873 56.984 1.00 42.22 590 GLU A O 1
ATOM 4822 N N . ILE A 1 591 ? 6.082 11.066 55.459 1.00 40.47 591 ILE A N 1
ATOM 4823 C CA . ILE A 1 591 ? 6.737 11.966 56.428 1.00 40.47 591 ILE A CA 1
ATOM 4824 C C . ILE A 1 591 ? 5.747 12.989 56.990 1.00 40.47 591 ILE A C 1
ATOM 4826 O O . ILE A 1 591 ? 5.700 13.191 58.203 1.00 40.47 591 ILE A O 1
ATOM 4830 N N . SER A 1 592 ? 4.905 13.577 56.133 1.00 40.12 592 SER A N 1
ATOM 4831 C CA . SER A 1 592 ? 3.864 14.521 56.560 1.00 40.12 592 SER A CA 1
ATOM 4832 C C . SER A 1 592 ? 2.851 13.890 57.521 1.00 40.12 592 SER A C 1
ATOM 4834 O O . SER A 1 592 ? 2.295 14.595 58.357 1.00 40.12 592 SER A O 1
ATOM 4836 N N . ASN A 1 593 ? 2.608 12.581 57.412 1.00 41.69 593 ASN A N 1
ATOM 4837 C CA . ASN A 1 593 ? 1.626 11.867 58.230 1.00 41.69 593 ASN A CA 1
ATOM 4838 C C . ASN A 1 593 ? 2.202 11.271 59.529 1.00 41.69 593 ASN A C 1
ATOM 4840 O O . ASN A 1 593 ? 1.430 10.857 60.393 1.00 41.69 593 ASN A O 1
ATOM 4844 N N . ARG A 1 594 ? 3.534 11.194 59.683 1.00 39.56 594 ARG A N 1
ATOM 4845 C CA . ARG A 1 594 ? 4.194 10.551 60.842 1.00 39.56 594 ARG A CA 1
ATOM 4846 C C . ARG A 1 594 ? 4.972 11.508 61.751 1.00 39.56 594 ARG A C 1
ATOM 4848 O O . ARG A 1 594 ? 5.348 11.100 62.849 1.00 39.56 594 ARG A O 1
ATOM 4855 N N . CYS A 1 595 ? 5.200 12.754 61.343 1.00 35.69 595 CYS A N 1
ATOM 4856 C CA . CYS A 1 595 ? 5.805 13.785 62.188 1.00 35.69 595 CYS A CA 1
ATOM 4857 C C . CYS A 1 595 ? 4.710 14.660 62.824 1.00 35.69 595 CYS A C 1
ATOM 4859 O O . CYS A 1 595 ? 3.847 15.173 62.118 1.00 35.69 595 CYS A O 1
ATOM 4861 N N . SER A 1 596 ? 4.720 14.832 64.154 1.00 38.75 596 SER A N 1
ATOM 4862 C CA . SER A 1 596 ? 3.801 15.771 64.817 1.00 38.75 596 SER A CA 1
ATOM 4863 C C . SER A 1 596 ? 4.126 17.215 64.416 1.00 38.75 596 SER A C 1
ATOM 4865 O O . SER A 1 596 ? 5.272 17.537 64.093 1.00 38.75 596 SER A O 1
ATOM 4867 N N . ALA A 1 597 ? 3.115 18.091 64.455 1.00 40.53 597 ALA A N 1
ATOM 4868 C CA . ALA A 1 597 ? 3.228 19.503 64.075 1.00 40.53 597 ALA A CA 1
ATOM 4869 C C . ALA A 1 597 ? 4.370 20.254 64.798 1.00 40.53 597 ALA A C 1
ATOM 4871 O O . ALA A 1 597 ? 4.956 21.166 64.220 1.00 40.53 597 ALA A O 1
ATOM 4872 N N . ASP A 1 598 ? 4.754 19.810 65.999 1.00 37.47 598 ASP A N 1
ATOM 4873 C CA . ASP A 1 598 ? 5.838 20.404 66.795 1.00 37.47 598 ASP A CA 1
ATOM 4874 C C . ASP A 1 598 ? 7.251 20.118 66.242 1.00 37.47 598 ASP A C 1
ATOM 4876 O O . ASP A 1 598 ? 8.186 20.864 66.527 1.00 37.47 598 ASP A O 1
ATOM 4880 N N . LEU A 1 599 ? 7.433 19.067 65.425 1.00 36.94 599 LEU A N 1
ATOM 4881 C CA . LEU A 1 599 ? 8.711 18.783 64.746 1.00 36.94 599 LEU A CA 1
ATOM 4882 C C . LEU A 1 599 ? 8.839 19.554 63.419 1.00 36.94 599 LEU A C 1
ATOM 4884 O O . LEU A 1 599 ? 9.943 19.838 62.955 1.00 36.94 599 LEU A O 1
ATOM 4888 N N . LEU A 1 600 ? 7.704 19.904 62.807 1.00 38.91 600 LEU A N 1
ATOM 4889 C CA . LEU A 1 600 ? 7.650 20.694 61.576 1.00 38.91 600 LEU A CA 1
ATOM 4890 C C . LEU A 1 600 ? 7.924 22.181 61.850 1.00 38.91 600 LEU A C 1
ATOM 4892 O O . LEU A 1 600 ? 8.590 22.821 61.042 1.00 38.91 600 LEU A O 1
ATOM 4896 N N . SER A 1 601 ? 7.551 22.707 63.025 1.00 37.19 601 SER A N 1
ATOM 4897 C CA . SER A 1 601 ? 7.853 24.099 63.397 1.00 37.19 601 SER A CA 1
ATOM 4898 C C . SER A 1 601 ? 9.338 24.374 63.669 1.00 37.19 601 SER A C 1
ATOM 4900 O O . SER A 1 601 ? 9.749 25.530 63.658 1.00 37.19 601 SER A O 1
ATOM 4902 N N . SER A 1 602 ? 10.171 23.347 63.897 1.00 36.91 602 SER A N 1
ATOM 4903 C CA . SER A 1 602 ? 11.635 23.516 63.977 1.00 36.91 602 SER A CA 1
ATOM 4904 C C . SER A 1 602 ? 12.339 23.461 62.615 1.00 36.91 602 SER A C 1
ATOM 4906 O O . SER A 1 602 ? 13.551 23.651 62.550 1.00 36.91 602 SER A O 1
ATOM 4908 N N . LEU A 1 603 ? 11.604 23.183 61.532 1.00 36.91 603 LEU A N 1
ATOM 4909 C CA . LEU A 1 603 ? 12.126 23.094 60.162 1.00 36.91 603 LEU A CA 1
ATOM 4910 C C . LEU A 1 603 ? 11.757 24.308 59.291 1.00 36.91 603 LEU A C 1
ATOM 4912 O O . LEU A 1 603 ? 12.253 24.417 58.170 1.00 36.91 603 LEU A O 1
ATOM 4916 N N . ASP A 1 604 ? 10.966 25.248 59.816 1.00 36.28 604 ASP A N 1
ATOM 4917 C CA . ASP A 1 604 ? 10.516 26.446 59.091 1.00 36.28 604 ASP A CA 1
ATOM 4918 C C . ASP A 1 604 ? 11.606 27.517 58.875 1.00 36.28 604 ASP A C 1
ATOM 4920 O O . ASP A 1 604 ? 11.364 28.492 58.168 1.00 36.28 604 ASP A O 1
ATOM 4924 N N . ASP A 1 605 ? 12.825 27.327 59.398 1.00 37.59 605 ASP A N 1
ATOM 4925 C CA . ASP A 1 605 ? 13.937 28.283 59.235 1.00 37.59 605 ASP A CA 1
ATOM 4926 C C . ASP A 1 605 ? 15.048 27.816 58.269 1.00 37.59 605 ASP A C 1
ATOM 4928 O O . ASP A 1 605 ? 16.106 28.440 58.155 1.00 37.59 605 ASP A O 1
ATOM 4932 N N . VAL A 1 606 ? 14.830 26.731 57.514 1.00 38.59 606 VAL A N 1
ATOM 4933 C CA . VAL A 1 606 ? 15.805 26.242 56.523 1.00 38.59 606 VAL A CA 1
ATOM 4934 C C . VAL A 1 606 ? 15.388 26.664 55.114 1.00 38.59 606 VAL A C 1
ATOM 4936 O O . VAL A 1 606 ? 14.731 25.938 54.372 1.00 38.59 606 VAL A O 1
ATOM 4939 N N . THR A 1 607 ? 15.829 27.852 54.705 1.00 37.34 607 THR A N 1
ATOM 4940 C CA . THR A 1 607 ? 15.620 28.387 53.345 1.00 37.34 607 THR A CA 1
ATOM 4941 C C . THR A 1 607 ? 16.512 27.746 52.273 1.00 37.34 607 THR A C 1
ATOM 4943 O O . THR A 1 607 ? 16.451 28.145 51.111 1.00 37.34 607 THR A O 1
ATOM 4946 N N . ASN A 1 608 ? 17.292 26.710 52.607 1.00 39.03 608 ASN A N 1
ATOM 4947 C CA . ASN A 1 608 ? 18.030 25.926 51.620 1.00 39.03 608 ASN A CA 1
ATOM 4948 C C . ASN A 1 608 ? 18.140 24.448 52.036 1.00 39.03 608 ASN A C 1
ATOM 4950 O O . ASN A 1 608 ? 18.987 24.070 52.844 1.00 39.03 608 ASN A O 1
ATOM 4954 N N . TRP A 1 609 ? 17.261 23.605 51.490 1.00 40.31 609 TRP A N 1
ATOM 4955 C CA . TRP A 1 609 ? 17.179 22.174 51.820 1.00 40.31 609 TRP A CA 1
ATOM 4956 C C . TRP A 1 609 ? 18.421 21.366 51.401 1.00 40.31 609 TRP A C 1
ATOM 4958 O O . TRP A 1 609 ? 18.655 20.294 51.956 1.00 40.31 609 TRP A O 1
ATOM 4968 N N . ASP A 1 610 ? 19.249 21.894 50.494 1.00 38.59 610 ASP A N 1
ATOM 4969 C CA . ASP A 1 610 ? 20.504 21.256 50.079 1.00 38.59 610 ASP A CA 1
ATOM 4970 C C . ASP A 1 610 ? 21.577 21.292 51.194 1.00 38.59 610 ASP A C 1
ATOM 4972 O O . ASP A 1 610 ? 22.320 20.327 51.358 1.00 38.59 610 ASP A O 1
ATOM 4976 N N . ASP A 1 611 ? 21.599 22.329 52.044 1.00 35.69 611 ASP A N 1
ATOM 4977 C CA . ASP A 1 611 ? 22.559 22.458 53.161 1.00 35.69 611 ASP A CA 1
ATOM 4978 C C . ASP A 1 611 ? 22.184 21.584 54.376 1.00 35.69 611 ASP A C 1
ATOM 4980 O O . ASP A 1 611 ? 23.056 21.114 55.111 1.00 35.69 611 ASP A O 1
ATOM 4984 N N . ALA A 1 612 ? 20.888 21.325 54.592 1.00 35.81 612 ALA A N 1
ATOM 4985 C CA . ALA A 1 612 ? 20.417 20.417 55.644 1.00 35.81 612 ALA A CA 1
ATOM 4986 C C . ALA A 1 612 ? 20.678 18.942 55.299 1.00 35.81 612 ALA A C 1
ATOM 4988 O O . ALA A 1 612 ? 20.980 18.143 56.186 1.00 35.81 612 ALA A O 1
ATOM 4989 N N . LEU A 1 613 ? 20.625 18.597 54.008 1.00 38.91 613 LEU A N 1
ATOM 4990 C CA . LEU A 1 613 ? 21.022 17.285 53.498 1.00 38.91 613 LEU A CA 1
ATOM 4991 C C . LEU A 1 613 ? 22.528 17.044 53.656 1.00 38.91 613 LEU A C 1
ATOM 4993 O O . LEU A 1 613 ? 22.909 15.945 54.043 1.00 38.91 613 LEU A O 1
ATOM 4997 N N . ILE A 1 614 ? 23.368 18.064 53.445 1.00 38.22 614 ILE A N 1
ATOM 4998 C CA . ILE A 1 614 ? 24.825 17.973 53.649 1.00 38.22 614 ILE A CA 1
ATOM 4999 C C . ILE A 1 614 ? 25.165 17.823 55.141 1.00 38.22 614 ILE A C 1
ATOM 5001 O O . ILE A 1 614 ? 25.898 16.909 55.505 1.00 38.22 614 ILE A O 1
ATOM 5005 N N . LYS A 1 615 ? 24.548 18.612 56.033 1.00 33.47 615 LYS A N 1
ATOM 5006 C CA . LYS A 1 615 ? 24.763 18.477 57.490 1.00 33.47 615 LYS A CA 1
ATOM 5007 C C . LYS A 1 615 ? 24.236 17.159 58.073 1.00 33.47 615 LYS A C 1
ATOM 5009 O O . LYS A 1 615 ? 24.807 16.642 59.028 1.00 33.47 615 LYS A O 1
ATOM 5014 N N . GLY A 1 616 ? 23.162 16.602 57.507 1.00 35.03 616 GLY A N 1
ATOM 5015 C CA . GLY A 1 616 ? 22.673 15.262 57.856 1.00 35.03 616 GLY A CA 1
ATOM 5016 C C . GLY A 1 616 ? 23.585 14.137 57.354 1.00 35.03 616 GLY A C 1
ATOM 5017 O O . GLY A 1 616 ? 23.613 13.056 57.945 1.00 35.03 616 GLY A O 1
ATOM 5018 N N . TRP A 1 617 ? 24.356 14.399 56.296 1.00 34.91 617 TRP A N 1
ATOM 5019 C CA . TRP A 1 617 ? 25.340 13.468 55.754 1.00 34.91 617 TRP A CA 1
ATOM 5020 C C . TRP A 1 617 ? 26.632 13.461 56.580 1.00 34.91 617 TRP A C 1
ATOM 5022 O O . TRP A 1 617 ? 27.114 12.383 56.917 1.00 34.91 617 TRP A O 1
ATOM 5032 N N . ASP A 1 618 ? 27.103 14.631 57.027 1.00 33.97 618 ASP A N 1
ATOM 5033 C CA . ASP A 1 618 ? 28.262 14.755 57.927 1.00 33.97 618 ASP A CA 1
ATOM 5034 C C . ASP A 1 618 ? 28.016 14.064 59.288 1.00 33.97 618 ASP A C 1
ATOM 5036 O O . ASP A 1 618 ? 28.911 13.434 59.850 1.00 33.97 618 ASP A O 1
ATOM 5040 N N . ALA A 1 619 ? 26.769 14.067 59.780 1.00 34.53 619 ALA A N 1
ATOM 5041 C CA . ALA A 1 619 ? 26.374 13.330 60.987 1.00 34.53 619 ALA A CA 1
ATOM 5042 C C . ALA A 1 619 ? 26.366 11.794 60.810 1.00 34.53 619 ALA A C 1
ATOM 5044 O O . ALA A 1 619 ? 26.448 11.060 61.796 1.00 34.53 619 ALA A O 1
ATOM 5045 N N . CYS A 1 620 ? 26.269 11.296 59.570 1.00 33.50 620 CYS A N 1
ATOM 5046 C CA . CYS A 1 620 ? 26.394 9.868 59.264 1.00 33.50 620 CYS A CA 1
ATOM 5047 C C . CYS A 1 620 ? 27.862 9.425 59.145 1.00 33.50 620 CYS A C 1
ATOM 5049 O O . CYS A 1 620 ? 28.158 8.267 59.439 1.00 33.50 620 CYS A O 1
ATOM 5051 N N . ASP A 1 621 ? 28.766 10.327 58.751 1.00 32.16 621 ASP A N 1
ATOM 5052 C CA . ASP A 1 621 ? 30.203 10.046 58.624 1.00 32.16 621 ASP A CA 1
ATOM 5053 C C . ASP A 1 621 ? 30.937 10.090 59.982 1.00 32.16 621 ASP A C 1
ATOM 5055 O O . ASP A 1 621 ? 31.841 9.287 60.216 1.00 32.16 621 ASP A O 1
ATOM 5059 N N . GLU A 1 622 ? 30.522 10.943 60.929 1.00 33.94 622 GLU A N 1
ATOM 5060 C CA . GLU A 1 622 ? 31.172 11.033 62.254 1.00 33.94 622 GLU A CA 1
ATOM 5061 C C . GLU A 1 622 ? 30.788 9.909 63.243 1.00 33.94 622 GLU A C 1
ATOM 5063 O O . GLU A 1 622 ? 31.468 9.717 64.253 1.00 33.94 622 GLU A O 1
ATOM 5068 N N . ALA A 1 623 ? 29.741 9.119 62.973 1.00 33.84 623 ALA A N 1
ATOM 5069 C CA . ALA A 1 623 ? 29.222 8.125 63.923 1.00 33.84 623 ALA A CA 1
ATOM 5070 C C . ALA A 1 623 ? 29.769 6.688 63.756 1.00 33.84 623 ALA A C 1
ATOM 5072 O O . ALA A 1 623 ? 29.439 5.825 64.573 1.00 33.84 623 ALA A O 1
ATOM 5073 N N . VAL A 1 624 ? 30.591 6.382 62.737 1.00 33.75 624 VAL A N 1
ATOM 5074 C CA . VAL A 1 624 ? 31.009 4.988 62.448 1.00 33.75 624 VAL A CA 1
ATOM 5075 C C . VAL A 1 624 ? 32.490 4.849 62.057 1.00 33.75 624 VAL A C 1
ATOM 5077 O O . VAL A 1 624 ? 32.792 4.425 60.952 1.00 33.75 624 VAL A O 1
ATOM 5080 N N . VAL A 1 625 ? 33.415 5.118 62.990 1.00 26.56 625 VAL A N 1
ATOM 5081 C CA . VAL A 1 625 ? 34.727 4.433 63.178 1.00 26.56 625 VAL A CA 1
ATOM 5082 C C . VAL A 1 625 ? 35.133 4.684 64.651 1.00 26.56 625 VAL A C 1
ATOM 5084 O O . VAL A 1 625 ? 35.238 5.854 65.010 1.00 26.56 625 VAL A O 1
ATOM 5087 N N . PRO A 1 626 ? 35.346 3.675 65.537 1.00 31.53 626 PRO A N 1
ATOM 5088 C CA . PRO A 1 626 ? 36.306 2.584 65.334 1.00 31.53 626 PRO A CA 1
ATOM 5089 C C . PRO A 1 626 ? 35.850 1.181 65.795 1.00 31.53 626 PRO A C 1
ATOM 5091 O O . PRO A 1 626 ? 34.885 1.014 66.530 1.00 31.53 626 PRO A O 1
ATOM 5094 N N . ASN A 1 627 ? 36.650 0.181 65.405 1.00 29.81 627 ASN A N 1
ATOM 5095 C CA . ASN A 1 627 ? 36.619 -1.244 65.784 1.00 29.81 627 ASN A CA 1
ATOM 5096 C C . ASN A 1 627 ? 35.810 -2.196 64.888 1.00 29.81 627 ASN A C 1
ATOM 5098 O O . ASN A 1 627 ? 34.902 -2.888 65.334 1.00 29.81 627 ASN A O 1
ATOM 5102 N N . ALA A 1 628 ? 36.254 -2.346 63.637 1.00 26.67 628 ALA A N 1
ATOM 5103 C CA . ALA A 1 628 ? 36.002 -3.557 62.845 1.00 26.67 628 ALA A CA 1
ATOM 5104 C C . ALA A 1 628 ? 37.268 -4.059 62.116 1.00 26.67 628 ALA A C 1
ATOM 5106 O O . ALA A 1 628 ? 37.187 -4.658 61.049 1.00 26.67 628 ALA A O 1
ATOM 5107 N N . SER A 1 629 ? 38.454 -3.827 62.698 1.00 27.25 629 SER A N 1
ATOM 5108 C CA . SER A 1 629 ? 39.743 -4.318 62.177 1.00 27.25 629 SER A CA 1
ATOM 5109 C C . SER A 1 629 ? 40.177 -5.677 62.763 1.00 27.25 629 SER A C 1
ATOM 5111 O O . SER A 1 629 ? 41.295 -6.111 62.499 1.00 27.25 629 SER A O 1
ATOM 5113 N N . GLU A 1 630 ? 39.345 -6.377 63.546 1.00 28.36 630 GLU A N 1
ATOM 5114 C CA . GLU A 1 630 ? 39.824 -7.539 64.326 1.00 28.36 630 GLU A CA 1
ATOM 5115 C C . GLU A 1 630 ? 38.977 -8.824 64.242 1.00 28.36 630 GLU A C 1
ATOM 5117 O O . GLU A 1 630 ? 39.246 -9.778 64.965 1.00 28.36 630 GLU A O 1
ATOM 5122 N N . ALA A 1 631 ? 38.005 -8.922 63.324 1.00 27.27 631 ALA A N 1
ATOM 5123 C CA . ALA A 1 631 ? 37.131 -10.107 63.233 1.00 27.27 631 ALA A CA 1
ATOM 5124 C C . ALA A 1 631 ? 37.145 -10.870 61.891 1.00 27.27 631 ALA A C 1
ATOM 5126 O O . ALA A 1 631 ? 36.503 -11.911 61.791 1.00 27.27 631 ALA A O 1
ATOM 5127 N N . ILE A 1 632 ? 37.907 -10.439 60.876 1.00 27.67 632 ILE A N 1
ATOM 5128 C CA . ILE A 1 632 ? 37.994 -11.138 59.570 1.00 27.67 632 ILE A CA 1
ATOM 5129 C C . ILE A 1 632 ? 39.446 -11.552 59.264 1.00 27.67 632 ILE A C 1
ATOM 5131 O O . ILE A 1 632 ? 39.932 -11.448 58.144 1.00 27.67 632 ILE A O 1
ATOM 5135 N N . THR A 1 633 ? 40.162 -12.039 60.283 1.00 27.84 633 THR A N 1
ATOM 5136 C CA . THR A 1 633 ? 41.525 -12.596 60.130 1.00 27.84 633 THR A CA 1
ATOM 5137 C C . THR A 1 633 ? 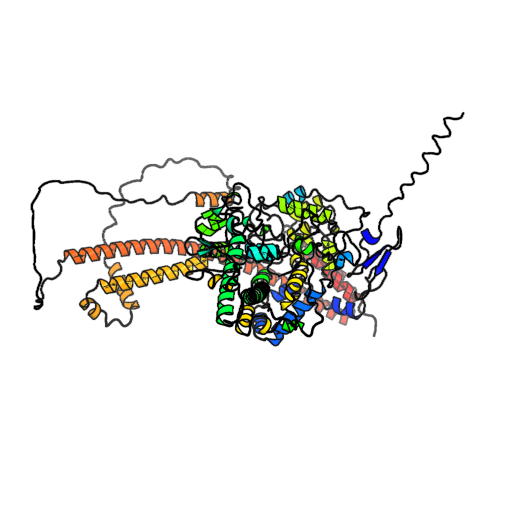41.634 -14.050 60.601 1.00 27.84 633 THR A C 1
ATOM 5139 O O . THR A 1 633 ? 42.736 -14.569 60.761 1.00 27.84 633 THR A O 1
ATOM 5142 N N . ARG A 1 634 ? 40.518 -14.760 60.822 1.00 27.84 634 ARG A N 1
ATOM 5143 C CA . ARG A 1 634 ? 40.532 -16.195 61.168 1.00 27.84 634 ARG A CA 1
ATOM 5144 C C . ARG A 1 634 ? 39.290 -16.935 60.673 1.00 27.84 634 ARG A C 1
ATOM 5146 O O . ARG A 1 634 ? 38.421 -17.267 61.464 1.00 27.84 634 ARG A O 1
ATOM 5153 N N . SER A 1 635 ? 39.226 -17.213 59.375 1.00 25.48 635 SER A N 1
ATOM 5154 C CA . SER A 1 635 ? 38.700 -18.472 58.823 1.00 25.48 635 SER A CA 1
ATOM 5155 C C . SER A 1 635 ? 38.817 -18.421 57.298 1.00 25.48 635 SER A C 1
ATOM 5157 O O . SER A 1 635 ? 38.428 -17.433 56.689 1.00 25.48 635 SER A O 1
ATOM 5159 N N . VAL A 1 636 ? 39.314 -19.502 56.696 1.00 25.83 636 VAL A N 1
ATOM 5160 C CA . VAL A 1 636 ? 39.402 -19.757 55.244 1.00 25.83 636 VAL A CA 1
ATOM 5161 C C . VAL A 1 636 ? 40.606 -19.138 54.508 1.00 25.83 636 VAL A C 1
ATOM 5163 O O . VAL A 1 636 ? 40.493 -18.420 53.521 1.00 25.83 636 VAL A O 1
ATOM 5166 N N . VAL A 1 637 ? 41.804 -19.543 54.936 1.00 25.19 637 VAL A N 1
ATOM 5167 C CA . VAL A 1 637 ? 42.882 -19.930 54.010 1.00 25.19 637 VAL A CA 1
ATOM 5168 C C . VAL A 1 637 ? 43.226 -21.375 54.347 1.00 25.19 637 VAL A C 1
ATOM 5170 O O . VAL A 1 637 ? 43.743 -21.622 55.431 1.00 25.19 637 VAL A O 1
ATOM 5173 N N . THR A 1 638 ? 42.878 -22.317 53.469 1.00 25.31 638 THR A N 1
ATOM 5174 C CA . THR A 1 638 ? 43.557 -23.610 53.215 1.00 25.31 638 THR A CA 1
ATOM 5175 C C . THR A 1 638 ? 42.698 -24.421 52.245 1.00 25.31 638 THR A C 1
ATOM 5177 O O . THR A 1 638 ? 41.784 -25.122 52.647 1.00 25.31 638 THR A O 1
ATOM 5180 N N . ASP A 1 639 ? 42.917 -24.222 50.946 1.00 25.02 639 ASP A N 1
ATOM 5181 C CA . ASP A 1 639 ? 43.337 -25.312 50.057 1.00 25.02 639 ASP A CA 1
ATOM 5182 C C . ASP A 1 639 ? 43.518 -24.787 48.629 1.00 25.02 639 ASP A C 1
ATOM 5184 O O . ASP A 1 639 ? 42.577 -24.439 47.918 1.00 25.02 639 ASP A O 1
ATOM 5188 N N . ARG A 1 640 ? 44.785 -24.719 48.215 1.00 24.66 640 ARG A N 1
ATOM 5189 C CA . ARG A 1 640 ? 4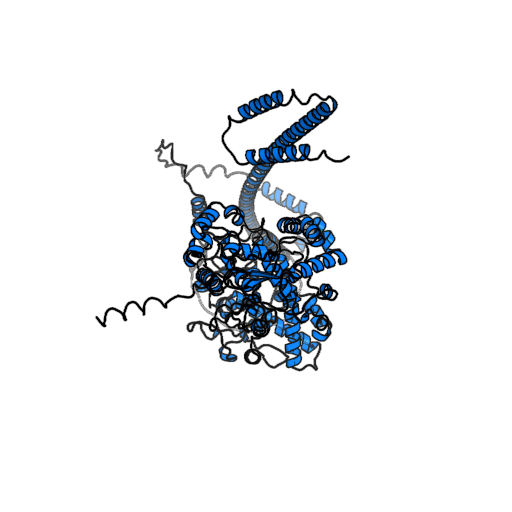5.196 -24.711 46.810 1.00 24.66 640 ARG A CA 1
ATOM 5190 C C . ARG A 1 640 ? 45.759 -26.093 46.501 1.00 24.66 640 ARG A C 1
ATOM 5192 O O . ARG A 1 640 ? 46.623 -26.545 47.250 1.00 24.66 640 ARG A O 1
ATOM 5199 N N . PRO A 1 641 ? 45.463 -26.643 45.320 1.00 24.55 641 PRO A N 1
ATOM 5200 C CA . PRO A 1 641 ? 46.437 -27.438 44.596 1.00 24.55 641 PRO A CA 1
ATOM 5201 C C . PRO A 1 641 ? 46.971 -26.637 43.409 1.00 24.55 641 PRO A C 1
ATOM 5203 O O . PRO A 1 641 ? 46.243 -26.165 42.540 1.00 24.55 641 PRO A O 1
ATOM 5206 N N . SER A 1 642 ? 48.287 -26.487 43.406 1.00 25.98 642 SER A N 1
ATOM 5207 C CA . SER A 1 642 ? 49.120 -26.059 42.292 1.00 25.98 642 SER A CA 1
ATOM 5208 C C . SER A 1 642 ? 49.296 -27.185 41.272 1.00 25.98 642 SER A C 1
ATOM 5210 O O . SER A 1 642 ? 49.650 -28.297 41.659 1.00 25.98 642 SER A O 1
ATOM 5212 N N . GLY A 1 643 ? 49.186 -26.867 39.981 1.00 23.66 643 GLY A N 1
ATOM 5213 C CA . GLY A 1 643 ? 49.741 -27.697 38.913 1.00 23.66 643 GLY A CA 1
ATOM 5214 C C . GLY A 1 643 ? 49.014 -27.546 37.583 1.00 23.66 643 GLY A C 1
ATOM 5215 O O . GLY A 1 643 ? 47.964 -28.144 37.404 1.00 23.66 643 GLY A O 1
ATOM 5216 N N . ILE A 1 644 ? 49.583 -26.749 36.675 1.00 24.69 644 ILE A N 1
ATOM 5217 C CA . ILE A 1 644 ? 49.887 -27.069 35.265 1.00 24.69 644 ILE A CA 1
ATOM 5218 C C . ILE A 1 644 ? 50.361 -25.762 34.614 1.00 24.69 644 ILE A C 1
ATOM 5220 O O . ILE A 1 644 ? 49.605 -24.829 34.362 1.00 24.69 644 ILE A O 1
ATOM 5224 N N . THR A 1 645 ? 51.667 -25.700 34.392 1.00 25.89 645 THR A N 1
ATOM 5225 C CA . THR A 1 645 ? 52.338 -24.781 33.476 1.00 25.89 645 THR A CA 1
ATOM 5226 C C . THR A 1 645 ? 52.531 -25.494 32.139 1.00 25.89 645 THR A C 1
ATOM 5228 O O . THR A 1 645 ? 52.883 -26.670 32.148 1.00 25.89 645 THR A O 1
ATOM 5231 N N . HIS A 1 646 ? 52.404 -24.733 31.045 1.00 25.05 646 HIS A N 1
ATOM 5232 C CA . HIS A 1 646 ? 52.583 -25.075 29.618 1.00 25.05 646 HIS A CA 1
ATOM 5233 C C . HIS A 1 646 ? 51.327 -25.510 28.846 1.00 25.05 646 HIS A C 1
ATOM 5235 O O . HIS A 1 646 ? 51.001 -26.689 28.766 1.00 25.05 646 HIS A O 1
ATOM 5241 N N . ALA A 1 647 ? 50.720 -24.527 28.173 1.00 25.27 647 ALA A N 1
ATOM 5242 C CA . ALA A 1 647 ? 50.207 -24.659 26.810 1.00 25.27 647 ALA A CA 1
ATOM 5243 C C . ALA A 1 647 ? 50.143 -23.256 26.175 1.00 25.27 647 ALA A C 1
ATOM 5245 O O . ALA A 1 647 ? 49.115 -22.583 26.197 1.00 25.27 647 ALA A O 1
ATOM 5246 N N . ASP A 1 648 ? 51.278 -22.801 25.640 1.00 31.78 648 ASP A N 1
ATOM 5247 C CA . ASP A 1 648 ? 51.256 -21.890 24.498 1.00 31.78 648 ASP A CA 1
ATOM 5248 C C . ASP A 1 648 ? 50.515 -22.603 23.351 1.00 31.78 648 ASP A C 1
ATOM 5250 O O . ASP A 1 648 ? 50.763 -23.786 23.104 1.00 31.78 648 ASP A O 1
ATOM 5254 N N . ASN A 1 649 ? 49.626 -21.872 22.668 1.00 33.50 649 ASN A N 1
ATOM 5255 C CA . ASN A 1 649 ? 48.675 -22.302 21.624 1.00 33.50 649 ASN A CA 1
ATOM 5256 C C . ASN A 1 649 ? 47.330 -22.876 22.110 1.00 33.50 649 ASN A C 1
ATOM 5258 O O . ASN A 1 649 ? 47.074 -24.058 21.903 1.00 33.50 649 ASN A O 1
ATOM 5262 N N . PHE A 1 650 ? 46.435 -22.041 22.666 1.00 25.41 650 PHE A N 1
ATOM 5263 C CA . PHE A 1 650 ? 44.983 -22.325 22.670 1.00 25.41 650 PHE A CA 1
ATOM 5264 C C . PHE A 1 650 ? 44.090 -21.104 23.020 1.00 25.41 650 PHE A C 1
ATOM 5266 O O . PHE A 1 650 ? 43.315 -21.177 23.959 1.00 25.41 650 PHE A O 1
ATOM 5273 N N . TRP A 1 651 ? 44.200 -19.962 22.316 1.00 26.69 651 TRP A N 1
ATOM 5274 C CA . TRP A 1 651 ? 43.193 -18.863 22.389 1.00 26.69 651 TRP A CA 1
ATOM 5275 C C . TRP A 1 651 ? 42.980 -18.130 21.049 1.00 26.69 651 TRP A C 1
ATOM 5277 O O . TRP A 1 651 ? 42.611 -16.958 21.006 1.00 26.69 651 TRP A O 1
ATOM 5287 N N . ALA A 1 652 ? 43.211 -18.827 19.937 1.00 30.31 652 ALA A N 1
ATOM 5288 C CA . ALA A 1 652 ? 42.430 -18.588 18.729 1.00 30.31 652 ALA A CA 1
ATOM 5289 C C . ALA A 1 652 ? 41.200 -19.499 18.852 1.00 30.31 652 ALA A C 1
ATOM 5291 O O . ALA A 1 652 ? 41.374 -20.655 19.223 1.00 30.31 652 ALA A O 1
ATOM 5292 N N . ASP A 1 653 ? 40.011 -18.968 18.582 1.00 30.78 653 ASP A N 1
ATOM 5293 C CA . ASP A 1 653 ? 38.691 -19.601 18.749 1.00 30.78 653 ASP A CA 1
ATOM 5294 C C . ASP A 1 653 ? 38.097 -19.536 20.167 1.00 30.78 653 ASP A C 1
ATOM 5296 O O . ASP A 1 653 ? 38.006 -20.527 20.887 1.00 30.78 653 ASP A O 1
ATOM 5300 N N . ILE A 1 654 ? 37.606 -18.345 20.529 1.00 27.66 654 ILE A N 1
ATOM 5301 C CA . ILE A 1 654 ? 36.330 -18.223 21.245 1.00 27.66 654 ILE A CA 1
ATOM 5302 C C . ILE A 1 654 ? 35.433 -17.301 20.426 1.00 27.66 654 ILE A C 1
ATOM 5304 O O . ILE A 1 654 ? 35.802 -16.169 20.116 1.00 27.66 654 ILE A O 1
ATOM 5308 N N . ASP A 1 655 ? 34.284 -17.844 20.045 1.00 29.12 655 ASP A N 1
ATOM 5309 C CA . ASP A 1 655 ? 33.234 -17.200 19.267 1.00 29.12 655 ASP A CA 1
ATOM 5310 C C . ASP A 1 655 ? 32.470 -16.190 20.146 1.00 29.12 655 ASP A C 1
ATOM 5312 O O . ASP A 1 655 ? 32.270 -16.419 21.344 1.00 29.12 655 ASP A O 1
ATOM 5316 N N . ASP A 1 656 ? 31.980 -15.093 19.558 1.00 33.75 656 ASP A N 1
ATOM 5317 C CA . ASP A 1 656 ? 31.149 -14.075 20.235 1.00 33.75 656 ASP A CA 1
ATOM 5318 C C . ASP A 1 656 ? 29.861 -14.686 20.843 1.00 33.75 656 ASP A C 1
ATOM 5320 O O . ASP A 1 656 ? 29.172 -14.068 21.660 1.00 33.75 656 ASP A O 1
ATOM 5324 N N . GLN A 1 657 ? 29.546 -15.929 20.475 1.00 34.47 657 GLN A N 1
ATOM 5325 C CA . GLN A 1 657 ? 28.424 -16.716 20.970 1.00 34.47 657 GLN A CA 1
ATOM 5326 C C . GLN A 1 657 ? 28.636 -17.286 22.390 1.00 34.47 657 GLN A C 1
ATOM 5328 O O . GLN A 1 657 ? 27.657 -17.439 23.126 1.00 34.47 657 GLN A O 1
ATOM 5333 N N . ASP A 1 658 ? 29.879 -17.515 22.836 1.00 30.47 658 ASP A N 1
ATOM 5334 C CA . ASP A 1 658 ? 30.149 -18.091 24.167 1.00 30.47 658 ASP A CA 1
ATOM 5335 C C . ASP A 1 658 ? 30.053 -17.052 25.295 1.00 30.47 658 ASP A C 1
ATOM 5337 O O . ASP A 1 658 ? 29.592 -17.370 26.394 1.00 30.47 658 ASP A O 1
ATOM 5341 N N . LEU A 1 659 ? 30.372 -15.782 25.017 1.00 32.31 659 LEU A N 1
ATOM 5342 C CA . LEU A 1 659 ? 30.182 -14.674 25.965 1.00 32.31 659 LEU A CA 1
ATOM 5343 C C . LEU A 1 659 ? 28.701 -14.323 26.174 1.00 32.31 659 LEU A C 1
ATOM 5345 O O . LEU A 1 659 ? 28.317 -13.877 27.256 1.00 32.31 659 LEU A O 1
ATOM 5349 N N . ILE A 1 660 ? 27.862 -14.566 25.164 1.00 33.53 660 ILE A N 1
ATOM 5350 C CA . ILE A 1 660 ? 26.407 -14.405 25.266 1.00 33.53 660 ILE A CA 1
ATOM 5351 C C . ILE A 1 660 ? 25.797 -15.592 26.029 1.00 33.53 660 ILE A C 1
ATOM 5353 O O . ILE A 1 660 ? 24.948 -15.380 26.892 1.00 33.53 660 ILE A O 1
ATOM 5357 N N . SER A 1 661 ? 26.301 -16.817 25.830 1.00 31.12 661 SER A N 1
ATOM 5358 C CA . SER A 1 661 ? 25.835 -17.985 26.598 1.00 31.12 661 SER A CA 1
ATOM 5359 C C . SER A 1 661 ? 26.188 -17.910 28.095 1.00 31.12 661 SER A C 1
ATOM 5361 O O . SER A 1 661 ? 25.400 -18.332 28.942 1.00 31.12 661 SER A O 1
ATOM 5363 N N . ALA A 1 662 ? 27.323 -17.293 28.451 1.00 29.91 662 ALA A N 1
ATOM 5364 C CA . ALA A 1 662 ? 27.703 -17.078 29.847 1.00 29.91 662 ALA A CA 1
ATOM 5365 C C . ALA A 1 662 ? 26.804 -16.037 30.544 1.00 29.91 662 ALA A C 1
ATOM 5367 O O . ALA A 1 662 ? 26.491 -16.193 31.726 1.00 29.91 662 ALA A O 1
ATOM 5368 N N . ALA A 1 663 ? 26.325 -15.021 29.815 1.00 31.97 663 ALA A N 1
ATOM 5369 C CA . ALA A 1 663 ? 25.405 -14.010 30.339 1.00 31.97 663 ALA A CA 1
ATOM 5370 C C . ALA A 1 663 ? 23.976 -14.549 30.557 1.00 31.97 663 ALA A C 1
ATOM 5372 O O . ALA A 1 663 ? 23.313 -14.134 31.507 1.00 31.97 663 ALA A O 1
ATOM 5373 N N . ASP A 1 664 ? 23.534 -15.517 29.747 1.00 31.41 664 ASP A N 1
ATOM 5374 C CA . ASP A 1 664 ? 22.218 -16.163 29.887 1.00 31.41 664 ASP A CA 1
ATOM 5375 C C . ASP A 1 664 ? 22.169 -17.234 30.999 1.00 31.41 664 ASP A C 1
ATOM 5377 O O . ASP A 1 664 ? 21.089 -17.666 31.404 1.00 31.41 664 ASP A O 1
ATOM 5381 N N . SER A 1 665 ? 23.320 -17.641 31.550 1.00 29.91 665 SER A N 1
ATOM 5382 C CA . SER A 1 665 ? 23.401 -18.668 32.605 1.00 29.91 665 SER A CA 1
ATOM 5383 C C . SER A 1 665 ? 23.326 -18.132 34.046 1.00 29.91 665 SER A C 1
ATOM 5385 O O . SER A 1 665 ? 23.322 -18.914 34.997 1.00 29.91 665 SER A O 1
ATOM 5387 N N . ILE A 1 666 ? 23.191 -16.813 34.235 1.00 29.84 666 ILE A N 1
ATOM 5388 C CA . ILE A 1 666 ? 23.029 -16.180 35.555 1.00 29.84 666 ILE A CA 1
ATOM 5389 C C . ILE A 1 666 ? 21.652 -15.507 35.632 1.00 29.84 666 ILE A C 1
ATOM 5391 O O . ILE A 1 666 ? 21.513 -14.286 35.678 1.00 29.84 666 ILE A O 1
ATOM 5395 N N . ALA A 1 667 ? 20.602 -16.327 35.651 1.00 27.98 667 ALA A N 1
ATOM 5396 C CA . ALA A 1 667 ? 19.294 -15.893 36.125 1.00 27.98 667 ALA A CA 1
ATOM 5397 C C . ALA A 1 667 ? 19.309 -15.834 37.668 1.00 27.98 667 ALA A C 1
ATOM 5399 O O . ALA A 1 667 ? 19.763 -16.789 38.305 1.00 27.98 667 ALA A O 1
ATOM 5400 N N . PRO A 1 668 ? 18.810 -14.763 38.312 1.00 27.05 668 PRO A N 1
ATOM 5401 C CA . PRO A 1 668 ? 18.615 -14.775 39.754 1.00 27.05 668 PRO A CA 1
ATOM 5402 C C . PRO A 1 668 ? 17.508 -15.779 40.112 1.00 27.05 668 PRO A C 1
ATOM 5404 O O . PRO A 1 668 ? 16.398 -15.716 39.583 1.00 27.05 668 PRO A O 1
ATOM 5407 N N . ALA A 1 669 ? 17.815 -16.704 41.023 1.00 26.17 669 ALA A N 1
ATOM 5408 C CA . ALA A 1 669 ? 16.827 -17.581 41.643 1.00 26.17 669 ALA A CA 1
ATOM 5409 C C . ALA A 1 669 ? 15.718 -16.754 42.333 1.00 26.17 669 ALA A C 1
ATOM 5411 O O . ALA A 1 669 ? 15.996 -15.665 42.850 1.00 26.17 669 ALA A O 1
ATOM 5412 N N . PRO A 1 670 ? 14.466 -17.246 42.383 1.00 25.98 670 PRO A N 1
ATOM 5413 C CA . PRO A 1 670 ? 13.388 -16.549 43.068 1.00 25.98 670 PRO A CA 1
ATOM 5414 C C . PRO A 1 670 ? 13.653 -16.540 44.578 1.00 25.98 670 PRO A C 1
ATOM 5416 O O . PRO A 1 670 ? 13.737 -17.591 45.211 1.00 25.98 670 PRO A O 1
ATOM 5419 N N . VAL A 1 671 ? 13.748 -15.351 45.175 1.00 25.78 671 VAL A N 1
ATOM 5420 C CA . VAL A 1 671 ? 13.690 -15.208 46.634 1.00 25.78 671 VAL A CA 1
ATOM 5421 C C . VAL A 1 671 ? 12.225 -15.315 47.045 1.00 25.78 671 VAL A C 1
ATOM 5423 O O . VAL A 1 671 ? 11.476 -14.342 47.020 1.00 25.78 671 VAL A O 1
ATOM 5426 N N . THR A 1 672 ? 11.801 -16.523 47.402 1.00 27.61 672 THR A N 1
ATOM 5427 C CA . THR A 1 672 ? 10.617 -16.733 48.234 1.00 27.61 672 THR A CA 1
ATOM 5428 C C . THR A 1 672 ? 10.998 -16.503 49.691 1.00 27.61 672 THR A C 1
ATOM 5430 O O . THR A 1 672 ? 11.865 -17.201 50.213 1.00 27.61 672 THR A O 1
ATOM 5433 N N . SER A 1 673 ? 10.308 -15.599 50.379 1.00 26.89 673 SER A N 1
ATOM 5434 C CA . SER A 1 673 ? 10.249 -15.607 51.842 1.00 26.89 673 SER A CA 1
ATOM 5435 C C . SER A 1 673 ? 8.811 -15.375 52.294 1.00 26.89 673 SER A C 1
ATOM 5437 O O . SER A 1 673 ? 8.419 -14.268 52.654 1.00 26.89 673 SER A O 1
ATOM 5439 N N . ASN A 1 674 ? 8.029 -16.456 52.272 1.00 24.94 674 ASN A N 1
ATOM 5440 C CA . ASN A 1 674 ? 7.005 -16.672 53.286 1.00 24.94 674 ASN A CA 1
ATOM 5441 C C . ASN A 1 674 ? 7.747 -17.003 54.586 1.00 24.94 674 ASN A C 1
ATOM 5443 O O . ASN A 1 674 ? 8.432 -18.022 54.645 1.00 24.94 674 ASN A O 1
ATOM 5447 N N . VAL A 1 675 ? 7.609 -16.175 55.618 1.00 25.25 675 VAL A N 1
ATOM 5448 C CA . VAL A 1 675 ? 7.889 -16.600 56.994 1.00 25.25 675 VAL A CA 1
ATOM 5449 C C . VAL A 1 675 ? 6.540 -16.883 57.639 1.00 25.25 675 VAL A C 1
ATOM 5451 O O . VAL A 1 675 ? 5.812 -15.973 58.021 1.00 25.25 675 VAL A O 1
ATOM 5454 N N . VAL A 1 676 ? 6.204 -18.169 57.705 1.00 24.48 676 VAL A N 1
ATOM 5455 C CA . VAL A 1 676 ? 5.209 -18.713 58.628 1.00 24.48 676 VAL A CA 1
ATOM 5456 C C . VAL A 1 676 ? 5.948 -18.990 59.937 1.00 24.48 676 VAL A C 1
ATOM 5458 O O . VAL A 1 676 ? 6.922 -19.738 59.940 1.00 24.48 676 VAL A O 1
ATOM 5461 N N . LEU A 1 677 ? 5.495 -18.396 61.039 1.00 25.12 677 LEU A N 1
ATOM 5462 C CA . LEU A 1 677 ? 5.809 -18.852 62.393 1.00 25.12 677 LEU A CA 1
ATOM 5463 C C . LEU A 1 677 ? 4.509 -19.388 62.995 1.00 25.12 677 LEU A C 1
ATOM 5465 O O . LEU A 1 677 ? 3.609 -18.616 63.317 1.00 25.12 677 LEU A O 1
ATOM 5469 N N . THR A 1 678 ? 4.403 -20.710 63.113 1.00 24.41 678 THR A N 1
ATOM 5470 C CA . THR A 1 678 ? 3.361 -21.395 63.888 1.00 24.41 678 THR A CA 1
ATOM 5471 C C . THR A 1 678 ? 3.933 -21.944 65.195 1.00 24.41 678 THR A C 1
ATOM 5473 O O . THR A 1 678 ? 4.979 -22.583 65.190 1.00 24.41 678 THR A O 1
ATOM 5476 N N . GLU A 1 679 ? 3.146 -21.721 66.255 1.00 25.97 679 GLU A N 1
ATOM 5477 C CA . GLU A 1 679 ? 2.996 -22.476 67.513 1.00 25.97 679 GLU A CA 1
ATOM 5478 C C . GLU A 1 679 ? 4.027 -22.339 68.650 1.00 25.97 679 GLU A C 1
ATOM 5480 O O . GLU A 1 679 ? 5.082 -22.963 68.652 1.00 25.97 679 GLU A O 1
ATOM 5485 N N . ALA A 1 680 ? 3.595 -21.657 69.724 1.00 22.92 680 ALA A N 1
ATOM 5486 C CA . ALA A 1 680 ? 3.571 -22.229 71.075 1.00 22.92 680 ALA A CA 1
ATOM 5487 C C . ALA A 1 680 ? 2.565 -21.489 71.992 1.00 22.92 680 ALA A C 1
ATOM 5489 O O . ALA A 1 680 ? 2.553 -20.263 72.051 1.00 22.92 680 ALA A O 1
ATOM 5490 N N . VAL A 1 681 ? 1.826 -22.286 72.776 1.00 24.95 681 VAL A N 1
ATOM 5491 C CA . VAL A 1 681 ? 1.004 -21.973 73.970 1.00 24.95 681 VAL A CA 1
ATOM 5492 C C . VAL A 1 681 ? -0.492 -21.675 73.753 1.00 24.95 681 VAL A C 1
ATOM 5494 O O . VAL A 1 681 ? -0.953 -20.540 73.702 1.00 24.95 681 VAL A O 1
ATOM 5497 N N . THR A 1 682 ? -1.267 -22.762 73.758 1.00 26.73 682 THR A N 1
ATOM 5498 C CA . THR A 1 682 ? -2.662 -22.852 74.221 1.00 26.73 682 THR A CA 1
ATOM 5499 C C . THR A 1 682 ? -2.746 -22.804 75.756 1.00 26.73 682 THR A C 1
ATOM 5501 O O . THR A 1 682 ? -2.015 -23.557 76.400 1.00 26.73 682 THR A O 1
ATOM 5504 N N . ASN A 1 683 ? -3.663 -22.013 76.339 1.00 25.31 683 ASN A N 1
ATOM 5505 C CA . ASN A 1 683 ? -4.726 -22.477 77.265 1.00 25.31 683 ASN A CA 1
ATOM 5506 C C . ASN A 1 683 ? -5.459 -21.344 78.020 1.00 25.31 683 ASN A C 1
ATOM 5508 O O . ASN A 1 683 ? -4.854 -20.348 78.401 1.00 25.31 683 ASN A O 1
ATOM 5512 N N . HIS A 1 684 ? -6.737 -21.639 78.311 1.00 25.70 684 HIS A N 1
ATOM 5513 C CA . HIS A 1 684 ? -7.780 -20.935 79.089 1.00 25.70 684 HIS A CA 1
ATOM 5514 C C . HIS A 1 684 ? -8.546 -19.818 78.356 1.00 25.70 684 HIS A C 1
ATOM 5516 O O . HIS A 1 684 ? -8.001 -18.755 78.096 1.00 25.70 684 HIS A O 1
ATOM 5522 N N . GLN A 1 685 ? -9.735 -20.085 77.792 1.00 26.75 685 GLN A N 1
ATOM 5523 C CA . GLN A 1 685 ? -11.074 -20.396 78.362 1.00 26.75 685 GLN A CA 1
ATOM 5524 C C . GLN A 1 685 ? -11.861 -19.187 78.906 1.00 26.75 685 GLN A C 1
ATOM 5526 O O . GLN A 1 685 ? -11.521 -18.640 79.947 1.00 26.75 685 GLN A O 1
ATOM 5531 N N . ASP A 1 686 ? -12.951 -18.914 78.174 1.00 25.02 686 ASP A N 1
ATOM 5532 C CA . ASP A 1 686 ? -14.344 -18.655 78.583 1.00 25.02 686 ASP A CA 1
ATOM 5533 C C . ASP A 1 686 ? -14.734 -17.436 79.448 1.00 25.02 686 ASP A C 1
ATOM 5535 O O . ASP A 1 686 ? -14.285 -17.290 80.579 1.00 25.02 686 ASP A O 1
ATOM 5539 N N . ALA A 1 687 ? -15.689 -16.652 78.901 1.00 25.98 687 ALA A N 1
ATOM 5540 C CA . ALA A 1 687 ? -16.848 -15.955 79.520 1.00 25.98 687 ALA A CA 1
ATOM 5541 C C . ALA A 1 687 ? -17.084 -14.590 78.822 1.00 25.98 687 ALA A C 1
ATOM 5543 O O . ALA A 1 687 ? -16.227 -13.717 78.852 1.00 25.98 687 ALA A O 1
ATOM 5544 N N . GLU A 1 688 ? -18.089 -14.440 77.953 1.00 26.27 688 GLU A N 1
ATOM 5545 C CA . GLU A 1 688 ? -19.509 -14.119 78.219 1.00 26.27 688 GLU A CA 1
ATOM 5546 C C . GLU A 1 688 ? -19.856 -12.613 78.368 1.00 26.27 688 GLU A C 1
ATOM 5548 O O . GLU A 1 688 ? -19.304 -11.896 79.189 1.00 26.27 688 GLU A O 1
ATOM 5553 N N . LEU A 1 689 ? -20.891 -12.233 77.598 1.00 24.80 689 LEU A N 1
ATOM 5554 C CA . LEU A 1 689 ? -21.960 -11.245 77.838 1.00 24.80 689 LEU A CA 1
ATOM 5555 C C . LEU A 1 689 ? -21.736 -9.707 77.802 1.00 24.80 689 LEU A C 1
ATOM 5557 O O . LEU A 1 689 ? -21.183 -9.094 78.701 1.00 24.80 689 LEU A O 1
ATOM 5561 N N . ASN A 1 690 ? -22.450 -9.120 76.827 1.00 23.98 690 ASN A N 1
ATOM 5562 C CA . ASN A 1 690 ? -23.464 -8.050 76.916 1.00 23.98 690 ASN A CA 1
ATOM 5563 C C . ASN A 1 690 ? -23.142 -6.579 77.290 1.00 23.98 690 ASN A C 1
ATOM 5565 O O . ASN A 1 690 ? -22.647 -6.246 78.356 1.00 23.98 690 ASN A O 1
ATOM 5569 N N . SER A 1 691 ? -23.766 -5.726 76.457 1.00 23.97 691 SER A N 1
ATOM 5570 C CA . SER A 1 691 ? -24.566 -4.519 76.760 1.00 23.97 691 SER A CA 1
ATOM 5571 C C . SER A 1 691 ? -23.921 -3.122 76.874 1.00 23.97 691 SER A C 1
ATOM 5573 O O . SER A 1 691 ? -23.221 -2.824 77.825 1.00 23.97 691 SER A O 1
ATOM 5575 N N . VAL A 1 692 ? -24.365 -2.267 75.931 1.00 26.02 692 VAL A N 1
ATOM 5576 C CA . VAL A 1 692 ? -25.041 -0.956 76.116 1.00 26.02 692 VAL A CA 1
ATOM 5577 C C . VAL A 1 692 ? -24.207 0.301 76.463 1.00 26.02 692 VAL A C 1
ATOM 5579 O O . VAL A 1 692 ? -23.340 0.292 77.321 1.00 26.02 692 VAL A O 1
ATOM 5582 N N . GLU A 1 693 ? -24.615 1.397 75.792 1.00 25.97 693 GLU A N 1
ATOM 5583 C CA . GLU A 1 693 ? -24.471 2.839 76.102 1.00 25.97 693 GLU A CA 1
ATOM 5584 C C . GLU A 1 693 ? -23.279 3.662 75.552 1.00 25.97 693 GLU A C 1
ATOM 5586 O O . GLU A 1 693 ? -22.168 3.680 76.064 1.00 25.97 693 GLU A O 1
ATOM 5591 N N . THR A 1 694 ? -23.590 4.481 74.538 1.00 24.97 694 THR A N 1
ATOM 5592 C CA . THR A 1 694 ? -23.210 5.913 74.443 1.00 24.97 694 THR A CA 1
ATOM 5593 C C . THR A 1 694 ? -24.199 6.751 75.279 1.00 24.97 694 THR A C 1
ATOM 5595 O O . THR A 1 694 ? -25.331 6.268 75.380 1.00 24.97 694 THR A O 1
ATOM 5598 N N . PRO A 1 695 ? -23.931 8.000 75.754 1.00 37.50 695 PRO A N 1
ATOM 5599 C CA . PRO A 1 695 ? -23.034 9.028 75.175 1.00 37.50 695 PRO A CA 1
ATOM 5600 C C . PRO A 1 695 ? -22.273 9.935 76.192 1.00 37.50 695 PRO A C 1
ATOM 5602 O O . PRO A 1 695 ? -22.586 9.933 77.375 1.00 37.50 695 PRO A O 1
ATOM 5605 N N . THR A 1 696 ? -21.312 10.760 75.733 1.00 25.95 696 THR A N 1
ATOM 5606 C CA . THR A 1 696 ? -21.142 12.222 76.014 1.00 25.95 696 THR A CA 1
ATOM 5607 C C . THR A 1 696 ? -19.696 12.717 75.788 1.00 25.95 696 THR A C 1
ATOM 5609 O O . THR A 1 696 ? -18.734 12.133 76.271 1.00 25.95 696 THR A O 1
ATOM 5612 N N . GLU A 1 697 ? -19.555 13.817 75.043 1.00 26.72 697 GLU A N 1
ATOM 5613 C CA . GLU A 1 697 ? -18.365 14.691 74.951 1.00 26.72 697 GLU A CA 1
ATOM 5614 C C . GLU A 1 697 ? -18.398 15.777 76.063 1.00 26.72 697 GLU A C 1
ATOM 5616 O O . GLU A 1 697 ? -19.448 15.940 76.689 1.00 26.72 697 GLU A O 1
ATOM 5621 N N . PRO A 1 698 ? -17.410 16.695 76.192 1.00 42.16 698 PRO A N 1
ATOM 5622 C CA . PRO A 1 698 ? -15.946 16.567 76.118 1.00 42.16 698 PRO A CA 1
ATOM 5623 C C . PRO A 1 698 ? -15.255 17.258 77.327 1.00 42.16 698 PRO A C 1
ATOM 5625 O O . PRO A 1 698 ? -15.751 18.255 77.852 1.00 42.16 698 PRO A O 1
ATOM 5628 N N . SER A 1 699 ? -14.051 16.837 77.734 1.00 25.25 699 SER A N 1
ATOM 5629 C CA . SER A 1 699 ? -13.217 17.681 78.613 1.00 25.25 699 SER A CA 1
ATOM 5630 C C . SER A 1 699 ? -11.716 17.420 78.468 1.00 25.25 699 SER A C 1
ATOM 5632 O O . SER A 1 699 ? -11.212 16.381 78.877 1.00 25.25 699 SER A O 1
ATOM 5634 N N . THR A 1 700 ? -11.045 18.431 77.905 1.00 26.97 700 THR A N 1
ATOM 5635 C CA . THR A 1 700 ? -9.729 18.985 78.282 1.00 26.97 700 THR A CA 1
ATOM 5636 C C . THR A 1 700 ? -8.545 18.037 78.494 1.00 26.97 700 THR A C 1
ATOM 5638 O O . THR A 1 700 ? -8.442 17.344 79.502 1.00 26.97 700 THR A O 1
ATOM 5641 N N . LEU A 1 701 ? -7.580 18.157 77.572 1.00 28.39 701 LEU A N 1
ATOM 5642 C CA . LEU A 1 701 ? -6.194 17.719 77.707 1.00 28.39 701 LEU A CA 1
ATOM 5643 C C . LEU A 1 701 ? -5.541 18.235 78.999 1.00 28.39 701 LEU A C 1
ATOM 5645 O O . LEU A 1 701 ? -5.549 19.436 79.267 1.00 28.39 701 LEU A O 1
ATOM 5649 N N . THR A 1 702 ? -4.817 17.343 79.672 1.00 27.78 702 THR A N 1
ATOM 5650 C CA . THR A 1 702 ? -3.566 17.681 80.359 1.00 27.78 702 THR A CA 1
ATOM 5651 C C . THR A 1 702 ? -2.447 16.818 79.788 1.00 27.78 702 THR A C 1
ATOM 5653 O O . THR A 1 702 ? -2.488 15.591 79.858 1.00 27.78 702 THR A O 1
ATOM 5656 N N . THR A 1 703 ? -1.481 17.503 79.188 1.00 35.84 703 THR A N 1
ATOM 5657 C CA . THR A 1 703 ? -0.144 17.060 78.789 1.00 35.84 703 THR A CA 1
ATOM 5658 C C . THR A 1 703 ? 0.623 16.453 79.960 1.00 35.84 703 THR A C 1
ATOM 5660 O O . THR A 1 703 ? 0.782 17.126 80.971 1.00 35.84 703 THR A O 1
ATOM 5663 N N . ASP A 1 704 ? 1.088 15.212 79.804 1.00 36.72 704 ASP A N 1
ATOM 5664 C CA . ASP A 1 704 ? 2.450 14.762 80.147 1.00 36.72 704 ASP A CA 1
ATOM 5665 C C . ASP A 1 704 ? 2.527 13.232 80.099 1.00 36.72 704 ASP A C 1
ATOM 5667 O O . ASP A 1 704 ? 2.355 12.557 81.109 1.00 36.72 704 ASP A O 1
ATOM 5671 N N . GLN A 1 705 ? 2.829 12.674 78.925 1.00 33.00 705 GLN A N 1
ATOM 5672 C CA . GLN A 1 705 ? 3.543 11.399 78.827 1.00 33.00 705 GLN A CA 1
ATOM 5673 C C . GLN A 1 705 ? 4.474 11.462 77.618 1.00 33.00 705 GLN A C 1
ATOM 5675 O O . GLN A 1 705 ? 4.068 11.260 76.474 1.00 33.00 705 GLN A O 1
ATOM 5680 N N . ALA A 1 706 ? 5.740 11.779 77.888 1.00 37.47 706 ALA A N 1
ATOM 5681 C CA . ALA A 1 706 ? 6.825 11.565 76.948 1.00 37.47 706 ALA A CA 1
ATOM 5682 C C . ALA A 1 706 ? 6.802 10.101 76.476 1.00 37.47 706 ALA A C 1
ATOM 5684 O O . ALA A 1 706 ? 6.787 9.173 77.288 1.00 37.47 706 ALA A O 1
ATOM 5685 N N . LEU A 1 707 ? 6.793 9.905 75.157 1.00 34.62 707 LEU A N 1
ATOM 5686 C CA . LEU A 1 707 ? 6.959 8.598 74.528 1.00 34.62 707 LEU A CA 1
ATOM 5687 C C . LEU A 1 707 ? 8.239 7.925 75.068 1.00 34.62 707 LEU A C 1
ATOM 5689 O O . LEU A 1 707 ? 9.290 8.572 75.092 1.00 34.62 707 LEU A O 1
ATOM 5693 N N . PRO A 1 708 ? 8.198 6.650 75.505 1.00 34.47 708 PRO A N 1
ATOM 5694 C CA . PRO A 1 708 ? 9.366 5.994 76.081 1.00 34.47 708 PRO A CA 1
ATOM 5695 C C . PRO A 1 708 ? 10.520 5.956 75.071 1.00 34.47 708 PRO A C 1
ATOM 5697 O O . PRO A 1 708 ? 10.311 5.624 73.902 1.00 34.47 708 PRO A O 1
ATOM 5700 N N . ALA A 1 709 ? 11.749 6.203 75.539 1.00 37.84 709 ALA A N 1
ATOM 5701 C CA . ALA A 1 709 ? 12.995 6.207 74.754 1.00 37.84 709 ALA A CA 1
ATOM 5702 C C . ALA A 1 709 ? 13.200 4.967 73.845 1.00 37.84 709 ALA A C 1
ATOM 5704 O O . ALA A 1 709 ? 13.957 5.001 72.876 1.00 37.84 709 ALA A O 1
ATOM 5705 N N . ASN A 1 710 ? 12.465 3.882 74.096 1.00 38.12 710 ASN A N 1
ATOM 5706 C CA . ASN A 1 710 ? 12.489 2.651 73.311 1.00 38.12 710 ASN A CA 1
ATOM 5707 C C . ASN A 1 710 ? 11.789 2.756 71.938 1.00 38.12 710 ASN A C 1
ATOM 5709 O O . ASN A 1 710 ? 12.131 1.987 71.043 1.00 38.12 710 ASN A O 1
ATOM 5713 N N . GLN A 1 711 ? 10.865 3.704 71.720 1.00 37.09 711 GLN A N 1
ATOM 5714 C CA . GLN A 1 711 ? 10.227 3.903 70.404 1.00 37.09 711 GLN A CA 1
ATOM 5715 C C . GLN A 1 711 ? 11.020 4.836 69.477 1.00 37.09 711 GLN A C 1
ATOM 5717 O O . GLN A 1 711 ? 11.046 4.606 68.268 1.00 37.09 711 GLN A O 1
ATOM 5722 N N . GLN A 1 712 ? 11.760 5.808 70.023 1.00 37.09 712 GLN A N 1
ATOM 5723 C CA . GLN A 1 712 ? 12.719 6.602 69.239 1.00 37.09 712 GLN A CA 1
ATOM 5724 C C . GLN A 1 712 ? 13.883 5.736 68.731 1.00 37.09 712 GLN A C 1
ATOM 5726 O O . GLN A 1 712 ? 14.283 5.857 67.575 1.00 37.09 712 GLN A O 1
ATOM 5731 N N . CYS A 1 713 ? 14.351 4.781 69.543 1.00 34.91 713 CYS A N 1
ATOM 5732 C CA . CYS A 1 713 ? 15.364 3.801 69.141 1.00 34.91 713 CYS A CA 1
ATOM 5733 C C . CYS A 1 713 ? 14.894 2.871 68.007 1.00 34.91 713 CYS A C 1
ATOM 5735 O O . CYS A 1 713 ? 15.693 2.494 67.153 1.00 34.91 713 CYS A O 1
ATOM 5737 N N . PHE A 1 714 ? 13.606 2.516 67.960 1.00 36.66 714 PHE A N 1
ATOM 5738 C CA . PHE A 1 714 ? 13.067 1.643 66.912 1.00 36.66 714 PHE A CA 1
ATOM 5739 C C . PHE A 1 714 ? 12.973 2.359 65.558 1.00 36.66 714 PHE A C 1
ATOM 5741 O O . PHE A 1 714 ? 13.351 1.791 64.536 1.00 36.66 714 PHE A O 1
ATOM 5748 N N . ILE A 1 715 ? 12.554 3.628 65.558 1.00 41.25 715 ILE A N 1
ATOM 5749 C CA . ILE A 1 715 ? 12.521 4.467 64.350 1.00 41.25 715 ILE A CA 1
ATOM 5750 C C . ILE A 1 715 ? 13.944 4.773 63.865 1.00 41.25 715 ILE A C 1
ATOM 5752 O O . ILE A 1 715 ? 14.208 4.683 62.669 1.00 41.25 715 ILE A O 1
ATOM 5756 N N . HIS A 1 716 ? 14.883 5.049 64.776 1.00 41.16 716 HIS A N 1
ATOM 5757 C CA . HIS A 1 716 ? 16.290 5.268 64.432 1.00 41.16 716 HIS A CA 1
ATOM 5758 C C . HIS A 1 716 ? 16.941 4.013 63.825 1.00 41.16 716 HIS A C 1
ATOM 5760 O O . HIS A 1 716 ? 17.651 4.102 62.828 1.00 41.16 716 HIS A O 1
ATOM 5766 N N . LYS A 1 717 ? 16.636 2.824 64.361 1.00 40.94 717 LYS A N 1
ATOM 5767 C CA . LYS A 1 717 ? 17.127 1.545 63.831 1.00 40.94 717 LYS A CA 1
ATOM 5768 C C . LYS A 1 717 ? 16.547 1.217 62.448 1.00 40.94 717 LYS A C 1
ATOM 5770 O O . LYS A 1 717 ? 17.292 0.777 61.579 1.00 40.94 717 LYS A O 1
ATOM 5775 N N . LEU A 1 718 ? 15.259 1.497 62.224 1.00 43.62 718 LEU A N 1
ATOM 5776 C CA . LEU A 1 718 ? 14.624 1.343 60.909 1.00 43.62 718 LEU A CA 1
ATOM 5777 C C . LEU A 1 718 ? 15.188 2.334 59.881 1.00 43.62 718 LEU A C 1
ATOM 5779 O O . LEU A 1 718 ? 15.423 1.964 58.735 1.00 43.62 718 LEU A O 1
ATOM 5783 N N . LEU A 1 719 ? 15.434 3.583 60.290 1.00 42.50 719 LEU A N 1
ATOM 5784 C CA . LEU A 1 719 ? 16.066 4.597 59.443 1.00 42.50 719 LEU A CA 1
ATOM 5785 C C . LEU A 1 719 ? 17.495 4.198 59.068 1.00 42.50 719 LEU A C 1
ATOM 5787 O O . LEU A 1 719 ? 17.859 4.320 57.904 1.00 42.50 719 LEU A O 1
ATOM 5791 N N . LEU A 1 720 ? 18.277 3.659 60.008 1.00 44.72 720 LEU A N 1
ATOM 5792 C CA . LEU A 1 720 ? 19.629 3.159 59.742 1.00 44.72 720 LEU A CA 1
ATOM 5793 C C . LEU A 1 720 ? 19.627 1.955 58.788 1.00 44.72 720 LEU A C 1
ATOM 5795 O O . LEU A 1 720 ? 20.400 1.947 57.833 1.00 44.72 720 LEU A O 1
ATOM 5799 N N . GLU A 1 721 ? 18.727 0.984 58.969 1.00 45.47 721 GLU A N 1
ATOM 5800 C CA . GLU A 1 721 ? 18.604 -0.169 58.060 1.00 45.47 721 GLU A CA 1
ATOM 5801 C C . GLU A 1 721 ? 18.170 0.241 56.645 1.00 45.47 721 GLU A C 1
ATOM 5803 O O . GLU A 1 721 ? 18.694 -0.278 55.656 1.00 45.47 721 GLU A O 1
ATOM 5808 N N . VAL A 1 722 ? 17.252 1.203 56.524 1.00 44.62 722 VAL A N 1
ATOM 5809 C CA . VAL A 1 722 ? 16.798 1.725 55.226 1.00 44.62 722 VAL A CA 1
ATOM 5810 C C . VAL A 1 722 ? 17.882 2.578 54.559 1.00 44.62 722 VAL A C 1
ATOM 5812 O O . VAL A 1 722 ? 18.101 2.453 53.352 1.00 44.62 722 VAL A O 1
ATOM 5815 N N . CYS A 1 723 ? 18.608 3.398 55.323 1.00 43.22 723 CYS A N 1
ATOM 5816 C CA . CYS A 1 723 ? 19.761 4.150 54.826 1.00 43.22 723 CYS A CA 1
ATOM 5817 C C . CYS A 1 723 ? 20.871 3.215 54.341 1.00 43.22 723 CYS A C 1
ATOM 5819 O O . CYS A 1 723 ? 21.432 3.435 53.269 1.00 43.22 723 CYS A O 1
ATOM 5821 N N . GLU A 1 724 ? 21.146 2.128 55.060 1.00 47.38 724 GLU A N 1
ATOM 5822 C CA . GLU A 1 724 ? 22.166 1.160 54.668 1.00 47.38 724 GLU A CA 1
ATOM 5823 C C . GLU A 1 724 ? 21.747 0.335 53.438 1.00 47.38 724 GLU A C 1
ATOM 5825 O O . GLU A 1 724 ? 22.565 0.080 52.548 1.00 47.38 724 GLU A O 1
ATOM 5830 N N . GLN A 1 725 ? 20.461 -0.012 53.306 1.00 45.72 725 GLN A N 1
ATOM 5831 C CA . GLN A 1 725 ? 19.932 -0.633 52.087 1.00 45.72 725 GLN A CA 1
ATOM 5832 C C . GLN A 1 725 ? 20.007 0.301 50.874 1.00 45.72 725 GLN A C 1
ATOM 5834 O O . GLN A 1 725 ? 20.397 -0.147 49.792 1.00 45.72 725 GLN A O 1
ATOM 5839 N N . ASN A 1 726 ? 19.690 1.587 51.048 1.00 42.47 726 ASN A N 1
ATOM 5840 C CA . ASN A 1 726 ? 19.812 2.585 49.986 1.00 42.47 726 ASN A CA 1
ATOM 5841 C C . ASN A 1 726 ? 21.276 2.832 49.608 1.00 42.47 726 ASN A C 1
ATOM 5843 O O . ASN A 1 726 ? 21.580 2.853 48.417 1.00 42.47 726 ASN A O 1
ATOM 5847 N N . ARG A 1 727 ? 22.200 2.894 50.578 1.00 45.53 727 ARG A N 1
ATOM 5848 C CA . ARG A 1 727 ? 23.642 3.030 50.315 1.00 45.53 727 ARG A CA 1
ATOM 5849 C C . ARG A 1 727 ? 24.185 1.854 49.502 1.00 45.53 727 ARG A C 1
ATOM 5851 O O . ARG A 1 727 ? 24.860 2.060 48.500 1.00 45.53 727 ARG A O 1
ATOM 5858 N N . ARG A 1 728 ? 23.811 0.618 49.854 1.00 48.06 728 ARG A N 1
ATOM 5859 C CA . ARG A 1 728 ? 24.195 -0.599 49.104 1.00 48.06 728 ARG A CA 1
ATOM 5860 C C . ARG A 1 728 ? 23.554 -0.678 47.716 1.00 48.06 728 ARG A C 1
ATOM 5862 O O . ARG A 1 728 ? 24.075 -1.352 46.824 1.00 48.06 728 ARG A O 1
ATOM 5869 N N . LEU A 1 729 ? 22.391 -0.059 47.515 1.00 43.00 729 LEU A N 1
ATOM 5870 C CA . LEU A 1 729 ? 21.787 0.064 46.187 1.00 43.00 729 LEU A CA 1
ATOM 5871 C C . LEU A 1 729 ? 22.517 1.118 45.350 1.00 43.00 729 LEU A C 1
ATOM 5873 O O . LEU A 1 729 ? 22.824 0.853 44.192 1.00 43.00 729 LEU A O 1
ATOM 5877 N N . GLU A 1 730 ? 22.838 2.271 45.935 1.00 43.44 730 GLU A N 1
ATOM 5878 C CA . GLU A 1 730 ? 23.602 3.326 45.273 1.00 43.44 730 GLU A CA 1
ATOM 5879 C C . GLU A 1 730 ? 25.025 2.892 44.926 1.00 43.44 730 GLU A C 1
ATOM 5881 O O . GLU A 1 730 ? 25.478 3.196 43.831 1.00 43.44 730 GLU A O 1
ATOM 5886 N N . GLU A 1 731 ? 25.717 2.148 45.790 1.00 49.34 731 GLU A N 1
ATOM 5887 C CA . GLU A 1 731 ? 27.053 1.603 45.508 1.00 49.34 731 GLU A CA 1
ATOM 5888 C C . GLU A 1 731 ? 27.019 0.637 44.312 1.00 49.34 731 GLU A C 1
ATOM 5890 O O . GLU A 1 731 ? 27.781 0.813 43.362 1.00 49.34 731 GLU A O 1
ATOM 5895 N N . ARG A 1 732 ? 26.058 -0.299 44.268 1.00 44.78 732 ARG A N 1
ATOM 5896 C CA . ARG A 1 732 ? 25.883 -1.215 43.120 1.00 44.78 732 ARG A CA 1
ATOM 5897 C C . ARG A 1 732 ? 25.505 -0.486 41.829 1.00 44.78 732 ARG A C 1
ATOM 5899 O O . ARG A 1 732 ? 25.912 -0.886 40.739 1.00 44.78 732 ARG A O 1
ATOM 5906 N N . LEU A 1 733 ? 24.731 0.593 41.933 1.00 44.84 733 LEU A N 1
ATOM 5907 C CA . LEU A 1 733 ? 24.355 1.422 40.787 1.00 44.84 733 LEU A CA 1
ATOM 5908 C C . LEU A 1 733 ? 25.503 2.326 40.324 1.00 44.84 733 LEU A C 1
ATOM 5910 O O . LEU A 1 733 ? 25.656 2.520 39.119 1.00 44.84 733 LEU A O 1
ATOM 5914 N N . LYS A 1 734 ? 26.339 2.828 41.242 1.00 47.56 734 LYS A N 1
ATOM 5915 C CA . LYS A 1 734 ? 27.589 3.529 40.923 1.00 47.56 734 LYS A CA 1
ATOM 5916 C C . LYS A 1 734 ? 28.553 2.585 40.216 1.00 47.56 734 LYS A C 1
ATOM 5918 O O . LYS A 1 734 ? 29.065 2.961 39.174 1.00 47.56 734 LYS A O 1
ATOM 5923 N N . GLU A 1 735 ? 28.705 1.342 40.670 1.00 51.53 735 GLU A N 1
ATOM 5924 C CA . GLU A 1 735 ? 29.520 0.330 39.981 1.00 51.53 735 GLU A CA 1
ATOM 5925 C C . GLU A 1 735 ? 29.012 0.022 38.563 1.00 51.53 735 GLU A C 1
ATOM 5927 O O . GLU A 1 735 ? 29.808 -0.044 37.621 1.00 51.53 735 GLU A O 1
ATOM 5932 N N . GLN A 1 736 ? 27.692 -0.101 38.374 1.00 42.06 736 GLN A N 1
ATOM 5933 C CA . GLN A 1 736 ? 27.098 -0.272 37.042 1.00 42.06 736 GLN A CA 1
ATOM 5934 C C . GLN A 1 736 ? 27.275 0.971 36.158 1.00 42.06 736 GLN A C 1
ATOM 5936 O O . GLN A 1 736 ? 27.598 0.839 34.977 1.00 42.06 736 GLN A O 1
ATOM 5941 N N . ALA A 1 737 ? 27.114 2.175 36.708 1.00 41.50 737 ALA A N 1
ATOM 5942 C CA . ALA A 1 737 ? 27.343 3.425 35.989 1.00 41.50 737 ALA A CA 1
ATOM 5943 C C . ALA A 1 737 ? 28.825 3.608 35.619 1.00 41.50 737 ALA A C 1
ATOM 5945 O O . ALA A 1 737 ? 29.124 4.024 34.506 1.00 41.50 737 ALA A O 1
ATOM 5946 N N . GLU A 1 738 ? 29.754 3.227 36.498 1.00 48.75 738 GLU A N 1
ATOM 5947 C CA . GLU A 1 738 ? 31.204 3.229 36.271 1.00 48.75 738 GLU A CA 1
ATOM 5948 C C . GLU A 1 738 ? 31.604 2.200 35.202 1.00 48.75 738 GLU A C 1
ATOM 5950 O O . GLU A 1 738 ? 32.498 2.436 34.389 1.00 48.75 738 GLU A O 1
ATOM 5955 N N . TYR A 1 739 ? 30.943 1.039 35.177 1.00 47.34 739 TYR A N 1
ATOM 5956 C CA . TYR A 1 739 ? 31.115 0.040 34.124 1.00 47.34 739 TYR A CA 1
ATOM 5957 C C . TYR A 1 739 ? 30.624 0.565 32.768 1.00 47.34 739 TYR A C 1
ATOM 5959 O O . TYR A 1 739 ? 31.348 0.473 31.776 1.00 47.34 739 TYR A O 1
ATOM 5967 N N . ILE A 1 740 ? 29.440 1.184 32.730 1.00 42.16 740 ILE A N 1
ATOM 5968 C CA . ILE A 1 740 ? 28.881 1.799 31.518 1.00 42.16 740 ILE A CA 1
ATOM 5969 C C . ILE A 1 740 ? 29.764 2.957 31.044 1.00 42.16 740 ILE A C 1
ATOM 5971 O O . ILE A 1 740 ? 30.104 3.002 29.867 1.00 42.16 740 ILE A O 1
ATOM 5975 N N . ARG A 1 741 ? 30.219 3.829 31.950 1.00 47.81 741 ARG A N 1
ATOM 5976 C CA . ARG A 1 741 ? 31.144 4.931 31.651 1.00 47.81 741 ARG A CA 1
ATOM 5977 C C . ARG A 1 741 ? 32.444 4.415 31.036 1.00 47.81 741 ARG A C 1
ATOM 5979 O O . ARG A 1 741 ? 32.877 4.946 30.023 1.00 47.81 741 ARG A O 1
ATOM 5986 N N . ARG A 1 742 ? 33.020 3.328 31.567 1.00 52.22 742 ARG A N 1
ATOM 5987 C CA . ARG A 1 742 ? 34.215 2.676 30.992 1.00 52.22 742 ARG A CA 1
ATOM 5988 C C . ARG A 1 742 ? 33.959 2.068 29.610 1.00 52.22 742 ARG A C 1
ATOM 5990 O O . ARG A 1 742 ? 34.850 2.063 28.766 1.00 52.22 742 ARG A O 1
ATOM 5997 N N . VAL A 1 743 ? 32.758 1.549 29.351 1.00 48.72 743 VAL A N 1
ATOM 5998 C CA . VAL A 1 743 ? 32.364 1.087 28.008 1.00 48.72 743 VAL A CA 1
ATOM 5999 C C . VAL A 1 743 ? 32.204 2.274 27.053 1.00 48.72 743 VAL A C 1
ATOM 6001 O O . VAL A 1 743 ? 32.693 2.210 25.928 1.00 48.72 743 VAL A O 1
ATOM 6004 N N . GLU A 1 744 ? 31.580 3.366 27.492 1.00 46.09 744 GLU A N 1
ATOM 6005 C CA . GLU A 1 744 ? 31.418 4.590 26.704 1.00 46.09 744 GLU A CA 1
ATOM 6006 C C . GLU A 1 744 ? 32.759 5.265 26.402 1.00 46.09 744 GLU A C 1
ATOM 6008 O O . GLU A 1 744 ? 32.978 5.664 25.261 1.00 46.09 744 GLU A O 1
ATOM 6013 N N . GLU A 1 745 ? 33.682 5.323 27.364 1.00 57.25 745 GLU A N 1
ATOM 6014 C CA . GLU A 1 745 ? 35.051 5.810 27.165 1.00 57.25 745 GLU A CA 1
ATOM 6015 C C . GLU A 1 745 ? 35.787 4.969 26.124 1.00 57.25 745 GLU A C 1
ATOM 6017 O O . GLU A 1 745 ? 36.326 5.537 25.180 1.00 57.25 745 GLU A O 1
ATOM 6022 N N . ARG A 1 746 ? 35.704 3.632 26.183 1.00 55.22 746 ARG A N 1
ATOM 6023 C CA . ARG A 1 746 ? 36.293 2.757 25.150 1.00 55.22 746 ARG A CA 1
ATOM 6024 C C . ARG A 1 746 ? 35.680 2.978 23.764 1.00 55.22 746 ARG A C 1
ATOM 6026 O O . ARG A 1 746 ? 36.392 2.970 22.761 1.00 55.22 746 ARG A O 1
ATOM 6033 N N . VAL A 1 747 ? 34.370 3.217 23.682 1.00 47.69 747 VAL A N 1
ATOM 6034 C CA . VAL A 1 747 ? 33.691 3.534 22.412 1.00 47.69 747 VAL A CA 1
ATOM 6035 C C . VAL A 1 747 ? 34.094 4.920 21.896 1.00 47.69 747 VAL A C 1
ATOM 6037 O O . VAL A 1 747 ? 34.295 5.095 20.692 1.00 47.69 747 VAL A O 1
ATOM 6040 N N . GLN A 1 748 ? 34.246 5.910 22.776 1.00 54.50 748 GLN A N 1
ATOM 6041 C CA . GLN A 1 748 ? 34.700 7.249 22.404 1.00 54.50 748 GLN A CA 1
ATOM 6042 C C . GLN A 1 748 ? 36.181 7.278 22.023 1.00 54.50 748 GLN A C 1
ATOM 6044 O O . GLN A 1 748 ? 36.534 7.971 21.070 1.00 54.50 748 GLN A O 1
ATOM 6049 N N . GLU A 1 749 ? 37.031 6.501 22.691 1.00 63.53 749 GLU A N 1
ATOM 6050 C CA . GLU A 1 749 ? 38.433 6.295 22.330 1.00 63.53 749 GLU A CA 1
ATOM 6051 C C . GLU A 1 749 ? 38.552 5.623 20.964 1.00 63.53 749 GLU A C 1
ATOM 6053 O O . GLU A 1 749 ? 39.328 6.095 20.131 1.00 63.53 749 GLU A O 1
ATOM 6058 N N . GLN A 1 750 ? 37.724 4.612 20.677 1.00 51.59 750 GLN A N 1
ATOM 6059 C CA . GLN A 1 750 ? 37.654 3.995 19.352 1.00 51.59 750 GLN A CA 1
ATOM 6060 C C . GLN A 1 750 ? 37.179 4.996 18.288 1.00 51.59 750 GLN A C 1
ATOM 6062 O O . GLN A 1 750 ? 37.752 5.077 17.203 1.00 51.59 750 GLN A O 1
ATOM 6067 N N . ALA A 1 751 ? 36.179 5.826 18.595 1.00 47.38 751 ALA A N 1
ATOM 6068 C CA . ALA A 1 751 ? 35.713 6.870 17.685 1.00 47.38 751 ALA A CA 1
ATOM 6069 C C . ALA A 1 751 ? 36.759 7.984 17.473 1.00 47.38 751 ALA A C 1
ATOM 6071 O O . ALA A 1 751 ? 36.900 8.498 16.365 1.00 47.38 751 ALA A O 1
ATOM 6072 N N . ALA A 1 752 ? 37.519 8.357 18.506 1.00 59.31 752 ALA A N 1
ATOM 6073 C CA . ALA A 1 752 ? 38.611 9.327 18.421 1.00 59.31 752 ALA A CA 1
ATOM 6074 C C . ALA A 1 752 ? 39.846 8.751 17.713 1.00 59.31 752 ALA A C 1
ATOM 6076 O O . ALA A 1 752 ? 40.573 9.479 17.040 1.00 59.31 752 ALA A O 1
ATOM 6077 N N . HIS A 1 753 ? 40.097 7.448 17.844 1.00 65.56 753 HIS A N 1
ATOM 6078 C CA . HIS A 1 753 ? 41.082 6.733 17.042 1.00 65.56 753 HIS A CA 1
ATOM 6079 C C . HIS A 1 753 ? 40.687 6.772 15.563 1.00 65.56 753 HIS A C 1
ATOM 6081 O O . HIS A 1 753 ? 41.493 7.204 14.744 1.00 65.56 753 HIS A O 1
ATOM 6087 N N . ASN A 1 754 ? 39.431 6.447 15.241 1.00 49.41 754 ASN A N 1
ATOM 6088 C CA . ASN A 1 754 ? 38.917 6.491 13.872 1.00 49.41 754 ASN A CA 1
ATOM 6089 C C . ASN A 1 754 ? 38.985 7.909 13.276 1.00 49.41 754 ASN A C 1
ATOM 6091 O O . ASN A 1 754 ? 39.464 8.066 12.159 1.00 49.41 754 ASN A O 1
ATOM 6095 N N . ARG A 1 755 ? 38.636 8.955 14.041 1.00 60.59 755 ARG A N 1
ATOM 6096 C CA . ARG A 1 755 ? 38.796 10.355 13.601 1.00 60.59 755 ARG A CA 1
ATOM 6097 C C . ARG A 1 755 ? 40.254 10.748 13.353 1.00 60.59 755 ARG A C 1
ATOM 6099 O O . ARG A 1 755 ? 40.541 11.397 12.362 1.00 60.59 755 ARG A O 1
ATOM 6106 N N . ARG A 1 756 ? 41.201 10.307 14.191 1.00 63.03 756 ARG A N 1
ATOM 6107 C CA . ARG A 1 756 ? 42.647 10.532 13.965 1.00 63.03 756 ARG A CA 1
ATOM 6108 C C . ARG A 1 756 ? 43.200 9.740 12.780 1.00 63.03 756 ARG A C 1
ATOM 6110 O O . ARG A 1 756 ? 44.272 10.064 12.269 1.00 63.03 756 ARG A O 1
ATOM 6117 N N . VAL A 1 757 ? 42.537 8.654 12.390 1.00 56.94 757 VAL A N 1
ATOM 6118 C CA . VAL A 1 757 ? 42.833 7.933 11.147 1.00 56.94 757 VAL A CA 1
ATOM 6119 C C . VAL A 1 757 ? 42.280 8.722 9.958 1.00 56.94 757 VAL A C 1
ATOM 6121 O O . VAL A 1 757 ? 43.029 8.951 9.016 1.00 56.94 757 VAL A O 1
ATOM 6124 N N . GLU A 1 758 ? 41.048 9.228 10.039 1.00 50.09 758 GLU A N 1
ATOM 6125 C CA . GLU A 1 758 ? 40.444 10.097 9.016 1.00 50.09 758 GLU A CA 1
ATOM 6126 C C . GLU A 1 758 ? 41.230 11.402 8.812 1.00 50.09 758 GLU A C 1
ATOM 6128 O O . GLU A 1 758 ? 41.602 11.698 7.687 1.00 50.09 758 GLU A O 1
ATOM 6133 N N . GLU A 1 759 ? 41.614 12.116 9.874 1.00 57.97 759 GLU A N 1
ATOM 6134 C CA . GLU A 1 759 ? 42.428 13.341 9.781 1.00 57.97 759 GLU A CA 1
ATOM 6135 C C . GLU A 1 759 ? 43.813 13.079 9.167 1.00 57.97 759 GLU A C 1
ATOM 6137 O O . GLU A 1 759 ? 44.323 13.893 8.398 1.00 57.97 759 GLU A O 1
ATOM 6142 N N . ARG A 1 760 ? 44.435 11.925 9.456 1.00 54.38 760 ARG A N 1
ATOM 6143 C CA . ARG A 1 760 ? 45.700 11.529 8.808 1.00 54.38 760 ARG A CA 1
ATOM 6144 C C . ARG A 1 760 ? 45.509 11.210 7.328 1.00 54.38 760 ARG A C 1
ATOM 6146 O O . ARG A 1 760 ? 46.390 11.539 6.534 1.00 54.38 760 ARG A O 1
ATOM 6153 N N . LEU A 1 761 ? 44.377 10.609 6.963 1.00 46.41 761 LEU A N 1
ATOM 6154 C CA . LEU A 1 761 ? 43.993 10.409 5.568 1.00 46.41 761 LEU A CA 1
ATOM 6155 C C . LEU A 1 761 ? 43.717 11.747 4.867 1.00 46.41 761 LEU A C 1
ATOM 6157 O O . LEU A 1 761 ? 44.169 11.928 3.741 1.00 46.41 761 LEU A O 1
ATOM 6161 N N . ASP A 1 762 ? 43.064 12.698 5.528 1.00 50.44 762 ASP A N 1
ATOM 6162 C CA . ASP A 1 762 ? 42.755 14.013 4.963 1.00 50.44 762 ASP A CA 1
ATOM 6163 C C . ASP A 1 762 ? 44.016 14.866 4.768 1.00 50.44 762 ASP A C 1
ATOM 6165 O O . ASP A 1 762 ? 44.169 15.492 3.721 1.00 50.44 762 ASP A O 1
ATOM 6169 N N . VAL A 1 763 ? 44.986 14.817 5.690 1.00 57.91 763 VAL A N 1
ATOM 6170 C CA . VAL A 1 763 ? 46.305 15.460 5.506 1.00 57.91 763 VAL A CA 1
ATOM 6171 C C . VAL A 1 763 ? 47.078 14.827 4.343 1.00 57.91 763 VAL A C 1
ATOM 6173 O O . VAL A 1 763 ? 47.717 15.537 3.563 1.00 57.91 763 VAL A O 1
ATOM 6176 N N . GLN A 1 764 ? 47.004 13.501 4.177 1.00 48.19 764 GLN A N 1
ATOM 6177 C CA . GLN A 1 764 ? 47.594 12.819 3.018 1.00 48.19 764 GLN A CA 1
ATOM 6178 C C . GLN A 1 764 ? 46.904 13.228 1.709 1.00 48.19 764 GLN A C 1
ATOM 6180 O O . GLN A 1 764 ? 47.582 13.444 0.704 1.00 48.19 764 GLN A O 1
ATOM 6185 N N . VAL A 1 765 ? 45.581 13.401 1.722 1.00 47.78 765 VAL A N 1
ATOM 6186 C CA . VAL A 1 765 ? 44.811 13.904 0.577 1.00 47.78 765 VAL A CA 1
ATOM 6187 C C . VAL A 1 765 ? 45.160 15.363 0.270 1.00 47.78 765 VAL A C 1
ATOM 6189 O O . VAL A 1 765 ? 45.368 15.692 -0.896 1.00 47.78 765 VAL A O 1
ATOM 6192 N N . GLU A 1 766 ? 45.320 16.225 1.273 1.00 50.69 766 GLU A N 1
ATOM 6193 C CA . GLU A 1 766 ? 45.754 17.615 1.084 1.00 50.69 766 GLU A CA 1
ATOM 6194 C C . GLU A 1 766 ? 47.177 17.710 0.525 1.00 50.69 766 GLU A C 1
ATOM 6196 O O . GLU A 1 766 ? 47.442 18.528 -0.355 1.00 50.69 766 GLU A O 1
ATOM 6201 N N . HIS A 1 767 ? 48.106 16.871 0.992 1.00 55.06 767 HIS A N 1
ATOM 6202 C CA . HIS A 1 767 ? 49.458 16.802 0.433 1.00 55.06 767 HIS A CA 1
ATOM 6203 C C . HIS A 1 767 ? 49.434 16.362 -1.037 1.00 55.06 767 HIS A C 1
ATOM 6205 O O . HIS A 1 767 ? 50.136 16.953 -1.860 1.00 55.06 767 HIS A O 1
ATOM 6211 N N . LEU A 1 768 ? 48.584 15.390 -1.386 1.00 48.00 768 LEU A N 1
ATOM 6212 C CA . LEU A 1 768 ? 48.375 14.961 -2.771 1.00 48.00 768 LEU A CA 1
ATOM 6213 C C . LEU A 1 768 ? 47.740 16.069 -3.625 1.00 48.00 768 LEU A C 1
ATOM 6215 O O . LEU A 1 768 ? 48.162 16.281 -4.758 1.00 48.00 768 LEU A O 1
ATOM 6219 N N . GLN A 1 769 ? 46.789 16.832 -3.084 1.00 48.28 769 GLN A N 1
ATOM 6220 C CA . GLN A 1 769 ? 46.166 17.966 -3.775 1.00 48.28 769 GLN A CA 1
ATOM 6221 C C . GLN A 1 769 ? 47.129 19.148 -3.958 1.00 48.28 769 GLN A C 1
ATOM 6223 O O . GLN A 1 769 ? 47.161 19.742 -5.036 1.00 48.28 769 GLN A O 1
ATOM 6228 N N . ARG A 1 770 ? 47.962 19.470 -2.958 1.00 52.88 770 ARG A N 1
ATOM 6229 C CA . ARG A 1 770 ? 49.000 20.510 -3.076 1.00 52.88 770 ARG A CA 1
ATOM 6230 C C . ARG A 1 770 ? 50.069 20.115 -4.084 1.00 52.88 770 ARG A C 1
ATOM 6232 O O . ARG A 1 770 ? 50.433 20.954 -4.905 1.00 52.88 770 ARG A O 1
ATOM 6239 N N . ALA A 1 771 ? 50.513 18.856 -4.071 1.00 51.28 771 ALA A N 1
ATOM 6240 C CA . ALA A 1 771 ? 51.418 18.321 -5.085 1.00 51.28 771 ALA A CA 1
ATOM 6241 C C . ALA A 1 771 ? 50.805 18.432 -6.490 1.00 51.28 771 ALA A C 1
ATOM 6243 O O . ALA A 1 771 ? 51.484 18.874 -7.413 1.00 51.28 771 ALA A O 1
ATOM 6244 N N . ASN A 1 772 ? 49.507 18.146 -6.631 1.00 46.22 772 ASN A N 1
ATOM 6245 C CA . ASN A 1 772 ? 48.788 18.302 -7.894 1.00 46.22 772 ASN A CA 1
ATOM 6246 C C . ASN A 1 772 ? 48.704 19.775 -8.345 1.00 46.22 772 ASN A C 1
ATOM 6248 O O . ASN A 1 772 ? 48.953 20.072 -9.506 1.00 46.22 772 ASN A O 1
ATOM 6252 N N . SER A 1 773 ? 48.461 20.718 -7.425 1.00 48.28 773 SER A N 1
ATOM 6253 C CA . SER A 1 773 ? 48.443 22.157 -7.752 1.00 48.28 773 SER A CA 1
ATOM 6254 C C . SER A 1 773 ? 49.826 22.712 -8.123 1.00 48.28 773 SER A C 1
ATOM 6256 O O . SER A 1 773 ? 49.937 23.601 -8.963 1.00 48.28 773 SER A O 1
ATOM 6258 N N . HIS A 1 774 ? 50.895 22.165 -7.530 1.00 51.16 774 HIS A N 1
ATOM 6259 C CA . HIS A 1 774 ? 52.276 22.539 -7.842 1.00 51.16 774 HIS A CA 1
ATOM 6260 C C . HIS A 1 774 ? 52.683 22.010 -9.224 1.00 51.16 774 HIS A C 1
ATOM 6262 O O . HIS A 1 774 ? 53.384 22.690 -9.972 1.00 51.16 774 HIS A O 1
ATOM 6268 N N . ILE A 1 775 ? 52.202 20.815 -9.584 1.00 52.00 775 ILE A N 1
ATOM 6269 C CA . ILE A 1 775 ? 52.338 20.241 -10.926 1.00 52.00 775 ILE A CA 1
ATOM 6270 C C . ILE A 1 775 ? 51.565 21.087 -11.948 1.00 52.00 775 ILE A C 1
ATOM 6272 O O . ILE A 1 775 ? 52.132 21.421 -12.985 1.00 52.00 775 ILE A O 1
ATOM 6276 N N . ASP A 1 776 ? 50.341 21.521 -11.636 1.00 47.22 776 ASP A N 1
ATOM 6277 C CA . ASP A 1 776 ? 49.571 22.429 -12.499 1.00 47.22 776 ASP A CA 1
ATOM 6278 C C . ASP A 1 776 ? 50.265 23.792 -12.676 1.00 47.22 776 ASP A C 1
ATOM 6280 O O . ASP A 1 776 ? 50.341 24.297 -13.796 1.00 47.22 776 ASP A O 1
ATOM 6284 N N . GLN A 1 777 ? 50.852 24.379 -11.625 1.00 52.19 777 GLN A N 1
ATOM 6285 C CA . GLN A 1 777 ? 51.637 25.621 -11.740 1.00 52.19 777 GLN A CA 1
ATOM 6286 C C . GLN A 1 777 ? 52.917 25.445 -12.571 1.00 52.19 777 GLN A C 1
ATOM 6288 O O . GLN A 1 777 ? 53.250 26.319 -13.373 1.00 52.19 777 GLN A O 1
ATOM 6293 N N . LEU A 1 778 ? 53.621 24.317 -12.433 1.00 50.41 778 LEU A N 1
ATOM 6294 C CA . LEU A 1 778 ? 54.797 23.998 -13.251 1.00 50.41 778 LEU A CA 1
ATOM 6295 C C . LEU A 1 778 ? 54.428 23.764 -14.722 1.00 50.41 778 LEU A C 1
ATOM 6297 O O . LEU A 1 778 ? 55.168 24.192 -15.609 1.00 50.41 778 LEU A O 1
ATOM 6301 N N . LEU A 1 779 ? 53.278 23.138 -14.989 1.00 47.28 779 LEU A N 1
ATOM 6302 C CA . LEU A 1 779 ? 52.732 22.965 -16.336 1.00 47.28 779 LEU A CA 1
ATOM 6303 C C . LEU A 1 779 ? 52.308 24.309 -16.940 1.00 47.28 779 LEU A C 1
ATOM 6305 O O . LEU A 1 779 ? 52.637 24.580 -18.091 1.00 47.28 779 LEU A O 1
ATOM 6309 N N . THR A 1 780 ? 51.679 25.186 -16.155 1.00 48.47 780 THR A N 1
ATOM 6310 C CA . THR A 1 780 ? 51.241 26.519 -16.604 1.00 48.47 780 THR A CA 1
ATOM 6311 C C . THR A 1 780 ? 52.438 27.430 -16.921 1.00 48.47 780 THR A C 1
ATOM 6313 O O . THR A 1 780 ? 52.495 28.010 -18.004 1.00 48.47 780 THR A O 1
ATOM 6316 N N . ASN A 1 781 ? 53.463 27.464 -16.059 1.00 47.22 781 ASN A N 1
ATOM 6317 C CA . ASN A 1 781 ? 54.696 28.233 -16.298 1.00 47.22 781 ASN A CA 1
ATOM 6318 C C . ASN A 1 781 ? 55.543 27.670 -17.461 1.00 47.22 781 ASN A C 1
ATOM 6320 O O . ASN A 1 781 ? 56.249 28.415 -18.139 1.00 47.22 781 ASN A O 1
ATOM 6324 N N . SER A 1 782 ? 55.473 26.359 -17.726 1.00 44.75 782 SER A N 1
ATOM 6325 C CA . SER A 1 782 ? 56.187 25.726 -18.850 1.00 44.75 782 SER A CA 1
ATOM 6326 C C . SER A 1 782 ? 55.482 25.925 -20.199 1.00 44.75 782 SER A C 1
ATOM 6328 O O . SER A 1 782 ? 56.142 25.905 -21.242 1.00 44.75 782 SER A O 1
ATOM 6330 N N . VAL A 1 783 ? 54.161 26.156 -20.192 1.00 48.53 783 VAL A N 1
ATOM 6331 C CA . VAL A 1 783 ? 53.374 26.545 -21.377 1.00 48.53 783 VAL A CA 1
ATOM 6332 C C . VAL A 1 783 ? 53.697 27.984 -21.803 1.00 48.53 783 VAL A C 1
ATOM 6334 O O . VAL A 1 783 ? 53.781 28.244 -23.001 1.00 48.53 783 VAL A O 1
ATOM 6337 N N . GLU A 1 784 ? 53.999 28.888 -20.863 1.00 47.53 784 GLU A N 1
ATOM 6338 C CA . GLU A 1 784 ? 54.453 30.255 -21.177 1.00 47.53 784 GLU A CA 1
ATOM 6339 C C . GLU A 1 784 ? 55.888 30.328 -21.746 1.00 47.53 784 GLU A C 1
ATOM 6341 O O . GLU A 1 784 ? 56.204 31.263 -22.478 1.00 47.53 784 GLU A O 1
ATOM 6346 N N . GLN A 1 785 ? 56.758 29.343 -21.473 1.00 45.34 785 GLN A N 1
ATOM 6347 C CA . GLN A 1 785 ? 58.164 29.337 -21.930 1.00 45.34 785 GLN A CA 1
ATOM 6348 C C . GLN A 1 785 ? 58.463 28.414 -23.129 1.00 45.34 785 GLN A C 1
ATOM 6350 O O . GLN A 1 785 ? 59.608 28.335 -23.578 1.00 45.34 785 GLN A O 1
ATOM 6355 N N . GLY A 1 786 ? 57.461 27.722 -23.683 1.00 46.50 786 GLY A N 1
ATOM 6356 C CA . GLY A 1 786 ? 57.596 26.992 -24.952 1.00 46.50 786 GLY A CA 1
ATOM 6357 C C . GLY A 1 786 ? 58.578 25.808 -24.948 1.00 46.50 786 GLY A C 1
ATOM 6358 O O . GLY A 1 786 ? 59.104 25.448 -26.000 1.00 46.50 786 GLY A O 1
ATOM 6359 N N . GLN A 1 787 ? 58.837 25.172 -23.799 1.00 51.72 787 GLN A N 1
ATOM 6360 C CA . GLN A 1 787 ? 59.739 24.010 -23.687 1.00 51.72 787 GLN A CA 1
ATOM 6361 C C . GLN A 1 787 ? 59.006 22.737 -23.233 1.00 51.72 787 GLN A C 1
ATOM 6363 O O . GLN A 1 787 ? 59.290 22.165 -22.186 1.00 51.72 787 GLN A O 1
ATOM 6368 N N . ILE A 1 788 ? 58.069 22.243 -24.046 1.00 46.53 788 ILE A N 1
ATOM 6369 C CA . ILE A 1 788 ? 57.234 21.078 -23.684 1.00 46.53 788 ILE A CA 1
ATOM 6370 C C . ILE A 1 788 ? 57.960 19.728 -23.898 1.00 46.53 788 ILE A C 1
ATOM 6372 O O . ILE A 1 788 ? 57.601 18.718 -23.298 1.00 46.53 788 ILE A O 1
ATOM 6376 N N . HIS A 1 789 ? 59.046 19.680 -24.678 1.00 44.50 789 HIS A N 1
ATOM 6377 C CA . HIS A 1 789 ? 59.595 18.396 -25.143 1.00 44.50 789 HIS A CA 1
ATOM 6378 C C . HIS A 1 789 ? 60.663 17.733 -24.242 1.00 44.50 789 HIS A C 1
ATOM 6380 O O . HIS A 1 789 ? 61.033 16.589 -24.501 1.00 44.50 789 HIS A O 1
ATOM 6386 N N . ARG A 1 790 ? 61.169 18.402 -23.188 1.00 43.25 790 ARG A N 1
ATOM 6387 C CA . ARG A 1 790 ? 62.188 17.822 -22.272 1.00 43.25 790 ARG A CA 1
ATOM 6388 C C . ARG A 1 790 ? 61.668 17.390 -20.897 1.00 43.25 790 ARG A C 1
ATOM 6390 O O . ARG A 1 790 ? 62.360 16.640 -20.217 1.00 43.25 790 ARG A O 1
ATOM 6397 N N . LEU A 1 791 ? 60.463 17.793 -20.495 1.00 41.91 791 LEU A N 1
ATOM 6398 C CA . LEU A 1 791 ? 59.912 17.467 -19.170 1.00 41.91 791 LEU A CA 1
ATOM 6399 C C . LEU A 1 791 ? 59.220 16.098 -19.111 1.00 41.91 791 LEU A C 1
ATOM 6401 O O . LEU A 1 791 ? 59.260 15.441 -18.073 1.00 41.91 791 LEU A O 1
ATOM 6405 N N . VAL A 1 792 ? 58.689 15.607 -20.235 1.00 43.31 792 VAL A N 1
ATOM 6406 C CA . VAL A 1 792 ? 57.949 14.332 -20.285 1.00 43.31 792 VAL A CA 1
ATOM 6407 C C . VAL A 1 792 ? 58.828 13.125 -19.920 1.00 43.31 792 VAL A C 1
ATOM 6409 O O . VAL A 1 792 ? 58.323 12.161 -19.358 1.00 43.31 792 VAL A O 1
ATOM 6412 N N . HIS A 1 793 ? 60.149 13.197 -20.133 1.00 39.88 793 HIS A N 1
ATOM 6413 C CA . HIS A 1 793 ? 61.079 12.135 -19.721 1.00 39.88 793 HIS A CA 1
ATOM 6414 C C . HIS A 1 793 ? 61.613 12.265 -18.284 1.00 39.88 793 HIS A C 1
ATOM 6416 O O . HIS A 1 793 ? 61.996 11.259 -17.688 1.00 39.88 793 HIS A O 1
ATOM 6422 N N . GLY A 1 794 ? 61.627 13.470 -17.704 1.00 40.03 794 GLY A N 1
ATOM 6423 C CA . GLY A 1 794 ? 62.058 13.683 -16.316 1.00 40.03 794 GLY A CA 1
ATOM 6424 C C . GLY A 1 794 ? 60.982 13.286 -15.301 1.00 40.03 794 GLY A C 1
ATOM 6425 O O . GLY A 1 794 ? 61.280 12.660 -14.284 1.00 40.03 794 GLY A O 1
ATOM 6426 N N . SER A 1 795 ? 59.716 13.578 -15.610 1.00 43.34 795 SER A N 1
ATOM 6427 C CA . SER A 1 795 ? 58.577 13.300 -14.727 1.00 43.34 795 SER A CA 1
ATOM 6428 C C . SER A 1 795 ? 58.257 11.807 -14.606 1.00 43.34 795 SER A C 1
ATOM 6430 O O . SER A 1 795 ? 57.853 11.356 -13.538 1.00 43.34 795 SER A O 1
ATOM 6432 N N . THR A 1 796 ? 58.504 11.010 -15.649 1.00 42.62 796 THR A N 1
ATOM 6433 C CA . THR A 1 796 ? 58.302 9.551 -15.609 1.00 42.62 796 THR A CA 1
ATOM 6434 C C . THR A 1 796 ? 59.284 8.835 -14.682 1.00 42.62 796 THR A C 1
ATOM 6436 O O . THR A 1 796 ? 58.892 7.886 -14.008 1.00 42.62 796 THR A O 1
ATOM 6439 N N . ASN A 1 797 ? 60.528 9.314 -14.576 1.00 39.25 797 ASN A N 1
ATOM 6440 C CA . ASN A 1 797 ? 61.530 8.706 -13.692 1.00 39.25 797 ASN A CA 1
ATOM 6441 C C . ASN A 1 797 ? 61.294 9.065 -12.217 1.00 39.25 797 ASN A C 1
ATOM 6443 O O . ASN A 1 797 ? 61.459 8.211 -11.351 1.00 39.25 797 ASN A O 1
ATOM 6447 N N . PHE A 1 798 ? 60.826 10.284 -11.932 1.00 42.53 798 PHE A N 1
ATOM 6448 C CA . PHE A 1 798 ? 60.469 10.701 -10.572 1.00 42.53 798 PHE A CA 1
ATOM 6449 C C . PHE A 1 798 ? 59.225 9.965 -10.044 1.00 42.53 798 PHE A C 1
ATOM 6451 O O . PHE A 1 798 ? 59.190 9.547 -8.888 1.00 42.53 798 PHE A O 1
ATOM 6458 N N . ILE A 1 799 ? 58.222 9.741 -10.903 1.00 43.97 799 ILE A N 1
ATOM 6459 C CA . ILE A 1 799 ? 57.018 8.972 -10.555 1.00 43.97 799 ILE A CA 1
ATOM 6460 C C . ILE A 1 799 ? 57.366 7.491 -10.329 1.00 43.97 799 ILE A C 1
ATOM 6462 O O . ILE A 1 799 ? 56.896 6.903 -9.358 1.00 43.97 799 ILE A O 1
ATOM 6466 N N . ALA A 1 800 ? 58.249 6.903 -11.143 1.00 43.69 800 ALA A N 1
ATOM 6467 C CA . ALA A 1 800 ? 58.720 5.530 -10.942 1.00 43.69 800 ALA A CA 1
ATOM 6468 C C . ALA A 1 800 ? 59.517 5.351 -9.630 1.00 43.69 800 ALA A C 1
ATOM 6470 O O . ALA A 1 800 ? 59.394 4.325 -8.961 1.00 43.69 800 ALA A O 1
ATOM 6471 N N . GLU A 1 801 ? 60.295 6.357 -9.220 1.00 41.19 801 GLU A N 1
ATOM 6472 C CA . GLU A 1 801 ? 61.060 6.325 -7.967 1.00 41.19 801 GLU A CA 1
ATOM 6473 C C . GLU A 1 801 ? 60.169 6.475 -6.717 1.00 41.19 801 GLU A C 1
ATOM 6475 O O . GLU A 1 801 ? 60.451 5.874 -5.678 1.00 41.19 801 GLU A O 1
ATOM 6480 N N . GLN A 1 802 ? 59.061 7.221 -6.812 1.00 42.00 802 GLN A N 1
ATOM 6481 C CA . GLN A 1 802 ? 58.083 7.353 -5.722 1.00 42.00 802 GLN A CA 1
ATOM 6482 C C . GLN A 1 802 ? 57.178 6.121 -5.588 1.00 42.00 802 GLN A C 1
ATOM 6484 O O . GLN A 1 802 ? 56.890 5.703 -4.469 1.00 42.00 802 GLN A O 1
ATOM 6489 N N . VAL A 1 803 ? 56.797 5.490 -6.703 1.00 44.59 803 VAL A N 1
ATOM 6490 C CA . VAL A 1 803 ? 56.008 4.245 -6.700 1.00 44.59 803 VAL A CA 1
ATOM 6491 C C . VAL A 1 803 ? 56.806 3.085 -6.085 1.00 44.59 803 VAL A C 1
ATOM 6493 O O . VAL A 1 803 ? 56.281 2.363 -5.242 1.00 44.59 803 VAL A O 1
ATOM 6496 N N . ASN A 1 804 ? 58.110 2.977 -6.371 1.00 40.16 804 ASN A N 1
ATOM 6497 C CA . ASN A 1 804 ? 58.970 1.941 -5.776 1.00 40.16 804 ASN A CA 1
ATOM 6498 C C . ASN A 1 804 ? 59.234 2.116 -4.267 1.00 40.16 804 ASN A C 1
ATOM 6500 O O . ASN A 1 804 ? 59.557 1.144 -3.588 1.00 40.16 804 ASN A O 1
ATOM 6504 N N . LYS A 1 805 ? 59.101 3.328 -3.708 1.00 37.94 805 LYS A N 1
ATOM 6505 C CA . LYS A 1 805 ? 59.236 3.552 -2.253 1.00 37.94 805 LYS A CA 1
ATOM 6506 C C . LYS A 1 805 ? 57.986 3.155 -1.463 1.00 37.94 805 LYS A C 1
ATOM 6508 O O . LYS A 1 805 ? 58.090 2.897 -0.265 1.00 37.94 805 LYS A O 1
ATOM 6513 N N . ILE A 1 806 ? 56.829 3.086 -2.119 1.00 43.97 806 ILE A N 1
ATOM 6514 C CA . ILE A 1 806 ? 55.534 2.791 -1.491 1.00 43.97 806 ILE A CA 1
ATOM 6515 C C . ILE A 1 806 ? 55.262 1.272 -1.441 1.00 43.97 806 ILE A C 1
ATOM 6517 O O . ILE A 1 806 ? 54.553 0.801 -0.556 1.00 43.97 806 ILE A O 1
ATOM 6521 N N . ASP A 1 807 ? 55.927 0.480 -2.287 1.00 38.41 807 ASP A N 1
ATOM 6522 C CA . ASP A 1 807 ? 55.698 -0.967 -2.453 1.00 38.41 807 ASP A CA 1
ATOM 6523 C C . ASP A 1 807 ? 56.275 -1.868 -1.328 1.00 38.41 807 ASP A C 1
ATOM 6525 O O . ASP A 1 807 ? 56.225 -3.094 -1.386 1.00 38.41 807 ASP A O 1
ATOM 6529 N N . SER A 1 808 ? 56.808 -1.290 -0.243 1.00 37.94 808 SER A N 1
ATOM 6530 C CA . SER A 1 808 ? 57.342 -2.071 0.893 1.00 37.94 808 SER A CA 1
ATOM 6531 C C . SER A 1 808 ? 56.311 -2.410 1.987 1.00 37.94 808 SER A C 1
ATOM 6533 O O . SER A 1 808 ? 56.667 -3.013 3.000 1.00 37.94 808 SER A O 1
ATOM 6535 N N . GLY A 1 809 ? 55.022 -2.101 1.790 1.00 36.94 809 GLY A N 1
ATOM 6536 C CA . GLY A 1 809 ? 53.973 -2.292 2.802 1.00 36.94 809 GLY A CA 1
ATOM 6537 C C . GLY A 1 809 ? 52.627 -2.789 2.259 1.00 36.94 809 GLY A C 1
ATOM 6538 O O . GLY A 1 809 ? 51.704 -2.006 2.108 1.00 36.94 809 GLY A O 1
ATOM 6539 N N . ARG A 1 810 ? 52.531 -4.100 1.996 1.00 41.16 810 ARG A N 1
ATOM 6540 C CA . ARG A 1 810 ? 51.326 -4.961 1.844 1.00 41.16 810 ARG A CA 1
ATOM 6541 C C . ARG A 1 810 ? 49.965 -4.313 1.464 1.00 41.16 810 ARG A C 1
ATOM 6543 O O . ARG A 1 810 ? 49.215 -3.875 2.325 1.00 41.16 810 ARG A O 1
ATOM 6550 N N . ARG A 1 811 ? 49.619 -4.515 0.180 1.00 44.47 811 ARG A N 1
ATOM 6551 C CA . ARG A 1 811 ? 48.332 -4.924 -0.446 1.00 44.47 811 ARG A CA 1
ATOM 6552 C C . ARG A 1 811 ? 47.012 -4.281 0.026 1.00 44.47 811 ARG A C 1
ATOM 6554 O O . ARG A 1 811 ? 46.403 -4.789 0.956 1.00 44.47 811 ARG A O 1
ATOM 6561 N N . ASP A 1 812 ? 46.508 -3.344 -0.789 1.00 39.59 812 ASP A N 1
ATOM 6562 C CA . ASP A 1 812 ? 45.077 -3.150 -1.101 1.00 39.59 812 ASP A CA 1
ATOM 6563 C C . ASP A 1 812 ? 44.906 -2.475 -2.486 1.00 39.59 812 ASP A C 1
ATOM 6565 O O . ASP A 1 812 ? 45.284 -1.327 -2.704 1.00 39.59 812 ASP A O 1
ATOM 6569 N N . GLU A 1 813 ? 44.338 -3.203 -3.453 1.00 46.97 813 GLU A N 1
ATOM 6570 C CA . GLU A 1 813 ? 44.524 -2.981 -4.904 1.00 46.97 813 GLU A CA 1
ATOM 6571 C C . GLU A 1 813 ? 43.381 -2.209 -5.619 1.00 46.97 813 GLU A C 1
ATOM 6573 O O . GLU A 1 813 ? 43.242 -2.272 -6.840 1.00 46.97 813 GLU A O 1
ATOM 6578 N N . LEU A 1 814 ? 42.523 -1.468 -4.903 1.00 40.09 814 LEU A N 1
ATOM 6579 C CA . LEU A 1 814 ? 41.284 -0.895 -5.483 1.00 40.09 814 LEU A CA 1
ATOM 6580 C C . LEU A 1 814 ? 41.260 0.632 -5.673 1.00 40.09 814 LEU A C 1
ATOM 6582 O O . LEU A 1 814 ? 40.383 1.138 -6.372 1.00 40.09 814 LEU A O 1
ATOM 6586 N N . ARG A 1 815 ? 42.226 1.383 -5.126 1.00 43.66 815 ARG A N 1
ATOM 6587 C CA . ARG A 1 815 ? 42.299 2.852 -5.304 1.00 43.66 815 ARG A CA 1
ATOM 6588 C C . ARG A 1 815 ? 43.201 3.303 -6.454 1.00 43.66 815 ARG A C 1
ATOM 6590 O O . ARG A 1 815 ? 42.922 4.338 -7.057 1.00 43.66 815 ARG A O 1
ATOM 6597 N N . GLU A 1 816 ? 44.220 2.524 -6.811 1.00 41.31 816 GLU A N 1
ATOM 6598 C CA . GLU A 1 816 ? 45.186 2.909 -7.852 1.00 41.31 816 GLU A CA 1
ATOM 6599 C C . GLU A 1 816 ? 44.562 2.947 -9.251 1.00 41.31 816 GLU A C 1
ATOM 6601 O O . GLU A 1 816 ? 44.793 3.892 -10.004 1.00 41.31 816 GLU A O 1
ATOM 6606 N N . ARG A 1 817 ? 43.654 2.014 -9.569 1.00 39.66 817 ARG A N 1
ATOM 6607 C CA . ARG A 1 817 ? 42.964 1.988 -10.873 1.00 39.66 817 ARG A CA 1
ATOM 6608 C C . ARG A 1 817 ? 42.031 3.183 -11.100 1.00 39.66 817 ARG A C 1
ATOM 6610 O O . ARG A 1 817 ? 41.818 3.575 -12.245 1.00 39.66 817 ARG A O 1
ATOM 6617 N N . GLN A 1 818 ? 41.500 3.795 -10.040 1.00 39.84 818 GLN A N 1
ATOM 6618 C CA . GLN A 1 818 ? 40.583 4.937 -10.149 1.00 39.84 818 GLN A CA 1
ATOM 6619 C C . GLN A 1 818 ? 41.333 6.246 -10.472 1.00 39.84 818 GLN A C 1
ATOM 6621 O O . GLN A 1 818 ? 40.827 7.102 -11.203 1.00 39.84 818 GLN A O 1
ATOM 6626 N N . LEU A 1 819 ? 42.563 6.387 -9.969 1.00 39.28 819 LEU A N 1
ATOM 6627 C CA . LEU A 1 819 ? 43.417 7.558 -10.188 1.00 39.28 819 LEU A CA 1
ATOM 6628 C C . LEU A 1 819 ? 44.049 7.560 -11.586 1.00 39.28 819 LEU A C 1
ATOM 6630 O O . LEU A 1 819 ? 44.068 8.607 -12.232 1.00 39.28 819 LEU A O 1
ATOM 6634 N N . THR A 1 820 ? 44.447 6.399 -12.118 1.00 38.59 820 THR A N 1
ATOM 6635 C CA . THR A 1 820 ? 44.984 6.289 -13.489 1.00 38.59 820 THR A CA 1
ATOM 6636 C C . THR A 1 820 ? 43.943 6.668 -14.552 1.00 38.59 820 THR A C 1
ATOM 6638 O O . THR A 1 820 ? 44.266 7.344 -15.527 1.00 38.59 820 THR A O 1
ATOM 6641 N N . VAL A 1 821 ? 42.671 6.307 -14.346 1.00 42.62 821 VAL A N 1
ATOM 6642 C CA . VAL A 1 821 ? 41.564 6.627 -15.272 1.00 42.62 821 VAL A CA 1
ATOM 6643 C C . VAL A 1 821 ? 41.186 8.111 -15.224 1.00 42.62 821 VAL A C 1
ATOM 6645 O O . VAL A 1 821 ? 40.874 8.709 -16.254 1.00 42.62 821 VAL A O 1
ATOM 6648 N N . THR A 1 822 ? 41.271 8.734 -14.047 1.00 37.94 822 THR A N 1
ATOM 6649 C CA . THR A 1 822 ? 40.966 10.163 -13.878 1.00 37.94 822 THR A CA 1
ATOM 6650 C C . THR A 1 822 ? 42.066 11.044 -14.486 1.00 37.94 822 THR A C 1
ATOM 6652 O O . THR A 1 822 ? 41.767 12.054 -15.119 1.00 37.94 822 THR A O 1
ATOM 6655 N N . LEU A 1 823 ? 43.331 10.616 -14.397 1.00 36.97 823 LEU A N 1
ATOM 6656 C CA . LEU A 1 823 ? 44.472 11.305 -15.009 1.00 36.97 823 LEU A CA 1
ATOM 6657 C C . LEU A 1 823 ? 44.449 11.216 -16.550 1.00 36.97 823 LEU A C 1
ATOM 6659 O O . LEU A 1 823 ? 44.673 12.215 -17.231 1.00 36.97 823 LEU A O 1
ATOM 6663 N N . LEU A 1 824 ? 44.091 10.051 -17.108 1.00 38.25 824 LEU A N 1
ATOM 6664 C CA . LEU A 1 824 ? 43.929 9.856 -18.559 1.00 38.25 824 LEU A CA 1
ATOM 6665 C C . LEU A 1 824 ? 42.737 10.646 -19.133 1.00 38.25 824 LEU A C 1
ATOM 6667 O O . LEU A 1 824 ? 42.802 11.141 -20.257 1.00 38.25 824 LEU A O 1
ATOM 6671 N N . SER A 1 825 ? 41.672 10.820 -18.345 1.00 36.56 825 SER A N 1
ATOM 6672 C CA . SER A 1 825 ? 40.505 11.647 -18.684 1.00 36.56 825 SER A CA 1
ATOM 6673 C C . SER A 1 825 ? 40.847 13.141 -18.774 1.00 36.56 825 SER A C 1
ATOM 6675 O O . SER A 1 825 ? 40.394 13.829 -19.689 1.00 36.56 825 SER A O 1
ATOM 6677 N N . SER A 1 826 ? 41.667 13.656 -17.856 1.00 35.66 826 SER A N 1
ATOM 6678 C CA . SER A 1 826 ? 42.053 15.075 -17.845 1.00 35.66 826 SER A CA 1
ATOM 6679 C C . SER A 1 826 ? 43.052 15.434 -18.953 1.00 35.66 826 SER A C 1
ATOM 6681 O O . SER A 1 826 ? 42.943 16.510 -19.538 1.00 35.66 826 SER A O 1
ATOM 6683 N N . ILE A 1 827 ? 43.956 14.517 -19.322 1.00 40.22 827 ILE A N 1
ATOM 6684 C CA . ILE A 1 827 ? 44.894 14.700 -20.448 1.00 40.22 827 ILE A CA 1
ATOM 6685 C C . ILE A 1 827 ? 44.149 14.735 -21.795 1.00 40.22 827 ILE A C 1
ATOM 6687 O O . ILE A 1 827 ? 44.486 15.532 -22.669 1.00 40.22 827 ILE A O 1
ATOM 6691 N N . ASN A 1 828 ? 43.087 13.939 -21.956 1.00 37.41 828 ASN A N 1
ATOM 6692 C CA . ASN A 1 828 ? 42.316 13.891 -23.204 1.00 37.41 828 ASN A CA 1
ATOM 6693 C C . ASN A 1 828 ? 41.455 15.155 -23.426 1.00 37.41 828 ASN A C 1
ATOM 6695 O O . ASN A 1 828 ? 41.277 15.605 -24.557 1.00 37.41 828 ASN A O 1
ATOM 6699 N N . ASN A 1 829 ? 40.977 15.781 -22.344 1.00 37.53 829 ASN A N 1
ATOM 6700 C CA . ASN A 1 829 ? 40.215 17.034 -22.409 1.00 37.53 829 ASN A CA 1
ATOM 6701 C C . ASN A 1 829 ? 41.088 18.267 -22.707 1.00 37.53 829 ASN A C 1
ATOM 6703 O O . ASN A 1 829 ? 40.589 19.235 -23.276 1.00 37.53 829 ASN A O 1
ATOM 6707 N N . ALA A 1 830 ? 42.385 18.231 -22.386 1.00 38.22 830 ALA A N 1
ATOM 6708 C CA . ALA A 1 830 ? 43.315 19.315 -22.708 1.00 38.22 830 ALA A CA 1
ATOM 6709 C C . ALA A 1 830 ? 43.768 19.312 -24.186 1.00 38.22 830 ALA A C 1
ATOM 6711 O O . ALA A 1 830 ? 44.093 20.362 -24.731 1.00 38.22 830 ALA A O 1
ATOM 6712 N N . VAL A 1 831 ? 43.750 18.154 -24.859 1.00 40.50 831 VAL A N 1
ATOM 6713 C CA . VAL A 1 831 ? 44.224 18.002 -26.252 1.00 40.50 831 VAL A CA 1
ATOM 6714 C C . VAL A 1 831 ? 43.135 18.304 -27.297 1.00 40.50 831 VAL A C 1
ATOM 6716 O O . VAL A 1 831 ? 43.453 18.665 -28.426 1.00 40.50 831 VAL A O 1
ATOM 6719 N N . LEU A 1 832 ? 41.848 18.224 -26.938 1.00 39.44 832 LEU A N 1
ATOM 6720 C CA . LEU A 1 832 ? 40.727 18.372 -27.886 1.00 39.44 832 LEU A CA 1
ATOM 6721 C C . LEU A 1 832 ? 39.997 19.730 -27.818 1.00 39.44 832 LEU A C 1
ATOM 6723 O O . LEU A 1 832 ? 39.072 19.966 -28.593 1.00 39.44 832 LEU A O 1
ATOM 6727 N N . GLY A 1 833 ? 40.411 20.634 -26.923 1.00 36.16 833 GLY A N 1
ATOM 6728 C CA . GLY A 1 833 ? 39.781 21.947 -26.707 1.00 36.16 833 GLY A CA 1
ATOM 6729 C C . GLY A 1 833 ? 40.353 23.121 -27.517 1.00 36.16 833 GLY A C 1
ATOM 6730 O O . GLY A 1 833 ? 39.867 24.240 -27.381 1.00 36.16 833 GLY A O 1
ATOM 6731 N N . GLY A 1 834 ? 41.372 22.906 -28.354 1.00 39.28 834 GLY A N 1
ATOM 6732 C CA . GLY A 1 834 ? 41.989 23.956 -29.174 1.00 39.28 834 GLY A CA 1
ATOM 6733 C C . GLY A 1 834 ? 41.563 23.871 -30.638 1.00 39.28 834 GLY A C 1
ATOM 6734 O O . GLY A 1 834 ? 42.248 23.236 -31.434 1.00 39.28 834 GLY A O 1
ATOM 6735 N N . GLY A 1 835 ? 40.442 24.496 -31.009 1.00 31.16 835 GLY A N 1
ATOM 6736 C CA . GLY A 1 835 ? 39.972 24.465 -32.399 1.00 31.16 835 GLY A CA 1
ATOM 6737 C C . GLY A 1 835 ? 38.725 25.292 -32.711 1.00 31.16 835 GLY A C 1
ATOM 6738 O O . GLY A 1 835 ? 37.753 24.727 -33.204 1.00 31.16 835 GLY A O 1
ATOM 6739 N N . ARG A 1 836 ? 38.760 26.602 -32.415 1.00 27.97 836 ARG A N 1
ATOM 6740 C CA . ARG A 1 836 ? 38.161 27.740 -33.164 1.00 27.97 836 ARG A CA 1
ATOM 6741 C C . ARG A 1 836 ? 38.055 28.979 -32.259 1.00 27.97 836 ARG A C 1
ATOM 6743 O O . ARG A 1 836 ? 37.023 29.224 -31.640 1.00 27.97 836 ARG A O 1
ATOM 6750 N N . ALA A 1 837 ? 39.139 29.749 -32.219 1.00 29.19 837 ALA A N 1
ATOM 6751 C CA . ALA A 1 837 ? 39.157 31.087 -32.808 1.00 29.19 837 ALA A CA 1
ATOM 6752 C C . ALA A 1 837 ? 40.055 30.996 -34.047 1.00 29.19 837 ALA A C 1
ATOM 6754 O O . ALA A 1 837 ? 41.058 30.248 -33.952 1.00 29.19 837 ALA A O 1
#

Sequence (837 aa):
MNKLICLVLLSSFWIFPGEGYDPCCAQPCQNQGVCLSKGADAYECDCTRTGYYGENCTTPELLTLIKSFLKPRPNIVHHILTHYKWIWDIINNISFLRDAIMRYVLTSRSHLVNSPPTYNADYNYKSWEAYSNLSYYTRTLAPLPQNCLTPDLPNAKQVVERVLVRKQFIPDPQKTSLMFAFFAQHFTHQFFKSDFKKGPAFTKALGHGVDLGHIYGETLERQHRLRLFKDGKLKYQVVDGEVYPPLVKDVQVEMHYPPHVPEEQKFAVGHEAFGLVPGLMMYATIWLREHNRVCDIMKQEHPEWDDERIFQTTRLILIGETIKIVIEDYVQHLSGYHFKLKFDPELLFNERFQYQNRIASEFNTLYHWHPLMPDNFQIQDQVYGYHQFVFNNSILTQHGISGMVESFTKQQAGRVAGGRNLPAAVQGVAVKVLEHSRQMRYQSFNAYRKRFNMKPYSSFEEMTGNKELADEMKQLYGHIDAVELYTGLLVEKPRPNAVFGETMVEMGAPYSLKGLMGNAICSPEYWMPSTFGGKVGFDIVNSASLKKLVCLNIKGPCPMVSFKGWRLLGWMRKRYLAQVRERKSLWLEEISNRCSADLLSSLDDVTNWDDALIKGWDACDEAVVPNASEAITRSVVTDRPSGITHADNFWADIDDQDLISAADSIAPAPVTSNVVLTEAVTNHQDAELNSVETPTEPSTLTTDQALPANQQCFIHKLLLEVCEQNRRLEERLKEQAEYIRRVEERVQEQAAHNRRVEERLDVQVEHLQRANSHIDQLLTNSVEQGQIHRLVHGSTNFIAEQVNKIDSGRRDELRERQLTVTLLSSINNAVLGGGRA

pLDDT: mean 76.24, std 28.22, range [22.92, 98.94]

InterPro domains:
  IPR000742 EGF-like domain [PS50026] (20-58)
  IPR010255 Haem peroxidase superfamily [SSF48113] (63-562)
  IPR019791 Haem peroxidase, animal-type [PF03098] (205-505)
  IPR019791 Haem peroxidase, animal-type [PR00457] (139-150)
  IPR019791 Haem peroxidase, animal-type [PR00457] (267-285)
  IPR019791 Haem peroxidase, animal-type [PR00457] (285-305)
  IPR019791 Haem peroxidase, animal-type [PR00457] (310-336)
  IPR019791 Haem peroxidase, animal-type [PR00457] (363-373)
  IPR019791 Haem peroxidase, animal-type [PR00457] (466-486)
  IPR019791 Haem peroxidase, animal-type [PR00457] (541-555)
  IPR019791 Haem peroxidase, animal-type [PS50292] (103-613)
  IPR037120 Haem peroxidase domain superfamily, animal type [G3DSA:1.10.640.10] (62-565)
  IPR050783 Oxylipin biosynthesis and metabolism [PTHR11903] (39-693)